Protein 7R65 (pdb70)

Secondary structure (DSSP, 8-state):
-HHHHHHHHHHHHHHHSPPEEEE-SSPPPGGGS-BTSSEEEEEEEEEEEEEEE-------SS-HHHHHHHHHHHHHHHHHHHHHTT-B---BBTTB--EE-STTHHHHHHHHHHHHHHIIIIIIHHHHHHHH-------EEEEEEEEEEEEEEE-SSSTTEEEEESHHHHHHHHHHTS-S-SEEEEHHHHTT--GGGT-BTTB--EEEEE---EEEEEE------/-HHHHHHHHHHHHHHHSPPEEEEESSPPPGGGS-TTSSEEEEEEEEEEEEEEESS-----SS-HHHHHHHHHHHHHHHHHHHHHTT-B---BBTTB--EE-STTHHHHHHHHHHHHHHIIIIIIHHHHHHHH-------EEEEEEEEEEEEEEE-SSSTTEEEEESHHHHHHHHHHT--S-SEEEEHHHHTT--GGGT-BTTB--EEEEE---EEEEEE------/-HHHHHHHHHHHHHHHSPPEEEE-SSPPPGGGS-BTSSEEEEEEEEEEEEEEE-------SS-HHHHHHHHHHHHHHHHHHHHHTTPBP--BBTTB--EE-STTHHHHHHHHHHHHHHIIIIIIHHHHHHHH-------EEEEEEEEEEEEEEE-SSSTTEEEEESHHHHHHHHHHTS-S-SEEEEHHHHTT--GGGT-BTTB--EEEEE---EEEEEE------/-HHHHHHHHHHHHHHHSPPEEEEESSPPPGGGS-TTSSEEEEEEEEEEEEEEESS-----SS-HHHHHHHHHHHHHHHHHHHHHTT-B---BBTTB--EE-STTHHHHHHHHHHHHHHIIIIIIHHHHHHHH-------EEEEEEEEEEEEEEE-SSSTTEEEEESHHHHHHHHHHT--S-SEEEEHHHHTT--GGGT-BTTB--EEEEE---EEEEEE------

Radius of gyration: 31.52 Å; Cα contacts (8 Å, |Δi|>4): 1985; chains: 4; bounding box: 98×53×91 Å

B-factor: mean 21.77, std 10.09, range [7.99, 82.84]

Organism: Burkholderia cepacia (NCBI:txid292)

Foldseek 3Di:
DVVVVVCVVLVVCQVPPDAAEAEDFDDDFLVVADESDNYKYKHQKKKDKKKFWPPLCCCVPDDVVVSVVLQVQLVVQLVVLCVVLPWDWADDDDGMTTMAGDDCRLQSRLLSLLQSLCCQPPPVVVVCCPPVVDPDHTFMAMFMEMGMWMWHFYADVHRGHIDIDDDGVVRRVVRRVDDDFRYKYFVVSVVSHDVVSADDPNHGFDWDAPVVHGIMTTDSHHDHD/DVVVVVCVVLVVCQVPPDAAEAEDQDDDFLVVADESHRYKYKHQKKKDKKKFWDPLVVVVPDDVVVSVLLQVQLVCQLVVLCVVLVWDWADDDRGMTTMAGDLQRLQSRLQSLQASLCCQPPPVQVVCCVPVVDPDHTFMAMEMEMGMWMWHFYQDVHRGHIDIDDDGVVVRVVRRVDGDARYKYFVVSVVSHDVVSADDPRHGFDWDAPVVGGIMTTDSHHDHD/DVVVVVCVVLVVCLVPPDAAEAEDFDDDFLVVADESDNYKYKHAKKKDKKKFWPPLCCCVPDDPVLSVVLQVQLVVQLVVLCVVLPWDWADDDDGMTTMAGDLCRLQSRLLSLLQSLCCQPPPVVVCCCVVVVDPDHTFMAMFMEMGMWMWHFYADPHRGHIDIDDDGVVRRVVRRVDDDFRYKYFVVSVVSHDVVSADDPNHGFDWDAPVVHGIMTTDSHHDHD/DVVVVVCVVLVVCQVPDDAAEEEDQDDDFLVVFDESHRYKYKHAKKKDKKKFWDPLVVVVPDDVVVSVLLQVQLVVQLVVLCVVLPWDWQDDDRGMTTMAGDLQRLQSRLQSLQASLCCQPVPVQVVCCVPVVDPDHTFMAMFMEMGMWMWHFYQDVHRGHIDIDDDGVVRRVVRRVDGDARYKYFPVSVVSHDPVSADDPRHGFDWDADVVGGIMTTDNHHDHD

Structure (mmCIF, N/CA/C/O backbone):
data_7R65
#
_entry.id   7R65
#
_cell.length_a   83.145
_cell.length_b   66.758
_cell.length_c   92.350
_cell.angle_alpha   90.000
_cell.angle_beta   111.262
_cell.angle_gamma   90.000
#
_symmetry.space_group_name_H-M   'P 1 21 1'
#
loop_
_entity.id
_entity.type
_entity.pdbx_description
1 polymer 'Adenylate/guanylate cyclase'
2 water water
#
loop_
_atom_site.group_PDB
_atom_site.id
_atom_site.type_symbol
_atom_site.label_atom_id
_atom_site.label_alt_id
_atom_site.label_comp_id
_atom_site.label_asym_id
_atom_site.label_entity_id
_atom_site.label_seq_id
_atom_site.pdbx_PDB_ins_code
_atom_site.Cartn_x
_atom_site.Cartn_y
_atom_site.Cartn_z
_atom_site.occupancy
_atom_site.B_iso_or_equiv
_atom_site.auth_seq_id
_atom_site.auth_comp_id
_atom_site.auth_asym_id
_atom_site.auth_atom_id
_atom_site.pdbx_PDB_model_num
ATOM 1 N N . SER A 1 1 ? 37.24788 30.12677 -3.87499 1.000 31.64468 1 SER A N 1
ATOM 2 C CA . SER A 1 1 ? 37.72199 31.06907 -4.88136 1.000 26.21794 1 SER A CA 1
ATOM 3 C C . SER A 1 1 ? 37.44515 32.49672 -4.43519 1.000 26.40722 1 SER A C 1
ATOM 4 O O . SER A 1 1 ? 36.83837 32.71688 -3.38852 1.000 26.57386 1 SER A O 1
ATOM 7 N N . ALA A 1 2 ? 37.88343 33.46483 -5.24510 1.000 24.15846 2 ALA A N 1
ATOM 8 C CA . ALA A 1 2 ? 37.62093 34.86747 -4.93889 1.000 25.52726 2 ALA A CA 1
ATOM 9 C C . ALA A 1 2 ? 36.12797 35.16133 -4.87308 1.000 22.98005 2 ALA A C 1
ATOM 10 O O . ALA A 1 2 ? 35.70107 36.02820 -4.09981 1.000 24.15708 2 ALA A O 1
ATOM 12 N N . LEU A 1 3 ? 35.32361 34.46313 -5.67743 1.000 22.15523 3 LEU A N 1
ATOM 13 C CA . LEU A 1 3 ? 33.87768 34.63586 -5.59704 1.000 19.62104 3 LEU A CA 1
ATOM 14 C C . LEU A 1 3 ? 33.35541 34.26399 -4.21509 1.000 19.95185 3 LEU A C 1
ATOM 15 O O . LEU A 1 3 ? 32.47707 34.94610 -3.67296 1.000 19.90405 3 LEU A O 1
ATOM 20 N N . ALA A 1 4 ? 33.87855 33.18117 -3.63069 1.000 19.99476 4 ALA A N 1
ATOM 21 C CA . ALA A 1 4 ? 33.46231 32.79757 -2.28466 1.000 19.84201 4 ALA A CA 1
ATOM 22 C C . ALA A 1 4 ? 33.78247 33.89312 -1.27830 1.000 21.67485 4 ALA A C 1
ATOM 23 O O . ALA A 1 4 ? 32.97196 34.19157 -0.39401 1.000 20.22362 4 ALA A O 1
ATOM 25 N N . ASP A 1 5 ? 34.96323 34.50579 -1.39831 1.000 20.99135 5 ASP A N 1
ATOM 26 C CA . ASP A 1 5 ? 35.32807 35.59022 -0.49452 1.000 22.03017 5 ASP A CA 1
ATOM 27 C C . ASP A 1 5 ? 34.42828 36.79981 -0.70138 1.000 21.12637 5 ASP A C 1
ATOM 28 O O . ASP A 1 5 ? 33.99185 37.42684 0.27185 1.000 22.48032 5 ASP A O 1
ATOM 33 N N . ASP A 1 6 ? 34.14085 37.14170 -1.96130 1.000 21.04877 6 ASP A N 1
ATOM 34 C CA . ASP A 1 6 ? 33.29340 38.29925 -2.23190 1.000 20.69793 6 ASP A CA 1
ATOM 35 C C . ASP A 1 6 ? 31.87748 38.07672 -1.71875 1.000 18.55764 6 ASP A C 1
ATOM 36 O O . ASP A 1 6 ? 31.28231 38.97498 -1.11272 1.000 20.38183 6 ASP A O 1
ATOM 41 N N . LEU A 1 7 ? 31.32486 36.88148 -1.94387 1.000 17.75588 7 LEU A N 1
ATOM 42 C CA . LEU A 1 7 ? 29.98510 36.58647 -1.44500 1.000 17.88617 7 LEU A CA 1
ATOM 43 C C . LEU A 1 7 ? 29.94211 36.58187 0.07925 1.000 19.33278 7 LEU A C 1
ATOM 44 O O . LEU A 1 7 ? 28.99413 37.10088 0.67746 1.000 17.26186 7 LEU A O 1
ATOM 49 N N . LYS A 1 8 ? 30.95902 36.00826 0.72819 1.000 17.72434 8 LYS A N 1
ATOM 50 C CA . LYS A 1 8 ? 30.97986 35.99768 2.18982 1.000 17.70960 8 LYS A CA 1
ATOM 51 C C . LYS A 1 8 ? 30.94001 37.41705 2.74366 1.000 18.16888 8 LYS A C 1
ATOM 52 O O . LYS A 1 8 ? 30.19403 37.70780 3.68740 1.000 20.66755 8 LYS A O 1
ATOM 58 N N . LYS A 1 9 ? 31.72204 38.32016 2.15098 1.000 18.86107 9 LYS A N 1
ATOM 59 C CA . LYS A 1 9 ? 31.74036 39.70303 2.61217 1.000 18.87157 9 LYS A CA 1
ATOM 60 C C . LYS A 1 9 ? 30.38996 40.37298 2.38955 1.000 18.99687 9 LYS A C 1
ATOM 61 O O . LYS A 1 9 ? 29.84408 41.01188 3.29664 1.000 21.52755 9 LYS A O 1
ATOM 67 N N . TRP A 1 10 ? 29.82836 40.22695 1.18502 1.000 18.44533 10 TRP A N 1
ATOM 68 C CA . TRP A 1 10 ? 28.57151 40.90005 0.87449 1.000 18.39937 10 TRP A CA 1
ATOM 69 C C . TRP A 1 10 ? 27.39943 40.28373 1.63373 1.000 20.28260 10 TRP A C 1
ATOM 70 O O . TRP A 1 10 ? 26.49688 41.00387 2.07986 1.000 16.57845 10 TRP A O 1
ATOM 81 N N . VAL A 1 11 ? 27.38936 38.95672 1.78897 1.000 16.47462 11 VAL A N 1
ATOM 82 C CA . VAL A 1 11 ? 26.34682 38.32158 2.59313 1.000 15.01557 11 VAL A CA 1
ATOM 83 C C . VAL A 1 11 ? 26.40174 38.82095 4.03370 1.000 17.39299 11 VAL A C 1
ATOM 84 O O . VAL A 1 11 ? 25.36879 39.13787 4.63465 1.000 17.20574 11 VAL A O 1
ATOM 88 N N . GLY A 1 12 ? 27.60644 38.91847 4.60276 1.000 17.08611 12 GLY A N 1
ATOM 89 C CA . GLY A 1 12 ? 27.73267 39.45823 5.94882 1.000 17.74450 12 GLY A CA 1
ATOM 90 C C . GLY A 1 12 ? 27.23666 40.88839 6.05369 1.000 19.33023 12 GLY A C 1
ATOM 91 O O . GLY A 1 12 ? 26.50563 41.23437 6.98503 1.000 21.86559 12 GLY A O 1
ATOM 92 N N . GLU A 1 13 ? 27.60596 41.73311 5.08645 1.000 19.06368 13 GLU A N 1
ATOM 93 C CA . GLU A 1 13 ? 27.12435 43.11256 5.08110 1.000 19.54061 13 GLU A CA 1
ATOM 94 C C . GLU A 1 13 ? 25.60510 43.17309 4.98072 1.000 20.91049 13 GLU A C 1
ATOM 95 O O . GLU A 1 13 ? 24.96671 44.03356 5.60086 1.000 21.25355 13 GLU A O 1
ATOM 101 N N . THR A 1 14 ? 25.01022 42.26984 4.20039 1.000 17.48255 14 THR A N 1
ATOM 102 C CA . THR A 1 14 ? 23.55981 42.25644 4.03813 1.000 16.55536 14 THR A CA 1
ATOM 103 C C . THR A 1 14 ? 22.85995 41.86122 5.33288 1.000 17.51404 14 THR A C 1
ATOM 104 O O . THR A 1 14 ? 21.82231 42.43569 5.68501 1.000 18.08312 14 THR A O 1
ATOM 108 N N . PHE A 1 15 ? 23.41544 40.89266 6.06365 1.000 16.73958 15 PHE A N 1
ATOM 109 C CA . PHE A 1 15 ? 22.80485 40.50331 7.33036 1.000 15.39559 15 PHE A CA 1
ATOM 110 C C . PHE A 1 15 ? 23.04426 41.53229 8.42967 1.000 18.79039 15 PHE A C 1
ATOM 111 O O . PHE A 1 15 ? 22.17499 41.72936 9.28624 1.000 20.01435 15 PHE A O 1
ATOM 119 N N . THR A 1 16 ? 24.19269 42.20450 8.42040 1.000 18.83626 16 THR A N 1
ATOM 120 C CA . THR A 1 16 ? 24.51575 43.12457 9.50321 1.000 19.12070 16 THR A CA 1
ATOM 121 C C . THR A 1 16 ? 24.08231 44.55873 9.23432 1.000 21.71948 16 THR A C 1
ATOM 122 O O . THR A 1 16 ? 23.88109 45.31565 10.19161 1.000 25.85101 16 THR A O 1
ATOM 126 N N . GLY A 1 17 ? 23.92077 44.94527 7.97157 1.000 21.04281 17 GLY A N 1
ATOM 127 C CA . GLY A 1 17 ? 23.70774 46.34577 7.65150 1.000 21.17716 17 GLY A CA 1
ATOM 128 C C . GLY A 1 17 ? 22.30837 46.82206 8.00282 1.000 21.14059 17 GLY A C 1
ATOM 129 O O . GLY A 1 17 ? 21.32298 46.09395 7.87294 1.000 23.40403 17 GLY A O 1
ATOM 130 N N . LYS A 1 18 ? 22.23124 48.07171 8.45588 1.000 27.68957 18 LYS A N 1
ATOM 131 C CA . LYS A 1 18 ? 20.94824 48.70637 8.71330 1.000 24.30039 18 LYS A CA 1
ATOM 132 C C . LYS A 1 18 ? 20.16818 48.85617 7.41050 1.000 26.09247 18 LYS A C 1
ATOM 133 O O . LYS A 1 18 ? 20.74261 49.04743 6.33610 1.000 27.19218 18 LYS A O 1
ATOM 139 N N . TRP A 1 19 ? 18.84452 48.76315 7.51305 1.000 22.55504 19 TRP A N 1
ATOM 140 C CA . TRP A 1 19 ? 17.96514 48.93292 6.36387 1.000 21.23700 19 TRP A CA 1
ATOM 141 C C . TRP A 1 19 ? 17.52952 50.38534 6.23114 1.000 22.05622 19 TRP A C 1
ATOM 142 O O . TRP A 1 19 ? 17.29224 51.07313 7.22930 1.000 27.80501 19 TRP A O 1
ATOM 153 N N . GLU A 1 20 ? 17.43537 50.84765 4.99000 1.000 20.96005 20 GLU A N 1
ATOM 154 C CA . GLU A 1 20 ? 16.84413 52.13558 4.66229 1.000 19.70567 20 GLU A CA 1
ATOM 155 C C . GLU A 1 20 ? 15.56592 51.87604 3.88259 1.000 21.05272 20 GLU A C 1
ATOM 156 O O . GLU A 1 20 ? 15.58881 51.16070 2.87634 1.000 18.39203 20 GLU A O 1
ATOM 162 N N . VAL A 1 21 ? 14.45327 52.43332 4.35273 1.000 19.28603 21 VAL A N 1
ATOM 163 C CA . VAL A 1 21 ? 13.13661 52.15421 3.78890 1.000 19.48695 21 VAL A CA 1
ATOM 164 C C . VAL A 1 21 ? 12.38640 53.46198 3.58994 1.000 19.24095 21 VAL A C 1
ATOM 165 O O . VAL A 1 21 ? 12.34569 54.30397 4.49544 1.000 22.67524 21 VAL A O 1
ATOM 169 N N . GLN A 1 22 ? 11.78714 53.62846 2.41192 1.000 16.75919 22 GLN A N 1
ATOM 170 C CA . GLN A 1 22 ? 10.84307 54.70591 2.15096 1.000 17.17291 22 GLN A CA 1
ATOM 171 C C . GLN A 1 22 ? 9.48720 54.12045 1.78893 1.000 16.97329 22 GLN A C 1
ATOM 172 O O . GLN A 1 22 ? 9.40516 53.09078 1.11273 1.000 17.28394 22 GLN A O 1
ATOM 178 N N . GLU A 1 23 ? 8.42611 54.78707 2.23280 1.000 19.76687 23 GLU A N 1
ATOM 179 C CA . GLU A 1 23 ? 7.06731 54.38496 1.91082 1.000 16.06408 23 GLU A CA 1
ATOM 180 C C . GLU A 1 23 ? 6.64108 55.01265 0.59616 1.000 17.76727 23 GLU A C 1
ATOM 181 O O . GLU A 1 23 ? 6.93711 56.17981 0.32307 1.000 20.15672 23 GLU A O 1
ATOM 187 N N . THR A 1 24 ? 5.91582 54.23774 -0.20231 1.000 16.80292 24 THR A N 1
ATOM 188 C CA . THR A 1 24 ? 5.45569 54.70629 -1.49437 1.000 16.93263 24 THR A CA 1
ATOM 189 C C . THR A 1 24 ? 4.17532 53.96759 -1.85640 1.000 16.65440 24 THR A C 1
ATOM 190 O O . THR A 1 24 ? 3.85225 52.92277 -1.28264 1.000 17.99545 24 THR A O 1
ATOM 194 N N . THR A 1 25 ? 3.44503 54.52868 -2.81669 1.000 17.14805 25 THR A N 1
ATOM 195 C CA . THR A 1 25 ? 2.19321 53.94182 -3.27432 1.000 18.90411 25 THR A CA 1
ATOM 196 C C . THR A 1 25 ? 2.34766 53.15892 -4.56977 1.000 21.51788 25 THR A C 1
ATOM 197 O O . THR A 1 25 ? 1.73271 52.10041 -4.72166 1.000 21.99829 25 THR A O 1
ATOM 201 N N . SER A 1 26 ? 3.17148 53.63607 -5.49686 1.000 18.99222 26 SER A N 1
ATOM 202 C CA . SER A 1 26 ? 3.32072 53.02582 -6.80869 1.000 18.78626 26 SER A CA 1
ATOM 203 C C . SER A 1 26 ? 4.50451 52.06458 -6.83054 1.000 17.80799 26 SER A C 1
ATOM 204 O O . SER A 1 26 ? 5.43073 52.15680 -6.02173 1.000 18.24598 26 SER A O 1
ATOM 207 N N . VAL A 1 27 ? 4.46166 51.13480 -7.78022 1.000 16.92056 27 VAL A N 1
ATOM 208 C CA . VAL A 1 27 ? 5.62817 50.28011 -8.01951 1.000 17.12219 27 VAL A CA 1
ATOM 209 C C . VAL A 1 27 ? 6.82220 51.16386 -8.36073 1.000 18.85805 27 VAL A C 1
ATOM 210 O O . VAL A 1 27 ? 6.71784 52.02431 -9.25818 1.000 17.26270 27 VAL A O 1
ATOM 214 N N . PRO A 1 28 ? 7.96305 51.01263 -7.68959 1.000 16.87181 28 PRO A N 1
ATOM 215 C CA . PRO A 1 28 ? 9.10763 51.87784 -7.98578 1.000 17.96922 28 PRO A CA 1
ATOM 216 C C . PRO A 1 28 ? 9.73006 51.54380 -9.32770 1.000 18.38287 28 PRO A C 1
ATOM 217 O O . PRO A 1 28 ? 9.66786 50.41064 -9.80687 1.000 20.32022 28 PRO A O 1
ATOM 221 N N . ASN A 1 29 ? 10.34103 52.55358 -9.93266 1.000 23.14821 29 ASN A N 1
ATOM 222 C CA . ASN A 1 29 ? 11.29856 52.27207 -10.98516 1.000 26.49549 29 ASN A CA 1
ATOM 223 C C . ASN A 1 29 ? 12.56257 51.70187 -10.34691 1.000 25.27111 29 ASN A C 1
ATOM 224 O O . ASN A 1 29 ? 12.97248 52.15981 -9.27581 1.000 24.11478 29 ASN A O 1
ATOM 229 N N . PRO A 1 30 ? 13.17768 50.68123 -10.95150 1.000 20.85746 30 PRO A N 1
ATOM 230 C CA . PRO A 1 30 ? 14.36803 50.07784 -10.32546 1.000 23.43946 30 PRO A CA 1
ATOM 231 C C . PRO A 1 30 ? 15.45101 51.08020 -9.95997 1.000 22.74397 30 PRO A C 1
ATOM 232 O O . PRO A 1 30 ? 16.11091 50.91584 -8.92659 1.000 23.38912 30 PRO A O 1
ATOM 236 N N . GLU A 1 31 ? 15.63449 52.13314 -10.76053 1.000 24.47295 31 GLU A N 1
ATOM 237 C CA . GLU A 1 31 ? 16.64427 53.13542 -10.43923 1.000 25.43298 31 GLU A CA 1
ATOM 238 C C . GLU A 1 31 ? 16.31334 53.93828 -9.18576 1.000 26.46558 31 GLU A C 1
ATOM 239 O O . GLU A 1 31 ? 17.16257 54.71171 -8.72812 1.000 28.82154 31 GLU A O 1
ATOM 245 N N . ASP A 1 32 ? 15.10844 53.78596 -8.62721 1.000 22.72551 32 ASP A N 1
ATOM 246 C CA . ASP A 1 32 ? 14.78160 54.41076 -7.34966 1.000 22.11202 32 ASP A CA 1
ATOM 247 C C . ASP A 1 32 ? 15.43173 53.70297 -6.16786 1.000 22.31379 32 ASP A C 1
ATOM 248 O O . ASP A 1 32 ? 15.35881 54.21924 -5.04853 1.000 22.86683 32 ASP A O 1
ATOM 253 N N . LEU A 1 33 ? 16.04302 52.53700 -6.37786 1.000 19.32667 33 LEU A N 1
ATOM 254 C CA . LEU A 1 33 ? 16.59207 51.73470 -5.29650 1.000 19.35996 33 LEU A CA 1
ATOM 255 C C . LEU A 1 33 ? 18.05630 51.42396 -5.56704 1.000 18.97055 33 LEU A C 1
ATOM 256 O O . LEU A 1 33 ? 18.47555 51.29005 -6.71917 1.000 20.18765 33 LEU A O 1
ATOM 261 N N . ARG A 1 34 ? 18.82973 51.30334 -4.49207 1.000 18.63177 34 ARG A N 1
ATOM 262 C CA . ARG A 1 34 ? 20.22364 50.89503 -4.60655 1.000 20.52561 34 ARG A CA 1
ATOM 263 C C . ARG A 1 34 ? 20.30345 49.39390 -4.86199 1.000 20.46243 34 ARG A C 1
ATOM 264 O O . ARG A 1 34 ? 19.67506 48.59895 -4.15530 1.000 19.57032 34 ARG A O 1
ATOM 272 N N . LEU A 1 35 ? 21.08361 49.01113 -5.87044 1.000 18.60655 35 LEU A N 1
ATOM 273 C CA . LEU A 1 35 ? 21.22819 47.61141 -6.24525 1.000 19.02480 35 LEU A CA 1
ATOM 274 C C . LEU A 1 35 ? 22.01654 46.84528 -5.18694 1.000 17.88689 35 LEU A C 1
ATOM 275 O O . LEU A 1 35 ? 23.05691 47.31399 -4.71146 1.000 20.12281 35 LEU A O 1
ATOM 280 N N . ASN A 1 36 ? 21.52006 45.66034 -4.82705 1.000 15.87452 36 ASN A N 1
ATOM 281 C CA . ASN A 1 36 ? 22.20727 44.75641 -3.90119 1.000 16.86848 36 ASN A CA 1
ATOM 282 C C . ASN A 1 36 ? 22.58332 45.46483 -2.60269 1.000 17.41704 36 ASN A C 1
ATOM 283 O O . ASN A 1 36 ? 23.71043 45.37403 -2.10920 1.000 19.19631 36 ASN A O 1
ATOM 288 N N A SER A 1 37 ? 21.61602 46.18970 -2.05104 0.500 16.19223 37 SER A N 1
ATOM 289 N N B SER A 1 37 ? 21.60496 46.17093 -2.04072 0.500 16.18593 37 SER A N 1
ATOM 290 C CA A SER A 1 37 ? 21.81285 46.93671 -0.82071 0.500 17.59246 37 SER A CA 1
ATOM 291 C CA B SER A 1 37 ? 21.79150 46.97646 -0.84401 0.500 17.58248 37 SER A CA 1
ATOM 292 C C A SER A 1 37 ? 20.59249 46.74727 0.06459 0.500 15.61581 37 SER A C 1
ATOM 293 C C B SER A 1 37 ? 20.57265 46.80493 0.05073 0.500 15.70016 37 SER A C 1
ATOM 294 O O A SER A 1 37 ? 19.53073 46.31501 -0.39034 0.500 17.50774 37 SER A O 1
ATOM 295 O O B SER A 1 37 ? 19.49003 46.43450 -0.40993 0.500 17.38514 37 SER A O 1
ATOM 300 N N . ASN A 1 38 ? 20.75302 47.08459 1.34451 1.000 16.82806 38 ASN A N 1
ATOM 301 C CA . ASN A 1 38 ? 19.64844 47.01300 2.30233 1.000 16.73977 38 ASN A CA 1
ATOM 302 C C . ASN A 1 38 ? 18.81077 48.28751 2.18435 1.000 18.52820 38 ASN A C 1
ATOM 303 O O . ASN A 1 38 ? 18.76729 49.14501 3.07081 1.000 19.89997 38 ASN A O 1
ATOM 308 N N . HIS A 1 39 ? 18.14157 48.39657 1.03854 1.000 15.99539 39 HIS A N 1
ATOM 309 C CA . HIS A 1 39 ? 17.33706 49.55335 0.67769 1.000 15.87554 39 HIS A CA 1
ATOM 310 C C . HIS A 1 39 ? 16.03515 49.02471 0.10200 1.000 15.42984 39 HIS A C 1
ATOM 311 O O . HIS A 1 39 ? 16.05537 48.22276 -0.83689 1.000 15.34624 39 HIS A O 1
ATOM 318 N N . ALA A 1 40 ? 14.90753 49.46482 0.65537 1.000 16.87670 40 ALA A N 1
ATOM 319 C CA . ALA A 1 40 ? 13.61952 48.94284 0.22975 1.000 14.24866 40 ALA A CA 1
ATOM 320 C C . ALA A 1 40 ? 12.59386 50.05876 0.12722 1.000 13.36676 40 ALA A C 1
ATOM 321 O O . ALA A 1 40 ? 12.70423 51.10138 0.78356 1.000 15.32942 40 ALA A O 1
ATOM 323 N N . LYS A 1 41 ? 11.58277 49.82044 -0.70776 1.000 14.76564 41 LYS A N 1
ATOM 324 C CA . LYS A 1 41 ? 10.35515 50.60226 -0.69391 1.000 14.94634 41 LYS A CA 1
ATOM 325 C C . LYS A 1 41 ? 9.25970 49.79638 -0.00982 1.000 14.79572 41 LYS A C 1
ATOM 326 O O . LYS A 1 41 ? 9.18207 48.57528 -0.16552 1.000 15.27320 41 LYS A O 1
ATOM 332 N N . ASP A 1 42 ? 8.41588 50.48842 0.75046 1.000 17.02497 42 ASP A N 1
ATOM 333 C CA . ASP A 1 42 ? 7.35563 49.87615 1.54488 1.000 16.40614 42 ASP A CA 1
ATOM 334 C C . ASP A 1 42 ? 6.02523 50.34183 0.96689 1.000 14.12952 42 ASP A C 1
ATOM 335 O O . ASP A 1 42 ? 5.69669 51.52878 1.04349 1.000 16.16007 42 ASP A O 1
ATOM 340 N N . LEU A 1 43 ? 5.27608 49.42179 0.36254 1.000 15.73553 43 LEU A N 1
ATOM 341 C CA . LEU A 1 43 ? 3.94075 49.70152 -0.15686 1.000 15.19707 43 LEU A CA 1
ATOM 342 C C . LEU A 1 43 ? 2.93172 49.15662 0.84770 1.000 15.59238 43 LEU A C 1
ATOM 343 O O . LEU A 1 43 ? 2.81838 47.93847 1.01946 1.000 14.47822 43 LEU A O 1
ATOM 348 N N . LYS A 1 44 ? 2.19193 50.05746 1.50292 1.000 14.94850 44 LYS A N 1
ATOM 349 C CA . LYS A 1 44 ? 1.27277 49.62601 2.55359 1.000 14.28222 44 LYS A CA 1
ATOM 350 C C . LYS A 1 44 ? 0.15382 48.74682 2.01031 1.000 14.58475 44 LYS A C 1
ATOM 351 O O . LYS A 1 44 ? -0.32775 47.85748 2.71801 1.000 17.92069 44 LYS A O 1
ATOM 357 N N . ALA A 1 45 ? -0.26291 48.96329 0.76569 1.000 15.46254 45 ALA A N 1
ATOM 358 C CA . ALA A 1 45 ? -1.24736 48.09005 0.14053 1.000 15.64782 45 ALA A CA 1
ATOM 359 C C . ALA A 1 45 ? -0.93477 47.97760 -1.34186 1.000 14.88419 45 ALA A C 1
ATOM 360 O O . ALA A 1 45 ? -0.85826 48.98632 -2.04938 1.000 19.71260 45 ALA A O 1
ATOM 362 N N . ALA A 1 46 ? -0.77888 46.74482 -1.80589 1.000 12.49795 46 ALA A N 1
ATOM 363 C CA . ALA A 1 46 ? -0.52049 46.46742 -3.20823 1.000 13.97547 46 ALA A CA 1
ATOM 364 C C . ALA A 1 46 ? -1.17720 45.14027 -3.54319 1.000 14.68133 46 ALA A C 1
ATOM 365 O O . ALA A 1 46 ? -1.21803 44.22817 -2.71489 1.000 15.36199 46 ALA A O 1
ATOM 367 N N . THR A 1 47 ? -1.67647 45.02740 -4.76546 1.000 12.32400 47 THR A N 1
ATOM 368 C CA . THR A 1 47 ? -2.43066 43.85394 -5.18849 1.000 10.73035 47 THR A CA 1
ATOM 369 C C . THR A 1 47 ? -1.58955 43.07151 -6.18638 1.000 11.87091 47 THR A C 1
ATOM 370 O O . THR A 1 47 ? -1.15834 43.62048 -7.20667 1.000 14.10242 47 THR A O 1
ATOM 374 N N . VAL A 1 48 ? -1.32586 41.80546 -5.87436 1.000 10.09850 48 VAL A N 1
ATOM 375 C CA . VAL A 1 48 ? -0.48460 40.94978 -6.70452 1.000 10.43472 48 VAL A CA 1
ATOM 376 C C . VAL A 1 48 ? -1.37854 40.00666 -7.48654 1.000 11.24358 48 VAL A C 1
ATOM 377 O O . VAL A 1 48 ? -2.27096 39.36465 -6.91732 1.000 11.14099 48 VAL A O 1
ATOM 381 N N . LEU A 1 49 ? -1.14677 39.93538 -8.79333 1.000 10.07197 49 LEU A N 1
ATOM 382 C CA . LEU A 1 49 ? -1.82883 39.00335 -9.67536 1.000 11.42948 49 LEU A CA 1
ATOM 383 C C . LEU A 1 49 ? -0.78428 38.10950 -10.32715 1.000 11.46758 49 LEU A C 1
ATOM 384 O O . LEU A 1 49 ? 0.22851 38.60167 -10.82914 1.000 11.40231 49 LEU A O 1
ATOM 389 N N . TYR A 1 50 ? -1.01701 36.80343 -10.31165 1.000 10.05208 50 TYR A N 1
ATOM 390 C CA . TYR A 1 50 ? -0.23330 35.88422 -11.12297 1.000 9.74393 50 TYR A CA 1
ATOM 391 C C . TYR A 1 50 ? -1.16592 35.19803 -12.09850 1.000 12.17036 50 TYR A C 1
ATOM 392 O O . TYR A 1 50 ? -2.27493 34.80728 -11.73415 1.000 10.52694 50 TYR A O 1
ATOM 401 N N . ALA A 1 51 ? -0.70920 35.04592 -13.33516 1.000 12.40708 51 ALA A N 1
ATOM 402 C CA . ALA A 1 51 ? -1.44612 34.32448 -14.36236 1.000 12.07985 51 ALA A CA 1
ATOM 403 C C . ALA A 1 51 ? -0.55914 33.18473 -14.83103 1.000 13.25612 51 ALA A C 1
ATOM 404 O O . ALA A 1 51 ? 0.57895 33.41680 -15.25727 1.000 13.09481 51 ALA A O 1
ATOM 406 N N . ASP A 1 52 ? -1.07929 31.96152 -14.75620 1.000 11.51060 52 ASP A N 1
ATOM 407 C CA . ASP A 1 52 ? -0.28787 30.75314 -14.91478 1.000 13.93709 52 ASP A CA 1
ATOM 408 C C . ASP A 1 52 ? -0.97248 29.84365 -15.91853 1.000 14.00780 52 ASP A C 1
ATOM 409 O O . ASP A 1 52 ? -2.18012 29.60951 -15.82737 1.000 13.89785 52 ASP A O 1
ATOM 414 N N . LEU A 1 53 ? -0.19790 29.32658 -16.86397 1.000 15.21759 53 LEU A N 1
ATOM 415 C CA . LEU A 1 53 ? -0.68561 28.31359 -17.78324 1.000 18.96752 53 LEU A CA 1
ATOM 416 C C . LEU A 1 53 ? -0.59053 26.95886 -17.09678 1.000 18.52752 53 LEU A C 1
ATOM 417 O O . LEU A 1 53 ? 0.46719 26.59721 -16.57174 1.000 24.32555 53 LEU A O 1
ATOM 422 N N . ASP A 1 54 ? -1.69429 26.21924 -17.08427 1.000 17.52129 54 ASP A N 1
ATOM 423 C CA . ASP A 1 54 ? -1.76101 24.91665 -16.44002 1.000 24.10344 54 ASP A CA 1
ATOM 424 C C . ASP A 1 54 ? -1.56273 23.80357 -17.46649 1.000 27.95231 54 ASP A C 1
ATOM 425 O O . ASP A 1 54 ? -1.64681 24.01754 -18.67836 1.000 25.87457 54 ASP A O 1
ATOM 430 N N . GLY A 1 55 ? -1.27550 22.60628 -16.95944 1.000 28.66112 55 GLY A N 1
ATOM 431 C CA . GLY A 1 55 ? -1.12231 21.44519 -17.81548 1.000 27.96122 55 GLY A CA 1
ATOM 432 C C . GLY A 1 55 ? 0.08550 21.47857 -18.72123 1.000 24.12120 55 GLY A C 1
ATOM 433 O O . GLY A 1 55 ? 0.07984 20.83016 -19.77129 1.000 25.80882 55 GLY A O 1
ATOM 434 N N . SER A 1 56 ? 1.13425 22.21271 -18.33926 1.000 22.93422 56 SER A N 1
ATOM 435 C CA . SER A 1 56 ? 2.27570 22.39643 -19.22937 1.000 2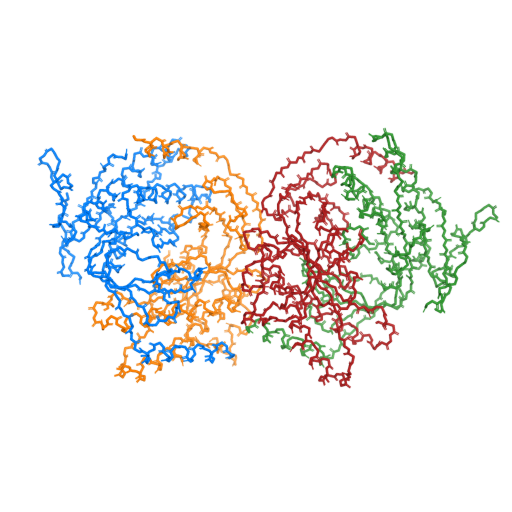1.73185 56 SER A CA 1
ATOM 436 C C . SER A 1 56 ? 3.05032 21.09991 -19.45132 1.000 23.88086 56 SER A C 1
ATOM 437 O O . SER A 1 56 ? 3.53405 20.85344 -20.55926 1.000 21.11589 56 SER A O 1
ATOM 440 N N . THR A 1 57 ? 3.19785 20.26460 -18.41911 1.000 23.32471 57 THR A N 1
ATOM 441 C CA . THR A 1 57 ? 3.92520 19.00852 -18.59750 1.000 20.19633 57 THR A CA 1
ATOM 442 C C . THR A 1 57 ? 3.22584 18.11314 -19.60816 1.000 20.52154 57 THR A C 1
ATOM 443 O O . THR A 1 57 ? 3.85980 17.57217 -20.52308 1.000 21.15506 57 THR A O 1
ATOM 447 N N . ASP A 1 58 ? 1.91827 17.92071 -19.43002 1.000 19.76185 58 ASP A N 1
ATOM 448 C CA . ASP A 1 58 ? 1.10330 17.18956 -20.39110 1.000 24.23992 58 ASP A CA 1
ATOM 449 C C . ASP A 1 58 ? 1.36611 17.69998 -21.79971 1.000 19.55138 58 ASP A C 1
ATOM 450 O O . ASP A 1 58 ? 1.73420 16.93760 -22.70322 1.000 21.65071 58 ASP A O 1
ATOM 471 N N . VAL A 1 60 ? 3.69060 19.93191 -23.16179 1.000 19.37469 60 VAL A N 1
ATOM 472 C CA . VAL A 1 60 ? 5.06910 19.86178 -23.64617 1.000 16.90780 60 VAL A CA 1
ATOM 473 C C . VAL A 1 60 ? 5.47872 18.41959 -23.95887 1.000 20.26897 60 VAL A C 1
ATOM 474 O O . VAL A 1 60 ? 6.13121 18.16063 -24.97614 1.000 20.82412 60 VAL A O 1
ATOM 478 N N . ASN A 1 61 ? 5.06309 17.45130 -23.12791 1.000 17.12504 61 ASN A N 1
ATOM 479 C CA . ASN A 1 61 ? 5.49735 16.06500 -23.32647 1.000 19.39208 61 ASN A CA 1
ATOM 480 C C . ASN A 1 61 ? 4.85492 15.42292 -24.54829 1.000 17.49913 61 ASN A C 1
ATOM 481 O O . ASN A 1 61 ? 5.48957 14.61129 -25.23073 1.000 21.27624 61 ASN A O 1
ATOM 486 N N . THR A 1 62 ? 3.59319 15.73396 -24.82835 1.000 15.90498 62 THR A N 1
ATOM 487 C CA . THR A 1 62 ? 2.87937 14.97485 -25.84314 1.000 15.62881 62 THR A CA 1
ATOM 488 C C . THR A 1 62 ? 2.67380 15.73404 -27.14010 1.000 12.08455 62 THR A C 1
ATOM 489 O O . THR A 1 62 ? 2.45852 15.09780 -28.17486 1.000 13.30173 62 THR A O 1
ATOM 493 N N . LYS A 1 63 ? 2.73499 17.06225 -27.11925 1.000 13.16471 63 LYS A N 1
ATOM 494 C CA . LYS A 1 63 ? 2.39130 17.84949 -28.29516 1.000 12.68709 63 LYS A CA 1
ATOM 495 C C . LYS A 1 63 ? 3.62617 18.19983 -29.11404 1.000 12.35726 63 LYS A C 1
ATOM 496 O O . LYS A 1 63 ? 4.74181 18.29687 -28.59408 1.000 13.85622 63 LYS A O 1
ATOM 502 N N . LYS A 1 64 ? 3.41049 18.38061 -30.41446 1.000 11.96146 64 LYS A N 1
ATOM 503 C CA . LYS A 1 64 ? 4.44534 18.94606 -31.26850 1.000 13.35808 64 LYS A CA 1
ATOM 504 C C . LYS A 1 64 ? 4.88631 20.28878 -30.70644 1.000 13.02246 64 LYS A C 1
ATOM 505 O O . LYS A 1 64 ? 4.06713 21.07411 -30.21781 1.000 11.63948 64 LYS A O 1
ATOM 511 N N . TRP A 1 65 ? 6.19378 20.54405 -30.76038 1.000 11.45310 65 TRP A N 1
ATOM 512 C CA . TRP A 1 65 ? 6.71516 21.77723 -30.17436 1.000 11.49765 65 TRP A CA 1
ATOM 513 C C . TRP A 1 65 ? 6.04601 23.01346 -30.76238 1.000 12.41664 65 TRP A C 1
ATOM 514 O O . TRP A 1 65 ? 5.86013 24.00810 -30.05523 1.000 12.61866 65 TRP A O 1
ATOM 525 N N . GLN A 1 66 ? 5.66286 22.96549 -32.03960 1.000 11.29797 66 GLN A N 1
ATOM 526 C CA . GLN A 1 66 ? 5.03612 24.12620 -32.66359 1.000 11.51275 66 GLN A CA 1
ATOM 527 C C . GLN A 1 66 ? 3.71715 24.45855 -31.98791 1.000 15.84314 66 GLN A C 1
ATOM 528 O O . GLN A 1 66 ? 3.38588 25.63201 -31.78693 1.000 15.97198 66 GLN A O 1
ATOM 534 N N . PHE A 1 67 ? 2.95664 23.43071 -31.62362 1.000 12.71060 67 PHE A N 1
ATOM 535 C CA . PHE A 1 67 ? 1.69053 23.63848 -30.93235 1.000 13.16814 67 PHE A CA 1
ATOM 536 C C . PHE A 1 67 ? 1.93142 24.20164 -29.53881 1.000 11.69149 67 PHE A C 1
ATOM 537 O O . PHE A 1 67 ? 1.33814 25.21964 -29.15584 1.000 11.11727 67 PHE A O 1
ATOM 545 N N . SER A 1 68 ? 2.81716 23.56491 -28.76815 1.000 11.07296 68 SER A N 1
ATOM 546 C CA . SER A 1 68 ? 3.11775 24.07327 -27.43364 1.000 10.20860 68 SER A CA 1
ATOM 547 C C . SER A 1 68 ? 3.60329 25.51764 -27.48725 1.000 10.91448 68 SER A C 1
ATOM 548 O O . SER A 1 68 ? 3.20412 26.34398 -26.65917 1.000 11.34073 68 SER A O 1
ATOM 551 N N . ALA A 1 69 ? 4.47101 25.84158 -28.45146 1.000 10.56838 69 ALA A N 1
ATOM 552 C CA . ALA A 1 69 ? 4.98875 27.20145 -28.54950 1.000 9.40673 69 ALA A CA 1
ATOM 553 C C . ALA A 1 69 ? 3.86880 28.19815 -28.82023 1.000 9.50177 69 ALA A C 1
ATOM 554 O O . ALA A 1 69 ? 3.85773 29.30285 -28.25901 1.000 11.36602 69 ALA A O 1
ATOM 556 N N . GLN A 1 70 ? 2.91302 27.82577 -29.67249 1.000 10.59823 70 GLN A N 1
ATOM 557 C CA . GLN A 1 70 ? 1.80124 28.72606 -29.96609 1.000 12.00522 70 GLN A CA 1
ATOM 558 C C . GLN A 1 70 ? 0.89047 28.91816 -28.75580 1.000 11.55822 70 GLN A C 1
ATOM 559 O O . GLN A 1 70 ? 0.37186 30.01929 -28.54276 1.000 12.30219 70 GLN A O 1
ATOM 565 N N . ILE A 1 71 ? 0.68404 27.86927 -27.95298 1.000 11.19355 71 ILE A N 1
ATOM 566 C CA . ILE A 1 71 ? -0.11984 28.01173 -26.74010 1.000 11.59959 71 ILE A CA 1
ATOM 567 C C . ILE A 1 71 ? 0.56457 28.94571 -25.75046 1.000 10.59639 71 ILE A C 1
ATOM 568 O O . ILE A 1 71 ? -0.06117 29.86238 -25.20157 1.000 10.91107 71 ILE A O 1
ATOM 573 N N . TYR A 1 72 ? 1.85566 28.71535 -25.48467 1.000 10.09456 72 TYR A N 1
ATOM 574 C CA . TYR A 1 72 ? 2.59361 29.60500 -24.59264 1.000 9.73981 72 TYR A CA 1
ATOM 575 C C . TYR A 1 72 ? 2.53343 31.03930 -25.09252 1.000 10.35104 72 TYR A C 1
ATOM 576 O O . TYR A 1 72 ? 2.21011 31.96053 -24.33819 1.000 12.05002 72 TYR A O 1
ATOM 585 N N . LYS A 1 73 ? 2.83001 31.24446 -26.37344 1.000 10.83287 73 LYS A N 1
ATOM 586 C CA . LYS A 1 73 ? 2.90335 32.59982 -26.90524 1.000 11.10236 73 LYS A CA 1
ATOM 587 C C . LYS A 1 73 ? 1.55954 33.30698 -26.83400 1.000 10.90818 73 LYS A C 1
ATOM 588 O O . LYS A 1 73 ? 1.49502 34.48702 -26.46247 1.000 12.62750 73 LYS A O 1
ATOM 594 N N . THR A 1 74 ? 0.47991 32.62488 -27.22002 1.000 11.44356 74 THR A N 1
ATOM 595 C CA . THR A 1 74 ? -0.81361 33.30024 -27.23297 1.000 10.37207 74 THR A CA 1
ATOM 596 C C . THR A 1 74 ? -1.32017 33.56154 -25.82308 1.000 12.15616 74 THR A C 1
ATOM 597 O O . THR A 1 74 ? -1.85764 34.64057 -25.54877 1.000 12.90492 74 THR A O 1
ATOM 601 N N . PHE A 1 75 ? -1.14787 32.60566 -24.90807 1.000 10.65034 75 PHE A N 1
ATOM 602 C CA . PHE A 1 75 ? -1.58654 32.85014 -23.54064 1.000 9.54319 75 PHE A CA 1
ATOM 603 C C . PHE A 1 75 ? -0.80648 33.99840 -22.92681 1.000 11.34346 75 PHE A C 1
ATOM 604 O O . PHE A 1 75 ? -1.38036 34.90211 -22.30667 1.000 11.60035 75 PHE A O 1
ATOM 612 N N . LEU A 1 76 ? 0.51450 33.97437 -23.08359 1.000 12.37982 76 LEU A N 1
ATOM 613 C CA . LEU A 1 76 ? 1.34491 34.97051 -22.42229 1.000 10.67345 76 LEU A CA 1
ATOM 614 C C . LEU A 1 76 ? 1.13761 36.35957 -23.01317 1.000 13.62995 76 LEU A C 1
ATOM 615 O O . LEU A 1 76 ? 1.16284 37.35741 -22.28283 1.000 15.14656 76 LEU A O 1
ATOM 620 N N . LYS A 1 77 ? 0.91641 36.45104 -24.32738 1.000 13.21163 77 LYS A N 1
ATOM 621 C CA . LYS A 1 77 ? 0.66478 37.76236 -24.92207 1.000 12.50186 77 LYS A CA 1
ATOM 622 C C . LYS A 1 77 ? -0.70893 38.29899 -24.53848 1.000 13.87974 77 LYS A C 1
ATOM 623 O O . LYS A 1 77 ? -0.84261 39.47989 -24.19532 1.000 12.96068 77 LYS A O 1
ATOM 629 N N . CYS A 1 78 ? -1.74334 37.45573 -24.59606 1.000 11.88164 78 CYS A N 1
ATOM 630 C CA . CYS A 1 78 ? -3.06390 37.89339 -24.15042 1.000 11.95747 78 CYS A CA 1
ATOM 631 C C . CYS A 1 78 ? -3.02950 38.33534 -22.69439 1.000 14.84301 78 CYS A C 1
ATOM 632 O O . CYS A 1 78 ? -3.52501 39.41658 -22.34447 1.000 14.63605 78 CYS A O 1
ATOM 635 N N . ALA A 1 79 ? -2.44408 37.51263 -21.82467 1.000 10.76503 79 ALA A N 1
ATOM 636 C CA . ALA A 1 79 ? -2.42752 37.84830 -20.40739 1.000 12.10790 79 ALA A CA 1
ATOM 637 C C . ALA A 1 79 ? -1.67080 39.14776 -20.15797 1.000 13.03595 79 ALA A C 1
ATOM 638 O O . ALA A 1 79 ? -2.14329 40.01864 -19.42476 1.000 12.52119 79 ALA A O 1
ATOM 640 N N A SER A 1 80 ? -0.49573 39.29833 -20.77089 0.500 13.83587 80 SER A N 1
ATOM 641 N N B SER A 1 80 ? -0.49230 39.29049 -20.76539 0.500 13.83521 80 SER A N 1
ATOM 642 C CA A SER A 1 80 ? 0.31363 40.48262 -20.49398 0.500 11.62097 80 SER A CA 1
ATOM 643 C CA B SER A 1 80 ? 0.32073 40.47693 -20.51406 0.500 11.63319 80 SER A CA 1
ATOM 644 C C A SER A 1 80 ? -0.29659 41.73802 -21.10852 0.500 13.93422 80 SER A C 1
ATOM 645 C C B SER A 1 80 ? -0.32392 41.72695 -21.09600 0.500 13.94473 80 SER A C 1
ATOM 646 O O A SER A 1 80 ? -0.22619 42.81895 -20.51258 0.500 14.96025 80 SER A O 1
ATOM 647 O O B SER A 1 80 ? -0.30105 42.79156 -20.46739 0.500 14.93417 80 SER A O 1
ATOM 652 N N . ASP A 1 81 ? -0.90036 41.61774 -22.29551 1.000 13.70778 81 ASP A N 1
ATOM 653 C CA . ASP A 1 81 ? -1.56457 42.76922 -22.90532 1.000 12.48412 81 ASP A CA 1
ATOM 654 C C . ASP A 1 81 ? -2.75463 43.22190 -22.06488 1.000 15.22364 81 ASP A C 1
ATOM 655 O O . ASP A 1 81 ? -2.99432 44.42484 -21.90717 1.000 15.33267 81 ASP A O 1
ATOM 660 N N . ILE A 1 82 ? -3.50429 42.27019 -21.50359 1.000 12.45474 82 ILE A N 1
ATOM 661 C CA . ILE A 1 82 ? -4.66142 42.62373 -20.68829 1.000 11.59410 82 ILE A CA 1
ATOM 662 C C . ILE A 1 82 ? -4.22094 43.21724 -19.35584 1.000 14.46242 82 ILE A C 1
ATOM 663 O O . ILE A 1 82 ? -4.80403 44.19948 -18.87663 1.000 13.41480 82 ILE A O 1
ATOM 668 N N . ILE A 1 83 ? -3.18236 42.64432 -18.74126 1.000 11.68341 83 ILE A N 1
ATOM 669 C CA . ILE A 1 83 ? -2.62858 43.23048 -17.51986 1.000 11.59671 83 ILE A CA 1
ATOM 670 C C . ILE A 1 83 ? -2.22939 44.67807 -17.76220 1.000 13.51070 83 ILE A C 1
ATOM 671 O O . ILE A 1 83 ? -2.55910 45.57238 -16.97231 1.000 13.65913 83 ILE A O 1
ATOM 676 N N . ARG A 1 84 ? -1.49784 44.92674 -18.85131 1.000 12.91558 84 ARG A N 1
ATOM 677 C CA . ARG A 1 84 ? -1.08507 46.29620 -19.15271 1.000 13.85211 84 ARG A CA 1
ATOM 678 C C . ARG A 1 84 ? -2.28973 47.18890 -19.41018 1.000 15.44005 84 ARG A C 1
ATOM 679 O O . ARG A 1 84 ? -2.31618 48.34445 -18.97114 1.000 15.97871 84 ARG A O 1
ATOM 687 N N . ASP A 1 85 ? -3.30495 46.66433 -20.09955 1.000 14.89543 85 ASP A N 1
ATOM 688 C CA . ASP A 1 85 ? -4.48208 47.47341 -20.41046 1.000 14.55388 85 ASP A CA 1
ATOM 689 C C . ASP A 1 85 ? -5.21328 47.90268 -19.14792 1.000 14.60115 85 ASP A C 1
ATOM 690 O O . ASP A 1 85 ? -5.79368 48.99800 -19.10595 1.000 17.75090 85 ASP A O 1
ATOM 695 N N . GLU A 1 86 ? -5.18417 47.06806 -18.11024 1.000 15.29035 86 GLU A N 1
ATOM 696 C CA . GLU A 1 86 ? -5.80697 47.36440 -16.82843 1.000 13.92783 86 GLU A CA 1
ATOM 697 C C . GLU A 1 86 ? -4.87831 48.10879 -15.88546 1.000 18.56843 86 GLU A C 1
ATOM 698 O O . GLU A 1 86 ? -5.22014 48.29214 -14.71194 1.000 21.41553 86 GLU A O 1
ATOM 704 N N . GLY A 1 87 ? -3.71665 48.53636 -16.36593 1.000 16.87166 87 GLY A N 1
ATOM 705 C CA . GLY A 1 87 ? -2.82557 49.34727 -15.56500 1.000 20.76475 87 GLY A CA 1
ATOM 706 C C . GLY A 1 87 ? -1.91067 48.58009 -14.64327 1.000 18.96626 87 GLY A C 1
ATOM 707 O O . GLY A 1 87 ? -1.23995 49.19451 -13.80809 1.000 20.96890 87 GLY A O 1
ATOM 708 N N . GLY A 1 88 ? -1.86169 47.25874 -14.75585 1.000 15.72205 88 GLY A N 1
ATOM 709 C CA . GLY A 1 88 ? -0.94305 46.49706 -13.93748 1.000 17.31549 88 GLY A CA 1
ATOM 710 C C . GLY A 1 88 ? 0.49120 46.64650 -14.40757 1.000 15.06063 88 GLY A C 1
ATOM 711 O O . GLY A 1 88 ? 0.77331 46.84717 -15.59374 1.000 17.65050 88 GLY A O 1
ATOM 712 N N . ASN A 1 89 ? 1.41225 46.53909 -13.45759 1.000 15.14903 89 ASN A N 1
ATOM 713 C CA . ASN A 1 89 ? 2.84293 46.59899 -13.73246 1.000 14.59933 89 ASN A CA 1
ATOM 714 C C . ASN A 1 89 ? 3.38040 45.17350 -13.72283 1.000 14.57501 89 ASN A C 1
ATOM 715 O O . ASN A 1 89 ? 3.36468 44.51160 -12.68156 1.000 14.52646 89 ASN A O 1
ATOM 720 N N . ILE A 1 90 ? 3.85356 44.69684 -14.87039 1.000 13.16791 90 ILE A N 1
ATOM 721 C CA . ILE A 1 90 ? 4.36883 43.33299 -14.94895 1.000 13.64435 90 ILE A CA 1
ATOM 722 C C . ILE A 1 90 ? 5.75339 43.28692 -14.31817 1.000 15.87453 90 ILE A C 1
ATOM 723 O O . ILE A 1 90 ? 6.68574 43.94699 -14.78899 1.000 18.12540 90 ILE A O 1
ATOM 728 N N . THR A 1 91 ? 5.88862 42.50343 -13.25011 1.000 14.64737 91 THR A N 1
ATOM 729 C CA . THR A 1 91 ? 7.08936 42.49827 -12.43123 1.000 15.98454 91 THR A CA 1
ATOM 730 C C . THR A 1 91 ? 7.93764 41.23980 -12.57142 1.000 16.46418 91 THR A C 1
ATOM 731 O O . THR A 1 91 ? 9.09886 41.25268 -12.15114 1.000 21.53205 91 THR A O 1
ATOM 735 N N . ALA A 1 92 ? 7.41048 40.16301 -13.15092 1.000 14.50223 92 ALA A N 1
ATOM 736 C CA . ALA A 1 92 ? 8.20380 38.95246 -13.29479 1.000 15.19755 92 ALA A CA 1
ATOM 737 C C . ALA A 1 92 ? 7.61028 38.09785 -14.39936 1.000 16.80807 92 ALA A C 1
ATOM 738 O O . ALA A 1 92 ? 6.40186 38.13124 -14.64672 1.000 15.36880 92 ALA A O 1
ATOM 740 N N . TYR A 1 93 ? 8.47740 37.32405 -15.05274 1.000 13.36020 93 TYR A N 1
ATOM 741 C CA . TYR A 1 93 ? 8.05100 36.31461 -16.00946 1.000 14.52892 93 TYR A CA 1
ATOM 742 C C . TYR A 1 93 ? 8.93464 35.08436 -15.86779 1.000 13.69607 93 TYR A C 1
ATOM 743 O O . TYR A 1 93 ? 10.16212 35.20169 -15.81753 1.000 17.03386 93 TYR A O 1
ATOM 752 N N . ASP A 1 94 ? 8.31497 33.90558 -15.83099 1.000 14.44359 94 ASP A N 1
ATOM 753 C CA . ASP A 1 94 ? 9.08178 32.65812 -15.79179 1.000 17.58126 94 ASP A CA 1
ATOM 754 C C . ASP A 1 94 ? 8.20893 31.53345 -16.32607 1.000 17.93354 94 ASP A C 1
ATOM 755 O O . ASP A 1 94 ? 7.24215 31.14107 -15.66792 1.000 18.24111 94 ASP A O 1
ATOM 760 N N . GLY A 1 95 ? 8.55994 31.01428 -17.49875 1.000 19.24080 95 GLY A N 1
ATOM 761 C CA . GLY A 1 95 ? 7.92697 29.81852 -18.02085 1.000 18.33537 95 GLY A CA 1
ATOM 762 C C . GLY A 1 95 ? 6.43120 29.93959 -18.22470 1.000 18.13554 95 GLY A C 1
ATOM 763 O O . GLY A 1 95 ? 5.97993 30.58868 -19.17221 1.000 20.97349 95 GLY A O 1
ATOM 764 N N . ASP A 1 96 ? 5.66022 29.30929 -17.33537 1.000 20.52362 96 ASP A N 1
ATOM 765 C CA . ASP A 1 96 ? 4.20838 29.31021 -17.42595 1.000 19.47703 96 ASP A CA 1
ATOM 766 C C . ASP A 1 96 ? 3.56820 30.56722 -16.85420 1.000 18.41960 96 ASP A C 1
ATOM 767 O O . ASP A 1 96 ? 2.35492 30.73813 -17.01699 1.000 18.28331 96 ASP A O 1
ATOM 772 N N . ARG A 1 97 ? 4.33078 31.44354 -16.19835 1.000 15.45705 97 ARG A N 1
ATOM 773 C CA . ARG A 1 97 ? 3.76007 32.34744 -15.20221 1.000 14.28973 97 ARG A CA 1
ATOM 774 C C . ARG A 1 97 ? 4.17453 33.80085 -15.40168 1.000 15.37982 97 ARG A C 1
ATOM 775 O O . ARG A 1 97 ? 5.35301 34.09437 -15.63006 1.000 14.72609 97 ARG A O 1
ATOM 783 N N A VAL A 1 98 ? 3.19961 34.70786 -15.28500 0.500 13.89584 98 VAL A N 1
ATOM 784 N N B VAL A 1 98 ? 3.20444 34.70732 -15.30090 0.500 13.89959 98 VAL A N 1
ATOM 785 C CA A VAL A 1 98 ? 3.41998 36.15131 -15.30964 0.500 14.67206 98 VAL A CA 1
ATOM 786 C CA B VAL A 1 98 ? 3.45613 36.14267 -15.30164 0.500 14.72371 98 VAL A CA 1
ATOM 787 C C A VAL A 1 98 ? 2.97044 36.73386 -13.97682 0.500 11.75756 98 VAL A C 1
ATOM 788 C C B VAL A 1 98 ? 2.98816 36.71960 -13.97240 0.500 11.73252 98 VAL A C 1
ATOM 789 O O A VAL A 1 98 ? 1.90775 36.36982 -13.46036 0.500 14.82783 98 VAL A O 1
ATOM 790 O O B VAL A 1 98 ? 1.95031 36.31248 -13.43745 0.500 14.88214 98 VAL A O 1
ATOM 805 N N . ALA A 1 100 ? 2.15734 40.37242 -11.83467 1.000 11.09377 100 ALA A N 1
ATOM 806 C CA . ALA A 1 100 ? 1.92155 41.80352 -11.94973 1.000 12.09970 100 ALA A CA 1
ATOM 807 C C . ALA A 1 100 ? 1.50780 42.37184 -10.60237 1.000 11.93977 100 ALA A C 1
ATOM 808 O O . ALA A 1 100 ? 0.96319 41.66388 -9.75076 1.000 12.10939 100 ALA A O 1
ATOM 810 N N . VAL A 1 101 ? 1.77556 43.66231 -10.41632 1.000 13.60810 101 VAL A N 1
ATOM 811 C CA . VAL A 1 101 ? 1.38303 44.38507 -9.21442 1.000 13.36089 101 VAL A CA 1
ATOM 812 C C . VAL A 1 101 ? 0.49742 45.54704 -9.64144 1.000 12.62890 101 VAL A C 1
ATOM 813 O O . VAL A 1 101 ? 0.84856 46.29514 -10.56477 1.000 13.33146 101 VAL A O 1
ATOM 817 N N . PHE A 1 102 ? -0.65837 45.67663 -8.99327 1.000 12.60242 102 PHE A N 1
ATOM 818 C CA . PHE A 1 102 ? -1.59047 46.77297 -9.21037 1.000 12.20897 102 PHE A CA 1
ATOM 819 C C . PHE A 1 102 ? -1.58254 47.67213 -7.98128 1.000 13.34670 102 PHE A C 1
ATOM 820 O O . PHE A 1 102 ? -1.54941 47.18423 -6.84851 1.000 13.28278 102 PHE A O 1
ATOM 828 N N . THR A 1 103 ? -1.61779 48.98353 -8.19955 1.000 13.86041 103 THR A N 1
ATOM 829 C CA . THR A 1 103 ? -1.67583 49.94868 -7.11109 1.000 14.89050 103 THR A CA 1
ATOM 830 C C . THR A 1 103 ? -2.73252 50.99784 -7.42882 1.000 15.89437 103 THR A C 1
ATOM 831 O O . THR A 1 103 ? -3.27266 51.05845 -8.53734 1.000 17.39598 103 THR A O 1
ATOM 835 N N . GLY A 1 104 ? -3.03217 51.82759 -6.43845 1.000 18.43281 104 GLY A N 1
ATOM 836 C CA . GLY A 1 104 ? -3.98347 52.90735 -6.62539 1.000 20.37686 104 GLY A CA 1
ATOM 837 C C . GLY A 1 104 ? -5.35516 52.56362 -6.07712 1.000 22.62394 104 GLY A C 1
ATOM 838 O O . GLY A 1 104 ? -5.60723 51.47228 -5.55806 1.000 19.79764 104 GLY A O 1
ATOM 839 N N . ASN A 1 105 ? -6.27226 53.52345 -6.22562 1.000 20.53051 105 ASN A N 1
ATOM 840 C CA . ASN A 1 105 ? -7.54718 53.43309 -5.52204 1.000 22.17032 105 ASN A CA 1
ATOM 841 C C . ASN A 1 105 ? -8.53216 52.43919 -6.12747 1.000 20.56384 105 ASN A C 1
ATOM 842 O O . ASN A 1 105 ? -9.58082 52.19912 -5.52182 1.000 24.17767 105 ASN A O 1
ATOM 847 N N . SER A 1 106 ? -8.23993 51.85584 -7.29035 1.000 18.39080 106 SER A N 1
ATOM 848 C CA . SER A 1 106 ? -9.09382 50.81289 -7.85066 1.000 23.44795 106 SER A CA 1
ATOM 849 C C . SER A 1 106 ? -8.30889 49.53694 -8.13507 1.000 15.48118 106 SER A C 1
ATOM 850 O O . SER A 1 106 ? -8.67659 48.76477 -9.01974 1.000 18.89992 106 SER A O 1
ATOM 853 N N . LYS A 1 107 ? -7.23674 49.29865 -7.37082 1.000 16.11203 107 LYS A N 1
ATOM 854 C CA . LYS A 1 107 ? -6.32504 48.19299 -7.67608 1.000 14.66223 107 LYS A CA 1
ATOM 855 C C . LYS A 1 107 ? -7.00999 46.83029 -7.60680 1.000 15.58783 107 LYS A C 1
ATOM 856 O O . LYS A 1 107 ? -6.70881 45.93626 -8.40996 1.000 14.04676 107 LYS A O 1
ATOM 862 N N . ASN A 1 108 ? -7.92147 46.63957 -6.65313 1.000 13.59219 108 ASN A N 1
ATOM 863 C CA . ASN A 1 108 ? -8.54356 45.32646 -6.51649 1.000 12.58299 108 ASN A CA 1
ATOM 864 C C . ASN A 1 108 ? -9.57914 45.07539 -7.60073 1.000 14.32536 108 ASN A C 1
ATOM 865 O O . ASN A 1 108 ? -9.61863 43.98691 -8.18800 1.000 13.59583 108 ASN A O 1
ATOM 870 N N . THR A 1 109 ? -10.41635 46.07134 -7.88419 1.000 15.64915 109 THR A N 1
ATOM 871 C CA . THR A 1 109 ? -11.37741 45.93722 -8.97203 1.000 14.87551 109 THR A CA 1
ATOM 872 C C . THR A 1 109 ? -10.66699 45.79021 -10.31631 1.000 14.71075 109 THR A C 1
ATOM 873 O O . THR A 1 109 ? -11.07204 44.97504 -11.15482 1.000 15.35436 109 THR A O 1
ATOM 877 N N . SER A 1 110 ? -9.58091 46.54091 -10.52456 1.000 15.76167 110 SER A N 1
ATOM 878 C CA . SER A 1 110 ? -8.81952 46.42188 -11.76600 1.000 14.87079 110 SER A CA 1
ATOM 879 C C . SER A 1 110 ? -8.19919 45.03912 -11.90512 1.000 14.92339 110 SER A C 1
ATOM 880 O O . SER A 1 110 ? -8.26517 44.42352 -12.97441 1.000 13.55858 110 SER A O 1
ATOM 883 N N . ALA A 1 111 ? -7.56108 44.54810 -10.84273 1.000 12.74253 111 ALA A N 1
ATOM 884 C CA . ALA A 1 111 ? -6.93203 43.23474 -10.92238 1.000 11.71027 111 ALA A CA 1
ATOM 885 C C . ALA A 1 111 ? -7.96333 42.14567 -11.17484 1.000 11.35997 111 ALA A C 1
ATOM 886 O O . ALA A 1 111 ? -7.73586 41.24506 -11.99105 1.000 11.63937 111 ALA A O 1
ATOM 888 N N . ALA A 1 112 ? -9.10564 42.20573 -10.48299 1.000 12.63167 112 ALA A N 1
ATOM 889 C CA . ALA A 1 112 ? -10.12695 41.17824 -10.66701 1.000 11.45960 112 ALA A CA 1
ATOM 890 C C . ALA A 1 112 ? -10.71589 41.23029 -12.06827 1.000 12.17288 112 ALA A C 1
ATOM 891 O O . ALA A 1 112 ? -10.89469 40.18740 -12.70960 1.000 12.73808 112 ALA A O 1
ATOM 893 N N . ARG A 1 113 ? -11.02427 42.43334 -12.55933 1.000 13.48102 113 ARG A N 1
ATOM 894 C CA . ARG A 1 113 ? -11.51344 42.55375 -13.92790 1.000 13.23207 113 ARG A CA 1
ATOM 895 C C . ARG A 1 113 ? -10.47620 42.04186 -14.91803 1.000 12.99587 113 ARG A C 1
ATOM 896 O O . ARG A 1 113 ? -10.82090 41.34668 -15.87983 1.000 14.15906 113 ARG A O 1
ATOM 904 N N . CYS A 1 114 ? -9.19510 42.33765 -14.66727 1.000 12.73231 114 CYS A N 1
ATOM 905 C CA . CYS A 1 114 ? -8.10864 41.77057 -15.46329 1.000 14.78530 114 CYS A CA 1
ATOM 906 C C . CYS A 1 114 ? -8.18114 40.24636 -15.50915 1.000 11.21610 114 CYS A C 1
ATOM 907 O O . CYS A 1 114 ? -8.09769 39.63812 -16.58188 1.000 12.63267 114 CYS A O 1
ATOM 910 N N . ALA A 1 115 ? -8.32622 39.60817 -14.34596 1.000 11.34943 115 ALA A N 1
ATOM 911 C CA . ALA A 1 115 ? -8.38689 38.14873 -14.31126 1.000 10.01686 115 ALA A CA 1
ATOM 912 C C . ALA A 1 115 ? -9.57231 37.61896 -15.10655 1.000 10.63784 115 ALA A C 1
ATOM 913 O O . ALA A 1 115 ? -9.44353 36.64331 -15.85666 1.000 12.03092 115 ALA A O 1
ATOM 915 N N . LEU A 1 116 ? -10.74103 38.23794 -14.94540 1.000 11.74086 116 LEU A N 1
ATOM 916 C CA . LEU A 1 116 ? -11.91079 37.77053 -15.67718 1.000 11.96162 116 LEU A CA 1
ATOM 917 C C . LEU A 1 116 ? -11.76672 38.01035 -17.17449 1.000 11.39283 116 LEU A C 1
ATOM 918 O O . LEU A 1 116 ? -12.26518 37.21133 -17.97907 1.000 13.33743 116 LEU A O 1
ATOM 923 N N . LYS A 1 117 ? -11.08416 39.09511 -17.56447 1.000 12.04738 117 LYS A N 1
ATOM 924 C CA . LYS A 1 117 ? -10.78621 39.32538 -18.97652 1.000 11.94946 117 LYS A CA 1
ATOM 925 C C . LYS A 1 117 ? -9.80479 38.29207 -19.51798 1.000 10.59806 117 LYS A C 1
ATOM 926 O O . LYS A 1 117 ? -9.91783 37.86620 -20.67617 1.000 12.52214 117 LYS A O 1
ATOM 932 N N . ILE A 1 118 ? -8.83208 37.87382 -18.70566 1.000 11.65321 118 ILE A N 1
ATOM 933 C CA . ILE A 1 118 ? -7.92128 36.82301 -19.14543 1.000 11.55166 118 ILE A CA 1
ATOM 934 C C . ILE A 1 118 ? -8.68461 35.53153 -19.40252 1.000 11.36231 118 ILE A C 1
ATOM 935 O O . ILE A 1 118 ? -8.43155 34.82962 -20.38758 1.000 12.51752 118 ILE A O 1
ATOM 940 N N . ASN A 1 119 ? -9.64578 35.20552 -18.53407 1.000 11.25760 119 ASN A N 1
ATOM 941 C CA . ASN A 1 119 ? -10.47672 34.03480 -18.79126 1.000 10.35267 119 ASN A CA 1
ATOM 942 C C . ASN A 1 119 ? -11.23528 34.16974 -20.10789 1.000 13.03552 119 ASN A C 1
ATOM 943 O O . ASN A 1 119 ? -11.34483 33.20074 -20.86297 1.000 12.21648 119 ASN A O 1
ATOM 948 N N . SER A 1 120 ? -11.75921 35.36424 -20.40670 1.000 12.63519 120 SER A N 1
ATOM 949 C CA . SER A 1 120 ? -12.41692 35.56664 -21.69563 1.000 12.95027 120 SER A CA 1
ATOM 950 C C . SER A 1 120 ? -11.43584 35.40081 -22.84834 1.000 13.70295 120 SER A C 1
ATOM 951 O O . SER A 1 120 ? -11.76781 34.78905 -23.87128 1.000 14.25013 120 SER A O 1
ATOM 954 N N . ALA A 1 121 ? -10.22250 35.93991 -22.71006 1.000 12.54065 121 ALA A N 1
ATOM 955 C CA . ALA A 1 121 ? -9.24483 35.78660 -23.78214 1.000 12.20790 121 ALA A CA 1
ATOM 956 C C . ALA A 1 121 ? -8.96095 34.31500 -24.04368 1.000 12.81646 121 ALA A C 1
ATOM 957 O O . ALA A 1 121 ? -8.86936 33.88512 -25.19947 1.000 14.20093 121 ALA A O 1
ATOM 959 N N . VAL A 1 122 ? -8.83972 33.52220 -22.97896 1.000 12.77341 122 VAL A N 1
ATOM 960 C CA . VAL A 1 122 ? -8.59468 32.09341 -23.14639 1.000 12.54754 122 VAL A CA 1
ATOM 961 C C . VAL A 1 122 ? -9.78506 31.41923 -23.81306 1.000 12.95789 122 VAL A C 1
ATOM 962 O O . VAL A 1 122 ? -9.63527 30.70199 -24.80907 1.000 14.05463 122 VAL A O 1
ATOM 966 N N . LEU A 1 123 ? -10.98917 31.64989 -23.28864 1.000 14.10349 123 LEU A N 1
ATOM 967 C CA . LEU A 1 123 ? -12.14095 30.88309 -23.74801 1.000 15.34023 123 LEU A CA 1
ATOM 968 C C . LEU A 1 123 ? -12.73210 31.42209 -25.04194 1.000 14.33988 123 LEU A C 1
ATOM 969 O O . LEU A 1 123 ? -13.30075 30.64888 -25.82158 1.000 17.82054 123 LEU A O 1
ATOM 974 N N . ASP A 1 124 ? -12.62059 32.72801 -25.28612 1.000 15.31817 124 ASP A N 1
ATOM 975 C CA . ASP A 1 124 ? -13.28311 33.36450 -26.41616 1.000 15.37792 124 ASP A CA 1
ATOM 976 C C . ASP A 1 124 ? -12.34787 33.74614 -27.55309 1.000 15.43769 124 ASP A C 1
ATOM 977 O O . ASP A 1 124 ? -12.83117 34.05566 -28.64984 1.000 20.13789 124 ASP A O 1
ATOM 982 N N . ILE A 1 125 ? -11.03824 33.76603 -27.32077 1.000 16.39521 125 ILE A N 1
ATOM 983 C CA . ILE A 1 125 ? -10.09810 34.13523 -28.37275 1.000 16.72027 125 ILE A CA 1
ATOM 984 C C . ILE A 1 125 ? -9.17276 32.96765 -28.68632 1.000 16.28447 125 ILE A C 1
ATOM 985 O O . ILE A 1 125 ? -9.10469 32.50824 -29.83215 1.000 19.04043 125 ILE A O 1
ATOM 990 N N . ILE A 1 126 ? -8.46364 32.46664 -27.67454 1.000 14.89527 126 ILE A N 1
ATOM 991 C CA . ILE A 1 126 ? -7.45089 31.44741 -27.93373 1.000 14.13686 126 ILE A CA 1
ATOM 992 C C . ILE A 1 126 ? -8.09696 30.10578 -28.23691 1.000 14.79317 126 ILE A C 1
ATOM 993 O O . ILE A 1 126 ? -7.78655 29.46696 -29.24992 1.000 16.71078 126 ILE A O 1
ATOM 998 N N . GLN A 1 127 ? -8.98056 29.64519 -27.35139 1.000 15.56649 127 GLN A N 1
ATOM 999 C CA . GLN A 1 127 ? -9.60885 28.33521 -27.51981 1.000 16.80600 127 GLN A CA 1
ATOM 1000 C C . GLN A 1 127 ? -10.27998 28.14879 -28.87683 1.000 16.26261 127 GLN A C 1
ATOM 1001 O O . GLN A 1 127 ? -10.05729 27.10237 -29.50788 1.000 18.57122 127 GLN A O 1
ATOM 1007 N N . PRO A 1 128 ? -11.08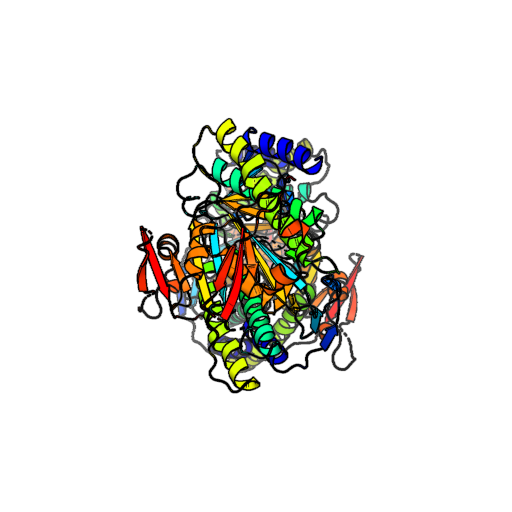924 29.08511 -29.38527 1.000 17.71094 128 PRO A N 1
ATOM 1008 C CA . PRO A 1 128 ? -11.66761 28.88095 -30.72413 1.000 18.97519 128 PRO A CA 1
ATOM 1009 C C . PRO A 1 128 ? -10.62552 28.82288 -31.82000 1.000 20.16362 128 PRO A C 1
ATOM 1010 O O . PRO A 1 128 ? -10.80291 28.08077 -32.79687 1.000 26.43799 128 PRO A O 1
ATOM 1014 N N . ALA A 1 129 ? -9.53791 29.58408 -31.69166 1.000 20.36563 129 ALA A N 1
ATOM 1015 C CA . ALA A 1 129 ? -8.44977 29.47347 -32.65301 1.000 20.01630 129 ALA A CA 1
ATOM 1016 C C . ALA A 1 129 ? -7.76328 28.11498 -32.56158 1.000 21.77170 129 ALA A C 1
ATOM 1017 O O . ALA A 1 129 ? -7.31091 27.58463 -33.58287 1.000 28.76732 129 ALA A O 1
ATOM 1019 N N . ILE A 1 130 ? -7.69673 27.53136 -31.35918 1.000 21.76791 130 ILE A N 1
ATOM 1020 C CA . ILE A 1 130 ? -7.09952 26.20469 -31.19248 1.000 18.75655 130 ILE A CA 1
ATOM 1021 C C . ILE A 1 130 ? -7.92041 25.15576 -31.92624 1.000 22.74451 130 ILE A C 1
ATOM 1022 O O . ILE A 1 130 ? -7.38723 24.36137 -32.71180 1.000 23.24970 130 ILE A O 1
ATOM 1027 N N . ALA A 1 131 ? -9.23137 25.13712 -31.68350 1.000 26.76780 131 ALA A N 1
ATOM 1028 C CA . ALA A 1 131 ? -10.07158 24.11950 -32.30177 1.000 29.84752 131 ALA A CA 1
ATOM 1029 C C . ALA A 1 131 ? -10.13614 24.28183 -33.81474 1.000 41.52617 131 ALA A C 1
ATOM 1030 O O . ALA A 1 131 ? -10.31540 23.29471 -34.53557 1.000 50.05628 131 ALA A O 1
ATOM 1032 N N . LYS A 1 132 ? -9.96383 25.50362 -34.31862 1.000 29.26233 132 LYS A N 1
ATOM 1033 C CA . LYS A 1 132 ? -10.17141 25.74532 -35.74377 1.000 39.16015 132 LYS A CA 1
ATOM 1034 C C . LYS A 1 132 ? -8.92313 25.46164 -36.57411 1.000 39.91097 132 LYS A C 1
ATOM 1035 O O . LYS A 1 132 ? -9.02124 24.87935 -37.65882 1.000 33.84206 132 LYS A O 1
ATOM 1041 N N . LYS A 1 133 ? -7.74767 25.87057 -36.09999 1.000 29.57449 133 LYS A N 1
ATOM 1042 C CA . LYS A 1 133 ? -6.53336 25.72579 -36.89710 1.000 30.56682 133 LYS A CA 1
ATOM 1043 C C . LYS A 1 133 ? -5.84006 24.37580 -36.71466 1.000 41.91983 133 LYS A C 1
ATOM 1044 O O . LYS A 1 133 ? -5.21439 23.88209 -37.65913 1.000 38.01561 133 LYS A O 1
ATOM 1050 N N . TRP A 1 134 ? -5.93724 23.75249 -35.53964 1.000 30.16587 134 TRP A N 1
ATOM 1051 C CA . TRP A 1 134 ? -5.30198 22.45620 -35.30543 1.000 29.90917 134 TRP A CA 1
ATOM 1052 C C . TRP A 1 134 ? -6.27867 21.28218 -35.24484 1.000 32.26750 134 TRP A C 1
ATOM 1053 O O . TRP A 1 134 ? -5.82921 20.13430 -35.14638 1.000 29.36785 134 TRP A O 1
ATOM 1064 N N . GLN A 1 135 ? -7.59121 21.52655 -35.31114 1.000 34.99829 135 GLN A N 1
ATOM 1065 C CA . GLN A 1 135 ? -8.61217 20.46243 -35.31454 1.000 37.82774 135 GLN A CA 1
ATOM 1066 C C . GLN A 1 135 ? -8.47442 19.52244 -34.11639 1.000 40.39603 135 GLN A C 1
ATOM 1067 O O . GLN A 1 135 ? -8.47290 18.29834 -34.25665 1.000 32.42201 135 GLN A O 1
ATOM 1073 N N . THR A 1 136 ? -8.38129 20.09794 -32.92221 1.000 28.50658 136 THR A N 1
ATOM 1074 C CA . THR A 1 136 ? -8.06160 19.32646 -31.73013 1.000 30.42882 136 THR A CA 1
ATOM 1075 C C . THR A 1 136 ? -9.10720 19.54564 -30.64464 1.000 26.72444 136 THR A C 1
ATOM 1076 O O . THR A 1 136 ? -9.83704 20.53854 -30.64517 1.000 31.67707 136 THR A O 1
ATOM 1080 N N . ASP A 1 137 ? -9.16575 18.59477 -29.71088 1.000 31.14788 137 ASP A N 1
ATOM 1081 C CA . ASP A 1 137 ? -10.00063 18.71213 -28.52188 1.000 39.37160 137 ASP A CA 1
ATOM 1082 C C . ASP A 1 137 ? -9.22822 19.22287 -27.31347 1.000 30.52713 137 ASP A C 1
ATOM 1083 O O . ASP A 1 137 ? -9.78258 19.26680 -26.20896 1.000 27.83171 137 ASP A O 1
ATOM 1088 N N . PHE A 1 138 ? -7.96117 19.58982 -27.49616 1.000 21.90354 138 PHE A N 1
ATOM 1089 C CA . PHE A 1 138 ? -7.16689 20.16728 -26.41989 1.000 19.80431 138 PHE A CA 1
ATOM 1090 C C . PHE A 1 138 ? -7.87840 21.37727 -25.82868 1.000 17.33479 138 PHE A C 1
ATOM 1091 O O . PHE A 1 138 ? -8.39274 22.23383 -26.55295 1.000 18.75211 138 PHE A O 1
ATOM 1099 N N . VAL A 1 139 ? -7.89108 21.44808 -24.50066 1.000 19.03594 139 VAL A N 1
ATOM 1100 C CA . VAL A 1 139 ? -8.50005 22.55144 -23.76451 1.000 18.14306 139 VAL A CA 1
ATOM 1101 C C . VAL A 1 139 ? -7.39879 23.28339 -23.00885 1.000 18.14402 139 VAL A C 1
ATOM 1102 O O . VAL A 1 139 ? -6.66959 22.67547 -22.21641 1.000 19.09067 139 VAL A O 1
ATOM 1106 N N . LEU A 1 140 ? -7.27387 24.58368 -23.25709 1.000 14.87993 140 LEU A N 1
ATOM 1107 C CA . LEU A 1 140 ? -6.27825 25.39660 -22.57394 1.000 15.83146 140 LEU A CA 1
ATOM 1108 C C . LEU A 1 140 ? -6.76025 25.67240 -21.15628 1.000 17.77586 140 LEU A C 1
ATOM 1109 O O . LEU A 1 140 ? -7.81290 26.29436 -20.96530 1.000 17.39534 140 LEU A O 1
ATOM 1114 N N . ARG A 1 141 ? -5.98602 25.22956 -20.17044 1.000 14.48283 141 ARG A N 1
ATOM 1115 C CA . ARG A 1 141 ? -6.28847 25.47020 -18.76669 1.000 13.93703 141 ARG A CA 1
ATOM 1116 C C . ARG A 1 141 ? -5.30122 26.47243 -18.18487 1.000 14.17726 141 ARG A C 1
ATOM 1117 O O . ARG A 1 141 ? -4.11571 26.45850 -18.51755 1.000 15.24727 141 ARG A O 1
ATOM 1125 N N . HIS A 1 142 ? -5.79458 27.33367 -17.30489 1.000 11.18652 142 HIS A N 1
ATOM 1126 C CA . HIS A 1 142 ? -4.96715 28.37153 -16.71027 1.000 10.68104 142 HIS A CA 1
ATOM 1127 C C . HIS A 1 142 ? -5.60865 28.78374 -15.39500 1.000 10.27271 142 HIS A C 1
ATOM 1128 O O . HIS A 1 142 ? -6.79170 28.52511 -15.15568 1.000 11.86161 142 HIS A O 1
ATOM 1135 N N . VAL A 1 143 ? -4.82513 29.44762 -14.55174 1.000 8.82892 143 VAL A N 1
ATOM 1136 C CA . VAL A 1 143 ? -5.33278 30.01707 -13.30773 1.000 7.99283 143 VAL A CA 1
ATOM 1137 C C . VAL A 1 143 ? -4.75197 31.41003 -13.12398 1.000 10.07257 143 VAL A C 1
ATOM 1138 O O . VAL A 1 143 ? -3.56192 31.63394 -13.37494 1.000 10.88249 143 VAL A O 1
ATOM 1142 N N . VAL A 1 144 ? -5.59557 32.34390 -12.68322 1.000 9.80403 144 VAL A N 1
ATOM 1143 C CA . VAL A 1 144 ? -5.17097 33.66237 -12.21603 1.000 8.99900 144 VAL A CA 1
ATOM 1144 C C . VAL A 1 144 ? -5.48132 33.75760 -10.72666 1.000 10.52116 144 VAL A C 1
ATOM 1145 O O . VAL A 1 144 ? -6.62982 33.55819 -10.31413 1.000 10.69799 144 VAL A O 1
ATOM 1149 N N . GLY A 1 145 ? -4.46604 34.05767 -9.92704 1.000 9.55305 145 GLY A N 1
ATOM 1150 C CA . GLY A 1 145 ? -4.62262 34.18485 -8.48299 1.000 9.02875 145 GLY A CA 1
ATOM 1151 C C . GLY A 1 145 ? -4.27533 35.60511 -8.06069 1.000 11.29281 145 GLY A C 1
ATOM 1152 O O . GLY A 1 145 ? -3.37021 36.21688 -8.63339 1.000 10.96470 145 GLY A O 1
ATOM 1153 N N . ILE A 1 146 ? -5.01629 36.11973 -7.07684 1.000 9.48570 146 ILE A N 1
ATOM 1154 C CA . ILE A 1 146 ? -4.87933 37.50891 -6.63672 1.000 8.04272 146 ILE A CA 1
ATOM 1155 C C . ILE A 1 146 ? -4.95731 37.59168 -5.12043 1.000 10.78077 146 ILE A C 1
ATOM 1156 O O . ILE A 1 146 ? -5.83405 36.98682 -4.49464 1.000 10.87547 146 ILE A O 1
ATOM 1161 N N . ASP A 1 147 ? -4.05591 38.37429 -4.53542 1.000 9.29787 147 ASP A N 1
ATOM 1162 C CA . ASP A 1 147 ? -4.11728 38.74002 -3.12681 1.000 10.26180 147 ASP A CA 1
ATOM 1163 C C . ASP A 1 147 ? -3.68910 40.19611 -3.00683 1.000 11.38647 147 ASP A C 1
ATOM 1164 O O . ASP A 1 147 ? -3.15272 40.78425 -3.94901 1.000 11.06271 147 ASP A O 1
ATOM 1169 N N . THR A 1 148 ? -3.95441 40.79907 -1.84743 1.000 10.51335 148 THR A N 1
ATOM 1170 C CA . THR A 1 148 ? -3.57655 42.18654 -1.60189 1.000 11.14133 148 THR A CA 1
ATOM 1171 C C . THR A 1 148 ? -3.04874 42.30861 -0.18038 1.000 11.30863 148 THR A C 1
ATOM 1172 O O . THR A 1 148 ? -3.61904 41.73162 0.74953 1.000 14.77998 148 THR A O 1
ATOM 1176 N N . SER A 1 149 ? -1.93786 43.01792 -0.02062 1.000 11.23319 149 SER A N 1
ATOM 1177 C CA . SER A 1 149 ? -1.29297 43.12004 1.28392 1.000 11.60815 149 SER A CA 1
ATOM 1178 C C . SER A 1 149 ? -0.23163 44.20432 1.20806 1.000 12.67644 149 SER A C 1
ATOM 1179 O O . SER A 1 149 ? 0.02894 44.77621 0.14559 1.000 13.67194 149 SER A O 1
ATOM 1182 N N . GLN A 1 150 ? 0.38140 44.48068 2.35713 1.000 12.45171 150 GLN A N 1
ATOM 1183 C CA . GLN A 1 150 ? 1.62777 45.22879 2.37560 1.000 12.64784 150 GLN A CA 1
ATOM 1184 C C . GLN A 1 150 ? 2.71325 44.43621 1.65664 1.000 13.07946 150 GLN A C 1
ATOM 1185 O O . GLN A 1 150 ? 2.78897 43.20778 1.76929 1.000 14.47834 150 GLN A O 1
ATOM 1191 N N . LEU A 1 151 ? 3.54752 45.14325 0.90068 1.000 13.30330 151 LEU A N 1
ATOM 1192 C CA . LEU A 1 151 ? 4.71063 44.54960 0.25526 1.000 15.26751 151 LEU A CA 1
ATOM 1193 C C . LEU A 1 151 ? 5.89798 45.48044 0.42603 1.000 15.01558 151 LEU A C 1
ATOM 1194 O O . LEU A 1 151 ? 5.74637 46.70372 0.40817 1.000 15.91689 151 LEU A O 1
ATOM 1199 N N . ARG A 1 152 ? 7.07413 44.89775 0.59691 1.000 13.49226 152 ARG A N 1
ATOM 1200 C CA . ARG A 1 152 ? 8.32190 45.63131 0.48023 1.000 14.02551 152 ARG A CA 1
ATOM 1201 C C . ARG A 1 152 ? 9.08473 45.10193 -0.72112 1.000 12.77588 152 ARG A C 1
ATOM 1202 O O . ARG A 1 152 ? 8.94484 43.93249 -1.09286 1.000 13.88388 152 ARG A O 1
ATOM 1210 N N . THR A 1 153 ? 9.87491 45.97111 -1.34437 1.000 14.22131 153 THR A N 1
ATOM 1211 C CA . THR A 1 153 ? 10.60909 45.56468 -2.53051 1.000 13.10565 153 THR A CA 1
ATOM 1212 C C . THR A 1 153 ? 12.02424 46.12094 -2.50591 1.000 14.13816 153 THR A C 1
ATOM 1213 O O . THR A 1 153 ? 12.26274 47.23305 -2.02128 1.000 14.69519 153 THR A O 1
ATOM 1217 N N . ALA A 1 154 ? 12.96009 45.31514 -2.99857 1.000 14.46923 154 ALA A N 1
ATOM 1218 C CA . ALA A 1 154 ? 14.36176 45.68442 -3.11083 1.000 13.81964 154 ALA A CA 1
ATOM 1219 C C . ALA A 1 154 ? 14.85398 45.33616 -4.51046 1.000 13.34577 154 ALA A C 1
ATOM 1220 O O . ALA A 1 154 ? 14.27814 44.48775 -5.19869 1.000 13.58526 154 ALA A O 1
ATOM 1222 N N . ARG A 1 155 ? 15.92861 46.00686 -4.92686 1.000 14.40158 155 ARG A N 1
ATOM 1223 C CA . ARG A 1 155 ? 16.47641 45.86686 -6.27211 1.000 14.62361 155 ARG A CA 1
ATOM 1224 C C . ARG A 1 155 ? 17.62492 44.86743 -6.28105 1.000 14.75025 155 ARG A C 1
ATOM 1225 O O . ARG A 1 155 ? 18.59707 45.02087 -5.53407 1.000 16.46239 155 ARG A O 1
ATOM 1233 N N . ILE A 1 156 ? 17.51715 43.85713 -7.14550 1.000 15.41941 156 ILE A N 1
ATOM 1234 C CA . ILE A 1 156 ? 18.49406 42.78106 -7.23297 1.000 15.49384 156 ILE A CA 1
ATOM 1235 C C . ILE A 1 156 ? 18.92079 42.61399 -8.68952 1.000 17.63277 156 ILE A C 1
ATOM 1236 O O . ILE A 1 156 ? 18.37687 43.24276 -9.59723 1.000 17.97348 156 ILE A O 1
ATOM 1241 N N . GLY A 1 157 ? 19.92576 41.76959 -8.90174 1.000 17.85415 157 GLY A N 1
ATOM 1242 C CA . GLY A 1 157 ? 20.51227 41.62611 -10.22288 1.000 17.37300 157 GLY A CA 1
ATOM 1243 C C . GLY A 1 157 ? 20.57035 40.19165 -10.70059 1.000 15.69207 157 GLY A C 1
ATOM 1244 O O . GLY A 1 157 ? 21.60268 39.52392 -10.57325 1.000 18.37099 157 GLY A O 1
ATOM 1245 N N . ILE A 1 158 ? 19.46428 39.70946 -11.25621 1.000 16.58171 158 ILE A N 1
ATOM 1246 C CA . ILE A 1 158 ? 19.34891 38.31111 -11.64778 1.000 14.58392 158 ILE A CA 1
ATOM 1247 C C . ILE A 1 158 ? 19.41242 38.20959 -13.16505 1.000 20.36107 158 ILE A C 1
ATOM 1248 O O . ILE A 1 158 ? 20.40641 37.73374 -13.72104 1.000 20.16606 158 ILE A O 1
ATOM 1253 N N . ARG A 1 159 ? 18.34478 38.65006 -13.83706 1.000 23.86319 159 ARG A N 1
ATOM 1254 C CA . ARG A 1 159 ? 18.36785 38.79244 -15.28965 1.000 27.36834 159 ARG A CA 1
ATOM 1255 C C . ARG A 1 159 ? 19.20713 39.98934 -15.70860 1.000 31.90515 159 ARG A C 1
ATOM 1256 O O . ARG A 1 159 ? 19.84785 39.96855 -16.76639 1.000 30.95971 159 ARG A O 1
ATOM 1264 N N . GLY A 1 160 ? 19.18767 41.04033 -14.90344 1.000 24.72688 160 GLY A N 1
ATOM 1265 C CA . GLY A 1 160 ? 20.00441 42.21027 -15.12041 1.000 27.31357 160 GLY A CA 1
ATOM 1266 C C . GLY A 1 160 ? 19.95529 43.06521 -13.87739 1.000 25.54644 160 GLY A C 1
ATOM 1267 O O . GLY A 1 160 ? 19.37610 42.67682 -12.86216 1.000 29.52184 160 GLY A O 1
ATOM 1268 N N . ASP A 1 161 ? 20.53391 44.25553 -13.97653 1.000 24.75488 161 ASP A N 1
ATOM 1269 C CA . ASP A 1 161 ? 20.66709 45.09809 -12.79413 1.000 22.69167 161 ASP A CA 1
ATOM 1270 C C . ASP A 1 161 ? 19.35889 45.73832 -12.33963 1.000 21.27054 161 ASP A C 1
ATOM 1271 O O . ASP A 1 161 ? 19.39440 46.53729 -11.39803 1.000 23.96966 161 ASP A O 1
ATOM 1276 N N . ASN A 1 162 ? 18.21785 45.42129 -12.95502 1.000 21.05918 162 ASN A N 1
ATOM 1277 C CA . ASN A 1 162 ? 16.98012 46.15290 -12.69913 1.000 22.13443 162 ASN A CA 1
ATOM 1278 C C . ASN A 1 162 ? 15.85069 45.26635 -12.18321 1.000 24.25390 162 ASN A C 1
ATOM 1279 O O . ASN A 1 162 ? 14.67745 45.63643 -12.29721 1.000 24.47177 162 ASN A O 1
ATOM 1284 N N . ASP A 1 163 ? 16.16747 44.11336 -11.60571 1.000 17.56311 163 ASP A N 1
ATOM 1285 C CA . ASP A 1 163 ? 15.12436 43.23772 -11.09415 1.000 14.98722 163 ASP A CA 1
ATOM 1286 C C . ASP A 1 163 ? 14.63828 43.71623 -9.73249 1.000 13.35913 163 ASP A C 1
ATOM 1287 O O . ASP A 1 163 ? 15.37007 44.35879 -8.97594 1.000 17.68395 163 ASP A O 1
ATOM 1292 N N . LEU A 1 164 ? 13.38842 43.38822 -9.42378 1.000 13.86625 164 LEU A N 1
ATOM 1293 C CA . LEU A 1 164 ? 12.81548 43.67493 -8.11745 1.000 15.03918 164 LEU A CA 1
ATOM 1294 C C . LEU A 1 164 ? 12.35906 42.37631 -7.47465 1.000 15.00757 164 LEU A C 1
ATOM 1295 O O . LEU A 1 164 ? 11.75201 41.52839 -8.13290 1.000 15.84186 164 LEU A O 1
ATOM 1300 N N . VAL A 1 165 ? 12.64018 42.23512 -6.18215 1.000 12.79199 165 VAL A N 1
ATOM 1301 C CA . VAL A 1 165 ? 12.12272 41.14078 -5.37199 1.000 13.27233 165 VAL A CA 1
ATOM 1302 C C . VAL A 1 165 ? 11.04524 41.71151 -4.45886 1.000 12.77756 165 VAL A C 1
ATOM 1303 O O . VAL A 1 165 ? 11.15884 42.84772 -3.98176 1.000 13.59120 165 VAL A O 1
ATOM 1307 N N . TRP A 1 166 ? 9.98816 40.93989 -4.24297 1.000 13.51109 166 TRP A N 1
ATOM 1308 C CA . TRP A 1 166 ? 8.81810 41.38732 -3.50225 1.000 13.78768 166 TRP A CA 1
ATOM 1309 C C . TRP A 1 166 ? 8.65638 40.53803 -2.25185 1.000 13.61884 166 TRP A C 1
ATOM 1310 O O . TRP A 1 166 ? 8.59965 39.30735 -2.33562 1.000 14.79747 166 TRP A O 1
ATOM 1321 N N . ILE A 1 167 ? 8.57537 41.19754 -1.10104 1.000 11.76093 167 ILE A N 1
ATOM 1322 C CA . ILE A 1 167 ? 8.49832 40.53874 0.19744 1.000 13.26018 167 ILE A CA 1
ATOM 1323 C C . ILE A 1 167 ? 7.16509 40.92335 0.83340 1.000 12.96056 167 ILE A C 1
ATOM 1324 O O . ILE A 1 167 ? 6.95020 42.09022 1.19469 1.000 14.03965 167 ILE A O 1
ATOM 1329 N N . GLY A 1 168 ? 6.28092 39.95068 0.99787 1.000 12.92526 168 GLY A N 1
ATOM 1330 C CA . GLY A 1 168 ? 5.00374 40.21923 1.63069 1.000 12.77658 168 GLY A CA 1
ATOM 1331 C C . GLY A 1 168 ? 3.98815 39.16433 1.26872 1.000 12.75828 168 GLY A C 1
ATOM 1332 O O . GLY A 1 168 ? 4.16489 38.38781 0.32322 1.000 12.79208 168 GLY A O 1
ATOM 1333 N N . ARG A 1 169 ? 2.88694 39.17143 2.02771 1.000 12.83928 169 ARG A N 1
ATOM 1334 C CA . ARG A 1 169 ? 1.92518 38.07468 1.94893 1.000 11.59265 169 ARG A CA 1
ATOM 1335 C C . ARG A 1 169 ? 1.38686 37.89756 0.53899 1.000 12.82844 169 ARG A C 1
ATOM 1336 O O . ARG A 1 169 ? 1.31195 36.77332 0.03229 1.000 12.82080 169 ARG A O 1
ATOM 1344 N N . ALA A 1 170 ? 0.99008 38.99531 -0.10682 1.000 12.18444 170 ALA A N 1
ATOM 1345 C CA . ALA A 1 170 ? 0.30441 38.86304 -1.38759 1.000 14.16946 170 ALA A CA 1
ATOM 1346 C C . ALA A 1 170 ? 1.19730 38.25384 -2.45845 1.000 12.98383 170 ALA A C 1
ATOM 1347 O O . ALA A 1 170 ? 0.69830 37.56507 -3.35071 1.000 13.95132 170 ALA A O 1
ATOM 1349 N N . ALA A 1 171 ? 2.50856 38.49782 -2.39878 1.000 12.72654 171 ALA A N 1
ATOM 1350 C CA . ALA A 1 171 ? 3.40318 37.91223 -3.39136 1.000 11.21868 171 ALA A CA 1
ATOM 1351 C C . ALA A 1 171 ? 3.43288 36.39761 -3.26718 1.000 16.08923 171 ALA A C 1
ATOM 1352 O O . ALA A 1 171 ? 3.54590 35.68530 -4.27172 1.000 17.87074 171 ALA A O 1
ATOM 1354 N N . ASN A 1 172 ? 3.32575 35.88628 -2.04431 1.000 12.72139 172 ASN A N 1
ATOM 1355 C CA . ASN A 1 172 ? 3.32880 34.44306 -1.85470 1.000 15.97512 172 ASN A CA 1
ATOM 1356 C C . ASN A 1 172 ? 1.94040 33.84218 -2.04909 1.000 13.55998 172 ASN A C 1
ATOM 1357 O O . ASN A 1 172 ? 1.80334 32.80826 -2.71240 1.000 16.60138 172 ASN A O 1
ATOM 1362 N N . TYR A 1 173 ? 0.90067 34.46850 -1.48784 1.000 12.61379 173 TYR A N 1
ATOM 1363 C CA . TYR A 1 173 ? -0.42832 33.85798 -1.53612 1.000 12.93671 173 TYR A CA 1
ATOM 1364 C C . TYR A 1 173 ? -0.99457 33.85428 -2.94534 1.000 13.31342 173 TYR A C 1
ATOM 1365 O O . TYR A 1 173 ? -1.64360 32.88462 -3.35117 1.000 12.55373 173 TYR A O 1
ATOM 1374 N N . ALA A 1 174 ? -0.80238 34.93819 -3.69849 1.000 12.29558 174 ALA A N 1
ATOM 1375 C CA . ALA A 1 174 ? -1.30440 34.94212 -5.06675 1.000 10.74265 174 ALA A CA 1
ATOM 1376 C C . ALA A 1 174 ? -0.66325 33.82130 -5.87872 1.000 15.17915 174 ALA A C 1
ATOM 1377 O O . ALA A 1 174 ? -1.33114 33.17793 -6.69143 1.000 13.06960 174 ALA A O 1
ATOM 1379 N N . ALA A 1 175 ? 0.62312 33.54445 -5.63618 1.000 14.58541 175 ALA A N 1
ATOM 1380 C CA . ALA A 1 175 ? 1.28888 32.45964 -6.34797 1.000 14.92141 175 ALA A CA 1
ATOM 1381 C C . ALA A 1 175 ? 0.74443 31.10394 -5.91629 1.000 14.01912 175 ALA A C 1
ATOM 1382 O O . ALA A 1 175 ? 0.53024 30.22321 -6.75602 1.000 15.24467 175 ALA A O 1
ATOM 1384 N N . LYS A 1 176 ? 0.52031 30.91360 -4.61222 1.000 13.29027 176 LYS A N 1
ATOM 1385 C CA . LYS A 1 176 ? -0.03602 29.65063 -4.13464 1.000 12.66771 176 LYS A CA 1
ATOM 1386 C C . LYS A 1 176 ? -1.42282 29.39879 -4.71178 1.000 13.05946 176 LYS A C 1
ATOM 1387 O O . LYS A 1 176 ? -1.77202 28.25530 -5.03219 1.000 14.69762 176 LYS A O 1
ATOM 1393 N N . LEU A 1 177 ? -2.23682 30.45090 -4.83472 1.000 12.68234 177 LEU A N 1
ATOM 1394 C CA . LEU A 1 177 ? -3.57076 30.27855 -5.40293 1.000 11.41434 177 LEU A CA 1
ATOM 1395 C C . LEU A 1 177 ? -3.50991 29.77695 -6.83899 1.000 13.41515 177 LEU A C 1
ATOM 1396 O O . LEU A 1 177 ? -4.34221 28.96152 -7.24526 1.000 13.15999 177 LEU A O 1
ATOM 1401 N N . THR A 1 178 ? -2.53691 30.24757 -7.63048 1.000 14.90796 178 THR A N 1
ATOM 1402 C CA . THR A 1 178 ? -2.44603 29.76516 -9.00645 1.000 19.34297 178 THR A CA 1
ATOM 1403 C C . THR A 1 178 ? -1.95707 28.32938 -9.10037 1.000 18.10526 178 THR A C 1
ATOM 1404 O O . THR A 1 178 ? -2.06762 27.72440 -10.17432 1.000 21.70496 178 THR A O 1
ATOM 1408 N N . ASN A 1 179 ? -1.40030 27.77572 -8.02175 1.000 18.15755 179 ASN A N 1
ATOM 1409 C CA . ASN A 1 179 ? -1.00725 26.37435 -8.00971 1.000 19.16091 179 ASN A CA 1
ATOM 1410 C C . ASN A 1 179 ? -2.18882 25.43650 -7.81203 1.000 18.67465 179 ASN A C 1
ATOM 1411 O O . ASN A 1 179 ? -2.02485 24.21912 -7.94246 1.000 23.10753 179 ASN A O 1
ATOM 1416 N N . LEU A 1 180 ? -3.36390 25.96539 -7.49424 1.000 15.75144 180 LEU A N 1
ATOM 1417 C CA . LEU A 1 180 ? -4.54079 25.14443 -7.26953 1.000 16.43886 180 LEU A CA 1
ATOM 1418 C C . LEU A 1 180 ? -5.29580 24.94799 -8.57585 1.000 16.69386 180 LEU A C 1
ATOM 1419 O O . LEU A 1 180 ? -5.33378 25.83604 -9.43297 1.000 18.62732 180 LEU A O 1
ATOM 1424 N N . ALA A 1 181 ? -5.89465 23.77309 -8.72769 1.000 19.10210 181 ALA A N 1
ATOM 1425 C CA . ALA A 1 181 ? -6.57857 23.43031 -9.96331 1.000 19.48669 181 ALA A CA 1
ATOM 1426 C C . ALA A 1 181 ? -8.07966 23.66964 -9.85610 1.000 18.16947 181 ALA A C 1
ATOM 1427 O O . ALA A 1 181 ? -8.65106 23.76582 -8.76651 1.000 18.99265 181 ALA A O 1
ATOM 1429 N N . GLY A 1 182 ? -8.71685 23.77484 -11.02094 1.000 17.96172 182 GLY A N 1
ATOM 1430 C CA . GLY A 1 182 ? -10.15449 23.67460 -11.12073 1.000 19.24368 182 GLY A CA 1
ATOM 1431 C C . GLY A 1 182 ? -10.90140 24.97631 -11.31234 1.000 16.70131 182 GLY A C 1
ATOM 1432 O O . GLY A 1 182 ? -12.08065 24.93603 -11.67895 1.000 21.62678 182 GLY A O 1
ATOM 1433 N N . LYS A 1 183 ? -10.27114 26.12832 -11.05603 1.000 15.61493 183 LYS A N 1
ATOM 1434 C CA . LYS A 1 183 ? -10.95895 27.41038 -11.19595 1.000 15.84712 183 LYS A CA 1
ATOM 1435 C C . LYS A 1 183 ? -10.04395 28.38366 -11.92909 1.000 12.34625 183 LYS A C 1
ATOM 1436 O O . LYS A 1 183 ? -8.86185 28.51181 -11.56287 1.000 14.22228 183 LYS A O 1
ATOM 1442 N N . PRO A 1 184 ? -10.54260 29.09058 -12.94607 1.000 11.55924 184 PRO A N 1
ATOM 1443 C CA . PRO A 1 184 ? -9.66295 30.00423 -13.68805 1.000 12.33538 184 PRO A CA 1
ATOM 1444 C C . PRO A 1 184 ? -9.29706 31.26708 -12.92608 1.000 10.88942 184 PRO A C 1
ATOM 1445 O O . PRO A 1 184 ? -8.28225 31.88590 -13.26271 1.000 11.66276 184 PRO A O 1
ATOM 1449 N N . THR A 1 185 ? -10.07131 31.66970 -11.91493 1.000 10.42627 185 THR A N 1
ATOM 1450 C CA . THR A 1 185 ? -9.73603 32.83708 -11.10463 1.000 8.89390 185 THR A CA 1
ATOM 1451 C C . THR A 1 185 ? -9.98712 32.52699 -9.63796 1.000 11.53451 185 THR A C 1
ATOM 1452 O O . TH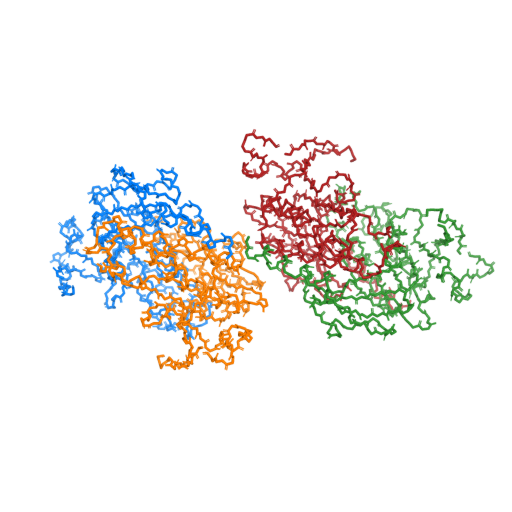R A 1 185 ? -11.04789 32.00521 -9.28689 1.000 11.94830 185 THR A O 1
ATOM 1456 N N . ARG A 1 186 ? -9.01609 32.85921 -8.78919 1.000 9.89456 186 ARG A N 1
ATOM 1457 C CA . ARG A 1 186 ? -9.13008 32.70549 -7.34332 1.000 8.92202 186 ARG A CA 1
ATOM 1458 C C . ARG A 1 186 ? -8.57028 33.95729 -6.69809 1.000 11.31553 186 ARG A C 1
ATOM 1459 O O . ARG A 1 186 ? -7.46740 34.38392 -7.04652 1.000 11.39704 186 ARG A O 1
ATOM 1467 N N . ILE A 1 187 ? -9.30341 34.52452 -5.74027 1.000 10.47035 187 ILE A N 1
ATOM 1468 C CA . ILE A 1 187 ? -8.87602 35.73012 -5.04321 1.000 10.38467 187 ILE A CA 1
ATOM 1469 C C . ILE A 1 187 ? -9.09218 35.54736 -3.54886 1.000 11.24201 187 ILE A C 1
ATOM 1470 O O . ILE A 1 187 ? -9.97715 34.80512 -3.11782 1.000 11.70096 187 ILE A O 1
ATOM 1475 N N . THR A 1 188 ? -8.28940 36.24479 -2.75344 1.000 10.69999 188 THR A N 1
ATOM 1476 C CA . THR A 1 188 ? -8.53166 36.21319 -1.32021 1.000 10.53154 188 THR A CA 1
ATOM 1477 C C . THR A 1 188 ? -9.70767 37.11968 -0.95767 1.000 11.56983 188 THR A C 1
ATOM 1478 O O . THR A 1 188 ? -10.12426 37.99173 -1.72398 1.000 10.69294 188 THR A O 1
ATOM 1482 N N . ALA A 1 189 ? -10.22123 36.92519 0.26210 1.000 10.37914 189 ALA A N 1
ATOM 1483 C CA . ALA A 1 189 ? -11.30792 37.77111 0.74229 1.000 12.25159 189 ALA A CA 1
ATOM 1484 C C . ALA A 1 189 ? -10.90413 39.23709 0.78414 1.000 11.64648 189 ALA A C 1
ATOM 1485 O O . ALA A 1 189 ? -11.73833 40.11543 0.54491 1.000 14.18605 189 ALA A O 1
ATOM 1487 N N . ASP A 1 190 ? -9.63159 39.52413 1.06544 1.000 11.51440 190 ASP A N 1
ATOM 1488 C CA . ASP A 1 190 ? -9.19988 40.91730 1.10172 1.000 14.27830 190 ASP A CA 1
ATOM 1489 C C . ASP A 1 190 ? -9.36080 41.59518 -0.25256 1.000 12.92443 190 ASP A C 1
ATOM 1490 O O . ASP A 1 190 ? -9.61789 42.80330 -0.31137 1.000 15.28157 190 ASP A O 1
ATOM 1495 N N . VAL A 1 191 ? -9.22861 40.83927 -1.34355 1.000 12.24492 191 VAL A N 1
ATOM 1496 C CA . VAL A 1 191 ? -9.52143 41.38057 -2.66763 1.000 10.82540 191 VAL A CA 1
ATOM 1497 C C . VAL A 1 191 ? -11.02462 41.48714 -2.87442 1.000 11.08884 191 VAL A C 1
ATOM 1498 O O . VAL A 1 191 ? -11.54042 42.54765 -3.24133 1.000 12.96359 191 VAL A O 1
ATOM 1502 N N . TYR A 1 192 ? -11.74938 40.38851 -2.62628 1.000 11.08393 192 TYR A N 1
ATOM 1503 C CA . TYR A 1 192 ? -13.19464 40.36915 -2.84713 1.000 11.55055 192 TYR A CA 1
ATOM 1504 C C . TYR A 1 192 ? -13.89995 41.49893 -2.10388 1.000 13.33056 192 TYR A C 1
ATOM 1505 O O . TYR A 1 192 ? -14.79474 42.15352 -2.65460 1.000 13.89557 192 TYR A O 1
ATOM 1514 N N . ASN A 1 193 ? -13.50665 41.74061 -0.85132 1.000 13.45101 193 ASN A N 1
ATOM 1515 C CA . ASN A 1 193 ? -14.18116 42.72567 -0.01501 1.000 13.34382 193 ASN A CA 1
ATOM 1516 C C . ASN A 1 193 ? -13.94606 44.16114 -0.46283 1.000 14.59267 193 ASN A C 1
ATOM 1517 O O . ASN A 1 193 ? -14.58384 45.07029 0.08008 1.000 15.76398 193 ASN A O 1
ATOM 1522 N N . LYS A 1 194 ? -13.04596 44.39159 -1.41234 1.000 12.94954 194 LYS A N 1
ATOM 1523 C CA . LYS A 1 194 ? -12.82001 45.71514 -1.96852 1.000 14.33668 194 LYS A CA 1
ATOM 1524 C C . LYS A 1 194 ? -13.42052 45.87242 -3.35638 1.000 14.60319 194 LYS A C 1
ATOM 1525 O O . LYS A 1 194 ? -13.38922 46.97702 -3.90500 1.000 18.84779 194 LYS A O 1
ATOM 1531 N N . LEU A 1 195 ? -13.98652 44.80757 -3.92472 1.000 14.46871 195 LEU A N 1
ATOM 1532 C CA . LEU A 1 195 ? -14.50543 44.87814 -5.28369 1.000 14.96535 195 LEU A CA 1
ATOM 1533 C C . LEU A 1 195 ? -15.74052 45.76068 -5.35992 1.000 17.67346 195 LEU A C 1
ATOM 1534 O O . LEU A 1 195 ? -16.62507 45.70096 -4.50205 1.000 18.22332 195 LEU A O 1
ATOM 1539 N N . ALA A 1 196 ? -15.80532 46.55822 -6.42077 1.000 18.46470 196 ALA A N 1
ATOM 1540 C CA . ALA A 1 196 ? -17.03612 47.25249 -6.75825 1.000 20.58674 196 ALA A CA 1
ATOM 1541 C C . ALA A 1 196 ? -18.13248 46.23748 -7.06754 1.000 19.75600 196 ALA A C 1
ATOM 1542 O O . ALA A 1 196 ? -17.86358 45.10024 -7.46160 1.000 19.48119 196 ALA A O 1
ATOM 1544 N N . ASP A 1 197 ? -19.38884 46.65902 -6.88387 1.000 19.75132 197 ASP A N 1
ATOM 1545 C CA . ASP A 1 197 ? -20.50950 45.74166 -7.07970 1.000 19.80511 197 ASP A CA 1
ATOM 1546 C C . ASP A 1 197 ? -20.54656 45.17151 -8.49316 1.000 18.08315 197 ASP A C 1
ATOM 1547 O O . ASP A 1 197 ? -20.94136 44.01655 -8.68026 1.000 20.63055 197 ASP A O 1
ATOM 1552 N N . LYS A 1 198 ? -20.14450 45.95464 -9.49709 1.000 19.44066 198 LYS A N 1
ATOM 1553 C CA . LYS A 1 198 ? -20.17263 45.46226 -10.86980 1.000 20.15072 198 LYS A CA 1
ATOM 1554 C C . LYS A 1 198 ? -19.17353 44.34342 -11.10783 1.000 19.16617 198 LYS A C 1
ATOM 1555 O O . LYS A 1 198 ? -19.27185 43.64887 -12.12485 1.000 20.11317 198 LYS A O 1
ATOM 1561 N N . LEU A 1 199 ? -18.22209 44.15145 -10.20400 1.000 18.87986 199 LEU A N 1
ATOM 1562 C CA . LEU A 1 199 ? -17.30730 43.02857 -10.30525 1.000 16.37095 199 LEU A CA 1
ATOM 1563 C C . LEU A 1 199 ? -17.75403 41.83022 -9.48263 1.000 15.42659 199 LEU A C 1
ATOM 1564 O O . LEU A 1 199 ? -17.07401 40.80169 -9.50028 1.000 16.46947 199 LEU A O 1
ATOM 1569 N N . LYS A 1 200 ? -18.88463 41.92869 -8.77955 1.000 15.92981 200 LYS A N 1
ATOM 1570 C CA . LYS A 1 200 ? -19.37038 40.84307 -7.94140 1.000 17.81792 200 LYS A CA 1
ATOM 1571 C C . LYS A 1 200 ? -20.68678 40.24503 -8.39979 1.000 15.92252 200 LYS A C 1
ATOM 1572 O O . LYS A 1 200 ? -20.90050 39.04853 -8.20184 1.000 17.50274 200 LYS A O 1
ATOM 1578 N N . TYR A 1 201 ? -21.57821 41.03996 -8.98148 1.000 19.63934 201 TYR A N 1
ATOM 1579 C CA . TYR A 1 201 ? -22.90428 40.57351 -9.34876 1.000 20.14623 201 TYR A CA 1
ATOM 1580 C C . TYR A 1 201 ? -23.19725 40.97791 -10.78382 1.000 18.60053 201 TYR A C 1
ATOM 1581 O O . TYR A 1 201 ? -22.82009 42.06873 -11.22100 1.000 21.54741 201 TYR A O 1
ATOM 1590 N N . ALA A 1 202 ? -23.86829 40.09043 -11.51324 1.000 21.94825 202 ALA A N 1
ATOM 1591 C CA . ALA A 1 202 ? -24.32028 40.38493 -12.86528 1.000 18.48966 202 ALA A CA 1
ATOM 1592 C C . ALA A 1 202 ? -25.68515 39.74789 -13.07225 1.000 21.94314 202 ALA A C 1
ATOM 1593 O O . ALA A 1 202 ? -25.85351 38.54942 -12.82542 1.000 23.67186 202 ALA A O 1
ATOM 1595 N N . ASN A 1 203 ? -26.65175 40.54856 -13.52656 1.000 25.18929 203 ASN A N 1
ATOM 1596 C CA . ASN A 1 203 ? -28.00691 40.06504 -13.80372 1.000 29.57459 203 ASN A CA 1
ATOM 1597 C C . ASN A 1 203 ? -28.61996 39.37160 -12.58921 1.000 28.91989 203 ASN A C 1
ATOM 1598 O O . ASN A 1 203 ? -29.37324 38.40419 -12.72357 1.000 31.33128 203 ASN A O 1
ATOM 1603 N N . GLY A 1 204 ? -28.28942 39.85897 -11.39266 1.000 27.08260 204 GLY A N 1
ATOM 1604 C CA . GLY A 1 204 ? -28.76703 39.26533 -10.16050 1.000 30.61107 204 GLY A CA 1
ATOM 1605 C C . GLY A 1 204 ? -28.06419 37.99542 -9.73526 1.000 29.35248 204 GLY A C 1
ATOM 1606 O O . GLY A 1 204 ? -28.51031 37.35074 -8.77995 1.000 31.39851 204 GLY A O 1
ATOM 1607 N N . VAL A 1 205 ? -26.97591 37.61767 -10.39863 1.000 23.08366 205 VAL A N 1
ATOM 1608 C CA . VAL A 1 205 ? -26.29363 36.35500 -10.14882 1.000 22.01480 205 VAL A CA 1
ATOM 1609 C C . VAL A 1 205 ? -24.91523 36.64165 -9.56785 1.000 21.21079 205 VAL A C 1
ATOM 1610 O O . VAL A 1 205 ? -24.23418 37.58276 -9.99205 1.000 21.52422 205 VAL A O 1
ATOM 1614 N N . ASP A 1 206 ? -24.51189 35.83298 -8.58918 1.000 21.67887 206 ASP A N 1
ATOM 1615 C CA . ASP A 1 206 ? -23.17047 35.94250 -8.03159 1.000 24.85420 206 ASP A CA 1
ATOM 1616 C C . ASP A 1 206 ? -22.14724 35.54832 -9.08401 1.000 22.17441 206 ASP A C 1
ATOM 1617 O O . ASP A 1 206 ? -22.30610 34.53600 -9.77296 1.000 25.77039 206 ASP A O 1
ATOM 1630 N N . TRP A 1 208 ? -19.00158 35.11678 -8.08402 1.000 16.67868 208 TRP A N 1
ATOM 1631 C CA . TRP A 1 208 ? -17.97777 34.46683 -7.27479 1.000 15.91694 208 TRP A CA 1
ATOM 1632 C C . TRP A 1 208 ? -18.60762 33.45443 -6.33302 1.000 15.35203 208 TRP A C 1
ATOM 1633 O O . TRP A 1 208 ? -19.75217 33.61222 -5.90064 1.000 19.93875 208 TRP A O 1
ATOM 1644 N N . ALA A 1 209 ? -17.84097 32.41305 -6.01022 1.000 13.95889 209 ALA A N 1
ATOM 1645 C CA . ALA A 1 209 ? -18.23368 31.44004 -5.00443 1.000 17.25180 209 ALA A CA 1
ATOM 1646 C C . ALA A 1 209 ? -17.22406 31.42783 -3.86177 1.000 15.64577 209 ALA A C 1
ATOM 1647 O O . ALA A 1 209 ? -16.01157 31.42039 -4.10906 1.000 15.19143 209 ALA A O 1
ATOM 1649 N N . PRO A 1 210 ? -17.68567 31.41853 -2.60995 1.000 13.97408 210 PRO A N 1
ATOM 1650 C CA . PRO A 1 210 ? -16.75850 31.38524 -1.47281 1.000 14.81459 210 PRO A CA 1
ATOM 1651 C C . PRO A 1 210 ? -16.15981 30.00328 -1.27178 1.000 14.95969 210 PRO A C 1
ATOM 1652 O O . PRO A 1 210 ? -16.81614 28.97762 -1.47306 1.000 18.14428 210 PRO A O 1
ATOM 1656 N N . GLU A 1 211 ? -14.89175 29.98813 -0.86875 1.000 14.18839 211 GLU A N 1
ATOM 1657 C CA . GLU A 1 211 ? -14.19421 28.74734 -0.55235 1.000 15.22056 211 GLU A CA 1
ATOM 1658 C C . GLU A 1 211 ? -13.19101 29.05887 0.54468 1.000 15.29276 211 GLU A C 1
ATOM 1659 O O . GLU A 1 211 ? -12.29943 29.89285 0.35508 1.000 14.48415 211 GLU A O 1
ATOM 1665 N N . HIS A 1 212 ? -13.32563 28.40710 1.69511 1.000 14.04017 212 HIS A N 1
ATOM 1666 C CA . HIS A 1 212 ? -12.44450 28.74683 2.79816 1.000 13.19214 212 HIS A CA 1
ATOM 1667 C C . HIS A 1 212 ? -11.08035 28.10467 2.59831 1.000 15.89205 212 HIS A C 1
ATOM 1668 O O . HIS A 1 212 ? -10.97974 26.89936 2.34017 1.000 18.19952 212 HIS A O 1
ATOM 1675 N N . TRP A 1 213 ? -10.02981 28.90913 2.73722 1.000 14.07126 213 TRP A N 1
ATOM 1676 C CA . TRP A 1 213 ? -8.65923 28.43281 2.57213 1.000 13.49015 213 TRP A CA 1
ATOM 1677 C C . TRP A 1 213 ? -8.19129 27.97221 3.94093 1.000 15.96953 213 TRP A C 1
ATOM 1678 O O . TRP A 1 213 ? -7.60168 28.73313 4.70924 1.000 16.23345 213 TRP A O 1
ATOM 1689 N N . ASP A 1 214 ? -8.45870 26.69685 4.24384 1.000 16.16066 214 ASP A N 1
ATOM 1690 C CA . ASP A 1 214 ? -8.21826 26.18716 5.59019 1.000 16.79619 214 ASP A CA 1
ATOM 1691 C C . ASP A 1 214 ? -6.75957 26.35875 6.00754 1.000 15.99032 214 ASP A C 1
ATOM 1692 O O . ASP A 1 214 ? -6.47826 26.74178 7.14818 1.000 22.32429 214 ASP A O 1
ATOM 1697 N N . ASP A 1 215 ? -5.82030 26.12590 5.08411 1.000 16.64644 215 ASP A N 1
ATOM 1698 C CA . ASP A 1 215 ? -4.39911 26.22392 5.41934 1.000 21.03362 215 ASP A CA 1
ATOM 1699 C C . ASP A 1 215 ? -4.00032 27.62825 5.85657 1.000 26.20772 215 ASP A C 1
ATOM 1700 O O . ASP A 1 215 ? -3.11796 27.78426 6.71033 1.000 23.41772 215 ASP A O 1
ATOM 1713 N N . GLY A 1 217 ? -6.22304 30.09630 6.90514 1.000 16.35568 217 GLY A N 1
ATOM 1714 C CA . GLY A 1 217 ? -7.15302 30.69266 7.84296 1.000 16.61326 217 GLY A CA 1
ATOM 1715 C C . GLY A 1 217 ? -7.87239 31.91921 7.32608 1.000 19.80147 217 GLY A C 1
ATOM 1716 O O . GLY A 1 217 ? -8.22518 32.80226 8.11514 1.000 21.80428 217 GLY A O 1
ATOM 1717 N N . ILE A 1 218 ? -8.09101 32.00550 6.01326 1.000 15.50548 218 ILE A N 1
ATOM 1718 C CA . ILE A 1 218 ? -8.83368 33.10391 5.40766 1.000 16.02907 218 ILE A CA 1
ATOM 1719 C C . ILE A 1 218 ? -9.78584 32.54804 4.35766 1.000 14.93622 218 ILE A C 1
ATOM 1720 O O . ILE A 1 218 ? -9.58727 31.45793 3.81666 1.000 14.59337 218 ILE A O 1
ATOM 1725 N N . TRP A 1 219 ? -10.82470 33.32349 4.06099 1.000 13.44924 219 TRP A N 1
ATOM 1726 C CA . TRP A 1 219 ? -11.71484 32.99788 2.95847 1.000 13.25618 219 TRP A CA 1
ATOM 1727 C C . TRP A 1 219 ? -11.09077 33.39727 1.62605 1.000 12.01421 219 TRP A C 1
ATOM 1728 O O . TRP A 1 219 ? -10.29882 34.34305 1.54282 1.000 12.71797 219 TRP A O 1
ATOM 1739 N N . THR A 1 220 ? -11.42252 32.62919 0.58750 1.000 11.62346 220 THR A N 1
ATOM 1740 C CA . THR A 1 220 ? -11.13509 32.99640 -0.79021 1.000 10.87447 220 THR A CA 1
ATOM 1741 C C . THR A 1 220 ? -12.43102 32.91369 -1.58047 1.000 13.84800 220 THR A C 1
ATOM 1742 O O . THR A 1 220 ? -13.46004 32.43790 -1.08991 1.000 12.29626 220 THR A O 1
ATOM 1746 N N . TYR A 1 221 ? -12.36969 33.39786 -2.81578 1.000 12.13780 221 TYR A N 1
ATOM 1747 C CA . TYR A 1 221 ? -13.50530 33.41853 -3.72044 1.000 13.28678 221 TYR A CA 1
ATOM 1748 C C . TYR A 1 221 ? -13.01056 32.99695 -5.08911 1.000 12.22451 221 TYR A C 1
ATOM 1749 O O . TYR A 1 221 ? -11.93326 33.41846 -5.52114 1.000 14.32710 221 TYR A O 1
ATOM 1758 N N . THR A 1 222 ? -13.77507 32.13874 -5.75180 1.000 11.29758 222 THR A N 1
ATOM 1759 C CA . THR A 1 222 ? -13.40399 31.62645 -7.05831 1.000 10.97924 222 THR A CA 1
ATOM 1760 C C . THR A 1 222 ? -14.44259 32.06513 -8.07936 1.000 13.94752 222 THR A C 1
ATOM 1761 O O . THR A 1 222 ? -15.59669 32.34455 -7.74130 1.000 13.01434 222 THR A O 1
ATOM 1765 N N . SER A 1 223 ? -14.02579 32.11928 -9.34285 1.000 13.59692 223 SER A N 1
ATOM 1766 C CA . SER A 1 223 ? -14.94085 32.50905 -10.40418 1.000 13.42754 223 SER A CA 1
ATOM 1767 C C . SER A 1 223 ? -14.56865 31.81293 -11.70138 1.000 13.97251 223 SER A C 1
ATOM 1768 O O . SER A 1 223 ? -13.38543 31.67015 -12.02752 1.000 14.11010 223 SER A O 1
ATOM 1771 N N . THR A 1 224 ? -15.59473 31.39382 -12.43804 1.000 14.14521 224 THR A N 1
ATOM 1772 C CA . THR A 1 224 ? -15.45570 30.97040 -13.82107 1.000 13.96611 224 THR A CA 1
ATOM 1773 C C . THR A 1 224 ? -15.95403 32.03807 -14.78590 1.000 14.22120 224 THR A C 1
ATOM 1774 O O . THR A 1 224 ? -16.05807 31.77944 -15.99003 1.000 15.22175 224 THR A O 1
ATOM 1778 N N . TRP A 1 225 ? -16.25235 33.23253 -14.28183 1.000 12.54098 225 TRP A N 1
ATOM 1779 C CA . TRP A 1 225 ? -16.78540 34.29424 -15.12390 1.000 14.24732 225 TRP A CA 1
ATOM 1780 C C . TRP A 1 225 ? -15.77051 34.69832 -16.18533 1.000 13.69694 225 TRP A C 1
ATOM 1781 O O . TRP A 1 225 ? -14.55580 34.64452 -15.97528 1.000 14.11252 225 TRP A O 1
ATOM 1792 N N . LYS A 1 226 ? -16.28389 35.10709 -17.34301 1.000 14.56730 226 LYS A N 1
ATOM 1793 C CA . LYS A 1 226 ? -15.46283 35.67524 -18.40247 1.000 15.63982 226 LYS A CA 1
ATOM 1794 C C . LYS A 1 226 ? -15.98777 37.06161 -18.74410 1.000 14.35779 226 LYS A C 1
ATOM 1795 O O . LYS A 1 226 ? -17.17973 37.22834 -19.02835 1.000 19.33715 226 LYS A O 1
ATOM 1801 N N . TRP A 1 227 ? -15.09788 38.04815 -18.68602 1.000 14.41991 227 TRP A N 1
ATOM 1802 C CA . TRP A 1 227 ? -15.41862 39.45551 -18.88921 1.000 16.02231 227 TRP A CA 1
ATOM 1803 C C . TRP A 1 227 ? -14.89617 39.84886 -20.26346 1.000 17.93609 227 TRP A C 1
ATOM 1804 O O . TRP A 1 227 ? -13.70046 39.71518 -20.53644 1.000 15.63974 227 TRP A O 1
ATOM 1815 N N . THR A 1 228 ? -15.78403 40.34561 -21.11860 1.000 20.81220 228 THR A N 1
ATOM 1816 C CA . THR A 1 228 ? -15.41617 40.59433 -22.50636 1.000 21.54611 228 THR A CA 1
ATOM 1817 C C . THR A 1 228 ? -14.24128 41.56004 -22.59831 1.000 24.18293 228 THR A C 1
ATOM 1818 O O . THR A 1 228 ? -14.21600 42.59802 -21.93091 1.000 25.18873 228 THR A O 1
ATOM 1822 N N . VAL A 1 229 ? -13.24993 41.18945 -23.40429 1.000 22.28757 229 VAL A N 1
ATOM 1823 C CA . VAL A 1 229 ? -12.06716 42.01076 -23.61515 1.000 29.31832 229 VAL A CA 1
ATOM 1824 C C . VAL A 1 229 ? -12.41265 43.18026 -24.53327 1.000 39.39683 229 VAL A C 1
ATOM 1825 O O . VAL A 1 229 ? -13.19738 43.03176 -25.47296 1.000 37.94177 229 VAL A O 1
ATOM 1830 N N . SER B 1 1 ? -13.15506 46.48961 -28.78417 1.000 40.01530 1 SER B N 1
ATOM 1831 C CA . SER B 1 1 ? -12.03199 47.33744 -28.40407 1.000 28.80420 1 SER B CA 1
ATOM 1832 C C . SER B 1 1 ? -10.85820 47.10546 -29.34278 1.000 33.50689 1 SER B C 1
ATOM 1833 O O . SER B 1 1 ? -10.78832 46.07707 -30.01476 1.000 36.53334 1 SER B O 1
ATOM 1836 N N . ALA B 1 2 ? -9.93622 48.07046 -29.39501 1.000 31.77508 2 ALA B N 1
ATOM 1837 C CA . ALA B 1 2 ? -8.68995 47.84591 -30.11942 1.000 29.42756 2 ALA B CA 1
ATOM 1838 C C . ALA B 1 2 ? -7.97339 46.61489 -29.58488 1.000 32.65125 2 ALA B C 1
ATOM 1839 O O . ALA B 1 2 ? -7.36881 45.85436 -30.34777 1.000 30.42700 2 ALA B O 1
ATOM 1841 N N . LEU B 1 3 ? -8.05709 46.38741 -28.27574 1.000 28.18413 3 LEU B N 1
ATOM 1842 C CA . LEU B 1 3 ? -7.33840 45.27053 -27.67501 1.000 25.74410 3 LEU B CA 1
ATOM 1843 C C . LEU B 1 3 ? -7.88170 43.92875 -28.15558 1.000 27.48492 3 LEU B C 1
ATOM 1844 O O . LEU B 1 3 ? -7.11875 43.06699 -28.60412 1.000 22.74469 3 LEU B O 1
ATOM 1849 N N . ALA B 1 4 ? -9.19833 43.72891 -28.06208 1.000 24.89352 4 ALA B N 1
ATOM 1850 C CA . ALA B 1 4 ? -9.77340 42.44389 -28.44685 1.000 26.33977 4 ALA B CA 1
ATOM 1851 C C . ALA B 1 4 ? -9.59719 42.18246 -29.93716 1.000 26.37076 4 ALA B C 1
ATOM 1852 O O . ALA B 1 4 ? -9.33003 41.04391 -30.34563 1.000 26.54199 4 ALA B O 1
ATOM 1854 N N . ASP B 1 5 ? -9.73885 43.22733 -30.75842 1.000 29.67851 5 ASP B N 1
ATOM 1855 C CA . ASP B 1 5 ? -9.53102 43.09056 -32.19679 1.000 35.24799 5 ASP B CA 1
ATOM 1856 C C . ASP B 1 5 ? -8.08831 42.71685 -32.50608 1.000 23.78021 5 ASP B C 1
ATOM 1857 O O . ASP B 1 5 ? -7.82582 41.83005 -33.32780 1.000 24.69534 5 ASP B O 1
ATOM 1862 N N . ASP B 1 6 ? -7.13559 43.40881 -31.87506 1.000 22.58710 6 ASP B N 1
ATOM 1863 C CA . ASP B 1 6 ? -5.72909 43.12956 -32.13387 1.000 23.92967 6 ASP B CA 1
ATOM 1864 C C . ASP B 1 6 ? -5.36398 41.72905 -31.67496 1.000 21.46775 6 ASP B C 1
ATOM 1865 O O . ASP B 1 6 ? -4.62995 41.01485 -32.36693 1.000 23.36518 6 ASP B O 1
ATOM 1870 N N . LEU B 1 7 ? -5.87728 41.314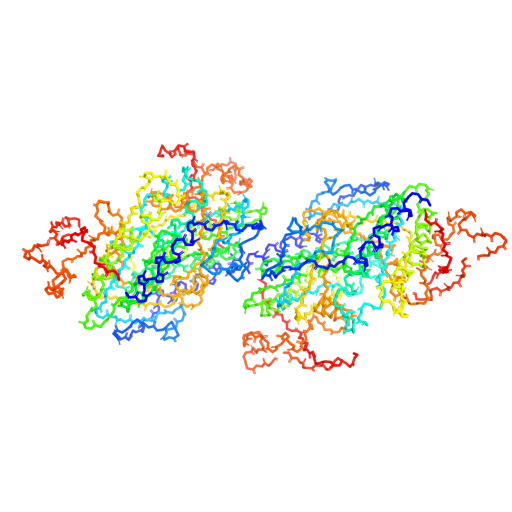20 -30.51464 1.000 20.11865 7 LEU B N 1
ATOM 1871 C CA . LEU B 1 7 ? -5.57846 39.97548 -30.01692 1.000 19.05441 7 LEU B CA 1
ATOM 1872 C C . LEU B 1 7 ? -6.16096 38.90428 -30.92924 1.000 19.28309 7 LEU B C 1
ATOM 1873 O O . LEU B 1 7 ? -5.47992 37.93396 -31.26483 1.000 18.50422 7 LEU B O 1
ATOM 1878 N N . LYS B 1 8 ? -7.41568 39.06803 -31.35748 1.000 20.06210 8 LYS B N 1
ATOM 1879 C CA . LYS B 1 8 ? -8.02013 38.07268 -32.24029 1.000 22.95142 8 LYS B CA 1
ATOM 1880 C C . LYS B 1 8 ? -7.23183 37.92598 -33.53551 1.000 20.38189 8 LYS B C 1
ATOM 1881 O O . LYS B 1 8 ? -6.99204 36.80550 -34.00219 1.000 20.35894 8 LYS B O 1
ATOM 1887 N N . LYS B 1 9 ? -6.80098 39.04499 -34.11856 1.000 21.00002 9 LYS B N 1
ATOM 1888 C CA . LYS B 1 9 ? -6.04537 38.98421 -35.36529 1.000 21.23575 9 LYS B CA 1
ATOM 1889 C C . LYS B 1 9 ? -4.68081 38.34478 -35.14602 1.000 23.06357 9 LYS B C 1
ATOM 1890 O O . LYS B 1 9 ? -4.26996 37.46000 -35.90551 1.000 22.07757 9 LYS B O 1
ATOM 1896 N N . TRP B 1 10 ? -3.97062 38.76338 -34.09639 1.000 21.82968 10 TRP B N 1
ATOM 1897 C CA . TRP B 1 10 ? -2.62646 38.23922 -33.88187 1.000 18.45277 10 TRP B CA 1
ATOM 1898 C C . TRP B 1 10 ? -2.65693 36.78215 -33.43564 1.000 18.62904 10 TRP B C 1
ATOM 1899 O O . TRP B 1 10 ? -1.80228 35.98839 -33.84571 1.000 18.03542 10 TRP B O 1
ATOM 1910 N N . VAL B 1 11 ? -3.62735 36.41028 -32.59589 1.000 19.14652 11 VAL B N 1
ATOM 1911 C CA . VAL B 1 11 ? -3.75955 35.01002 -32.19195 1.000 18.26713 11 VAL B CA 1
ATOM 1912 C C . VAL B 1 11 ? -4.03003 34.12601 -33.40296 1.000 19.09594 11 VAL B C 1
ATOM 1913 O O . VAL B 1 11 ? -3.43870 33.04751 -33.55239 1.000 16.83811 11 VAL B O 1
ATOM 1917 N N . GLY B 1 12 ? -4.91927 34.57194 -34.29112 1.000 19.63820 12 GLY B N 1
ATOM 1918 C CA . GLY B 1 12 ? -5.19932 33.79739 -35.48894 1.000 19.81500 12 GLY B CA 1
ATOM 1919 C C . GLY B 1 12 ? -3.97060 33.61728 -36.35538 1.000 22.11614 12 GLY B C 1
ATOM 1920 O O . GLY B 1 12 ? -3.67938 32.51442 -36.81982 1.000 20.79164 12 GLY B O 1
ATOM 1921 N N . GLU B 1 13 ? -3.23124 34.70600 -36.58333 1.000 20.31488 13 GLU B N 1
ATOM 1922 C CA . GLU B 1 13 ? -2.00928 34.61765 -37.37555 1.000 18.64409 13 GLU B CA 1
ATOM 1923 C C . GLU B 1 13 ? -0.97820 33.71270 -36.71615 1.000 20.25079 13 GLU B C 1
ATOM 1924 O O . GLU B 1 13 ? -0.21605 33.02961 -37.41058 1.000 19.73127 13 GLU B O 1
ATOM 1930 N N . THR B 1 14 ? -0.93978 33.69144 -35.38496 1.000 18.81421 14 THR B N 1
ATOM 1931 C CA . THR B 1 14 ? 0.02722 32.85489 -34.68365 1.000 15.93294 14 THR B CA 1
ATOM 1932 C C . THR B 1 14 ? -0.29450 31.37474 -34.84968 1.000 18.77694 14 THR B C 1
ATOM 1933 O O . THR B 1 14 ? 0.61429 30.54359 -34.97504 1.000 19.27946 14 THR B O 1
ATOM 1937 N N . PHE B 1 15 ? -1.57706 31.02243 -34.87899 1.000 16.84017 15 PHE B N 1
ATOM 1938 C CA . PHE B 1 15 ? -1.91736 29.62309 -35.09968 1.000 16.75369 15 PHE B CA 1
ATOM 1939 C C . PHE B 1 15 ? -1.80250 29.21872 -36.56734 1.000 20.90964 15 PHE B C 1
ATOM 1940 O O . PHE B 1 15 ? -1.48532 28.06080 -36.85622 1.000 28.04818 15 PHE B O 1
ATOM 1948 N N . THR B 1 16 ? -2.02227 30.14567 -37.50390 1.000 19.29351 16 THR B N 1
ATOM 1949 C CA . THR B 1 16 ? -2.02306 29.78782 -38.91960 1.000 22.62668 16 THR B CA 1
ATOM 1950 C C . THR B 1 16 ? -0.65790 29.91117 -39.58595 1.000 25.25599 16 THR B C 1
ATOM 1951 O O . THR B 1 16 ? -0.39735 29.20671 -40.56801 1.000 27.68673 16 THR B O 1
ATOM 1955 N N . GLY B 1 17 ? 0.21760 30.78224 -39.08804 1.000 26.19274 17 GLY B N 1
ATOM 1956 C CA . GLY B 1 17 ? 1.49265 31.01796 -39.75542 1.000 24.60696 17 GLY B CA 1
ATOM 1957 C C . GLY B 1 17 ? 2.48018 29.87693 -39.54888 1.000 23.07032 17 GLY B C 1
ATOM 1958 O O . GLY B 1 17 ? 2.60431 29.31727 -38.45971 1.000 25.56101 17 GLY B O 1
ATOM 1959 N N . LYS B 1 18 ? 3.18089 29.52593 -40.62529 1.000 26.08076 18 LYS B N 1
ATOM 1960 C CA . LYS B 1 18 ? 4.22422 28.51767 -40.53041 1.000 22.87186 18 LYS B CA 1
ATOM 1961 C C . LYS B 1 18 ? 5.43426 29.07201 -39.78507 1.000 23.75399 18 LYS B C 1
ATOM 1962 O O . LYS B 1 18 ? 5.72467 30.27173 -39.82181 1.000 23.27088 18 LYS B O 1
ATOM 1968 N N . TRP B 1 19 ? 6.14139 28.17951 -39.10173 1.000 19.38076 19 TRP B N 1
ATOM 1969 C CA . TRP B 1 19 ? 7.29200 28.57708 -38.30436 1.000 19.41541 19 TRP B CA 1
ATOM 1970 C C . TRP B 1 19 ? 8.54227 28.70173 -39.16298 1.000 19.46229 19 TRP B C 1
ATOM 1971 O O . TRP B 1 19 ? 8.80578 27.87043 -40.03752 1.000 21.50154 19 TRP B O 1
ATOM 1982 N N . GLU B 1 20 ? 9.30496 29.75936 -38.91261 1.000 16.69325 20 GLU B N 1
ATOM 1983 C CA . GLU B 1 20 ? 10.66355 29.89527 -39.41202 1.000 17.26729 20 GLU B CA 1
ATOM 1984 C C . GLU B 1 20 ? 11.60775 29.54737 -38.27168 1.000 15.88852 20 GLU B C 1
ATOM 1985 O O . GLU B 1 20 ? 11.48886 30.11168 -37.17841 1.000 15.58961 20 GLU B O 1
ATOM 1991 N N . VAL B 1 21 ? 12.52593 28.61095 -38.51561 1.000 17.56410 21 VAL B N 1
ATOM 1992 C CA . VAL B 1 21 ? 13.37004 28.04805 -37.46515 1.000 16.41078 21 VAL B CA 1
ATOM 1993 C C . VAL B 1 21 ? 14.80815 27.99136 -37.95400 1.000 16.51891 21 VAL B C 1
ATOM 1994 O O . VAL B 1 21 ? 15.07062 27.52422 -39.06699 1.000 19.48210 21 VAL B O 1
ATOM 1998 N N . GLN B 1 22 ? 15.74212 28.44813 -37.12298 1.000 15.21475 22 GLN B N 1
ATOM 1999 C CA . GLN B 1 22 ? 17.16238 28.24199 -37.36632 1.000 15.66751 22 GLN B CA 1
ATOM 2000 C C . GLN B 1 22 ? 17.79322 27.55309 -36.16658 1.000 16.12753 22 GLN B C 1
ATOM 2001 O O . GLN B 1 22 ? 17.41887 27.81248 -35.01822 1.000 15.34188 22 GLN B O 1
ATOM 2007 N N . GLU B 1 23 ? 18.75312 26.68025 -36.43753 1.000 17.13570 23 GLU B N 1
ATOM 2008 C CA . GLU B 1 23 ? 19.49295 26.01279 -35.38072 1.000 17.70928 23 GLU B CA 1
ATOM 2009 C C . GLU B 1 23 ? 20.56738 26.94014 -34.83266 1.000 22.82458 23 GLU B C 1
ATOM 2010 O O . GLU B 1 23 ? 21.18517 27.70881 -35.57610 1.000 28.47851 23 GLU B O 1
ATOM 2016 N N . THR B 1 24 ? 20.78520 26.86997 -33.52127 1.000 20.49427 24 THR B N 1
ATOM 2017 C CA . THR B 1 24 ? 21.86659 27.60584 -32.88912 1.000 27.06204 24 THR B CA 1
ATOM 2018 C C . THR B 1 24 ? 22.45788 26.74755 -31.78460 1.000 19.57648 24 THR B C 1
ATOM 2019 O O . THR B 1 24 ? 21.81838 25.82034 -31.28476 1.000 18.53743 24 THR B O 1
ATOM 2023 N N . THR B 1 25 ? 23.70490 27.05523 -31.42984 1.000 19.90682 25 THR B N 1
ATOM 2024 C CA . THR B 1 25 ? 24.44717 26.28989 -30.44182 1.000 24.29512 25 THR B CA 1
ATOM 2025 C C . THR B 1 25 ? 24.61661 27.01695 -29.11933 1.000 28.20149 25 THR B C 1
ATOM 2026 O O . THR B 1 25 ? 25.12018 26.41684 -28.16340 1.000 34.82503 25 THR B O 1
ATOM 2030 N N . SER B 1 26 ? 24.22623 28.28423 -29.03976 1.000 18.83061 26 SER B N 1
ATOM 2031 C CA . SER B 1 26 ? 24.28184 29.03442 -27.79593 1.000 16.74961 26 SER B CA 1
ATOM 2032 C C . SER B 1 26 ? 22.92855 29.67976 -27.53554 1.000 15.40866 26 SER B C 1
ATOM 2033 O O . SER B 1 26 ? 22.07816 29.76939 -28.42397 1.000 16.25818 26 SER B O 1
ATOM 2036 N N . VAL B 1 27 ? 22.73175 30.12124 -26.29834 1.000 16.33351 27 VAL B N 1
ATOM 2037 C CA . VAL B 1 27 ? 21.54256 30.89421 -25.94918 1.000 15.82568 27 VAL B CA 1
ATOM 2038 C C . VAL B 1 27 ? 21.49561 32.14106 -26.82727 1.000 15.54263 27 VAL B C 1
ATOM 2039 O O . VAL B 1 27 ? 22.46158 32.91467 -26.85111 1.000 16.20950 27 VAL B O 1
ATOM 2043 N N . PRO B 1 28 ? 20.42248 32.36983 -27.57715 1.000 15.45547 28 PRO B N 1
ATOM 2044 C CA . PRO B 1 28 ? 20.38626 33.53900 -28.46017 1.000 17.40015 28 PRO B CA 1
ATOM 2045 C C . PRO B 1 28 ? 20.24229 34.83726 -27.68677 1.000 17.20922 28 PRO B C 1
ATOM 2046 O O . PRO B 1 28 ? 19.70647 34.87059 -26.57407 1.000 18.09674 28 PRO B O 1
ATOM 2050 N N . ASN B 1 29 ? 20.74701 35.91533 -28.28713 1.000 18.78538 29 ASN B N 1
ATOM 2051 C CA . ASN B 1 29 ? 20.29972 37.23408 -27.87926 1.000 19.45346 29 ASN B CA 1
ATOM 2052 C C . ASN B 1 29 ? 18.81998 37.34871 -28.22816 1.000 19.93201 29 ASN B C 1
ATOM 2053 O O . ASN B 1 29 ? 18.40203 36.88201 -29.29022 1.000 21.36638 29 ASN B O 1
ATOM 2058 N N . PRO B 1 30 ? 17.99974 37.92915 -27.35553 1.000 20.42843 30 PRO B N 1
ATOM 2059 C CA . PRO B 1 30 ? 16.60062 38.17146 -27.74169 1.000 23.43448 30 PRO B CA 1
ATOM 2060 C C . PRO B 1 30 ? 16.46490 38.86172 -29.08923 1.000 25.34149 30 PRO B C 1
ATOM 2061 O O . PRO B 1 30 ? 15.50572 38.58742 -29.82066 1.000 21.90364 30 PRO B O 1
ATOM 2065 N N . GLU B 1 31 ? 17.42858 39.71097 -29.46005 1.000 24.04859 31 GLU B N 1
ATOM 2066 C CA . GLU B 1 31 ? 17.42492 40.39752 -30.74622 1.000 22.95374 31 GLU B CA 1
ATOM 2067 C C . GLU B 1 31 ? 17.67492 39.46649 -31.92644 1.000 20.90583 31 GLU B C 1
ATOM 2068 O O . GLU B 1 31 ? 17.48715 39.89039 -33.07248 1.000 23.12461 31 GLU B O 1
ATOM 2074 N N . ASP B 1 32 ? 18.12151 38.23154 -31.68770 1.000 20.63216 32 ASP B N 1
ATOM 2075 C CA . ASP B 1 32 ? 18.25764 37.26844 -32.77407 1.000 22.26498 32 ASP B CA 1
ATOM 2076 C C . ASP B 1 32 ? 16.90861 36.83044 -33.32847 1.000 22.02329 32 ASP B C 1
ATOM 2077 O O . ASP B 1 32 ? 16.86847 36.18359 -34.38232 1.000 21.22084 32 ASP B O 1
ATOM 2082 N N . LEU B 1 33 ? 15.81297 37.17190 -32.65570 1.000 20.21573 33 LEU B N 1
ATOM 2083 C CA . LEU B 1 33 ? 14.49822 36.64360 -32.97681 1.000 17.69238 33 LEU B CA 1
ATOM 2084 C C . LEU B 1 33 ? 13.50410 37.77096 -33.20223 1.000 18.89560 33 LEU B C 1
ATOM 2085 O O . LEU B 1 33 ? 13.60631 38.84549 -32.60361 1.000 18.53659 33 LEU B O 1
ATOM 2090 N N . ARG B 1 34 ? 12.52746 37.50736 -34.06592 1.000 17.74362 34 ARG B N 1
ATOM 2091 C CA . ARG B 1 34 ? 11.45700 38.46348 -34.30974 1.000 17.05033 34 ARG B CA 1
ATOM 2092 C C . ARG B 1 34 ? 10.43872 38.40586 -33.17809 1.000 16.37004 34 ARG B C 1
ATOM 2093 O O . ARG B 1 34 ? 9.98473 37.32474 -32.79009 1.000 18.40684 34 ARG B O 1
ATOM 2101 N N . LEU B 1 35 ? 10.07210 39.57642 -32.66110 1.000 17.76017 35 LEU B N 1
ATOM 2102 C CA . LEU B 1 35 ? 9.18053 39.65265 -31.50850 1.000 16.89519 35 LEU B CA 1
ATOM 2103 C C . LEU B 1 35 ? 7.76262 39.25199 -31.89826 1.000 19.73832 35 LEU B C 1
ATOM 2104 O O . LEU B 1 35 ? 7.24725 39.68367 -32.93315 1.000 20.67039 35 LEU B O 1
ATOM 2109 N N . ASN B 1 36 ? 7.13293 38.42395 -31.06268 1.000 18.26278 36 ASN B N 1
ATOM 2110 C CA . ASN B 1 36 ? 5.72918 38.04256 -31.23485 1.000 16.99316 36 ASN B CA 1
ATOM 2111 C C . ASN B 1 36 ? 5.46314 37.52054 -32.64291 1.000 17.70785 36 ASN B C 1
ATOM 2112 O O . ASN B 1 36 ? 4.50811 37.91260 -33.31573 1.000 22.53475 36 ASN B O 1
ATOM 2117 N N A SER B 1 37 ? 6.32977 36.61343 -33.08479 0.500 16.23473 37 SER B N 1
ATOM 2118 N N B SER B 1 37 ? 6.33516 36.62356 -33.09034 0.500 16.23299 37 SER B N 1
ATOM 2119 C CA A SER B 1 37 ? 6.27507 36.06041 -34.42847 0.500 19.09042 37 SER B CA 1
ATOM 2120 C CA B SER B 1 37 ? 6.24318 36.04737 -34.42087 0.500 19.06521 37 SER B CA 1
ATOM 2121 C C A SER B 1 37 ? 6.58423 34.57336 -34.35119 0.500 16.89890 37 SER B C 1
ATOM 2122 C C B SER B 1 37 ? 6.52759 34.55850 -34.32540 0.500 16.90249 37 SER B C 1
ATOM 2123 O O A SER B 1 37 ? 7.17148 34.09365 -33.37769 0.500 17.48601 37 SER B O 1
ATOM 2124 O O B SER B 1 37 ? 7.04800 34.06794 -33.31969 0.500 17.50063 37 SER B O 1
ATOM 2129 N N . ASN B 1 38 ? 6.18083 33.83711 -35.39029 1.000 17.51059 38 ASN B N 1
ATOM 2130 C CA . ASN B 1 38 ? 6.44483 32.39888 -35.45285 1.000 13.80786 38 ASN B CA 1
ATOM 2131 C C . ASN B 1 38 ? 7.86568 32.17684 -35.97314 1.000 16.24573 38 ASN B C 1
ATOM 2132 O O . ASN B 1 38 ? 8.11080 31.66237 -37.06563 1.000 15.99212 38 ASN B O 1
ATOM 2137 N N . HIS B 1 39 ? 8.81217 32.60368 -35.14566 1.000 15.72991 39 HIS B N 1
ATOM 2138 C CA . HIS B 1 39 ? 10.23520 32.54849 -35.44126 1.000 15.08174 39 HIS B CA 1
ATOM 2139 C C . HIS B 1 39 ? 10.90380 31.94660 -34.21711 1.000 14.18933 39 HIS B C 1
ATOM 2140 O O . HIS B 1 39 ? 10.73598 32.46170 -33.10800 1.000 14.00337 39 HIS B O 1
ATOM 2147 N N . ALA B 1 40 ? 11.62855 30.84676 -34.40166 1.000 14.03351 40 ALA B N 1
ATOM 2148 C CA . ALA B 1 40 ? 12.24445 30.15745 -33.27925 1.000 13.61404 40 ALA B CA 1
ATOM 2149 C C . ALA B 1 40 ? 13.69990 29.84317 -33.57270 1.000 14.01596 40 ALA B C 1
ATOM 2150 O O . ALA B 1 40 ? 14.10620 29.70624 -34.73254 1.000 14.43864 40 ALA B O 1
ATOM 2152 N N . LYS B 1 41 ? 14.47853 29.71436 -32.50687 1.000 13.88741 41 LYS B N 1
ATOM 2153 C CA . LYS B 1 41 ? 15.79186 29.10047 -32.58480 1.000 14.09142 41 LYS B CA 1
ATOM 2154 C C . LYS B 1 41 ? 15.70696 27.70652 -31.98612 1.000 13.38318 41 LYS B C 1
ATOM 2155 O O . LYS B 1 41 ? 14.98802 27.48446 -31.00580 1.000 13.77685 41 LYS B O 1
ATOM 2161 N N . ASP B 1 42 ? 16.42621 26.77153 -32.59091 1.000 13.45285 42 ASP B N 1
ATOM 2162 C CA . ASP B 1 42 ? 16.40943 25.36502 -32.20790 1.000 12.84846 42 ASP B CA 1
ATOM 2163 C C . ASP B 1 42 ? 17.77330 25.05196 -31.60646 1.000 13.80063 42 ASP B C 1
ATOM 2164 O O . ASP B 1 42 ? 18.78235 25.04494 -32.31968 1.000 13.77218 42 ASP B O 1
ATOM 2169 N N . LEU B 1 43 ? 17.80630 24.80070 -30.29692 1.000 15.54015 43 LEU B N 1
ATOM 2170 C CA . LEU B 1 43 ? 19.01731 24.36342 -29.60833 1.000 16.10868 43 LEU B CA 1
ATOM 2171 C C . LEU B 1 43 ? 18.94299 22.84899 -29.47445 1.000 16.32969 43 LEU B C 1
ATOM 2172 O O . LEU B 1 43 ? 18.17427 22.33231 -28.66425 1.000 16.28066 43 LEU B O 1
ATOM 2177 N N . LYS B 1 44 ? 19.74270 22.13678 -30.26751 1.000 18.07466 44 LYS B N 1
ATOM 2178 C CA . LYS B 1 44 ? 19.64767 20.68279 -30.27841 1.000 17.03371 44 LYS B CA 1
ATOM 2179 C C . LYS B 1 44 ? 19.93817 20.08086 -28.91334 1.000 16.70754 44 LYS B C 1
ATOM 2180 O O . LYS B 1 44 ? 19.35532 19.05346 -28.55769 1.000 17.73544 44 LYS B O 1
ATOM 2186 N N . ALA B 1 45 ? 20.83341 20.69307 -28.14158 1.000 14.26963 45 ALA B N 1
ATOM 2187 C CA . ALA B 1 45 ? 21.19325 20.17420 -26.83018 1.000 18.56181 45 ALA B CA 1
ATOM 2188 C C . ALA B 1 45 ? 21.40490 21.34879 -25.89402 1.000 17.20432 45 ALA B C 1
ATOM 2189 O O . ALA B 1 45 ? 22.22078 22.23074 -26.17409 1.000 19.88151 45 ALA B O 1
ATOM 2191 N N . ALA B 1 46 ? 20.67089 21.35807 -24.78600 1.000 14.17422 46 ALA B N 1
ATOM 2192 C CA . ALA B 1 46 ? 20.80215 22.41273 -23.79758 1.000 11.96799 46 ALA B CA 1
ATOM 2193 C C . ALA B 1 46 ? 20.55246 21.81280 -22.42792 1.000 12.88406 46 ALA B C 1
ATOM 2194 O O . ALA B 1 46 ? 19.85753 20.80559 -22.29720 1.000 17.08977 46 ALA B O 1
ATOM 2196 N N . THR B 1 47 ? 21.11667 22.44025 -21.40703 1.000 11.86031 47 THR B N 1
ATOM 2197 C CA . THR B 1 47 ? 20.92577 21.99898 -20.03696 1.000 11.17444 47 THR B CA 1
ATOM 2198 C C . THR B 1 47 ? 20.27353 23.12715 -19.25570 1.000 12.71094 47 THR B C 1
ATOM 2199 O O . THR B 1 47 ? 20.76009 24.26253 -19.27143 1.000 13.28369 47 THR B O 1
ATOM 2203 N N . VAL B 1 48 ? 19.14831 22.82296 -18.61811 1.000 11.48827 48 VAL B N 1
ATOM 2204 C CA . VAL B 1 48 ? 18.38087 23.80587 -17.86904 1.000 11.64485 48 VAL B CA 1
ATOM 2205 C C . VAL B 1 48 ? 18.57934 23.55226 -16.38769 1.000 11.71098 48 VAL B C 1
ATOM 2206 O O . VAL B 1 48 ? 18.45350 22.41468 -15.91547 1.000 11.75133 48 VAL B O 1
ATOM 2210 N N . LEU B 1 49 ? 18.88539 24.61493 -15.66231 1.000 11.72992 49 LEU B N 1
ATOM 2211 C CA . LEU B 1 49 ? 19.03296 24.59091 -14.21909 1.000 11.81679 49 LEU B CA 1
ATOM 2212 C C . LEU B 1 49 ? 18.02215 25.56284 -13.62394 1.000 12.02808 49 LEU B C 1
ATOM 2213 O O . LEU B 1 49 ? 17.92267 26.71260 -14.07200 1.000 12.03143 49 LEU B O 1
ATOM 2218 N N . TYR B 1 50 ? 17.28221 25.10974 -12.61826 1.000 12.21093 50 TYR B N 1
ATOM 2219 C CA . TYR B 1 50 ? 16.43549 25.98374 -11.82218 1.000 12.43168 50 TYR B CA 1
ATOM 2220 C C . TYR B 1 50 ? 16.90274 25.92806 -10.37837 1.000 12.49015 50 TYR B C 1
ATOM 2221 O O . TYR B 1 50 ? 17.24348 24.85855 -9.87100 1.000 12.45183 50 TYR B O 1
ATOM 2230 N N . ALA B 1 51 ? 16.89941 27.07522 -9.71062 1.000 12.59477 51 ALA B N 1
ATOM 2231 C CA . ALA B 1 51 ? 17.26816 27.15066 -8.30578 1.000 13.72051 51 ALA B CA 1
ATOM 2232 C C . ALA B 1 51 ? 16.18481 27.93312 -7.58495 1.000 15.52068 51 ALA B C 1
ATOM 2233 O O . ALA B 1 51 ? 15.83633 29.03775 -8.01048 1.000 16.35604 51 ALA B O 1
ATOM 2235 N N . ASP B 1 52 ? 15.63909 27.36340 -6.51224 1.000 13.13914 52 ASP B N 1
ATOM 2236 C CA . ASP B 1 52 ? 14.60048 28.08263 -5.78631 1.000 16.22103 52 ASP B CA 1
ATOM 2237 C C . ASP B 1 52 ? 14.66768 27.80012 -4.29489 1.000 16.77811 52 ASP B C 1
ATOM 2238 O O . ASP B 1 52 ? 15.25569 26.81233 -3.84422 1.000 17.17582 52 ASP B O 1
ATOM 2243 N N . LEU B 1 53 ? 14.06734 28.70968 -3.53309 1.000 17.39696 53 LEU B N 1
ATOM 2244 C CA . LEU B 1 53 ? 13.88393 28.50440 -2.10897 1.000 17.13719 53 LEU B CA 1
ATOM 2245 C C . LEU B 1 53 ? 12.71854 27.55476 -1.87512 1.000 22.19254 53 LEU B C 1
ATOM 2246 O O . LEU B 1 53 ? 11.80007 27.44862 -2.69364 1.000 28.75238 53 LEU B O 1
ATOM 2251 N N . ASP B 1 54 ? 12.76495 26.85850 -0.74395 1.000 19.97170 54 ASP B N 1
ATOM 2252 C CA . ASP B 1 54 ? 11.69482 25.96754 -0.31702 1.000 26.16194 54 ASP B CA 1
ATOM 2253 C C . ASP B 1 54 ? 11.14023 26.49483 0.99803 1.000 29.03470 54 ASP B C 1
ATOM 2254 O O . ASP B 1 54 ? 11.87287 26.59366 1.98775 1.000 27.91827 54 ASP B O 1
ATOM 2259 N N . GLY B 1 55 ? 9.85597 26.83797 1.00601 1.000 24.63099 55 GLY B N 1
ATOM 2260 C CA . GLY B 1 55 ? 9.20728 27.30207 2.21702 1.000 34.57539 55 GLY B CA 1
ATOM 2261 C C . GLY B 1 55 ? 9.22595 28.79699 2.43529 1.000 26.28302 55 GLY B C 1
ATOM 2262 O O . GLY B 1 55 ? 9.15238 29.24133 3.58686 1.000 24.57409 55 GLY B O 1
ATOM 2263 N N . SER B 1 56 ? 9.30832 29.59288 1.36746 1.000 23.41411 56 SER B N 1
ATOM 2264 C CA . SER B 1 56 ? 9.36405 31.04118 1.53178 1.000 22.95464 56 SER B CA 1
ATOM 2265 C C . SER B 1 56 ? 8.04988 31.61164 2.05400 1.000 20.10395 56 SER B C 1
ATOM 2266 O O . SER B 1 56 ? 8.05748 32.62721 2.75670 1.000 20.66064 56 SER B O 1
ATOM 2269 N N . THR B 1 57 ? 6.91733 30.98077 1.73568 1.000 22.78543 57 THR B N 1
ATOM 2270 C CA . THR B 1 57 ? 5.63516 31.51709 2.18452 1.000 23.63352 57 THR B CA 1
ATOM 2271 C C . THR B 1 57 ? 5.54007 31.53083 3.70593 1.000 23.32622 57 THR B C 1
ATOM 2272 O O . THR B 1 57 ? 5.16886 32.54611 4.30810 1.000 21.07840 57 THR B O 1
ATOM 2276 N N . ASP B 1 58 ? 5.86606 30.40908 4.35153 1.000 22.39305 58 ASP B N 1
ATOM 2277 C CA . ASP B 1 58 ? 5.78650 30.37625 5.80830 1.000 20.70159 58 ASP B CA 1
ATOM 2278 C C . ASP B 1 58 ? 6.79884 31.32316 6.43852 1.000 19.34359 58 ASP B C 1
ATOM 2279 O O . ASP B 1 58 ? 6.51024 31.95908 7.45934 1.000 21.56186 58 ASP B O 1
ATOM 2292 N N . VAL B 1 60 ? 7.98490 34.19382 5.13920 1.000 18.59149 60 VAL B N 1
ATOM 2293 C CA . VAL B 1 60 ? 7.47976 35.55661 4.98897 1.000 20.01357 60 VAL B CA 1
ATOM 2294 C C . VAL B 1 60 ? 6.35528 35.82319 5.98069 1.000 19.78956 60 VAL B C 1
ATOM 2295 O O . VAL B 1 60 ? 6.26056 36.91357 6.55634 1.000 21.76005 60 VAL B O 1
ATOM 2299 N N . ASN B 1 61 ? 5.51779 34.81512 6.23651 1.000 21.45753 61 ASN B N 1
ATOM 2300 C CA . ASN B 1 61 ? 4.37984 34.98885 7.13057 1.000 24.45980 61 ASN B CA 1
ATOM 2301 C C . ASN B 1 61 ? 4.76778 35.03809 8.60142 1.000 30.32932 61 ASN B C 1
ATOM 2302 O O . ASN B 1 61 ? 3.98289 35.53811 9.41473 1.000 30.13036 61 ASN B O 1
ATOM 2307 N N . THR B 1 62 ? 5.94538 34.53220 8.96969 1.000 19.87364 62 THR B N 1
ATOM 2308 C CA . THR B 1 62 ? 6.29048 34.38241 10.37622 1.000 20.83779 62 THR B CA 1
ATOM 2309 C C . THR B 1 62 ? 7.51854 35.15691 10.82148 1.000 19.30745 62 THR B C 1
ATOM 2310 O O . THR B 1 62 ? 7.63186 35.45284 12.01494 1.000 25.71077 62 THR B O 1
ATOM 2314 N N . LYS B 1 63 ? 8.43825 35.47817 9.92526 1.000 19.04039 63 LYS B N 1
ATOM 2315 C CA . LYS B 1 63 ? 9.68715 36.12284 10.29636 1.000 19.40225 63 LYS B CA 1
ATOM 2316 C C . LYS B 1 63 ? 9.60294 37.62385 10.04750 1.000 18.06798 63 LYS B C 1
ATOM 2317 O O . LYS B 1 63 ? 8.74738 38.10831 9.30040 1.000 21.74859 63 LYS B O 1
ATOM 2323 N N . LYS B 1 64 ? 10.50313 38.36247 10.69744 1.000 19.58394 64 LYS B N 1
ATOM 2324 C CA . LYS B 1 64 ? 10.62628 39.78535 10.40968 1.000 19.16460 64 LYS B CA 1
ATOM 2325 C C . LYS B 1 64 ? 10.88585 39.98248 8.92105 1.000 19.39347 64 LYS B C 1
ATOM 2326 O O . LYS B 1 64 ? 11.58822 39.18952 8.29000 1.000 18.03437 64 LYS B O 1
ATOM 2332 N N . TRP B 1 65 ? 10.29712 41.03688 8.34928 1.000 18.35281 65 TRP B N 1
ATOM 2333 C CA . TRP B 1 65 ? 10.47774 41.26200 6.91769 1.000 17.61000 65 TRP B CA 1
ATOM 2334 C C . TRP B 1 65 ? 11.94730 41.42537 6.55552 1.000 14.33382 65 TRP B C 1
ATOM 2335 O O . TRP B 1 65 ? 12.36261 40.99958 5.47047 1.000 14.16130 65 TRP B O 1
ATOM 2346 N N . GLN B 1 66 ? 12.74652 42.03306 7.44104 1.000 15.76149 66 GLN B N 1
ATOM 2347 C CA . GLN B 1 66 ? 14.17271 42.17888 7.16296 1.000 15.90821 66 GLN B CA 1
ATOM 2348 C C . GLN B 1 66 ? 14.82919 40.81894 6.98834 1.000 18.61680 66 GLN B C 1
ATOM 2349 O O . GLN B 1 66 ? 15.68258 40.63927 6.11242 1.000 17.07601 66 GLN B O 1
ATOM 2355 N N . PHE B 1 67 ? 14.43256 39.84729 7.81163 1.000 16.84723 67 PHE B N 1
ATOM 2356 C CA . PHE B 1 67 ? 14.97984 38.49939 7.70685 1.000 14.99860 67 PHE B CA 1
ATOM 2357 C C . PHE B 1 67 ? 14.60902 37.86367 6.37163 1.000 16.28635 67 PHE B C 1
ATOM 2358 O O . PHE B 1 67 ? 15.47712 37.35930 5.65030 1.000 15.00326 67 PHE B O 1
ATOM 2366 N N . SER B 1 68 ? 13.31809 37.88124 6.02345 1.000 14.08449 68 SER B N 1
ATOM 2367 C CA . SER B 1 68 ? 12.89176 37.31375 4.74617 1.000 13.04309 68 SER B CA 1
ATOM 2368 C C . SER B 1 68 ? 13.59695 37.98806 3.58026 1.000 13.83446 68 SER B C 1
ATOM 2369 O O . SER B 1 68 ? 14.05784 37.31442 2.65207 1.000 12.30736 68 SER B O 1
ATOM 2372 N N . ALA B 1 69 ? 13.68866 39.31953 3.60908 1.000 14.43133 69 ALA B N 1
ATOM 2373 C CA . ALA B 1 69 ? 14.35836 40.03389 2.52710 1.000 13.52263 69 ALA B CA 1
ATOM 2374 C C . ALA B 1 69 ? 15.82531 39.63231 2.42868 1.000 13.11935 69 ALA B C 1
ATOM 2375 O O . ALA B 1 69 ? 16.36123 39.48368 1.32165 1.000 13.15110 69 ALA B O 1
ATOM 2377 N N . GLN B 1 70 ? 16.48812 39.43639 3.57555 1.000 12.96231 70 GLN B N 1
ATOM 2378 C CA . GLN B 1 70 ? 17.88462 39.01450 3.55737 1.000 14.48079 70 GLN B CA 1
ATOM 2379 C C . GLN B 1 70 ? 18.03136 37.60375 3.00475 1.000 14.92062 70 GLN B C 1
ATOM 2380 O O . GLN B 1 70 ? 18.97372 37.32403 2.25751 1.000 15.57687 70 GLN B O 1
ATOM 2386 N N . ILE B 1 71 ? 17.11133 36.70515 3.35373 1.000 13.53519 71 ILE B N 1
ATOM 2387 C CA . ILE B 1 71 ? 17.16088 35.34518 2.82123 1.000 14.08437 71 ILE B CA 1
ATOM 2388 C C . ILE B 1 71 ? 16.99611 35.35829 1.30614 1.000 13.84784 71 ILE B C 1
ATOM 2389 O O . ILE B 1 71 ? 17.78177 34.74749 0.56910 1.000 14.02079 71 ILE B O 1
ATOM 2394 N N . TYR B 1 72 ? 15.96262 36.04556 0.81731 1.000 12.91584 72 TYR B N 1
ATOM 2395 C CA . TYR B 1 72 ? 15.74927 36.13028 -0.62516 1.000 12.03934 72 TYR B CA 1
ATOM 2396 C C . TYR B 1 72 ? 16.95757 36.73841 -1.31535 1.000 13.51095 72 TYR B C 1
ATOM 2397 O O . TYR B 1 72 ? 17.46451 36.19399 -2.30501 1.000 13.39352 72 TYR B O 1
ATOM 2406 N N . LYS B 1 73 ? 17.42469 37.88557 -0.81653 1.000 13.01484 73 LYS B N 1
ATOM 2407 C CA . LYS B 1 73 ? 18.51043 38.58953 -1.49203 1.000 12.44595 73 LYS B CA 1
ATOM 2408 C C . LYS B 1 73 ? 19.79508 37.77005 -1.50182 1.000 14.87353 73 LYS B C 1
ATOM 2409 O O . LYS B 1 73 ? 20.47370 37.68321 -2.53197 1.000 13.84453 73 LYS B O 1
ATOM 2415 N N . THR B 1 74 ? 20.15715 37.16503 -0.37115 1.000 13.08963 74 THR B N 1
ATOM 2416 C CA . THR B 1 74 ? 21.43200 36.45480 -0.34047 1.000 12.79903 74 THR B CA 1
ATOM 2417 C C . THR B 1 74 ? 21.36383 35.16041 -1.13804 1.000 14.01143 74 THR B C 1
ATOM 2418 O O . THR B 1 74 ? 22.31710 34.81636 -1.84246 1.000 14.42723 74 THR B O 1
ATOM 2422 N N . PHE B 1 75 ? 20.24506 34.43407 -1.06530 1.000 11.27360 75 PHE B N 1
ATOM 2423 C CA . PHE B 1 75 ? 20.13054 33.23316 -1.88174 1.000 11.60833 75 PHE B CA 1
ATOM 2424 C C . PHE B 1 75 ? 20.18986 33.57532 -3.36358 1.000 13.34483 75 PHE B C 1
ATOM 2425 O O . PHE B 1 75 ? 20.92275 32.94153 -4.12872 1.000 1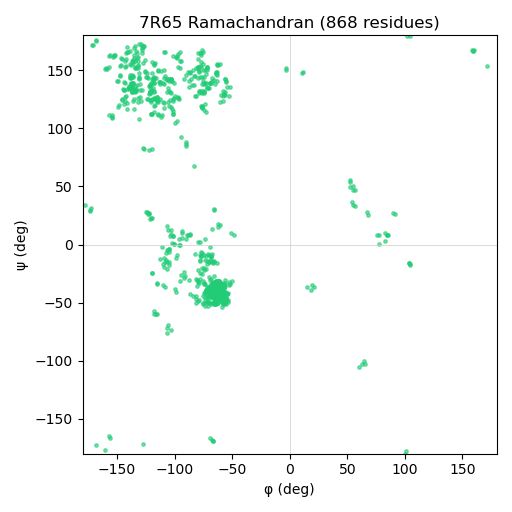2.84081 75 PHE B O 1
ATOM 2433 N N . LEU B 1 76 ? 19.42687 34.58525 -3.78395 1.000 11.79096 76 LEU B N 1
ATOM 2434 C CA . LEU B 1 76 ? 19.33074 34.89372 -5.20743 1.000 10.87160 76 LEU B CA 1
ATOM 2435 C C . LEU B 1 76 ? 20.63657 35.45248 -5.75254 1.000 13.55079 76 LEU B C 1
ATOM 2436 O O . LEU B 1 76 ? 21.01533 35.14318 -6.88688 1.000 13.74707 76 LEU B O 1
ATOM 2441 N N . LYS B 1 77 ? 21.33550 36.28280 -4.97521 1.000 14.21401 77 LYS B N 1
ATOM 2442 C CA . LYS B 1 77 ? 22.62855 36.78349 -5.43585 1.000 13.95372 77 LYS B CA 1
ATOM 2443 C C . LYS B 1 77 ? 23.66907 35.67006 -5.48462 1.000 13.87642 77 LYS B C 1
ATOM 2444 O O . LYS B 1 77 ? 24.40115 35.54077 -6.47120 1.000 13.68385 77 LYS B O 1
ATOM 2450 N N . CYS B 1 78 ? 23.73989 34.83805 -4.44451 1.000 14.05335 78 CYS B N 1
ATOM 2451 C CA . CYS B 1 78 ? 24.66767 33.70999 -4.48143 1.000 13.40450 78 CYS B CA 1
ATOM 2452 C C . CYS B 1 78 ? 24.38060 32.80142 -5.67058 1.000 12.87907 78 CYS B C 1
ATOM 2453 O O . CYS B 1 78 ? 25.28663 32.46326 -6.44159 1.000 14.24357 78 CYS B O 1
ATOM 2456 N N . ALA B 1 79 ? 23.11847 32.40750 -5.84698 1.000 12.17054 79 ALA B N 1
ATOM 2457 C CA . ALA B 1 79 ? 22.78363 31.48327 -6.92573 1.000 10.96970 79 ALA B CA 1
ATOM 2458 C C . ALA B 1 79 ? 23.08960 32.09188 -8.28571 1.000 12.67960 79 ALA B C 1
ATOM 2459 O O . ALA B 1 79 ? 23.69601 31.44225 -9.14319 1.000 13.07146 79 ALA B O 1
ATOM 2461 N N . SER B 1 80 ? 22.67963 33.34492 -8.50192 1.000 12.16151 80 SER B N 1
ATOM 2462 C CA . SER B 1 80 ? 22.87990 33.95493 -9.81238 1.000 11.18756 80 SER B CA 1
ATOM 2463 C C . SER B 1 80 ? 24.35476 34.21741 -10.08748 1.000 13.16577 80 SER B C 1
ATOM 2464 O O . SER B 1 80 ? 24.82089 34.00940 -11.21334 1.000 12.86324 80 SER B O 1
ATOM 2467 N N . ASP B 1 81 ? 25.10742 34.66845 -9.07856 1.000 12.64550 81 ASP B N 1
ATOM 2468 C CA . ASP B 1 81 ? 26.54161 34.86556 -9.27334 1.000 11.98374 81 ASP B CA 1
ATOM 2469 C C . ASP B 1 81 ? 27.24068 33.55001 -9.60139 1.000 13.26265 81 ASP B C 1
ATOM 2470 O O . ASP B 1 81 ? 28.14277 33.51274 -10.44482 1.000 13.75889 81 ASP B O 1
ATOM 2475 N N . ILE B 1 82 ? 26.85497 32.46087 -8.93218 1.000 12.55409 82 ILE B N 1
ATOM 2476 C CA . ILE B 1 82 ? 27.49645 31.17534 -9.19155 1.000 10.99440 82 ILE B CA 1
ATOM 2477 C C . ILE B 1 82 ? 27.12768 30.65734 -10.57637 1.000 11.48253 82 ILE B C 1
ATOM 2478 O O . ILE B 1 82 ? 27.98394 30.14817 -11.31023 1.000 13.51820 82 ILE B O 1
ATOM 2483 N N . ILE B 1 83 ? 25.85566 30.79926 -10.96561 1.000 12.50728 83 ILE B N 1
ATOM 2484 C CA . ILE B 1 83 ? 25.43513 30.42658 -12.31587 1.000 11.96396 83 ILE B CA 1
ATOM 2485 C C . ILE B 1 83 ? 26.26991 31.16063 -13.35849 1.000 13.76330 83 ILE B C 1
ATOM 2486 O O . ILE B 1 83 ? 26.80805 30.55161 -14.29067 1.000 13.39069 83 ILE B O 1
ATOM 2491 N N . ARG B 1 84 ? 26.38044 32.48702 -13.22741 1.000 12.82538 84 ARG B N 1
ATOM 2492 C CA . ARG B 1 84 ? 27.15291 33.24328 -14.20886 1.000 13.18678 84 ARG B CA 1
ATOM 2493 C C . ARG B 1 84 ? 28.61938 32.83514 -14.17393 1.000 13.92143 84 ARG B C 1
ATOM 2494 O O . ARG B 1 84 ? 29.27552 32.75998 -15.21994 1.000 14.70204 84 ARG B O 1
ATOM 2502 N N . ASP B 1 85 ? 29.14054 32.53801 -12.98142 1.000 13.69836 85 ASP B N 1
ATOM 2503 C CA . ASP B 1 85 ? 30.53986 32.14104 -12.85210 1.000 13.24589 85 ASP B CA 1
ATOM 2504 C C . ASP B 1 85 ? 30.81908 30.83472 -13.58705 1.000 14.27091 85 ASP B C 1
ATOM 2505 O O . ASP B 1 85 ? 31.91201 30.64776 -14.13255 1.000 16.02497 85 ASP B O 1
ATOM 2510 N N . GLU B 1 86 ? 29.84573 29.93024 -13.61900 1.000 13.15457 86 GLU B N 1
ATOM 2511 C CA . GLU B 1 86 ? 29.96256 28.65950 -14.31660 1.000 13.39937 86 GLU B CA 1
ATOM 2512 C C . GLU B 1 86 ? 29.57528 28.75530 -15.78560 1.000 15.16796 86 GLU B C 1
ATOM 2513 O O . GLU B 1 86 ? 29.46473 27.72320 -16.45187 1.000 18.38600 86 GLU B O 1
ATOM 2519 N N . GLY B 1 87 ? 29.35971 29.96233 -16.30060 1.000 13.90680 87 GLY B N 1
ATOM 2520 C CA . GLY B 1 87 ? 29.08288 30.13854 -17.71161 1.000 14.66481 87 GLY B CA 1
ATOM 2521 C C . GLY B 1 87 ? 27.63847 29.95118 -18.11277 1.000 14.89006 87 GLY B C 1
ATOM 2522 O O . GLY B 1 87 ? 27.34267 29.91612 -19.31257 1.000 19.16050 87 GLY B O 1
ATOM 2523 N N . GLY B 1 88 ? 26.72916 29.81972 -17.15342 1.000 13.24169 88 GLY B N 1
ATOM 2524 C CA . GLY B 1 88 ? 25.32648 29.72740 -17.48549 1.000 14.78641 88 GLY B CA 1
ATOM 2525 C C . GLY B 1 88 ? 24.73311 31.07510 -17.84576 1.000 14.22335 88 GLY B C 1
ATOM 2526 O O . GLY B 1 88 ? 25.22705 32.12925 -17.45114 1.000 16.90338 88 GLY B O 1
ATOM 2527 N N . ASN B 1 89 ? 23.63616 31.02892 -18.58899 1.000 12.61015 89 ASN B N 1
ATOM 2528 C CA . ASN B 1 89 ? 22.90357 32.22139 -18.99924 1.000 13.63092 89 ASN B CA 1
ATOM 2529 C C . ASN B 1 89 ? 21.58711 32.25846 -18.24281 1.000 14.51368 89 ASN B C 1
ATOM 2530 O O . ASN B 1 89 ? 20.75429 31.36066 -18.40192 1.000 15.01382 89 ASN B O 1
ATOM 2535 N N . ILE B 1 90 ? 21.39332 33.29353 -17.42883 1.000 13.76142 90 ILE B N 1
ATOM 2536 C CA . ILE B 1 90 ? 20.15446 33.40645 -16.67067 1.000 13.57980 90 ILE B CA 1
ATOM 2537 C C . ILE B 1 90 ? 19.03415 33.81637 -17.61120 1.000 15.74355 90 ILE B C 1
ATOM 2538 O O . ILE B 1 90 ? 19.09739 34.86444 -18.26421 1.000 19.14220 90 ILE B O 1
ATOM 2543 N N . THR B 1 91 ? 18.00406 32.98532 -17.68748 1.000 14.90275 91 THR B N 1
ATOM 2544 C CA . THR B 1 91 ? 16.94184 33.15517 -18.66283 1.000 14.26124 91 THR B CA 1
ATOM 2545 C C . THR B 1 91 ? 15.59658 33.52773 -18.05418 1.000 17.03377 91 THR B C 1
ATOM 2546 O O . THR B 1 91 ? 14.69481 33.92802 -18.79792 1.000 22.48709 91 THR B O 1
ATOM 2550 N N . ALA B 1 92 ? 15.43604 33.42674 -16.73646 1.000 14.02393 92 ALA B N 1
ATOM 2551 C CA . ALA B 1 92 ? 14.18532 33.81379 -16.09850 1.000 15.86564 92 ALA B CA 1
ATOM 2552 C C . ALA B 1 92 ? 14.44081 34.06320 -14.62373 1.000 15.74132 92 ALA B C 1
ATOM 2553 O O . ALA B 1 92 ? 15.34793 33.47352 -14.02983 1.000 13.98982 92 ALA B O 1
ATOM 2555 N N . TYR B 1 93 ? 13.62915 34.94923 -14.04470 1.000 17.62209 93 TYR B N 1
ATOM 2556 C CA . TYR B 1 93 ? 13.62772 35.21074 -12.61125 1.000 17.72345 93 TYR B CA 1
ATOM 2557 C C . TYR B 1 93 ? 12.20491 35.48812 -12.15021 1.000 18.33292 93 TYR B C 1
ATOM 2558 O O . TYR B 1 93 ? 11.49605 36.28664 -12.76796 1.000 20.50784 93 TYR B O 1
ATOM 2567 N N . ASP B 1 94 ? 11.79546 34.85203 -11.05543 1.000 17.15087 94 ASP B N 1
ATOM 2568 C CA . ASP B 1 94 ? 10.47404 35.10661 -10.48494 1.000 18.62981 94 ASP B CA 1
ATOM 2569 C C . ASP B 1 94 ? 10.52123 34.78365 -8.99983 1.000 20.45498 94 ASP B C 1
ATOM 2570 O O . ASP B 1 94 ? 10.61770 33.61442 -8.62227 1.000 19.80763 94 ASP B O 1
ATOM 2575 N N . GLY B 1 95 ? 10.44557 35.81645 -8.16532 1.000 21.67122 95 GLY B N 1
ATOM 2576 C CA . GLY B 1 95 ? 10.31130 35.63374 -6.73457 1.000 22.33184 95 GLY B CA 1
ATOM 2577 C C . GLY B 1 95 ? 11.50041 34.97350 -6.07400 1.000 16.22218 95 GLY B C 1
ATOM 2578 O O . GLY B 1 95 ? 12.53019 35.61082 -5.84829 1.000 20.63785 95 GLY B O 1
ATOM 2579 N N . ASP B 1 96 ? 11.36407 33.68713 -5.75456 1.000 19.40955 96 ASP B N 1
ATOM 2580 C CA . ASP B 1 96 ? 12.42938 32.93377 -5.11143 1.000 21.04287 96 ASP B CA 1
ATOM 2581 C C . ASP B 1 96 ? 13.10955 31.95869 -6.06439 1.000 19.97302 96 ASP B C 1
ATOM 2582 O O . ASP B 1 96 ? 13.82703 31.06330 -5.60921 1.000 19.38934 96 ASP B O 1
ATOM 2587 N N . ARG B 1 97 ? 12.91209 32.11888 -7.37538 1.000 15.44614 97 ARG B N 1
ATOM 2588 C CA . ARG B 1 97 ? 13.34337 31.11852 -8.34602 1.000 15.00956 97 ARG B CA 1
ATOM 2589 C C . ARG B 1 97 ? 14.11749 31.75659 -9.48942 1.000 17.13675 97 ARG B C 1
ATOM 2590 O O . ARG B 1 97 ? 13.73643 32.81594 -9.99858 1.000 16.75659 97 ARG B O 1
ATOM 2598 N N A VAL B 1 98 ? 15.19896 31.08509 -9.89431 0.500 14.52862 98 VAL B N 1
ATOM 2599 N N B VAL B 1 98 ? 15.20456 31.10289 -9.89505 0.500 14.53034 98 VAL B N 1
ATOM 2600 C CA A VAL B 1 98 ? 16.06316 31.50941 -10.98907 0.500 13.87656 98 VAL B CA 1
ATOM 2601 C CA B VAL B 1 98 ? 16.02426 31.55355 -11.01198 0.500 13.82710 98 VAL B CA 1
ATOM 2602 C C A VAL B 1 98 ? 16.16476 30.36711 -11.98830 0.500 14.41250 98 VAL B C 1
ATOM 2603 C C B VAL B 1 98 ? 16.20972 30.39708 -11.98402 0.500 14.46772 98 VAL B C 1
ATOM 2604 O O A VAL B 1 98 ? 16.30163 29.20255 -11.59795 0.500 13.76638 98 VAL B O 1
ATOM 2605 O O B VAL B 1 98 ? 16.42155 29.25105 -11.57116 0.500 13.47851 98 VAL B O 1
ATOM 2620 N N . ALA B 1 100 ? 18.32522 29.08100 -15.51421 1.000 11.00588 100 ALA B N 1
ATOM 2621 C CA . ALA B 1 100 ? 19.48502 29.28871 -16.36862 1.000 11.55298 100 ALA B CA 1
ATOM 2622 C C . ALA B 1 100 ? 19.59650 28.18124 -17.40636 1.000 11.84373 100 ALA B C 1
ATOM 2623 O O . ALA B 1 100 ? 19.12964 27.05689 -17.20581 1.000 12.05478 100 ALA B O 1
ATOM 2625 N N . VAL B 1 101 ? 20.23127 28.51302 -18.52553 1.000 11.18614 101 VAL B N 1
ATOM 2626 C CA . VAL B 1 101 ? 20.49393 27.56107 -19.59802 1.000 11.86073 101 VAL B CA 1
ATOM 2627 C C . VAL B 1 101 ? 21.99593 27.49497 -19.81974 1.000 14.16285 101 VAL B C 1
ATOM 2628 O O . VAL B 1 101 ? 22.65783 28.53470 -19.92414 1.000 13.17421 101 VAL B O 1
ATOM 2632 N N . PHE B 1 102 ? 22.52571 26.27668 -19.87358 1.000 12.23006 102 PHE B N 1
ATOM 2633 C CA . PHE B 1 102 ? 23.93296 26.00314 -20.12638 1.000 11.44625 102 PHE B CA 1
ATOM 2634 C C . PHE B 1 102 ? 24.06204 25.30773 -21.47369 1.000 13.94755 102 PHE B C 1
ATOM 2635 O O . PHE B 1 102 ? 23.26590 24.42300 -21.80568 1.000 13.38011 102 PHE B O 1
ATOM 2643 N N . THR B 1 103 ? 25.06636 25.70631 -22.24967 1.000 14.79440 103 THR B N 1
ATOM 2644 C CA . THR B 1 103 ? 25.34907 25.10340 -23.54587 1.000 13.73233 103 THR B CA 1
ATOM 2645 C C . THR B 1 103 ? 26.83721 24.79470 -23.64369 1.000 15.36267 103 THR B C 1
ATOM 2646 O O . THR B 1 103 ? 27.64965 25.27085 -22.84708 1.000 19.19018 103 THR B O 1
ATOM 2650 N N . GLY B 1 104 ? 27.19027 23.97504 -24.62519 1.000 19.73848 104 GLY B N 1
ATOM 2651 C CA . GLY B 1 104 ? 28.58023 23.64901 -24.88409 1.000 18.46766 104 GLY B CA 1
ATOM 2652 C C . GLY B 1 104 ? 28.95807 22.26319 -24.39816 1.000 22.04063 104 GLY B C 1
ATOM 2653 O O . GLY B 1 104 ? 28.16286 21.52123 -23.81472 1.000 18.72889 104 GLY B O 1
ATOM 2654 N N . ASN B 1 105 ? 30.23285 21.93571 -24.62775 1.000 21.40213 105 ASN B N 1
ATOM 2655 C CA . ASN B 1 105 ? 30.72357 20.57466 -24.44997 1.000 23.27174 105 ASN B CA 1
ATOM 2656 C C . ASN B 1 105 ? 30.79110 20.13855 -22.99353 1.000 20.37218 105 ASN B C 1
ATOM 2657 O O . ASN B 1 105 ? 30.91442 18.93821 -22.72875 1.000 24.14130 105 ASN B O 1
ATOM 2662 N N . SER B 1 106 ? 30.71770 21.06784 -22.04376 1.000 18.80690 106 SER B N 1
ATOM 2663 C CA . SER B 1 106 ? 30.75680 20.71746 -20.62902 1.000 18.35660 106 SER B CA 1
ATOM 2664 C C . SER B 1 106 ? 29.51303 21.20253 -19.89194 1.000 15.21174 106 SER B C 1
ATOM 2665 O O . SER B 1 106 ? 29.55538 21.43576 -18.68418 1.000 16.72543 106 SER B O 1
ATOM 2668 N N . LYS B 1 107 ? 28.39514 21.33767 -20.60692 1.000 14.73366 107 LYS B N 1
ATOM 2669 C CA . LYS B 1 107 ? 27.21218 21.97557 -20.03275 1.000 14.45206 107 LYS B CA 1
ATOM 2670 C C . LYS B 1 107 ? 26.64502 21.19851 -18.84497 1.000 12.81218 107 LYS B C 1
ATOM 2671 O O . LYS B 1 107 ? 26.18100 21.80489 -17.87235 1.000 12.73054 107 LYS B O 1
ATOM 2677 N N . ASN B 1 108 ? 26.65045 19.86433 -18.90242 1.000 12.57688 108 ASN B N 1
ATOM 2678 C CA . ASN B 1 108 ? 26.07380 19.08965 -17.80487 1.000 13.23260 108 ASN B CA 1
ATOM 2679 C C . ASN B 1 108 ? 26.97437 19.10323 -16.58221 1.000 13.17328 108 ASN B C 1
ATOM 2680 O O . ASN B 1 108 ? 26.49413 19.25706 -15.45116 1.000 13.15642 108 ASN B O 1
ATOM 2685 N N . THR B 1 109 ? 28.28093 18.96078 -16.79043 1.000 13.99345 109 THR B N 1
ATOM 2686 C CA . THR B 1 109 ? 29.21643 19.01579 -15.67444 1.000 13.13112 109 THR B CA 1
ATOM 2687 C C . THR B 1 109 ? 29.21622 20.39854 -15.03524 1.000 14.34481 109 THR B C 1
ATOM 2688 O O . THR B 1 109 ? 29.22932 20.51780 -13.80398 1.000 14.22906 109 THR B O 1
ATOM 2692 N N . SER B 1 110 ? 29.16449 21.45306 -15.85597 1.000 14.51692 110 SER B N 1
ATOM 2693 C CA . SER B 1 110 ? 29.13046 22.81334 -15.32235 1.000 12.85205 110 SER B CA 1
ATOM 2694 C C . SER B 1 110 ? 27.85358 23.07404 -14.53380 1.000 13.09808 110 SER B C 1
ATOM 2695 O O . SER B 1 110 ? 27.89799 23.67035 -13.45163 1.000 13.03924 110 SER B O 1
ATOM 2698 N N . ALA B 1 111 ? 26.70418 22.64642 -15.06175 1.000 11.86274 111 ALA B N 1
ATOM 2699 C CA . ALA B 1 111 ? 25.44812 22.84290 -14.34549 1.000 11.10032 111 ALA B CA 1
ATOM 2700 C C . ALA B 1 111 ? 25.44041 22.08510 -13.02494 1.000 10.43490 111 ALA B C 1
ATOM 2701 O O . ALA B 1 111 ? 25.01204 22.62280 -11.99850 1.000 11.53915 111 ALA B O 1
ATOM 2703 N N . ALA B 1 112 ? 25.92263 20.83861 -13.02741 1.000 12.17021 112 ALA B N 1
ATOM 2704 C CA . ALA B 1 112 ? 25.92919 20.06374 -11.79001 1.000 12.54403 112 ALA B CA 1
ATOM 2705 C C . ALA B 1 112 ? 26.88934 20.66002 -10.77336 1.000 12.51516 112 ALA B C 1
ATOM 2706 O O . ALA B 1 112 ? 26.57085 20.73710 -9.58232 1.000 12.60922 112 ALA B O 1
ATOM 2708 N N . ARG B 1 113 ? 28.07435 21.08116 -11.22180 1.000 12.21512 113 ARG B N 1
ATOM 2709 C CA . ARG B 1 113 ? 29.00442 21.72514 -10.30550 1.000 13.45693 113 ARG B CA 1
ATOM 2710 C C . ARG B 1 113 ? 28.41209 23.02467 -9.77655 1.000 11.99967 113 ARG B C 1
ATOM 2711 O O . ARG B 1 113 ? 28.55165 23.34829 -8.59172 1.000 12.36948 113 ARG B O 1
ATOM 2719 N N . CYS B 1 114 ? 27.70824 23.75774 -10.63716 1.000 12.34180 114 CYS B N 1
ATOM 2720 C CA . CYS B 1 114 ? 26.98029 24.94580 -10.20255 1.000 12.44300 114 CYS B CA 1
ATOM 2721 C C . CYS B 1 114 ? 26.01641 24.61477 -9.06638 1.000 10.44888 114 CYS B C 1
ATOM 2722 O O . CYS B 1 114 ? 25.97175 25.31444 -8.04964 1.000 11.89998 114 CYS B O 1
ATOM 2725 N N . ALA B 1 115 ? 25.25131 23.52835 -9.21474 1.000 12.55919 115 ALA B N 1
ATOM 2726 C CA . ALA B 1 115 ? 24.29223 23.14753 -8.18152 1.000 13.50970 115 ALA B CA 1
ATOM 2727 C C . ALA B 1 115 ? 24.98582 22.82322 -6.86234 1.000 12.01035 115 ALA B C 1
ATOM 2728 O O . ALA B 1 115 ? 24.52437 23.24127 -5.79025 1.000 12.19249 115 ALA B O 1
ATOM 2730 N N . LEU B 1 116 ? 26.09498 22.07840 -6.91686 1.000 13.01372 116 LEU B N 1
ATOM 2731 C CA . LEU B 1 116 ? 26.80116 21.72960 -5.68623 1.000 12.00120 116 LEU B CA 1
ATOM 2732 C C . LEU B 1 116 ? 27.45269 22.94936 -5.04437 1.000 11.18160 116 LEU B C 1
ATOM 2733 O O . LEU B 1 116 ? 27.51858 23.03519 -3.81403 1.000 13.50160 116 LEU B O 1
ATOM 2738 N N . LYS B 1 117 ? 27.91904 23.90299 -5.85761 1.000 11.85238 117 LYS B N 1
ATOM 2739 C CA . LYS B 1 117 ? 28.41137 25.17059 -5.32525 1.000 11.58958 117 LYS B CA 1
ATOM 2740 C C . LYS B 1 117 ? 27.29287 25.96543 -4.66180 1.000 12.03016 117 LYS B C 1
ATOM 2741 O O . LYS B 1 117 ? 27.51354 26.60964 -3.63122 1.000 12.54050 117 LYS B O 1
ATOM 2747 N N . ILE B 1 118 ? 26.09113 25.96392 -5.25302 1.000 11.51269 118 ILE B N 1
ATOM 2748 C CA . ILE B 1 118 ? 24.97160 26.66226 -4.62276 1.000 11.32449 118 ILE B CA 1
ATOM 2749 C C . ILE B 1 118 ? 24.67308 26.05707 -3.25652 1.000 12.21965 118 ILE B C 1
ATOM 2750 O O . ILE B 1 118 ? 24.42314 26.77838 -2.28179 1.000 12.86741 118 ILE B O 1
ATOM 2755 N N . ASN B 1 119 ? 24.72588 24.72785 -3.15529 1.000 12.13654 119 ASN B N 1
ATOM 2756 C CA . ASN B 1 119 ? 24.55612 24.09589 -1.84948 1.000 13.33502 119 ASN B CA 1
ATOM 2757 C C . ASN B 1 119 ? 25.62453 24.55595 -0.86590 1.000 13.76168 119 ASN B C 1
ATOM 2758 O O . ASN B 1 119 ? 25.32697 24.80114 0.30871 1.000 13.85702 119 ASN B O 1
ATOM 2763 N N . SER B 1 120 ? 26.87404 24.68788 -1.32345 1.000 13.01209 120 SER B N 1
ATOM 2764 C CA . SER B 1 120 ? 27.91823 25.21444 -0.44931 1.000 14.72688 120 SER B CA 1
ATOM 2765 C C . SER B 1 120 ? 27.63032 26.65408 -0.04997 1.000 13.98714 120 SER B C 1
ATOM 2766 O O . SER B 1 120 ? 27.79834 27.02213 1.11605 1.000 14.54268 120 SER B O 1
ATOM 2769 N N . ALA B 1 121 ? 27.20216 27.49002 -1.00107 1.000 13.09240 121 ALA B N 1
ATOM 2770 C CA . ALA B 1 121 ? 26.86656 28.86638 -0.65318 1.000 14.72771 121 ALA B CA 1
ATOM 2771 C C . ALA B 1 121 ? 25.80939 28.90686 0.43904 1.000 13.43904 121 ALA B C 1
ATOM 2772 O O . ALA B 1 121 ? 25.90187 29.70387 1.37810 1.000 14.59268 121 ALA B O 1
ATOM 2774 N N . VAL B 1 122 ? 24.80952 28.03244 0.34661 1.000 12.72243 122 VAL B N 1
ATOM 2775 C CA . VAL B 1 122 ? 23.75466 28.01022 1.35178 1.000 14.33811 122 VAL B CA 1
ATOM 2776 C C . VAL B 1 122 ? 24.30106 27.52987 2.68762 1.000 15.36166 122 VAL B C 1
ATOM 2777 O O . VAL B 1 122 ? 24.10910 28.17764 3.72160 1.000 15.51587 122 VAL B O 1
ATOM 2781 N N . LEU B 1 123 ? 24.99637 26.39040 2.68750 1.000 14.35533 123 LEU B N 1
ATOM 2782 C CA . LEU B 1 123 ? 25.38063 25.77018 3.95137 1.000 13.84484 123 LEU B CA 1
ATOM 2783 C C . LEU B 1 123 ? 26.59456 26.43622 4.58973 1.000 16.10515 123 LEU B C 1
ATOM 2784 O O . LEU B 1 123 ? 26.69093 26.49497 5.82532 1.000 16.78525 123 LEU B O 1
ATOM 2789 N N . ASP B 1 124 ? 27.52647 26.93838 3.77798 1.000 16.74721 124 ASP B N 1
ATOM 2790 C CA . ASP B 1 124 ? 28.79986 27.44121 4.27223 1.000 15.64306 124 ASP B CA 1
ATOM 2791 C C . ASP B 1 124 ? 28.90028 28.95577 4.28483 1.000 14.40693 124 ASP B C 1
ATOM 2792 O O . ASP B 1 124 ? 29.80665 29.48861 4.93115 1.000 18.14817 124 ASP B O 1
ATOM 2797 N N . ILE B 1 125 ? 28.01131 29.66259 3.58984 1.000 14.52594 125 ILE B N 1
ATOM 2798 C CA . ILE B 1 125 ? 28.07276 31.11911 3.55890 1.000 16.91308 125 ILE B CA 1
ATOM 2799 C C . ILE B 1 125 ? 26.82683 31.71500 4.19893 1.000 15.33251 125 ILE B C 1
ATOM 2800 O O . ILE B 1 125 ? 26.91987 32.44446 5.19318 1.000 17.00472 125 ILE B O 1
ATOM 2805 N N . ILE B 1 126 ? 25.65248 31.40151 3.65020 1.000 14.61899 126 ILE B N 1
ATOM 2806 C CA . ILE B 1 126 ? 24.43106 32.04671 4.12346 1.000 16.72692 126 ILE B CA 1
ATOM 2807 C C . ILE B 1 126 ? 24.04077 31.53569 5.50339 1.000 14.30853 126 ILE B C 1
ATOM 2808 O O . ILE B 1 126 ? 23.74310 32.32679 6.40517 1.000 15.15795 126 ILE B O 1
ATOM 2813 N N . GLN B 1 127 ? 24.01148 30.21300 5.68770 1.000 14.06994 127 GLN B N 1
ATOM 2814 C CA . GLN B 1 127 ? 23.56433 29.68005 6.97311 1.000 14.76410 127 GLN B CA 1
ATOM 2815 C C . GLN B 1 127 ? 24.40660 30.15735 8.14751 1.000 15.60086 127 GLN B C 1
ATOM 2816 O O . GLN B 1 127 ? 23.81635 30.53343 9.17588 1.000 14.78798 127 GLN B O 1
ATOM 2822 N N . PRO B 1 128 ? 25.74140 30.17342 8.08780 1.000 15.54341 128 PRO B N 1
ATOM 2823 C CA . PRO B 1 128 ? 26.49461 30.76922 9.20407 1.000 15.58059 128 PRO B CA 1
ATOM 2824 C C . PRO B 1 128 ? 26.18990 32.24248 9.41246 1.000 18.63473 128 PRO B C 1
ATOM 2825 O O . PRO B 1 128 ? 26.22290 32.71577 10.55516 1.000 18.50997 128 PRO B O 1
ATOM 2829 N N . ALA B 1 129 ? 25.87271 32.98337 8.34627 1.000 16.01290 129 ALA B N 1
ATOM 2830 C CA . ALA B 1 129 ? 25.51543 34.39012 8.50667 1.000 17.36202 129 ALA B CA 1
ATOM 2831 C C . ALA B 1 129 ? 24.16715 34.54377 9.20123 1.000 15.94758 129 ALA B C 1
ATOM 2832 O O . ALA B 1 129 ? 23.98543 35.45475 10.02113 1.000 18.35347 129 ALA B O 1
ATOM 2834 N N . ILE B 1 130 ? 23.21273 33.66282 8.88727 1.000 15.01225 130 ILE B N 1
ATOM 2835 C CA . ILE B 1 130 ? 21.96109 33.60350 9.64025 1.000 16.07769 130 ILE B CA 1
ATOM 2836 C C . ILE B 1 130 ? 22.24786 33.36768 11.11701 1.000 16.36293 130 ILE B C 1
ATOM 2837 O O . ILE B 1 130 ? 21.73749 34.07750 11.99481 1.000 17.40309 130 ILE B O 1
ATOM 2842 N N . ALA B 1 131 ? 23.05996 32.35176 11.41127 1.000 15.57634 131 ALA B N 1
ATOM 2843 C CA . ALA B 1 131 ? 23.36298 32.01956 12.79736 1.000 18.10073 131 ALA B CA 1
ATOM 2844 C C . ALA B 1 131 ? 24.02259 33.18759 13.51163 1.000 17.12797 131 ALA B C 1
ATOM 2845 O O . ALA B 1 131 ? 23.69844 33.47701 14.66755 1.000 17.54628 131 ALA B O 1
ATOM 2847 N N . LYS B 1 132 ? 24.94638 33.87512 12.84055 1.000 19.18747 132 LYS B N 1
ATOM 2848 C CA . LYS B 1 132 ? 25.70087 34.93257 13.50375 1.000 18.25602 132 LYS B CA 1
ATOM 2849 C C . LYS B 1 132 ? 24.82490 36.14566 13.78909 1.000 19.06107 132 LYS B C 1
ATOM 2850 O O . LYS B 1 132 ? 24.85512 36.69948 14.89491 1.000 22.15731 132 LYS B O 1
ATOM 2856 N N . LYS B 1 133 ? 24.03394 36.57160 12.80769 1.000 21.28981 133 LYS B N 1
ATOM 2857 C CA . LYS B 1 133 ? 23.23553 37.78036 12.97294 1.000 17.70466 133 LYS B CA 1
ATOM 2858 C C . LYS B 1 133 ? 21.97906 37.51510 13.79105 1.000 18.97716 133 LYS B C 1
ATOM 2859 O O . LYS B 1 133 ? 21.68216 38.24812 14.74282 1.000 22.03751 133 LYS B O 1
ATOM 2865 N N . TRP B 1 134 ? 21.23539 36.47010 13.44004 1.000 18.45256 134 TRP B N 1
ATOM 2866 C CA . TRP B 1 134 ? 19.91147 36.24217 13.99859 1.000 16.13142 134 TRP B CA 1
ATOM 2867 C C . TRP B 1 134 ? 19.88388 35.22073 15.13184 1.000 16.85913 134 TRP B C 1
ATOM 2868 O O . TRP B 1 134 ? 18.85824 35.10654 15.80985 1.000 19.44584 134 TRP B O 1
ATOM 2879 N N . GLN B 1 135 ? 20.96872 34.48155 15.35058 1.000 15.48813 135 GLN B N 1
ATOM 2880 C CA . GLN B 1 135 ? 21.10189 33.58305 16.49864 1.000 15.49705 135 GLN B CA 1
ATOM 2881 C C . GLN B 1 135 ? 19.90959 32.63062 16.60345 1.000 17.66397 135 GLN B C 1
ATOM 2882 O O . GLN B 1 135 ? 19.21437 32.54735 17.62253 1.000 16.49043 135 GLN B O 1
ATOM 2888 N N . THR B 1 136 ? 19.68495 31.91329 15.50198 1.000 17.49722 136 THR B N 1
ATOM 2889 C CA . THR B 1 136 ? 18.51306 31.07154 15.31166 1.000 18.78702 136 THR B CA 1
ATOM 2890 C C . THR B 1 136 ? 18.92060 29.82386 14.54541 1.000 19.52952 136 THR B C 1
ATOM 2891 O O . THR B 1 136 ? 19.88306 29.83901 13.77230 1.000 19.14999 136 THR B O 1
ATOM 2895 N N . ASP B 1 137 ? 18.17689 28.74385 14.76710 1.000 21.35122 137 ASP B N 1
ATOM 2896 C CA . ASP B 1 137 ? 18.39901 27.49453 14.05207 1.000 21.06523 137 ASP B CA 1
ATOM 2897 C C . ASP B 1 137 ? 17.53142 27.35937 12.80899 1.000 23.65198 137 ASP B C 1
ATOM 2898 O O . ASP B 1 137 ? 17.45172 26.26410 12.24207 1.000 25.57980 137 ASP B O 1
ATOM 2903 N N . PHE B 1 138 ? 16.87898 28.43952 12.38199 1.000 19.20992 138 PHE B N 1
ATOM 2904 C CA . PHE B 1 138 ? 16.11784 28.41406 11.14058 1.000 20.06152 138 PHE B CA 1
ATOM 2905 C C . PHE B 1 138 ? 17.01885 27.98442 9.99223 1.000 21.73495 138 PHE B C 1
ATOM 2906 O O . PHE B 1 138 ? 18.09564 28.55103 9.78834 1.000 23.63235 138 PHE B O 1
ATOM 2914 N N . VAL B 1 139 ? 16.56793 26.98529 9.23730 1.000 20.21728 139 VAL B N 1
ATOM 2915 C CA . VAL B 1 139 ? 17.34829 26.38674 8.16012 1.000 18.48778 139 VAL B CA 1
ATOM 2916 C C . VAL B 1 139 ? 16.85978 26.93993 6.83065 1.000 21.12720 139 VAL B C 1
ATOM 2917 O O . VAL B 1 139 ? 15.67231 26.83224 6.50101 1.000 20.56990 139 VAL B O 1
ATOM 2921 N N . LEU B 1 140 ? 17.77253 27.52127 6.06022 1.000 19.65020 140 LEU B N 1
ATOM 2922 C CA . LEU B 1 140 ? 17.45625 27.88969 4.68720 1.000 17.67327 140 LEU B CA 1
ATOM 2923 C C . LEU B 1 140 ? 17.39072 26.61415 3.85584 1.000 18.09489 140 LEU B C 1
ATOM 2924 O O . LEU B 1 140 ? 18.40047 25.92096 3.68815 1.000 19.89520 140 LEU B O 1
ATOM 2929 N N . ARG B 1 141 ? 16.20033 26.29821 3.35748 1.000 15.79874 141 ARG B N 1
ATOM 2930 C CA . ARG B 1 141 ? 15.97079 25.15984 2.48038 1.000 16.64819 141 ARG B CA 1
ATOM 2931 C C . ARG B 1 141 ? 15.89846 25.64642 1.03937 1.000 16.69035 141 ARG B C 1
ATOM 2932 O O . ARG B 1 141 ? 15.28357 26.67720 0.75346 1.000 17.06981 141 ARG B O 1
ATOM 2940 N N . HIS B 1 142 ? 16.51423 24.89243 0.13009 1.000 14.30886 142 HIS B N 1
ATOM 2941 C CA . HIS B 1 142 ? 16.50605 25.24008 -1.28343 1.000 13.53852 142 HIS B CA 1
ATOM 2942 C C . HIS B 1 142 ? 16.63516 23.96251 -2.10027 1.000 13.16138 142 HIS B C 1
ATOM 2943 O O . HIS B 1 142 ? 17.03852 22.91461 -1.58930 1.000 13.84870 142 HIS B O 1
ATOM 2950 N N . VAL B 1 143 ? 16.30336 24.06028 -3.38794 1.000 13.45397 143 VAL B N 1
ATOM 2951 C CA . VAL B 1 143 ? 16.46731 22.95162 -4.32615 1.000 12.10983 143 VAL B CA 1
ATOM 2952 C C . VAL B 1 143 ? 17.01968 23.50131 -5.63212 1.000 12.40408 143 VAL B C 1
ATOM 2953 O O . VAL B 1 143 ? 16.60936 24.57484 -6.09122 1.000 13.67738 143 VAL B O 1
ATOM 2957 N N . VAL B 1 144 ? 17.96494 22.77297 -6.22352 1.000 10.86325 144 VAL B N 1
ATOM 2958 C CA . VAL B 1 144 ? 18.40655 23.01964 -7.59007 1.000 10.90602 144 VAL B CA 1
ATOM 2959 C C . VAL B 1 144 ? 18.07996 21.78199 -8.41240 1.000 13.01655 144 VAL B C 1
ATOM 2960 O O . VAL B 1 144 ? 18.48916 20.67260 -8.05124 1.000 13.16339 144 VAL B O 1
ATOM 2964 N N . GLY B 1 145 ? 17.34508 21.96899 -9.50174 1.000 10.18587 145 GLY B N 1
ATOM 2965 C CA . GLY B 1 145 ? 16.97802 20.87305 -10.39052 1.000 10.46540 145 GLY B CA 1
ATOM 2966 C C . GLY B 1 145 ? 17.55368 21.10032 -11.77854 1.000 11.18957 145 GLY B C 1
ATOM 2967 O O . GLY B 1 145 ? 17.64546 22.24205 -12.23535 1.000 11.48674 145 GLY B O 1
ATOM 2968 N N . ILE B 1 146 ? 17.96383 20.00814 -12.42852 1.000 10.79049 146 ILE B N 1
ATOM 2969 C CA . ILE B 1 146 ? 18.67535 20.08427 -13.70336 1.000 9.93387 146 ILE B CA 1
ATOM 2970 C C . ILE B 1 146 ? 18.16418 18.99025 -14.62897 1.000 11.57379 146 ILE B C 1
ATOM 2971 O O . ILE B 1 146 ? 18.05667 17.82740 -14.22452 1.000 12.03316 146 ILE B O 1
ATOM 2976 N N . ASP B 1 147 ? 17.89023 19.35646 -15.87979 1.000 9.85998 147 ASP B N 1
ATOM 2977 C CA . ASP B 1 147 ? 17.57290 18.40815 -16.93993 1.000 10.81748 147 ASP B CA 1
ATOM 2978 C C . ASP B 1 147 ? 18.26056 18.89273 -18.21090 1.000 11.28011 147 ASP B C 1
ATOM 2979 O O . ASP B 1 147 ? 18.72591 20.03182 -18.29111 1.000 10.98105 147 ASP B O 1
ATOM 2984 N N . THR B 1 148 ? 18.33920 18.01967 -19.21050 1.000 11.35365 148 THR B N 1
ATOM 2985 C CA . THR B 1 148 ? 18.96571 18.36514 -20.47623 1.000 12.09742 148 THR B CA 1
ATOM 2986 C C . THR B 1 148 ? 18.11672 17.80425 -21.60864 1.000 11.35846 148 THR B C 1
ATOM 2987 O O . THR B 1 148 ? 17.61772 16.67824 -21.51885 1.000 13.01123 148 THR B O 1
ATOM 2991 N N . SER B 1 149 ? 17.93078 18.60649 -22.65721 1.000 12.14455 149 SER B N 1
ATOM 2992 C CA . SER B 1 149 ? 17.12313 18.20526 -23.80629 1.000 12.72107 149 SER B CA 1
ATOM 2993 C C . SER B 1 149 ? 17.29104 19.23505 -24.91825 1.000 12.91568 149 SER B C 1
ATOM 2994 O O . SER B 1 149 ? 17.88712 20.29652 -24.73210 1.000 15.21543 149 SER B O 1
ATOM 2997 N N . GLN B 1 150 ? 16.74852 18.90053 -26.08507 1.000 12.74441 150 GLN B N 1
ATOM 2998 C CA . GLN B 1 150 ? 16.52870 19.90204 -27.11076 1.000 14.12873 150 GLN B CA 1
ATOM 2999 C C . GLN B 1 150 ? 15.53829 20.94529 -26.60127 1.000 14.69023 150 GLN B C 1
ATOM 3000 O O . GLN B 1 150 ? 14.61257 20.63660 -25.84463 1.000 13.10170 150 GLN B O 1
ATOM 3006 N N . LEU B 1 151 ? 15.73670 22.19077 -27.02157 1.000 13.42629 151 LEU B N 1
ATOM 3007 C CA . LEU B 1 151 ? 14.81759 23.27065 -26.69946 1.000 12.23686 151 LEU B CA 1
ATOM 3008 C C . LEU B 1 151 ? 14.63067 24.14572 -27.92457 1.000 13.13459 151 LEU B C 1
ATOM 3009 O O . LEU B 1 151 ? 15.56027 24.34201 -28.71048 1.000 13.90630 151 LEU B O 1
ATOM 3014 N N . ARG B 1 152 ? 13.42440 24.67425 -28.07815 1.000 12.07463 152 ARG B N 1
ATOM 3015 C CA . ARG B 1 152 ? 13.18147 25.76475 -29.00563 1.000 11.23563 152 ARG B CA 1
ATOM 3016 C C . ARG B 1 152 ? 12.85699 27.01175 -28.19700 1.000 11.96879 152 ARG B C 1
ATOM 3017 O O . ARG B 1 152 ? 12.30441 26.92940 -27.09689 1.000 13.61323 152 ARG B O 1
ATOM 3025 N N . THR B 1 153 ? 13.21247 28.17036 -28.73285 1.000 11.54708 153 THR B N 1
ATOM 3026 C CA . THR B 1 153 ? 12.93398 29.41415 -28.03614 1.000 11.77114 153 THR B CA 1
ATOM 3027 C C . THR B 1 153 ? 12.41039 30.45616 -29.01271 1.000 11.97474 153 THR B C 1
ATOM 3028 O O . THR B 1 153 ? 12.77701 30.47312 -30.19218 1.000 12.77357 153 THR B O 1
ATOM 3032 N N . ALA B 1 154 ? 11.51277 31.29783 -28.50964 1.000 12.91432 154 ALA B N 1
ATOM 3033 C CA . ALA B 1 154 ? 10.87860 32.36184 -29.26764 1.000 12.82028 154 ALA B CA 1
ATOM 3034 C C . ALA B 1 154 ? 10.82572 33.60003 -28.38805 1.000 14.37313 154 ALA B C 1
ATOM 3035 O O . ALA B 1 154 ? 10.83439 33.50876 -27.15871 1.000 13.70894 154 ALA B O 1
ATOM 3037 N N . ARG B 1 155 ? 10.77510 34.76136 -29.02205 1.000 13.03286 155 ARG B N 1
ATOM 3038 C CA . ARG B 1 155 ? 10.87351 36.03250 -28.32283 1.000 14.18153 155 ARG B CA 1
ATOM 3039 C C . ARG B 1 155 ? 9.48559 36.59712 -28.06584 1.000 15.29661 155 ARG B C 1
ATOM 3040 O O . ARG B 1 155 ? 8.68599 36.74755 -28.99604 1.000 17.08903 155 ARG B O 1
ATOM 3048 N N . ILE B 1 156 ? 9.21404 36.93573 -26.80429 1.000 16.85561 156 ILE B N 1
ATOM 3049 C CA . ILE B 1 156 ? 7.90674 37.41078 -26.38191 1.000 19.00438 156 ILE B CA 1
ATOM 3050 C C . ILE B 1 156 ? 8.07944 38.71343 -25.60758 1.000 17.41004 156 ILE B C 1
ATOM 3051 O O . ILE B 1 156 ? 9.18893 39.10577 -25.24584 1.000 21.86898 156 ILE B O 1
ATOM 3056 N N . GLY B 1 157 ? 6.96101 39.39814 -25.38764 1.000 18.69246 157 GLY B N 1
ATOM 3057 C CA . GLY B 1 157 ? 6.98086 40.70657 -24.75951 1.000 20.35091 157 GLY B CA 1
ATOM 3058 C C . GLY B 1 157 ? 6.19501 40.75894 -23.46734 1.000 20.21131 157 GLY B C 1
ATOM 3059 O O . GLY B 1 157 ? 5.04144 41.19687 -23.45382 1.000 23.06065 157 GLY B O 1
ATOM 3060 N N . ILE B 1 158 ? 6.81126 40.32076 -22.37045 1.000 17.79927 158 ILE B N 1
ATOM 3061 C CA . ILE B 1 158 ? 6.11653 40.19951 -21.09212 1.000 18.46291 158 ILE B CA 1
ATOM 3062 C C . ILE B 1 158 ? 6.57096 41.30890 -20.15444 1.000 20.02149 158 ILE B C 1
ATOM 3063 O O . ILE B 1 158 ? 5.84179 42.28061 -19.92457 1.000 22.29308 158 ILE B O 1
ATOM 3068 N N . ARG B 1 159 ? 7.77283 41.16223 -19.59352 1.000 26.40184 159 ARG B N 1
ATOM 3069 C CA . ARG B 1 159 ? 8.37569 42.25405 -18.83461 1.000 28.11425 159 ARG B CA 1
ATOM 3070 C C . ARG B 1 159 ? 8.80506 43.38379 -19.75878 1.000 37.17842 159 ARG B C 1
ATOM 3071 O O . ARG B 1 159 ? 8.65502 44.56631 -19.42393 1.000 37.35839 159 ARG B O 1
ATOM 3079 N N . GLY B 1 160 ? 9.35546 43.03233 -20.91399 1.000 33.76685 160 GLY B N 1
ATOM 3080 C CA . GLY B 1 160 ? 9.73617 43.98549 -21.92572 1.000 34.25400 160 GLY B CA 1
ATOM 3081 C C . GLY B 1 160 ? 9.79011 43.28682 -23.26350 1.000 26.36358 160 GLY B C 1
ATOM 3082 O O . GLY B 1 160 ? 9.28356 42.17596 -23.42363 1.000 32.82347 160 GLY B O 1
ATOM 3083 N N . ASP B 1 161 ? 10.42496 43.94357 -24.22254 1.000 27.49089 161 ASP B N 1
ATOM 3084 C CA . ASP B 1 161 ? 10.48715 43.42130 -25.58000 1.000 26.60650 161 ASP B CA 1
ATOM 3085 C C . ASP B 1 161 ? 11.50763 42.30517 -25.75785 1.000 25.48501 161 ASP B C 1
ATOM 3086 O O . ASP B 1 161 ? 11.65553 41.81351 -26.88142 1.000 23.43370 161 ASP B O 1
ATOM 3091 N N . ASN B 1 162 ? 12.20494 41.88563 -24.69850 1.000 22.19254 162 ASN B N 1
ATOM 3092 C CA . ASN B 1 162 ? 13.35602 40.99585 -24.83544 1.000 29.35745 162 ASN B CA 1
ATOM 3093 C C . ASN B 1 162 ? 13.21558 39.69021 -24.05160 1.000 26.89375 162 ASN B C 1
ATOM 3094 O O . ASN B 1 162 ? 14.21795 39.08178 -23.66952 1.000 28.09618 162 ASN B O 1
ATOM 3099 N N . ASP B 1 163 ? 11.99226 39.23739 -23.80262 1.000 18.94110 163 ASP B N 1
ATOM 3100 C CA . ASP B 1 163 ? 11.80734 37.97615 -23.10045 1.000 19.29876 163 ASP B CA 1
ATOM 3101 C C . ASP B 1 163 ? 11.88839 36.80421 -24.07263 1.000 16.80343 163 ASP B C 1
ATOM 3102 O O . ASP B 1 163 ? 11.55547 36.92499 -25.25321 1.000 19.44325 163 ASP B O 1
ATOM 3107 N N . LEU B 1 164 ? 12.35065 35.66509 -23.56380 1.000 14.65589 164 LEU B N 1
ATOM 3108 C CA . LEU B 1 164 ? 12.37684 34.42166 -24.31882 1.000 14.17597 164 LEU B CA 1
ATOM 3109 C C . LEU B 1 164 ? 11.54045 33.38438 -23.59262 1.000 16.31453 164 LEU B C 1
ATOM 3110 O O . LEU B 1 164 ? 11.59558 33.27623 -22.36170 1.000 16.38298 164 LEU B O 1
ATOM 3115 N N . VAL B 1 165 ? 10.76326 32.62871 -24.35611 1.000 13.10447 165 VAL B N 1
ATOM 3116 C CA . VAL B 1 165 ? 10.05581 31.46556 -23.84933 1.000 13.12118 165 VAL B CA 1
ATOM 3117 C C . VAL B 1 165 ? 10.78651 30.22944 -24.35254 1.000 12.25280 165 VAL B C 1
ATOM 3118 O O . VAL B 1 165 ? 11.27019 30.20362 -25.49079 1.000 12.42229 165 VAL B O 1
ATOM 3122 N N . TRP B 1 166 ? 10.89933 29.22385 -23.49500 1.000 13.28378 166 TRP B N 1
ATOM 3123 C CA . TRP B 1 166 ? 11.66601 28.01813 -23.77428 1.000 12.91632 166 TRP B CA 1
ATOM 3124 C C . TRP B 1 166 ? 10.72423 26.82557 -23.83343 1.000 12.45158 166 TRP B C 1
ATOM 3125 O O . TRP B 1 166 ? 9.94032 26.60013 -22.90478 1.000 13.91653 166 TRP B O 1
ATOM 3136 N N . ILE B 1 167 ? 10.79568 26.07250 -24.92453 1.000 11.58513 167 ILE B N 1
ATOM 3137 C CA . ILE B 1 167 ? 9.86590 24.98396 -25.20514 1.000 13.13633 167 ILE B CA 1
ATOM 3138 C C . ILE B 1 167 ? 10.66959 23.69868 -25.31679 1.000 12.42074 167 ILE B C 1
ATOM 3139 O O . ILE B 1 167 ? 11.43894 23.52359 -26.26892 1.000 13.24651 167 ILE B O 1
ATOM 3144 N N . GLY B 1 168 ? 10.47858 22.79402 -24.37370 1.000 11.28072 168 GLY B N 1
ATOM 3145 C CA . GLY B 1 168 ? 11.13218 21.50159 -24.43527 1.000 11.96828 168 GLY B CA 1
ATOM 3146 C C . GLY B 1 168 ? 11.19707 20.87114 -23.06581 1.000 11.99825 168 GLY B C 1
ATOM 3147 O O . GLY B 1 168 ? 10.95806 21.51767 -22.04386 1.000 11.71088 168 GLY B O 1
ATOM 3148 N N . ARG B 1 169 ? 11.54349 19.58203 -23.06088 1.000 12.27789 169 ARG B N 1
ATOM 3149 C CA . ARG B 1 169 ? 11.43693 18.79044 -21.83952 1.000 12.05735 169 ARG B CA 1
ATOM 3150 C C . ARG B 1 169 ? 12.22883 19.41054 -20.69877 1.000 13.92436 169 ARG B C 1
ATOM 3151 O O . ARG B 1 169 ? 11.73359 19.51248 -19.57249 1.000 13.81797 169 ARG B O 1
ATOM 3159 N N . ALA B 1 170 ? 13.46911 19.82748 -20.96453 1.000 11.85978 170 ALA B N 1
ATOM 3160 C CA . ALA B 1 170 ? 14.32417 20.25124 -19.85597 1.000 11.60325 170 ALA B CA 1
ATOM 3161 C C . ALA B 1 170 ? 13.79721 21.50855 -19.17929 1.000 12.78315 170 ALA B C 1
ATOM 3162 O O . ALA B 1 170 ? 13.98151 21.68299 -17.96870 1.000 13.37403 170 ALA B O 1
ATOM 3164 N N . ALA B 1 171 ? 13.14437 22.39728 -19.93138 1.000 11.61761 171 ALA B N 1
ATOM 3165 C CA . ALA B 1 171 ? 12.58890 23.59460 -19.31432 1.000 13.92307 171 ALA B CA 1
ATOM 3166 C C . ALA B 1 171 ? 11.47406 23.23640 -18.34347 1.000 15.23377 171 ALA B C 1
ATOM 3167 O O . ALA B 1 171 ? 11.32712 23.86909 -17.29388 1.000 19.77694 171 ALA B O 1
ATOM 3169 N N . ASN B 1 172 ? 10.70565 22.19984 -18.66163 1.000 12.60523 172 ASN B N 1
ATOM 3170 C CA . ASN B 1 172 ? 9.60127 21.78436 -17.81318 1.000 15.32223 172 ASN B CA 1
ATOM 3171 C C . ASN B 1 172 ? 10.08977 20.92591 -16.64870 1.000 15.53526 172 ASN B C 1
ATOM 3172 O O . ASN B 1 172 ? 9.72810 21.17333 -15.49381 1.000 15.22201 172 ASN B O 1
ATOM 3177 N N . TYR B 1 173 ? 10.94053 19.93399 -16.93127 1.000 13.51171 173 TYR B N 1
ATOM 3178 C CA . TYR B 1 173 ? 11.32895 18.96664 -15.90359 1.000 13.69116 173 TYR B CA 1
ATOM 3179 C C . TYR B 1 173 ? 12.24129 19.58455 -14.85458 1.000 14.30746 173 TYR B C 1
ATOM 3180 O O . TYR B 1 173 ? 12.13091 19.26522 -13.66680 1.000 14.97134 173 TYR B O 1
ATOM 3189 N N . ALA B 1 174 ? 13.16911 20.44681 -15.26401 1.000 12.92460 174 ALA B N 1
ATOM 3190 C CA . ALA B 1 174 ? 14.03248 21.08157 -14.27374 1.000 12.06864 174 ALA B CA 1
ATOM 3191 C C . ALA B 1 174 ? 13.21539 21.89132 -13.27580 1.000 14.91665 174 ALA B C 1
ATOM 3192 O O . ALA B 1 174 ? 13.48887 21.85980 -12.07132 1.000 14.75736 174 ALA B O 1
ATOM 3194 N N . ALA B 1 175 ? 12.18213 22.59013 -13.75564 1.000 16.73401 175 ALA B N 1
ATOM 3195 C CA . ALA B 1 175 ? 11.30227 23.31573 -12.84735 1.000 14.68390 175 ALA B CA 1
ATOM 3196 C C . ALA B 1 175 ? 10.54115 22.35995 -11.93537 1.000 14.87220 175 ALA B C 1
ATOM 3197 O O . ALA B 1 175 ? 10.38376 22.63176 -10.74151 1.000 17.67091 175 ALA B O 1
ATOM 3199 N N . LYS B 1 176 ? 10.06537 21.23580 -12.47729 1.000 13.60480 176 LYS B N 1
ATOM 3200 C CA . LYS B 1 176 ? 9.28909 20.29917 -11.66840 1.000 15.31094 176 LYS B CA 1
ATOM 3201 C C . LYS B 1 176 ? 10.14909 19.64992 -10.59302 1.000 14.60838 176 LYS B C 1
ATOM 3202 O O . LYS B 1 176 ? 9.67387 19.40500 -9.47852 1.000 17.84028 176 LYS B O 1
ATOM 3208 N N . LEU B 1 177 ? 11.41690 19.36413 -10.90619 1.000 14.49707 177 LEU B N 1
ATOM 3209 C CA . LEU B 1 177 ? 12.32565 18.82283 -9.90155 1.000 16.49323 177 LEU B CA 1
ATOM 3210 C C . LEU B 1 177 ? 12.46447 19.75959 -8.70867 1.000 16.37278 177 LEU B C 1
ATOM 3211 O O . LEU B 1 177 ? 12.57730 19.30178 -7.56732 1.000 18.02823 177 LEU B O 1
ATOM 3216 N N . THR B 1 178 ? 12.48119 21.07333 -8.95293 1.000 21.25946 178 THR B N 1
ATOM 3217 C CA . THR B 1 178 ? 12.65385 22.03544 -7.87094 1.000 24.77328 178 THR B CA 1
ATOM 3218 C C . THR B 1 178 ? 11.39336 22.23738 -7.04569 1.000 30.55818 178 THR B C 1
ATOM 3219 O O . THR B 1 178 ? 11.45942 22.89498 -6.00133 1.000 29.61771 178 THR B O 1
ATOM 3223 N N . ASN B 1 179 ? 10.25169 21.70898 -7.49157 1.000 26.08789 179 ASN B N 1
ATOM 3224 C CA . ASN B 1 179 ? 9.04912 21.68800 -6.67131 1.000 30.58727 179 ASN B CA 1
ATOM 3225 C C . ASN B 1 179 ? 9.08123 20.58361 -5.62743 1.000 30.06287 179 ASN B C 1
ATOM 3226 O O . ASN B 1 179 ? 8.25034 20.58990 -4.71337 1.000 34.46883 179 ASN B O 1
ATOM 3231 N N . LEU B 1 180 ? 10.00696 19.63837 -5.74549 1.000 24.26744 180 LEU B N 1
ATOM 3232 C CA . LEU B 1 180 ? 10.12863 18.54969 -4.79210 1.000 24.43032 180 LEU B CA 1
ATOM 3233 C C . LEU B 1 180 ? 11.00451 18.98363 -3.62382 1.000 28.29546 180 LEU B C 1
ATOM 3234 O O . LEU B 1 180 ? 11.91668 19.80073 -3.77440 1.000 28.51613 180 LEU B O 1
ATOM 3239 N N . ALA B 1 181 ? 10.71514 18.43410 -2.45202 1.000 30.37713 181 ALA B N 1
ATOM 3240 C CA . ALA B 1 181 ? 11.43892 18.77451 -1.23697 1.000 30.73658 181 ALA B CA 1
ATOM 3241 C C . ALA B 1 181 ? 12.33584 17.61839 -0.81649 1.000 25.02552 181 ALA B C 1
ATOM 3242 O O . ALA B 1 181 ? 12.21793 16.49284 -1.30311 1.000 25.10489 181 ALA B O 1
ATOM 3244 N N . GLY B 1 182 ? 13.25901 17.91421 0.09464 1.000 24.62798 182 GLY B N 1
ATOM 3245 C CA . GLY B 1 182 ? 14.02900 16.89600 0.76664 1.000 28.09200 182 GLY B CA 1
ATOM 3246 C C . GLY B 1 182 ? 15.46031 16.74034 0.29551 1.000 27.81112 182 GLY B C 1
ATOM 3247 O O . GLY B 1 182 ? 16.25784 16.12015 1.00766 1.000 27.60148 182 GLY B O 1
ATOM 3248 N N . LYS B 1 183 ? 15.80782 17.26870 -0.88274 1.000 20.61789 183 LYS B N 1
ATOM 3249 C CA . LYS B 1 183 ? 17.16197 17.14807 -1.41615 1.000 21.45031 183 LYS B CA 1
ATOM 3250 C C . LYS B 1 183 ? 17.59182 18.47466 -2.02646 1.000 16.25622 183 LYS B C 1
ATOM 3251 O O . LYS B 1 183 ? 16.79366 19.12527 -2.71513 1.000 17.78726 183 LYS B O 1
ATOM 3257 N N . PRO B 1 184 ? 18.84235 18.89719 -1.80715 1.000 15.46090 184 PRO B N 1
ATOM 3258 C CA . PRO B 1 184 ? 19.27174 20.19907 -2.33570 1.000 15.10268 184 PRO B CA 1
ATOM 3259 C C . PRO B 1 184 ? 19.58684 20.19892 -3.81875 1.000 12.47472 184 PRO B C 1
ATOM 3260 O O . PRO B 1 184 ? 19.49970 21.26565 -4.43775 1.000 12.60317 184 PRO B O 1
ATOM 3264 N N . THR B 1 185 ? 19.93835 19.05303 -4.40424 1.000 14.10666 185 THR B N 1
ATOM 3265 C CA . THR B 1 185 ? 20.22789 18.97133 -5.83274 1.000 11.70880 185 THR B CA 1
ATOM 3266 C C . THR B 1 185 ? 19.58965 17.71687 -6.40954 1.000 13.98302 185 THR B C 1
ATOM 3267 O O . THR B 1 185 ? 19.74843 16.62300 -5.85704 1.000 14.31687 185 THR B O 1
ATOM 3271 N N . ARG B 1 186 ? 18.88096 17.87683 -7.52814 1.000 12.62858 186 ARG B N 1
ATOM 3272 C CA . ARG B 1 186 ? 18.25045 16.77129 -8.23850 1.000 12.71451 186 ARG B CA 1
ATOM 3273 C C . ARG B 1 186 ? 18.54419 16.94060 -9.71903 1.000 13.66821 186 ARG B C 1
ATOM 3274 O O . ARG B 1 186 ? 18.33554 18.02681 -10.26619 1.000 12.99363 186 ARG B O 1
ATOM 3282 N N . ILE B 1 187 ? 19.00589 15.87435 -10.37083 1.000 12.14378 187 ILE B N 1
ATOM 3283 C CA . ILE B 1 187 ? 19.28433 15.90674 -11.80458 1.000 11.95951 187 ILE B CA 1
ATOM 3284 C C . ILE B 1 187 ? 18.64558 14.68670 -12.45222 1.000 12.90678 187 ILE B C 1
ATOM 3285 O O . ILE B 1 187 ? 18.48865 13.63701 -11.82226 1.000 13.56444 187 ILE B O 1
ATOM 3290 N N . THR B 1 188 ? 18.28521 14.81623 -13.72708 1.000 12.49039 188 THR B N 1
ATOM 3291 C CA . THR B 1 188 ? 17.76530 13.65082 -14.42706 1.000 14.10916 188 THR B CA 1
ATOM 3292 C C . THR B 1 188 ? 18.90093 12.71755 -14.83843 1.000 13.57956 188 THR B C 1
ATOM 3293 O O . THR B 1 188 ? 20.07529 13.08921 -14.85234 1.000 13.47532 188 THR B O 1
ATOM 3297 N N . ALA B 1 189 ? 18.52894 11.48589 -15.19090 1.000 14.33287 189 ALA B N 1
ATOM 3298 C CA . ALA B 1 189 ? 19.52729 10.51505 -15.62793 1.000 15.01045 189 ALA B CA 1
ATOM 3299 C C . ALA B 1 189 ? 20.31496 11.03395 -16.82663 1.000 15.25372 189 ALA B C 1
ATOM 3300 O O . ALA B 1 189 ? 21.52845 10.81700 -16.91773 1.000 16.06356 189 ALA B O 1
ATOM 3302 N N . ASP B 1 190 ? 19.64866 11.74613 -17.74235 1.000 16.51279 190 ASP B N 1
ATOM 3303 C CA . ASP B 1 190 ? 20.34461 12.25247 -18.92284 1.000 15.64359 190 ASP B CA 1
ATOM 3304 C C . ASP B 1 190 ? 21.46054 13.22110 -18.54959 1.000 15.18476 190 ASP B C 1
ATOM 3305 O O . ASP B 1 190 ? 22.49237 13.26815 -19.22678 1.000 18.17334 190 ASP B O 1
ATOM 3310 N N . VAL B 1 191 ? 21.28316 13.99304 -17.47689 1.000 12.81047 191 VAL B N 1
ATOM 3311 C CA . VAL B 1 191 ? 22.36843 14.83433 -16.98455 1.000 12.43156 191 VAL B CA 1
ATOM 3312 C C . VAL B 1 191 ? 23.45538 13.98113 -16.34620 1.000 15.49607 191 VAL B C 1
ATOM 3313 O O . VAL B 1 191 ? 24.64601 14.13106 -16.64779 1.000 15.18510 191 VAL B O 1
ATOM 3317 N N . TYR B 1 192 ? 23.05821 13.07408 -15.44887 1.000 14.35106 192 TYR B N 1
ATOM 3318 C CA . TYR B 1 192 ? 24.02696 12.23007 -14.76014 1.000 14.47160 192 TYR B CA 1
ATOM 3319 C C . TYR B 1 192 ? 24.91021 11.48271 -15.74648 1.000 17.79530 192 TYR B C 1
ATOM 3320 O O . TYR B 1 192 ? 26.12984 11.41146 -15.56671 1.000 17.57911 192 TYR B O 1
ATOM 3329 N N . ASN B 1 193 ? 24.31359 10.94559 -16.81221 1.000 16.89109 193 ASN B N 1
ATOM 3330 C CA . ASN B 1 193 ? 25.05678 10.12333 -17.75928 1.000 18.96549 193 ASN B CA 1
ATOM 3331 C C . ASN B 1 193 ? 26.07992 10.91462 -18.56216 1.000 23.51708 193 ASN B C 1
ATOM 3332 O O . ASN B 1 193 ? 26.89666 10.29997 -19.25547 1.000 24.39898 193 ASN B O 1
ATOM 3337 N N . LYS B 1 194 ? 26.05834 12.24660 -18.48739 1.000 19.85673 194 LYS B N 1
ATOM 3338 C CA . LYS B 1 194 ? 27.02237 13.09364 -19.17719 1.000 18.69475 194 LYS B CA 1
ATOM 3339 C C . LYS B 1 194 ? 28.06208 13.71207 -18.25070 1.000 24.88856 194 LYS B C 1
ATOM 3340 O O . LYS B 1 194 ? 28.98481 14.37415 -18.73620 1.000 23.99751 194 LYS B O 1
ATOM 3346 N N . LEU B 1 195 ? 27.94385 13.52037 -16.93972 1.000 18.04056 195 LEU B N 1
ATOM 3347 C CA . LEU B 1 195 ? 28.86210 14.15856 -16.00642 1.000 17.84382 195 LEU B CA 1
ATOM 3348 C C . LEU B 1 195 ? 30.26272 13.57584 -16.13188 1.000 20.97210 195 LEU B C 1
ATOM 3349 O O . LEU B 1 195 ? 30.44028 12.36153 -16.26201 1.000 21.64346 195 LEU B O 1
ATOM 3354 N N . ALA B 1 196 ? 31.25923 14.45655 -16.07702 1.000 19.76990 196 ALA B N 1
ATOM 3355 C CA . ALA B 1 196 ? 32.63864 14.02198 -15.91162 1.000 19.28400 196 ALA B CA 1
ATOM 3356 C C . ALA B 1 196 ? 32.78902 13.25982 -14.59912 1.000 22.05172 196 ALA B C 1
ATOM 3357 O O . ALA B 1 196 ? 32.01397 13.44299 -13.65590 1.000 22.63422 196 ALA B O 1
ATOM 3359 N N . ASP B 1 197 ? 33.80302 12.39220 -14.54066 1.000 23.19034 197 ASP B N 1
ATOM 3360 C CA . ASP B 1 197 ? 33.97939 11.54964 -13.35981 1.000 23.53879 197 ASP B CA 1
ATOM 3361 C C . ASP B 1 197 ? 34.18407 12.37266 -12.09410 1.000 24.12894 197 ASP B C 1
ATOM 3362 O O . ASP B 1 197 ? 33.73097 11.97155 -11.01555 1.000 25.57500 197 ASP B O 1
ATOM 3367 N N . LYS B 1 198 ? 34.84618 13.52729 -12.20434 1.000 24.65664 198 LYS B N 1
ATOM 3368 C CA . LYS B 1 198 ? 35.08349 14.36885 -11.03645 1.000 26.20835 198 LYS B CA 1
ATOM 3369 C C . LYS B 1 198 ? 33.79835 14.95595 -10.46221 1.000 23.61573 198 LYS B C 1
ATOM 3370 O O . LYS B 1 198 ? 33.80979 15.43990 -9.32480 1.000 24.69236 198 LYS B O 1
ATOM 3376 N N . LEU B 1 199 ? 32.70004 14.93914 -11.21573 1.000 21.05203 199 LEU B N 1
ATOM 3377 C CA . LEU B 1 199 ? 31.41021 15.37275 -10.69776 1.000 20.31131 199 LEU B CA 1
ATOM 3378 C C . LEU B 1 199 ? 30.51471 14.21187 -10.29095 1.000 18.84667 199 LEU B C 1
ATOM 3379 O O . LEU B 1 199 ? 29.38690 14.44700 -9.84691 1.000 19.96374 199 LEU B O 1
ATOM 3384 N N . LYS B 1 200 ? 30.98226 12.97330 -10.43982 1.000 19.88039 200 LYS B N 1
ATOM 3385 C CA . LYS B 1 200 ? 30.23100 11.78498 -10.05260 1.000 22.48330 200 LYS B CA 1
ATOM 3386 C C . LYS B 1 200 ? 30.78683 11.10418 -8.81678 1.000 27.09902 200 LYS B C 1
ATOM 3387 O O . LYS B 1 200 ? 30.01604 10.58195 -8.00840 1.00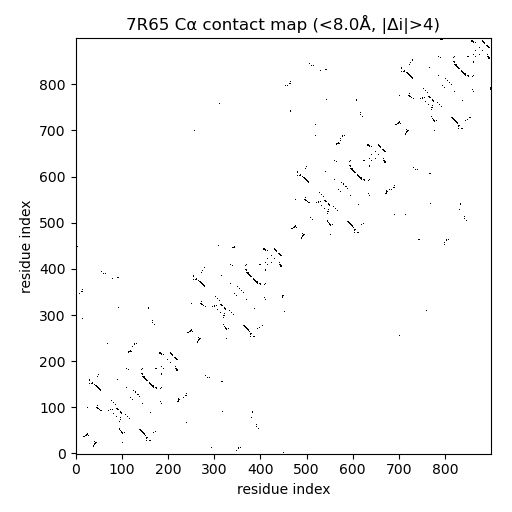0 25.55986 200 LYS B O 1
ATOM 3393 N N . TYR B 1 201 ? 32.10873 11.08194 -8.65824 1.000 24.98466 201 TYR B N 1
ATOM 3394 C CA . TYR B 1 201 ? 32.75170 10.33713 -7.58784 1.000 24.92053 201 TYR B CA 1
ATOM 3395 C C . TYR B 1 201 ? 33.76289 11.22229 -6.87702 1.000 26.01716 201 TYR B C 1
ATOM 3396 O O . TYR B 1 201 ? 34.39206 12.09094 -7.48790 1.000 32.75765 201 TYR B O 1
ATOM 3405 N N . ALA B 1 202 ? 33.91384 10.98563 -5.57496 1.000 30.81978 202 ALA B N 1
ATOM 3406 C CA . ALA B 1 202 ? 34.90342 11.66925 -4.75218 1.000 37.04078 202 ALA B CA 1
ATOM 3407 C C . ALA B 1 202 ? 35.58553 10.62656 -3.88371 1.000 47.38359 202 ALA B C 1
ATOM 3408 O O . ALA B 1 202 ? 34.93400 9.99897 -3.04421 1.000 42.72359 202 ALA B O 1
ATOM 3410 N N . ASN B 1 203 ? 36.88993 10.44187 -4.08691 1.000 54.92765 203 ASN B N 1
ATOM 3411 C CA . ASN B 1 203 ? 37.65547 9.42031 -3.36983 1.000 61.47507 203 ASN B CA 1
ATOM 3412 C C . ASN B 1 203 ? 37.05520 8.03131 -3.58043 1.000 56.56941 203 ASN B C 1
ATOM 3413 O O . ASN B 1 203 ? 37.07872 7.17591 -2.69345 1.000 63.16251 203 ASN B O 1
ATOM 3418 N N . GLY B 1 204 ? 36.49279 7.81262 -4.76654 1.000 51.94173 204 GLY B N 1
ATOM 3419 C CA . GLY B 1 204 ? 35.94371 6.52560 -5.13081 1.000 56.89249 204 GLY B CA 1
ATOM 3420 C C . GLY B 1 204 ? 34.53804 6.24217 -4.64509 1.000 58.79736 204 GLY B C 1
ATOM 3421 O O . GLY B 1 204 ? 34.03537 5.13664 -4.88489 1.000 63.41110 204 GLY B O 1
ATOM 3422 N N . VAL B 1 205 ? 33.88208 7.18763 -3.97404 1.000 45.79778 205 VAL B N 1
ATOM 3423 C CA . VAL B 1 205 ? 32.51874 6.99943 -3.48919 1.000 45.56485 205 VAL B CA 1
ATOM 3424 C C . VAL B 1 205 ? 31.57108 7.85465 -4.31881 1.000 32.29368 205 VAL B C 1
ATOM 3425 O O . VAL B 1 205 ? 31.92925 8.95478 -4.75933 1.000 32.05063 205 VAL B O 1
ATOM 3429 N N . ASP B 1 206 ? 30.36663 7.33606 -4.54427 1.000 32.76332 206 ASP B N 1
ATOM 3430 C CA . ASP B 1 206 ? 29.38354 8.04965 -5.34644 1.000 28.84530 206 ASP B CA 1
ATOM 3431 C C . ASP B 1 206 ? 28.89370 9.28276 -4.60418 1.000 28.87231 206 ASP B C 1
ATOM 3432 O O . ASP B 1 206 ? 28.65633 9.24851 -3.39390 1.000 32.34546 206 ASP B O 1
ATOM 3445 N N . TRP B 1 208 ? 26.19344 10.76104 -5.78355 1.000 20.80511 208 TRP B N 1
ATOM 3446 C CA . TRP B 1 208 ? 24.80236 10.78264 -6.21207 1.000 18.86689 208 TRP B CA 1
ATOM 3447 C C . TRP B 1 208 ? 24.10547 9.48684 -5.82490 1.000 18.26430 208 TRP B C 1
ATOM 3448 O O . TRP B 1 208 ? 24.71850 8.41668 -5.79809 1.000 26.33389 208 TRP B O 1
ATOM 3459 N N . ALA B 1 209 ? 22.81209 9.59843 -5.53351 1.000 19.12846 209 ALA B N 1
ATOM 3460 C CA . ALA B 1 209 ? 21.96291 8.46281 -5.22956 1.000 24.36475 209 ALA B CA 1
ATOM 3461 C C . ALA B 1 209 ? 20.85905 8.37467 -6.27315 1.000 19.99414 209 ALA B C 1
ATOM 3462 O O . ALA B 1 209 ? 20.20829 9.38961 -6.56462 1.000 17.71170 209 ALA B O 1
ATOM 3464 N N . PRO B 1 210 ? 20.61759 7.20542 -6.86040 1.000 21.12247 210 PRO B N 1
ATOM 3465 C CA . PRO B 1 210 ? 19.54260 7.09245 -7.84883 1.000 20.38460 210 PRO B CA 1
ATOM 3466 C C . PRO B 1 210 ? 18.18217 7.06618 -7.17407 1.000 20.50720 210 PRO B C 1
ATOM 3467 O O . PRO B 1 210 ? 17.98256 6.41851 -6.14230 1.000 24.48003 210 PRO B O 1
ATOM 3471 N N . GLU B 1 211 ? 17.23965 7.78089 -7.77571 1.000 18.12584 211 GLU B N 1
ATOM 3472 C CA . GLU B 1 211 ? 15.86940 7.85195 -7.28514 1.000 19.07850 211 GLU B CA 1
ATOM 3473 C C . GLU B 1 211 ? 14.95677 7.83970 -8.49875 1.000 22.06281 211 GLU B C 1
ATOM 3474 O O . GLU B 1 211 ? 15.02509 8.74398 -9.33725 1.000 17.74716 211 GLU B O 1
ATOM 3480 N N . HIS B 1 212 ? 14.12596 6.81193 -8.62204 1.000 24.96709 212 HIS B N 1
ATOM 3481 C CA . HIS B 1 212 ? 13.22542 6.77503 -9.76329 1.000 20.80387 212 HIS B CA 1
ATOM 3482 C C . HIS B 1 212 ? 12.08689 7.76738 -9.56683 1.000 24.10810 212 HIS B C 1
ATOM 3483 O O . HIS B 1 212 ? 11.44025 7.79615 -8.51398 1.000 27.04993 212 HIS B O 1
ATOM 3490 N N . TRP B 1 213 ? 11.85519 8.58959 -10.58594 1.000 20.69216 213 TRP B N 1
ATOM 3491 C CA . TRP B 1 213 ? 10.80677 9.60473 -10.57002 1.000 21.33182 213 TRP B CA 1
ATOM 3492 C C . TRP B 1 213 ? 9.56882 8.92941 -11.13787 1.000 24.98782 213 TRP B C 1
ATOM 3493 O O . TRP B 1 213 ? 9.28060 9.02012 -12.33172 1.000 24.92200 213 TRP B O 1
ATOM 3504 N N . ASP B 1 214 ? 8.83477 8.23103 -10.26298 1.000 26.27991 214 ASP B N 1
ATOM 3505 C CA . ASP B 1 214 ? 7.72827 7.38884 -10.71258 1.000 26.43464 214 ASP B CA 1
ATOM 3506 C C . ASP B 1 214 ? 6.70455 8.17463 -11.52495 1.000 33.80584 214 ASP B C 1
ATOM 3507 O O . ASP B 1 214 ? 6.07259 7.61681 -12.42910 1.000 43.45520 214 ASP B O 1
ATOM 3512 N N . ASP B 1 215 ? 6.54044 9.46628 -11.23569 1.000 29.84010 215 ASP B N 1
ATOM 3513 C CA . ASP B 1 215 ? 5.56994 10.27715 -11.96685 1.000 36.34966 215 ASP B CA 1
ATOM 3514 C C . ASP B 1 215 ? 5.98612 10.47600 -13.42105 1.000 41.28323 215 ASP B C 1
ATOM 3515 O O . ASP B 1 215 ? 5.17965 10.28419 -14.33814 1.000 47.17453 215 ASP B O 1
ATOM 3528 N N . GLY B 1 217 ? 8.32010 8.79741 -14.97785 1.000 26.30808 217 GLY B N 1
ATOM 3529 C CA . GLY B 1 217 ? 8.80200 7.55966 -15.56288 1.000 23.48329 217 GLY B CA 1
ATOM 3530 C C . GLY B 1 217 ? 10.24808 7.59648 -15.99979 1.000 25.56785 217 GLY B C 1
ATOM 3531 O O . GLY B 1 217 ? 10.61186 6.92546 -16.97109 1.000 31.18025 217 GLY B O 1
ATOM 3532 N N . ILE B 1 218 ? 11.08816 8.37496 -15.31424 1.000 23.24217 218 ILE B N 1
ATOM 3533 C CA . ILE B 1 218 ? 12.51235 8.43054 -15.60817 1.000 23.57343 218 ILE B CA 1
ATOM 3534 C C . ILE B 1 218 ? 13.28988 8.30630 -14.30749 1.000 18.62492 218 ILE B C 1
ATOM 3535 O O . ILE B 1 218 ? 12.77012 8.54521 -13.21431 1.000 20.78087 218 ILE B O 1
ATOM 3540 N N . TRP B 1 219 ? 14.55685 7.93607 -14.44141 1.000 20.17383 219 TRP B N 1
ATOM 3541 C CA . TRP B 1 219 ? 15.45494 7.94678 -13.30292 1.000 19.33676 219 TRP B CA 1
ATOM 3542 C C . TRP B 1 219 ? 15.99865 9.35098 -13.08125 1.000 18.17442 219 TRP B C 1
ATOM 3543 O O . TRP B 1 219 ? 16.20242 10.12199 -14.02468 1.000 16.44153 219 TRP B O 1
ATOM 3554 N N . THR B 1 220 ? 16.19523 9.69072 -11.81325 1.000 16.03503 220 THR B N 1
ATOM 3555 C CA . THR B 1 220 ? 16.89887 10.90024 -11.42432 1.000 16.00958 220 THR B CA 1
ATOM 3556 C C . THR B 1 220 ? 17.99709 10.51791 -10.44773 1.000 15.38783 220 THR B C 1
ATOM 3557 O O . THR B 1 220 ? 18.07263 9.38180 -9.97197 1.000 16.20180 220 THR B O 1
ATOM 3561 N N . TYR B 1 221 ? 18.84616 11.49251 -10.14798 1.000 14.78354 221 TYR B N 1
ATOM 3562 C CA . TYR B 1 221 ? 19.93572 11.32551 -9.20597 1.000 15.12812 221 TYR B CA 1
ATOM 3563 C C . TYR B 1 221 ? 19.94156 12.53264 -8.28760 1.000 15.73569 221 TYR B C 1
ATOM 3564 O O . TYR B 1 221 ? 19.75265 13.66337 -8.74228 1.000 14.79846 221 TYR B O 1
ATOM 3573 N N . THR B 1 222 ? 20.10945 12.28850 -6.99153 1.000 14.87015 222 THR B N 1
ATOM 3574 C CA . THR B 1 222 ? 20.11102 13.35212 -6.00148 1.000 14.73473 222 THR B CA 1
ATOM 3575 C C . THR B 1 222 ? 21.46550 13.40679 -5.31300 1.000 16.55358 222 THR B C 1
ATOM 3576 O O . THR B 1 222 ? 22.19140 12.40974 -5.25620 1.000 17.18997 222 THR B O 1
ATOM 3580 N N . SER B 1 223 ? 21.80673 14.58558 -4.79480 1.000 15.11203 223 SER B N 1
ATOM 3581 C CA . SER B 1 223 ? 23.04839 14.74107 -4.05397 1.000 16.90699 223 SER B CA 1
ATOM 3582 C C . SER B 1 223 ? 22.86001 15.69590 -2.88711 1.000 16.39948 223 SER B C 1
ATOM 3583 O O . SER B 1 223 ? 22.18146 16.72161 -3.00565 1.000 16.43616 223 SER B O 1
ATOM 3586 N N . THR B 1 224 ? 23.46558 15.34194 -1.75705 1.000 16.05944 224 THR B N 1
ATOM 3587 C CA . THR B 1 224 ? 23.60823 16.24526 -0.62699 1.000 17.36045 224 THR B CA 1
ATOM 3588 C C . THR B 1 224 ? 25.00240 16.84541 -0.55178 1.000 20.91999 224 THR B C 1
ATOM 3589 O O . THR B 1 224 ? 25.32672 17.51668 0.43051 1.000 20.30030 224 THR B O 1
ATOM 3593 N N . TRP B 1 225 ? 25.83599 16.61563 -1.55974 1.000 17.57923 225 TRP B N 1
ATOM 3594 C CA . TRP B 1 225 ? 27.20415 17.09982 -1.50745 1.000 15.58645 225 TRP B CA 1
ATOM 3595 C C . TRP B 1 225 ? 27.26470 18.59884 -1.78578 1.000 13.62921 225 TRP B C 1
ATOM 3596 O O . TRP B 1 225 ? 26.29819 19.23230 -2.22315 1.000 15.33629 225 TRP B O 1
ATOM 3607 N N . LYS B 1 226 ? 28.42988 19.16770 -1.50165 1.000 17.35087 226 LYS B N 1
ATOM 3608 C CA . LYS B 1 226 ? 28.68063 20.56718 -1.79385 1.000 17.94672 226 LYS B CA 1
ATOM 3609 C C . LYS B 1 226 ? 30.05516 20.68438 -2.43052 1.000 17.17945 226 LYS B C 1
ATOM 3610 O O . LYS B 1 226 ? 30.87492 19.76582 -2.36656 1.000 23.02480 226 LYS B O 1
ATOM 3616 N N . TRP B 1 227 ? 30.28823 21.82591 -3.06349 1.000 17.10861 227 TRP B N 1
ATOM 3617 C CA . TRP B 1 227 ? 31.49901 22.06654 -3.82805 1.000 15.37788 227 TRP B CA 1
ATOM 3618 C C . TRP B 1 227 ? 31.92960 23.49802 -3.55322 1.000 14.88280 227 TRP B C 1
ATOM 3619 O O . TRP B 1 227 ? 31.10000 24.40777 -3.56445 1.000 15.73016 227 TRP B O 1
ATOM 3630 N N . THR B 1 228 ? 33.22421 23.68945 -3.30510 1.000 18.85842 228 THR B N 1
ATOM 3631 C CA . THR B 1 228 ? 33.72904 25.00407 -2.92731 1.000 19.78609 228 THR B CA 1
ATOM 3632 C C . THR B 1 228 ? 33.39486 26.04740 -3.98654 1.000 16.22607 228 THR B C 1
ATOM 3633 O O . THR B 1 228 ? 33.64345 25.84680 -5.17888 1.000 19.40592 228 THR B O 1
ATOM 3637 N N . VAL B 1 229 ? 32.82538 27.16313 -3.54228 1.000 17.91037 229 VAL B N 1
ATOM 3638 C CA . VAL B 1 229 ? 32.47270 28.25859 -4.43383 1.000 17.69784 229 VAL B CA 1
ATOM 3639 C C . VAL B 1 229 ? 33.73611 28.93264 -4.95245 1.000 23.59774 229 VAL B C 1
ATOM 3640 O O . VAL B 1 229 ? 33.83293 29.29363 -6.12892 1.000 25.08205 229 VAL B O 1
ATOM 3645 N N . SER C 1 1 ? 37.22002 35.40312 -11.73895 1.000 28.68965 1 SER C N 1
ATOM 3646 C CA . SER C 1 1 ? 36.11596 34.50832 -12.07758 1.000 23.14172 1 SER C CA 1
ATOM 3647 C C . SER C 1 1 ? 36.60644 33.07563 -12.22493 1.000 19.83189 1 SER C C 1
ATOM 3648 O O . SER C 1 1 ? 37.81459 32.81495 -12.23896 1.000 20.33859 1 SER C O 1
ATOM 3651 N N . ALA C 1 2 ? 35.65881 32.14060 -12.32595 1.000 16.52598 2 ALA C N 1
ATOM 3652 C CA . ALA C 1 2 ? 36.02419 30.75622 -12.59421 1.000 15.07039 2 ALA C CA 1
ATOM 3653 C C . ALA C 1 2 ? 36.71576 30.62694 -13.94350 1.000 13.28771 2 ALA C C 1
ATOM 3654 O O . ALA C 1 2 ? 37.65737 29.84000 -14.08430 1.000 15.17292 2 ALA C O 1
ATOM 3656 N N . LEU C 1 3 ? 36.26900 31.39229 -14.94510 1.000 15.84009 3 LEU C N 1
ATOM 3657 C CA . LEU C 1 3 ? 36.94893 31.37199 -16.23851 1.000 14.44831 3 LEU C CA 1
ATOM 3658 C C . LEU C 1 3 ? 38.40912 31.77342 -16.09116 1.000 14.13671 3 LEU C C 1
ATOM 3659 O O . LEU C 1 3 ? 39.30056 31.12304 -16.64651 1.000 16.14801 3 LEU C O 1
ATOM 3664 N N . ALA C 1 4 ? 38.67266 32.83724 -15.32953 1.000 15.32377 4 ALA C N 1
ATOM 3665 C CA . ALA C 1 4 ? 40.05167 33.25966 -15.10447 1.000 13.61063 4 ALA C CA 1
ATOM 3666 C C . ALA C 1 4 ? 40.84340 32.19963 -14.35328 1.000 17.70718 4 ALA C C 1
ATOM 3667 O O . ALA C 1 4 ? 41.98059 31.88952 -14.72631 1.000 17.01244 4 ALA C O 1
ATOM 3669 N N . ASP C 1 5 ? 40.25934 31.63042 -13.29208 1.000 16.36503 5 ASP C N 1
ATOM 3670 C CA . ASP C 1 5 ? 40.94720 30.58994 -12.53556 1.000 15.09312 5 ASP C CA 1
ATOM 3671 C C . ASP C 1 5 ? 41.19891 29.36258 -13.39682 1.000 13.10587 5 ASP C C 1
ATOM 3672 O O . ASP C 1 5 ? 42.26123 28.73576 -13.30335 1.000 15.35675 5 ASP C O 1
ATOM 3677 N N . ASP C 1 6 ? 40.22194 28.99346 -14.22826 1.000 16.39512 6 ASP C N 1
ATOM 3678 C CA . ASP C 1 6 ? 40.38596 27.81843 -15.07686 1.000 15.37124 6 ASP C CA 1
ATOM 3679 C C . ASP C 1 6 ? 41.43227 28.06421 -16.15716 1.000 15.05777 6 ASP C C 1
ATOM 3680 O O . ASP C 1 6 ? 42.24613 27.18066 -16.44930 1.000 15.59824 6 ASP C O 1
ATOM 3685 N N . LEU C 1 7 ? 41.42573 29.25579 -16.76102 1.000 15.90419 7 LEU C N 1
ATOM 3686 C CA . LEU C 1 7 ? 42.48142 29.59396 -17.71251 1.000 13.68362 7 LEU C CA 1
ATOM 3687 C C . LEU C 1 7 ? 43.84822 29.61463 -17.03796 1.000 14.61135 7 LEU C C 1
ATOM 3688 O O . LEU C 1 7 ? 44.82542 29.10446 -17.59474 1.000 15.81043 7 LEU C O 1
ATOM 3693 N N . LYS C 1 8 ? 43.93685 30.17360 -15.82491 1.000 14.41615 8 LYS C N 1
ATOM 3694 C CA . LYS C 1 8 ? 45.21726 30.17660 -15.11889 1.000 14.20311 8 LYS C CA 1
ATOM 3695 C C . LYS C 1 8 ? 45.73036 28.75903 -14.91306 1.000 15.08484 8 LYS C C 1
ATOM 3696 O O . LYS C 1 8 ? 46.91765 28.48072 -15.11965 1.000 16.64950 8 LYS C O 1
ATOM 3702 N N . LYS C 1 9 ? 44.85200 27.84950 -14.48851 1.000 14.27116 9 LYS C N 1
ATOM 3703 C CA . LYS C 1 9 ? 45.26871 26.47047 -14.26492 1.000 16.02012 9 LYS C CA 1
ATOM 3704 C C . LYS C 1 9 ? 45.72005 25.81287 -15.56401 1.000 15.77393 9 LYS C C 1
ATOM 3705 O O . LYS C 1 9 ? 46.78887 25.18949 -15.61995 1.000 17.07706 9 LYS C O 1
ATOM 3711 N N . TRP C 1 10 ? 44.92414 25.95785 -16.62761 1.000 15.80081 10 TRP C N 1
ATOM 3712 C CA . TRP C 1 10 ? 45.25030 25.28987 -17.88291 1.000 15.29125 10 TRP C CA 1
ATOM 3713 C C . TRP C 1 10 ? 46.45604 25.93401 -18.56471 1.000 16.87157 10 TRP C C 1
ATOM 3714 O O . TRP C 1 10 ? 47.28464 25.23351 -19.15602 1.000 15.77745 10 TRP C O 1
ATOM 3725 N N . VAL C 1 11 ? 46.56822 27.26456 -18.50328 1.000 14.70836 11 VAL C N 1
ATOM 3726 C CA . VAL C 1 11 ? 47.76179 27.92890 -19.02646 1.000 14.15812 11 VAL C CA 1
ATOM 3727 C C . VAL C 1 11 ? 49.00407 27.44426 -18.29224 1.000 15.48163 11 VAL C C 1
ATOM 3728 O O . VAL C 1 11 ? 50.03993 27.16723 -18.90995 1.000 16.08268 11 VAL C O 1
ATOM 3732 N N . GLY C 1 12 ? 48.91870 27.32234 -16.96578 1.000 14.52633 12 GLY C N 1
ATOM 3733 C CA . GLY C 1 12 ? 50.05664 26.82605 -16.21006 1.000 17.61780 12 GLY C CA 1
ATOM 3734 C C . GLY C 1 12 ? 50.41945 25.40247 -16.58720 1.000 16.85596 12 GLY C C 1
ATOM 3735 O O . GLY C 1 12 ? 51.59764 25.07032 -16.73866 1.000 18.54310 12 GLY C O 1
ATOM 3736 N N . GLU C 1 13 ? 49.41008 24.54503 -16.75876 1.000 17.91317 13 GLU C N 1
ATOM 3737 C CA . GLU C 1 13 ? 49.66996 23.17270 -17.17888 1.000 18.20968 13 GLU C CA 1
ATOM 3738 C C . GLU C 1 13 ? 50.28163 23.12619 -18.57290 1.000 16.77068 13 GLU C C 1
ATOM 3739 O O . GLU C 1 13 ? 51.12610 22.27001 -18.86464 1.000 19.78325 13 GLU C O 1
ATOM 3745 N N . THR C 1 14 ? 49.87013 24.03918 -19.44721 1.000 14.56883 14 THR C N 1
ATOM 3746 C CA . THR C 1 14 ? 50.40650 24.05166 -20.80138 1.000 16.40340 14 THR C CA 1
ATOM 3747 C C . THR C 1 14 ? 51.87190 24.46242 -20.80853 1.000 16.82705 14 THR C C 1
ATOM 3748 O O . THR C 1 14 ? 52.67300 23.91397 -21.57437 1.000 17.59317 14 THR C O 1
ATOM 3752 N N . PHE C 1 15 ? 52.24851 25.41033 -19.94885 1.000 15.57834 15 PHE C N 1
ATOM 3753 C CA . PHE C 1 15 ? 53.64998 25.80310 -19.86467 1.000 15.25656 15 PHE C CA 1
ATOM 3754 C C . PHE C 1 15 ? 54.50917 24.78294 -19.12666 1.000 16.17873 15 PHE C C 1
ATOM 3755 O O . PHE C 1 15 ? 55.69034 24.62762 -19.45747 1.000 18.76993 15 PHE C O 1
ATOM 3763 N N . THR C 1 16 ? 53.94995 24.07449 -18.14971 1.000 17.27774 16 THR C N 1
ATOM 3764 C CA . THR C 1 16 ? 54.75562 23.16731 -17.33750 1.000 17.63566 16 THR C CA 1
ATOM 3765 C C . THR C 1 16 ? 54.73752 21.72817 -17.83495 1.000 22.83971 16 THR C C 1
ATOM 3766 O O . THR C 1 16 ? 55.69553 20.98670 -17.58386 1.000 24.76086 16 THR C O 1
ATOM 3770 N N . GLY C 1 17 ? 53.68141 21.31857 -18.53259 1.000 23.81692 17 GLY C N 1
ATOM 3771 C CA . GLY C 1 17 ? 53.51531 19.91609 -18.86040 1.000 21.30488 17 GLY C CA 1
ATOM 3772 C C . GLY C 1 17 ? 54.47216 19.44264 -19.93866 1.000 23.21291 17 GLY C C 1
ATOM 3773 O O . GLY C 1 17 ? 54.83925 20.17599 -20.85556 1.000 23.14310 17 GLY C O 1
ATOM 3774 N N . LYS C 1 18 ? 54.87611 18.17993 -19.81860 1.000 26.60511 18 LYS C N 1
ATOM 3775 C CA . LYS C 1 18 ? 55.73129 17.56350 -20.82186 1.000 27.78358 18 LYS C CA 1
ATOM 3776 C C . LYS C 1 18 ? 54.97105 17.39491 -22.13372 1.000 25.00688 18 LYS C C 1
ATOM 3777 O O . LYS C 1 18 ? 53.77211 17.10310 -22.14468 1.000 28.62469 18 LYS C O 1
ATOM 3783 N N . TRP C 1 19 ? 55.67462 17.58405 -23.24391 1.000 23.77033 19 TRP C N 1
ATOM 3784 C CA . TRP C 1 19 ? 55.08842 17.40800 -24.56373 1.000 20.49349 19 TRP C CA 1
ATOM 3785 C C . TRP C 1 19 ? 55.20250 15.95729 -25.01043 1.000 23.42587 19 TRP C C 1
ATOM 3786 O O . TRP C 1 19 ? 56.24753 15.32220 -24.84676 1.000 28.98270 19 TRP C O 1
ATOM 3797 N N . GLU C 1 20 ? 54.11113 15.43805 -25.56094 1.000 19.71841 20 GLU C N 1
ATOM 3798 C CA . GLU C 1 20 ? 54.09433 14.15426 -26.24749 1.000 19.13507 20 GLU C CA 1
ATOM 3799 C C . GLU C 1 20 ? 54.06059 14.43943 -27.74233 1.000 19.55181 20 GLU C C 1
ATOM 3800 O O . GLU C 1 20 ? 53.18438 15.17251 -28.21190 1.000 19.41309 20 GLU C O 1
ATOM 3806 N N . VAL C 1 21 ? 55.01864 13.88849 -28.48399 1.000 18.47213 21 VAL C N 1
ATOM 3807 C CA . VAL C 1 21 ? 55.17079 14.17287 -29.90671 1.000 18.52548 21 VAL C CA 1
ATOM 3808 C C . VAL C 1 21 ? 55.36416 12.86754 -30.66360 1.000 19.94314 21 VAL C C 1
ATOM 3809 O O . VAL C 1 21 ? 56.16473 12.01973 -30.25323 1.000 22.40448 21 VAL C O 1
ATOM 3813 N N . GLN C 1 22 ? 54.64028 12.70947 -31.76969 1.000 16.83384 22 GLN C N 1
ATOM 3814 C CA . GLN C 1 22 ? 54.88169 11.63400 -32.72090 1.000 17.08541 22 GLN C CA 1
ATOM 3815 C C . GLN C 1 22 ? 55.22152 12.22637 -34.08013 1.000 15.48443 22 GLN C C 1
ATOM 3816 O O . GLN C 1 22 ? 54.65198 13.24697 -34.48752 1.000 15.92106 22 GLN C O 1
ATOM 3822 N N . GLU C 1 23 ? 56.15204 11.58057 -34.77668 1.000 18.41418 23 GLU C N 1
ATOM 3823 C CA . GLU C 1 23 ? 56.54495 11.98633 -36.11395 1.000 18.58771 23 GLU C CA 1
ATOM 3824 C C . GLU C 1 23 ? 55.60462 11.36352 -37.12979 1.000 18.63912 23 GLU C C 1
ATOM 3825 O O . GLU C 1 23 ? 55.19476 10.20663 -36.99294 1.000 19.20009 23 GLU C O 1
ATOM 3831 N N . THR C 1 24 ? 55.28594 12.13044 -38.16586 1.000 16.73303 24 THR C N 1
ATOM 3832 C CA . THR C 1 24 ? 54.37356 11.66546 -39.19203 1.000 15.01793 24 THR C CA 1
ATOM 3833 C C . THR C 1 24 ? 54.68259 12.39401 -40.49219 1.000 17.23608 24 THR C C 1
ATOM 3834 O O . THR C 1 24 ? 55.34579 13.43636 -40.50181 1.000 18.46119 24 THR C O 1
ATOM 3838 N N . THR C 1 25 ? 54.20490 11.81901 -41.59490 1.000 16.20247 25 THR C N 1
ATOM 3839 C CA . THR C 1 25 ? 54.41806 12.36819 -42.92801 1.000 18.42842 25 THR C CA 1
ATOM 3840 C C . THR C 1 25 ? 53.22096 13.15849 -43.43351 1.000 21.69736 25 THR C C 1
ATOM 3841 O O . THR C 1 25 ? 53.39453 14.22202 -44.03811 1.000 21.15125 25 THR C O 1
ATOM 3845 N N . SER C 1 26 ? 52.00884 12.67695 -43.18895 1.000 18.68420 26 SER C N 1
ATOM 3846 C CA . SER C 1 26 ? 50.80248 13.29982 -43.70731 1.000 19.88982 26 SER C CA 1
ATOM 3847 C C . SER C 1 26 ? 50.20241 14.25813 -42.68567 1.000 17.51657 26 SER C C 1
ATOM 3848 O O . SER C 1 26 ? 50.44583 14.16048 -41.48022 1.000 17.97243 26 SER C O 1
ATOM 3851 N N . VAL C 1 27 ? 49.39875 15.18728 -43.19168 1.000 17.99078 27 VAL C N 1
ATOM 3852 C CA . VAL C 1 27 ? 48.63239 16.05956 -42.29937 1.000 17.21942 27 VAL C CA 1
ATOM 3853 C C . VAL C 1 27 ? 47.73192 15.19363 -41.43022 1.000 18.49879 27 VAL C C 1
ATOM 3854 O O . VAL C 1 27 ? 47.00238 14.33290 -41.96061 1.000 17.10225 27 VAL C O 1
ATOM 3858 N N . PRO C 1 28 ? 47.75013 15.34994 -40.11008 1.000 16.10169 28 PRO C N 1
ATOM 3859 C CA . PRO C 1 28 ? 46.91768 14.49179 -39.26571 1.000 17.55482 28 PRO C CA 1
ATOM 3860 C C . PRO C 1 28 ? 45.44805 14.84398 -39.38721 1.000 16.09388 28 PRO C C 1
ATOM 3861 O O . PRO C 1 28 ? 45.07674 15.97882 -39.69446 1.000 19.72795 28 PRO C O 1
ATOM 3865 N N . ASN C 1 29 ? 44.61036 13.84149 -39.14586 1.000 22.08846 29 ASN C N 1
ATOM 3866 C CA . ASN C 1 29 ? 43.22629 14.13414 -38.83300 1.000 24.76215 29 ASN C CA 1
ATOM 3867 C C . ASN C 1 29 ? 43.15863 14.67846 -37.40847 1.000 25.66178 29 ASN C C 1
ATOM 3868 O O . ASN C 1 29 ? 43.87721 14.19680 -36.52854 1.000 22.79035 29 ASN C O 1
ATOM 3873 N N . PRO C 1 30 ? 42.34528 15.70400 -37.15805 1.000 22.15315 30 PRO C N 1
ATOM 3874 C CA . PRO C 1 30 ? 42.29164 16.28215 -35.80370 1.000 22.27206 30 PRO C CA 1
ATOM 3875 C C . PRO C 1 30 ? 42.05190 15.25924 -34.70847 1.000 24.85694 30 PRO C C 1
ATOM 3876 O O . PRO C 1 30 ? 42.59958 15.40293 -33.60919 1.000 24.06484 30 PRO C O 1
ATOM 3880 N N . GLU C 1 31 ? 41.27041 14.21290 -34.98326 1.000 24.66523 31 GLU C N 1
ATOM 3881 C CA . GLU C 1 31 ? 41.02705 13.17471 -33.98750 1.000 26.03415 31 GLU C CA 1
ATOM 3882 C C . GLU C 1 31 ? 42.29684 12.42613 -33.59357 1.000 22.97973 31 GLU C C 1
ATOM 3883 O O . GLU C 1 31 ? 42.29579 11.72691 -32.57424 1.000 28.46760 31 GLU C O 1
ATOM 3889 N N . ASP C 1 32 ? 43.37480 12.54547 -34.37599 1.000 22.81323 32 ASP C N 1
ATOM 3890 C CA . ASP C 1 32 ? 44.64920 11.92298 -34.02886 1.000 23.28202 32 ASP C CA 1
ATOM 3891 C C . ASP C 1 32 ? 45.35703 12.62102 -32.87387 1.000 22.54106 32 ASP C C 1
ATOM 3892 O O . ASP C 1 32 ? 46.35830 12.09178 -32.37621 1.000 23.10053 32 ASP C O 1
ATOM 3897 N N . LEU C 1 33 ? 44.87712 13.78567 -32.44517 1.000 19.37936 33 LEU C N 1
ATOM 3898 C CA . LEU C 1 33 ? 45.54042 14.58223 -31.42656 1.000 19.93469 33 LEU C CA 1
ATOM 3899 C C . LEU C 1 33 ? 44.59021 14.85994 -30.27044 1.000 17.10251 33 LEU C C 1
ATOM 3900 O O . LEU C 1 33 ? 43.37913 15.00177 -30.46181 1.000 18.94674 33 LEU C O 1
ATOM 3905 N N . ARG C 1 34 ? 45.15628 14.95810 -29.06984 1.000 17.54388 34 ARG C N 1
ATOM 3906 C CA . ARG C 1 34 ? 44.38335 15.37256 -27.90542 1.000 17.97686 34 ARG C CA 1
ATOM 3907 C C . ARG C 1 34 ? 44.11182 16.87178 -27.96335 1.000 18.28944 34 ARG C C 1
ATOM 3908 O O . ARG C 1 34 ? 45.02319 17.67125 -28.19847 1.000 18.93028 34 ARG C O 1
ATOM 3916 N N . LEU C 1 35 ? 42.85387 17.24912 -27.74286 1.000 16.55475 35 LEU C N 1
ATOM 3917 C CA . LEU C 1 35 ? 42.44937 18.64739 -27.79599 1.000 17.47285 35 LEU C CA 1
ATOM 3918 C C . LEU C 1 35 ? 42.98959 19.41604 -26.59357 1.000 17.08410 35 LEU C C 1
ATOM 3919 O O . LEU C 1 35 ? 42.90462 18.94624 -25.45506 1.000 19.01563 35 LEU C O 1
ATOM 3924 N N . ASN C 1 36 ? 43.53975 20.60465 -26.85002 1.000 14.70241 36 ASN C N 1
ATOM 3925 C CA . ASN C 1 36 ? 44.00398 21.51010 -25.79300 1.000 16.41125 36 ASN C CA 1
ATOM 3926 C C . ASN C 1 36 ? 44.95636 20.80495 -24.82769 1.000 16.60624 36 ASN C C 1
ATOM 3927 O O . ASN C 1 36 ? 44.79453 20.83772 -23.60275 1.000 19.22419 36 ASN C O 1
ATOM 3932 N N A SER C 1 37 ? 45.95648 20.14136 -25.39862 0.500 16.82024 37 SER C N 1
ATOM 3933 N N B SER C 1 37 ? 45.97810 20.17116 -25.40004 0.500 16.78992 37 SER C N 1
ATOM 3934 C CA A SER C 1 37 ? 46.92546 19.38730 -24.62295 0.500 17.53411 37 SER C CA 1
ATOM 3935 C CA B SER C 1 37 ? 46.91330 19.35150 -24.64475 0.500 17.54101 37 SER C CA 1
ATOM 3936 C C A SER C 1 37 ? 48.29639 19.57726 -25.24727 0.500 14.97620 37 SER C C 1
ATOM 3937 C C B SER C 1 37 ? 48.28784 19.47457 -25.28492 0.500 15.10886 37 SER C C 1
ATOM 3938 O O A SER C 1 37 ? 48.42536 20.03847 -26.38300 0.500 16.04902 37 SER C O 1
ATOM 3939 O O B SER C 1 37 ? 48.41249 19.79363 -26.47009 0.500 15.62988 37 SER C O 1
ATOM 3944 N N . ASN C 1 38 ? 49.32932 19.20800 -24.49079 1.000 15.97594 38 ASN C N 1
ATOM 3945 C CA . ASN C 1 38 ? 50.70460 19.27835 -24.98697 1.000 14.93950 38 ASN C CA 1
ATOM 3946 C C . ASN C 1 38 ? 51.00657 18.01030 -25.78597 1.000 17.22654 38 ASN C C 1
ATOM 3947 O O . ASN C 1 38 ? 51.79683 17.14702 -25.39788 1.000 17.83882 38 ASN C O 1
ATOM 3952 N N . HIS C 1 39 ? 50.33827 17.91336 -26.93196 1.000 14.84103 39 HIS C N 1
ATOM 3953 C CA . HIS C 1 39 ? 50.41616 16.75316 -27.80476 1.000 15.83602 39 HIS C CA 1
ATOM 3954 C C . HIS C 1 39 ? 50.54003 17.28049 -29.22064 1.000 15.15532 39 HIS C C 1
ATOM 3955 O O . HIS C 1 39 ? 49.69657 18.06893 -29.66234 1.000 14.97640 39 HIS C O 1
ATOM 3962 N N . ALA C 1 40 ? 51.59345 16.87125 -29.92311 1.000 15.02737 40 ALA C N 1
ATOM 3963 C CA . ALA C 1 40 ? 51.83713 17.39253 -31.25652 1.000 13.45232 40 ALA C CA 1
ATOM 3964 C C . ALA C 1 40 ? 52.23728 16.27229 -32.19892 1.000 14.01971 40 ALA C C 1
ATOM 3965 O O . ALA C 1 40 ? 52.75301 15.23151 -31.78164 1.000 15.07564 40 ALA C O 1
ATOM 3967 N N . LYS C 1 41 ? 52.00062 16.50679 -33.48727 1.000 14.84038 41 LYS C N 1
ATOM 3968 C CA . LYS C 1 41 ? 52.62312 15.73064 -34.54925 1.000 14.71073 41 LYS C CA 1
ATOM 3969 C C . LYS C 1 41 ? 53.75475 16.54156 -35.16304 1.000 13.74433 41 LYS C C 1
ATOM 3970 O O . LYS C 1 41 ? 53.64624 17.76099 -35.32267 1.000 15.24109 41 LYS C O 1
ATOM 3976 N N . ASP C 1 42 ? 54.83303 15.85186 -35.51619 1.000 15.25470 42 ASP C N 1
ATOM 3977 C CA . ASP C 1 42 ? 56.04720 16.45634 -36.05518 1.000 16.31962 42 ASP C CA 1
ATOM 3978 C C . ASP C 1 42 ? 56.19711 15.98478 -37.49658 1.000 14.17255 42 ASP C C 1
ATOM 3979 O O . ASP C 1 42 ? 56.41650 14.79655 -37.74826 1.000 15.29522 42 ASP C O 1
ATOM 3984 N N . LEU C 1 43 ? 56.05580 16.90740 -38.44340 1.000 14.55445 43 LEU C N 1
ATOM 3985 C CA . LEU C 1 43 ? 56.27347 16.63252 -39.85966 1.000 13.67487 43 LEU C CA 1
ATOM 3986 C C . LEU C 1 43 ? 57.65002 17.17663 -40.22576 1.000 14.84443 43 LEU C C 1
ATOM 3987 O O . LEU C 1 43 ? 57.86125 18.39438 -40.22303 1.000 14.83995 43 LEU C O 1
ATOM 3992 N N . LYS C 1 44 ? 58.58482 16.27234 -40.53815 1.000 16.52819 44 LYS C N 1
ATOM 3993 C CA . LYS C 1 44 ? 59.95369 16.69332 -40.81997 1.000 14.15364 44 LYS C CA 1
ATOM 3994 C C . LYS C 1 44 ? 60.03589 17.59987 -42.04326 1.000 14.73866 44 LYS C C 1
ATOM 3995 O O . LYS C 1 44 ? 60.89080 18.48810 -42.09747 1.000 18.43382 44 LYS C O 1
ATOM 4001 N N . ALA C 1 45 ? 59.16711 17.39418 -43.02998 1.000 17.46531 45 ALA C N 1
ATOM 4002 C CA . ALA C 1 45 ? 59.13267 18.26235 -44.19832 1.000 15.63414 45 ALA C CA 1
ATOM 4003 C C . ALA C 1 45 ? 57.69474 18.38787 -44.66918 1.000 16.55381 45 ALA C C 1
ATOM 4004 O O . ALA C 1 45 ? 57.02871 17.38618 -44.94592 1.000 18.19992 45 ALA C O 1
ATOM 4006 N N . ALA C 1 46 ? 57.22440 19.62233 -44.76451 1.000 13.43510 46 ALA C N 1
ATOM 4007 C CA . ALA C 1 46 ? 55.87770 19.88242 -45.22987 1.000 14.50365 46 ALA C CA 1
ATOM 4008 C C . ALA C 1 46 ? 55.90800 21.20301 -45.97232 1.000 13.95863 46 ALA C C 1
ATOM 4009 O O . ALA C 1 46 ? 56.64407 22.11919 -45.59826 1.000 16.33070 46 ALA C O 1
ATOM 4011 N N . THR C 1 47 ? 55.10305 21.30181 -47.02052 1.000 13.12600 47 THR C N 1
ATOM 4012 C CA . THR C 1 47 ? 55.09908 22.47809 -47.88116 1.000 11.01172 47 THR C CA 1
ATOM 4013 C C . THR C 1 47 ? 53.81069 23.25146 -47.65053 1.000 12.63870 47 THR C C 1
ATOM 4014 O O . THR C 1 47 ? 52.71382 22.70240 -47.80197 1.000 14.58989 47 THR C O 1
ATOM 4018 N N . VAL C 1 48 ? 53.94315 24.51217 -47.25888 1.000 10.91664 48 VAL C N 1
ATOM 4019 C CA . VAL C 1 48 ? 52.80279 25.35816 -46.93418 1.000 11.24498 48 VAL C CA 1
ATOM 4020 C C . VAL C 1 48 ? 52.56731 26.32054 -48.08284 1.000 10.04547 48 VAL C C 1
ATOM 4021 O O . VAL C 1 48 ? 53.49953 26.97965 -48.55895 1.000 10.81265 48 VAL C O 1
ATOM 4025 N N . LEU C 1 49 ? 51.32001 26.40265 -48.52001 1.000 11.40764 49 LEU C N 1
ATOM 4026 C CA . LEU C 1 49 ? 50.89597 27.33176 -49.55443 1.000 10.77988 49 LEU C CA 1
ATOM 4027 C C . LEU C 1 49 ? 49.80696 28.22130 -48.97308 1.000 11.35751 49 LEU C C 1
ATOM 4028 O O 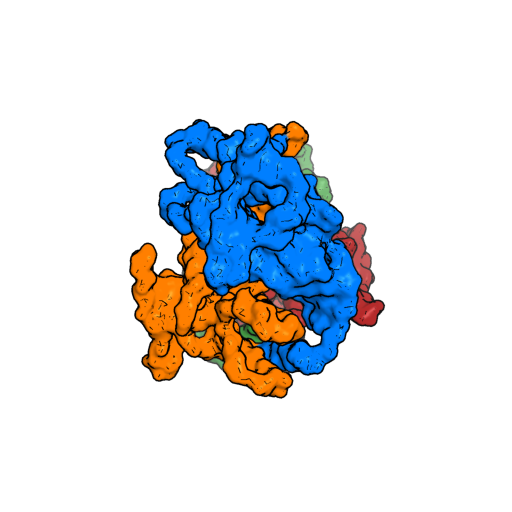. LEU C 1 49 ? 48.87375 27.72135 -48.33807 1.000 12.06113 49 LEU C O 1
ATOM 4033 N N . TYR C 1 50 ? 49.92784 29.53386 -49.16366 1.000 10.29518 50 TYR C N 1
ATOM 4034 C CA . TYR C 1 50 ? 48.81797 30.44781 -48.91428 1.000 10.23226 50 TYR C CA 1
ATOM 4035 C C . TYR C 1 50 ? 48.44092 31.12578 -50.21416 1.000 10.94711 50 TYR C C 1
ATOM 4036 O O . TYR C 1 50 ? 49.31034 31.50266 -50.99568 1.000 11.32754 50 TYR C O 1
ATOM 4045 N N . ALA C 1 51 ? 47.14066 31.27363 -50.43197 1.000 12.81367 51 ALA C N 1
ATOM 4046 C CA . ALA C 1 51 ? 46.60526 32.00061 -51.57371 1.000 11.55682 51 ALA C CA 1
ATOM 4047 C C . ALA C 1 51 ? 45.76350 33.13104 -51.01166 1.000 13.04118 51 ALA C C 1
ATOM 4048 O O . ALA C 1 51 ? 44.83063 32.88733 -50.23889 1.000 13.31512 51 ALA C O 1
ATOM 4050 N N . ASP C 1 52 ? 46.10117 34.35931 -51.38657 1.000 11.70136 52 ASP C N 1
ATOM 4051 C CA . ASP C 1 52 ? 45.54898 35.55700 -50.77588 1.000 14.94010 52 ASP C CA 1
ATOM 4052 C C . ASP C 1 52 ? 45.01152 36.46054 -51.87232 1.000 13.33653 52 ASP C C 1
ATOM 4053 O O . ASP C 1 52 ? 45.69079 36.69977 -52.87664 1.000 13.36361 52 ASP C O 1
ATOM 4058 N N . LEU C 1 53 ? 43.80078 36.97046 -51.67283 1.000 15.02649 53 LEU C N 1
ATOM 4059 C CA . LEU C 1 53 ? 43.24678 38.00062 -52.53360 1.000 19.10505 53 LEU C CA 1
ATOM 4060 C C . LEU C 1 53 ? 43.80487 39.34690 -52.09682 1.000 18.19829 53 LEU C C 1
ATOM 4061 O O . LEU C 1 53 ? 43.74344 39.69582 -50.91338 1.000 24.88833 53 LEU C O 1
ATOM 4066 N N . ASP C 1 54 ? 44.36359 40.09305 -53.04269 1.000 19.59837 54 ASP C N 1
ATOM 4067 C CA . ASP C 1 54 ? 44.93126 41.40406 -52.76912 1.000 24.95128 54 ASP C CA 1
ATOM 4068 C C . ASP C 1 54 ? 43.90397 42.49548 -53.06545 1.000 31.86282 54 ASP C C 1
ATOM 4069 O O . ASP C 1 54 ? 42.86960 42.26088 -53.69504 1.000 28.78880 54 ASP C O 1
ATOM 4074 N N . GLY C 1 55 ? 44.19387 43.69932 -52.57661 1.000 32.66321 55 GLY C N 1
ATOM 4075 C CA . GLY C 1 55 ? 43.35621 44.85060 -52.86326 1.000 27.78666 55 GLY C CA 1
ATOM 4076 C C . GLY C 1 55 ? 41.97134 44.80135 -52.25674 1.000 25.01176 55 GLY C C 1
ATOM 4077 O O . GLY C 1 55 ? 41.04383 45.41437 -52.79519 1.000 29.34117 55 GLY C O 1
ATOM 4078 N N . SER C 1 56 ? 41.80593 44.09895 -51.13383 1.000 24.75380 56 SER C N 1
ATOM 4079 C CA . SER C 1 56 ? 40.47253 43.91530 -50.57021 1.000 21.90043 56 SER C CA 1
ATOM 4080 C C . SER C 1 56 ? 39.89848 45.21983 -50.02751 1.000 28.35656 56 SER C C 1
ATOM 4081 O O . SER C 1 56 ? 38.69607 45.46778 -50.15727 1.000 26.28073 56 SER C O 1
ATOM 4084 N N . THR C 1 57 ? 40.73094 46.06364 -49.40903 1.000 24.90664 57 THR C N 1
ATOM 4085 C CA . THR C 1 57 ? 40.22698 47.32489 -48.86743 1.000 21.56932 57 THR C CA 1
ATOM 4086 C C . THR C 1 57 ? 39.69703 48.22401 -49.97359 1.000 24.23057 57 THR C C 1
ATOM 4087 O O . THR C 1 57 ? 38.60351 48.78999 -49.85790 1.000 23.12999 57 THR C O 1
ATOM 4091 N N . ASP C 1 58 ? 40.48441 48.40072 -51.03694 1.000 23.20717 58 ASP C N 1
ATOM 4092 C CA . ASP C 1 58 ? 40.01483 49.13402 -52.20646 1.000 26.50386 58 ASP C CA 1
ATOM 4093 C C . ASP C 1 58 ? 38.67101 48.58974 -52.65647 1.000 21.88788 58 ASP C C 1
ATOM 4094 O O . ASP C 1 58 ? 37.68548 49.32790 -52.77189 1.000 22.82433 58 ASP C O 1
ATOM 4115 N N . VAL C 1 60 ? 36.37886 46.38012 -51.29212 1.000 20.70538 60 VAL C N 1
ATOM 4116 C CA . VAL C 1 60 ? 35.25576 46.42491 -50.36005 1.000 18.23618 60 VAL C CA 1
ATOM 4117 C C . VAL C 1 60 ? 34.79207 47.86125 -50.12902 1.000 20.19676 60 VAL C C 1
ATOM 4118 O O . VAL C 1 60 ? 33.58807 48.12654 -50.03381 1.000 24.07102 60 VAL C O 1
ATOM 4122 N N . ASN C 1 61 ? 35.73093 48.81821 -50.09624 1.000 19.42355 61 ASN C N 1
ATOM 4123 C CA . ASN C 1 61 ? 35.36974 50.20509 -49.80503 1.000 21.55166 61 ASN C CA 1
ATOM 4124 C C . ASN C 1 61 ? 34.66885 50.89710 -50.97000 1.000 20.12708 61 ASN C C 1
ATOM 4125 O O . ASN C 1 61 ? 33.81755 51.76509 -50.74621 1.000 22.65322 61 ASN C O 1
ATOM 4130 N N . THR C 1 62 ? 35.02952 50.57617 -52.21312 1.000 17.59387 62 THR C N 1
ATOM 4131 C CA . THR C 1 62 ? 34.50168 51.32472 -53.34500 1.000 16.17309 62 THR C CA 1
ATOM 4132 C C . THR C 1 62 ? 33.49873 50.56668 -54.19647 1.000 12.06727 62 THR C C 1
ATOM 4133 O O . THR C 1 62 ? 32.75351 51.20648 -54.94152 1.000 13.65784 62 THR C O 1
ATOM 4137 N N . LYS C 1 63 ? 33.46477 49.23799 -54.12594 1.000 13.17497 63 LYS C N 1
ATOM 4138 C CA . LYS C 1 63 ? 32.62705 48.45771 -55.02742 1.000 13.17390 63 LYS C CA 1
ATOM 4139 C C . LYS C 1 63 ? 31.30759 48.08832 -54.36445 1.000 12.66144 63 LYS C C 1
ATOM 4140 O O . LYS C 1 63 ? 31.21343 47.97736 -53.13932 1.000 14.57517 63 LYS C O 1
ATOM 4146 N N . LYS C 1 64 ? 30.28288 47.90877 -55.19313 1.000 12.37724 64 LYS C N 1
ATOM 4147 C CA . LYS C 1 64 ? 29.03055 47.33806 -54.72087 1.000 13.52132 64 LYS C CA 1
ATOM 4148 C C . LYS C 1 64 ? 29.30405 45.99611 -54.06159 1.000 12.13731 64 LYS C C 1
ATOM 4149 O O . LYS C 1 64 ? 30.13895 45.21648 -54.52822 1.000 12.09039 64 LYS C O 1
ATOM 4155 N N . TRP C 1 65 ? 28.59957 45.73480 -52.95871 1.000 11.73992 65 TRP C N 1
ATOM 4156 C CA . TRP C 1 65 ? 28.83601 44.49612 -52.22558 1.000 11.12090 65 TRP C CA 1
ATOM 4157 C C . TRP C 1 65 ? 28.64405 43.27307 -53.11222 1.000 13.30645 65 TRP C C 1
ATOM 4158 O O . TRP C 1 65 ? 29.36288 42.28391 -52.95475 1.000 12.00096 65 TRP C O 1
ATOM 4169 N N . GLN C 1 66 ? 27.70862 43.33227 -54.06683 1.000 11.64671 66 GLN C N 1
ATOM 4170 C CA . GLN C 1 66 ? 27.47781 42.18333 -54.94234 1.000 12.67701 66 GLN C CA 1
ATOM 4171 C C . GLN C 1 66 ? 28.71685 41.85292 -55.75987 1.000 15.19938 66 GLN C C 1
ATOM 4172 O O . GLN C 1 66 ? 29.01919 40.67799 -56.00437 1.000 16.16200 66 GLN C O 1
ATOM 4178 N N . PHE C 1 67 ? 29.43788 42.88091 -56.19983 1.000 12.19758 67 PHE C N 1
ATOM 4179 C CA . PHE C 1 67 ? 30.65564 42.66514 -56.96832 1.000 13.70219 67 PHE C CA 1
ATOM 4180 C C . PHE C 1 67 ? 31.75548 42.09755 -56.08292 1.000 12.70994 67 PHE C C 1
ATOM 4181 O O . PHE C 1 67 ? 32.39423 41.09828 -56.43214 1.000 11.27865 67 PHE C O 1
ATOM 4189 N N . SER C 1 68 ? 31.99311 42.72120 -54.92548 1.000 10.74078 68 SER C N 1
ATOM 4190 C CA . SER C 1 68 ? 33.00879 42.20585 -54.01577 1.000 10.32415 68 SER C CA 1
ATOM 4191 C C . SER C 1 68 ? 32.72193 40.76127 -53.62647 1.000 10.09362 68 SER C C 1
ATOM 4192 O O . SER C 1 68 ? 33.63624 39.93246 -53.57669 1.000 11.80460 68 SER C O 1
ATOM 4195 N N . ALA C 1 69 ? 31.45492 40.44040 -53.34510 1.000 10.15982 69 ALA C N 1
ATOM 4196 C CA . ALA C 1 69 ? 31.11512 39.08197 -52.94179 1.000 10.01441 69 ALA C CA 1
ATOM 4197 C C . ALA C 1 69 ? 31.42239 38.08482 -54.05000 1.000 10.06935 69 ALA C C 1
ATOM 4198 O O . ALA C 1 69 ? 31.90642 36.97918 -53.78115 1.000 10.90597 69 ALA C O 1
ATOM 4200 N N . GLN C 1 70 ? 31.15076 38.45931 -55.30248 1.000 11.31908 70 GLN C N 1
ATOM 4201 C CA . GLN C 1 70 ? 31.44357 37.55518 -56.41266 1.000 11.24734 70 GLN C CA 1
ATOM 4202 C C . GLN C 1 70 ? 32.94608 37.38358 -56.60985 1.000 11.44751 70 GLN C C 1
ATOM 4203 O O . GLN C 1 70 ? 33.40700 36.28954 -56.94525 1.000 11.66752 70 GLN C O 1
ATOM 4209 N N . ILE C 1 71 ? 33.72998 38.44326 -56.39911 1.000 11.10732 71 ILE C N 1
ATOM 4210 C CA . ILE C 1 71 ? 35.18392 38.31183 -56.50280 1.000 11.10465 71 ILE C CA 1
ATOM 4211 C C . ILE C 1 71 ? 35.71508 37.36493 -55.43418 1.000 11.56975 71 ILE C C 1
ATOM 4212 O O . ILE C 1 71 ? 36.50524 36.45538 -55.72067 1.000 12.82062 71 ILE C O 1
ATOM 4217 N N . TYR C 1 72 ? 35.31196 37.57817 -54.17604 1.000 10.04348 72 TYR C N 1
ATOM 4218 C CA . TYR C 1 72 ? 35.72755 36.66905 -53.11284 1.000 9.64916 72 TYR C CA 1
ATOM 4219 C C . TYR C 1 72 ? 35.31812 35.23964 -53.43177 1.000 10.40965 72 TYR C C 1
ATOM 4220 O O . TYR C 1 72 ? 36.12878 34.31326 -53.33102 1.000 12.26614 72 TYR C O 1
ATOM 4229 N N . LYS C 1 73 ? 34.05766 35.04017 -53.81856 1.000 10.45666 73 LYS C N 1
ATOM 4230 C CA . LYS C 1 73 ? 33.56075 33.68679 -54.02991 1.000 11.09763 73 LYS C CA 1
ATOM 4231 C C . LYS C 1 73 ? 34.30297 32.98178 -55.15406 1.000 11.09665 73 LYS C C 1
ATOM 4232 O O . LYS C 1 73 ? 34.68514 31.81211 -55.01592 1.000 12.67273 73 LYS C O 1
ATOM 4238 N N . THR C 1 74 ? 34.52075 33.67098 -56.27383 1.000 11.04375 74 THR C N 1
ATOM 4239 C CA . THR C 1 74 ? 35.15177 33.00108 -57.40664 1.000 10.13892 74 THR C CA 1
ATOM 4240 C C . THR C 1 74 ? 36.62930 32.74912 -57.15069 1.000 11.48290 74 THR C C 1
ATOM 4241 O O . THR C 1 74 ? 37.14575 31.67485 -57.48865 1.000 12.60766 74 THR C O 1
ATOM 4245 N N . PHE C 1 75 ? 37.32768 33.70182 -56.53029 1.000 10.78637 75 PHE C N 1
ATOM 4246 C CA . PHE C 1 75 ? 38.73262 33.46349 -56.22107 1.000 9.69035 75 PHE C CA 1
ATOM 4247 C C . PHE C 1 75 ? 38.88895 32.30625 -55.24794 1.000 11.17914 75 PHE C C 1
ATOM 4248 O O . PHE C 1 75 ? 39.71438 31.40703 -55.45049 1.000 11.92777 75 PHE C O 1
ATOM 4256 N N . LEU C 1 76 ? 38.10638 32.31721 -54.17517 1.000 13.20117 76 LEU C N 1
ATOM 4257 C CA . LEU C 1 76 ? 38.27713 31.31133 -53.13776 1.000 11.89602 76 LEU C CA 1
ATOM 4258 C C . LEU C 1 76 ? 37.87416 29.92705 -53.62898 1.000 12.75101 76 LEU C C 1
ATOM 4259 O O . LEU C 1 76 ? 38.49794 28.92614 -53.25062 1.000 13.19136 76 LEU C O 1
ATOM 4264 N N . LYS C 1 77 ? 36.84402 29.84116 -54.47508 1.000 12.44204 77 LYS C N 1
ATOM 4265 C CA . LYS C 1 77 ? 36.45650 28.53672 -55.01250 1.000 12.77749 77 LYS C CA 1
ATOM 4266 C C . LYS C 1 77 ? 37.48213 28.01712 -56.01546 1.000 16.27860 77 LYS C C 1
ATOM 4267 O O . LYS C 1 77 ? 37.85078 26.83732 -55.98191 1.000 14.86493 77 LYS C O 1
ATOM 4273 N N . CYS C 1 78 ? 37.94034 28.87566 -56.93071 1.000 12.40711 78 CYS C N 1
ATOM 4274 C CA . CYS C 1 78 ? 38.98027 28.45959 -57.86828 1.000 12.76922 78 CYS C CA 1
ATOM 4275 C C . CYS C 1 78 ? 40.22700 28.00497 -57.12701 1.000 14.68798 78 CYS C C 1
ATOM 4276 O O . CYS C 1 78 ? 40.77531 26.92976 -57.40285 1.000 14.77740 78 CYS C O 1
ATOM 4279 N N . ALA C 1 79 ? 40.68668 28.81079 -56.16967 1.000 11.62836 79 ALA C N 1
ATOM 4280 C CA . ALA C 1 79 ? 41.90928 28.47123 -55.45489 1.000 12.66951 79 ALA C CA 1
ATOM 4281 C C . ALA C 1 79 ? 41.75051 27.16970 -54.67841 1.000 12.25211 79 ALA C C 1
ATOM 4282 O O . ALA C 1 79 ? 42.61352 26.28982 -54.74368 1.000 13.10928 79 ALA C O 1
ATOM 4284 N N A SER C 1 80 ? 40.64371 27.02521 -53.94563 0.500 13.22619 80 SER C N 1
ATOM 4285 N N B SER C 1 80 ? 40.64786 27.02810 -53.94327 0.500 13.22385 80 SER C N 1
ATOM 4286 C CA A SER C 1 80 ? 40.47279 25.83077 -53.11994 0.500 12.76601 80 SER C CA 1
ATOM 4287 C CA B SER C 1 80 ? 40.47205 25.83085 -53.12520 0.500 12.77340 80 SER C CA 1
ATOM 4288 C C A SER C 1 80 ? 40.26271 24.58184 -53.97123 0.500 13.87734 80 SER C C 1
ATOM 4289 C C B SER C 1 80 ? 40.28393 24.58729 -53.98585 0.500 13.85856 80 SER C C 1
ATOM 4290 O O A SER C 1 80 ? 40.75768 23.50149 -53.62500 0.500 14.46027 80 SER C O 1
ATOM 4291 O O B SER C 1 80 ? 40.81149 23.51636 -53.65896 0.500 14.43667 80 SER C O 1
ATOM 4296 N N . ASP C 1 81 ? 39.53639 24.70602 -55.08670 1.000 13.65196 81 ASP C N 1
ATOM 4297 C CA . ASP C 1 81 ? 39.34499 23.55630 -55.97235 1.000 12.94532 81 ASP C CA 1
ATOM 4298 C C . ASP C 1 81 ? 40.66294 23.10675 -56.59296 1.000 15.34257 81 ASP C C 1
ATOM 4299 O O . ASP C 1 81 ? 40.91442 21.90326 -56.73632 1.000 15.51943 81 ASP C O 1
ATOM 4304 N N . ILE C 1 82 ? 41.51864 24.05960 -56.96860 1.000 11.94740 82 ILE C N 1
ATOM 4305 C CA . ILE C 1 82 ? 42.80857 23.70966 -57.55697 1.000 11.72107 82 ILE C CA 1
ATOM 4306 C C . ILE C 1 82 ? 43.74208 23.11937 -56.50641 1.000 13.19756 82 ILE C C 1
ATOM 4307 O O . ILE C 1 82 ? 44.45336 22.14146 -56.77412 1.000 14.11782 82 ILE C O 1
ATOM 4312 N N . ILE C 1 83 ? 43.74806 23.68813 -55.29560 1.000 12.77871 83 ILE C N 1
ATOM 4313 C CA . ILE C 1 83 ? 44.52302 23.10296 -54.20365 1.000 12.83919 83 ILE C CA 1
ATOM 4314 C C . ILE C 1 83 ? 44.10654 21.65701 -53.98332 1.000 13.58318 83 ILE C C 1
ATOM 4315 O O . ILE C 1 83 ? 44.94823 20.75422 -53.89643 1.000 14.82299 83 ILE C O 1
ATOM 4320 N N . ARG C 1 84 ? 42.79907 21.41737 -53.87770 1.000 11.85390 84 ARG C N 1
ATOM 4321 C CA . ARG C 1 84 ? 42.33718 20.04646 -53.67543 1.000 13.82154 84 ARG C CA 1
ATOM 4322 C C . ARG C 1 84 ? 42.72203 19.15773 -54.85115 1.000 14.52301 84 ARG C C 1
ATOM 4323 O O . ARG C 1 84 ? 43.12714 18.00571 -54.65856 1.000 15.74929 84 ARG C O 1
ATOM 4331 N N . ASP C 1 85 ? 42.61485 19.67955 -56.07400 1.000 15.78125 85 ASP C N 1
ATOM 4332 C CA . ASP C 1 85 ? 42.93148 18.87943 -57.25506 1.000 15.40660 85 ASP C CA 1
ATOM 4333 C C . ASP C 1 85 ? 44.38724 18.43525 -57.24015 1.000 16.38826 85 ASP C C 1
ATOM 4334 O O . ASP C 1 85 ? 44.71300 17.32796 -57.68668 1.000 17.51719 85 ASP C O 1
ATOM 4339 N N . GLU C 1 86 ? 45.27352 19.28290 -56.72053 1.000 16.94391 86 GLU C N 1
ATOM 4340 C CA . GLU C 1 86 ? 46.69671 18.99505 -56.63314 1.000 15.08781 86 GLU C CA 1
ATOM 4341 C C . GLU C 1 86 ? 47.07211 18.23798 -55.36871 1.000 18.41996 86 GLU C C 1
ATOM 4342 O O . GLU C 1 86 ? 48.26505 18.06794 -55.09352 1.000 21.30226 86 GLU C O 1
ATOM 4348 N N . GLY C 1 87 ? 46.08971 17.78259 -54.59702 1.000 17.91752 87 GLY C N 1
ATOM 4349 C CA . GLY C 1 87 ? 46.36905 16.97925 -53.42635 1.000 22.58625 87 GLY C CA 1
ATOM 4350 C C . GLY C 1 87 ? 46.72700 17.74744 -52.17625 1.000 18.08424 87 GLY C C 1
ATOM 4351 O O . GLY C 1 87 ? 47.16622 17.13438 -51.19741 1.000 23.11804 87 GLY C O 1
ATOM 4352 N N . GLY C 1 88 ? 46.56711 19.06645 -52.17161 1.000 15.67276 88 GLY C N 1
ATOM 4353 C CA . GLY C 1 88 ? 46.81089 19.82455 -50.96272 1.000 17.25947 88 GLY C CA 1
ATOM 4354 C C . GLY C 1 88 ? 45.68811 19.66428 -49.95434 1.000 17.08686 88 GLY C C 1
ATOM 4355 O O . GLY C 1 88 ? 44.52574 19.44915 -50.30312 1.000 18.48538 88 GLY C O 1
ATOM 4356 N N . ASN C 1 89 ? 46.04740 19.77085 -48.67958 1.000 14.98566 89 ASN C N 1
ATOM 4357 C CA . ASN C 1 89 ? 45.08449 19.70321 -47.58660 1.000 15.45100 89 ASN C CA 1
ATOM 4358 C C . ASN C 1 89 ? 44.82528 21.12501 -47.10493 1.000 16.33441 89 ASN C C 1
ATOM 4359 O O . ASN C 1 89 ? 45.73787 21.78872 -46.60372 1.000 15.40604 89 ASN C O 1
ATOM 4364 N N . ILE C 1 90 ? 43.59029 21.59129 -47.25014 1.000 13.80316 90 ILE C N 1
ATOM 4365 C CA . ILE C 1 90 ? 43.25441 22.94763 -46.82963 1.000 16.17009 90 ILE C CA 1
ATOM 4366 C C . ILE C 1 90 ? 43.11689 22.98164 -45.31332 1.000 19.02229 90 ILE C C 1
ATOM 4367 O O . ILE C 1 90 ? 42.26845 22.29152 -44.73808 1.000 20.04702 90 ILE C O 1
ATOM 4372 N N . THR C 1 91 ? 43.95888 23.78903 -44.66511 1.000 16.24135 91 THR C N 1
ATOM 4373 C CA . THR C 1 91 ? 44.09648 23.79468 -43.21812 1.000 15.64352 91 THR C CA 1
ATOM 4374 C C . THR C 1 91 ? 43.55063 25.04355 -42.53888 1.000 15.37718 91 THR C C 1
ATOM 4375 O O . THR C 1 91 ? 43.32186 25.01418 -41.32491 1.000 20.36113 91 THR C O 1
ATOM 4379 N N . ALA C 1 92 ? 43.32570 26.12854 -43.27513 1.000 15.83422 92 ALA C N 1
ATOM 4380 C CA . ALA C 1 92 ? 42.78633 27.33185 -42.66006 1.000 16.19273 92 ALA C CA 1
ATOM 4381 C C . ALA C 1 92 ? 42.10263 28.17554 -43.72062 1.000 15.46892 92 ALA C C 1
ATOM 4382 O O . ALA C 1 92 ? 42.46008 28.12893 -44.90255 1.000 16.63584 92 ALA C O 1
ATOM 4384 N N . TYR C 1 93 ? 41.11856 28.95651 -43.27615 1.000 14.62881 93 TYR C N 1
ATOM 4385 C CA . TYR C 1 93 ? 40.48654 29.96096 -44.11525 1.000 15.75647 93 TYR C CA 1
ATOM 4386 C C . TYR C 1 93 ? 40.14923 31.17182 -43.26136 1.000 15.21994 93 TYR C C 1
ATOM 4387 O O . TYR C 1 93 ? 39.57735 31.02997 -42.17706 1.000 19.32698 93 TYR C O 1
ATOM 4396 N N . ASP C 1 94 ? 40.49272 32.35838 -43.75255 1.000 14.88536 94 ASP C N 1
ATOM 4397 C CA . ASP C 1 94 ? 40.12450 33.59692 -43.06951 1.000 17.66859 94 ASP C CA 1
ATOM 4398 C C . ASP C 1 94 ? 40.05453 34.70702 -44.10523 1.000 18.11017 94 ASP C C 1
ATOM 4399 O O . ASP C 1 94 ? 41.08776 35.11217 -44.64822 1.000 18.78841 94 ASP C O 1
ATOM 4404 N N . GLY C 1 95 ? 38.84388 35.19449 -44.36430 1.000 19.42476 95 GLY C N 1
ATOM 4405 C CA . GLY C 1 95 ? 38.63434 36.34596 -45.22056 1.000 21.87261 95 GLY C CA 1
ATOM 4406 C C . GLY C 1 95 ? 39.07974 36.15965 -46.65585 1.000 17.59936 95 GLY C C 1
ATOM 4407 O O . GLY C 1 95 ? 38.40381 35.51000 -47.45848 1.000 22.18877 95 GLY C O 1
ATOM 4408 N N . ASP C 1 96 ? 40.22323 36.73693 -46.98940 1.000 20.62242 96 ASP C N 1
ATOM 4409 C CA . ASP C 1 96 ? 40.73557 36.65733 -48.34425 1.000 21.36906 96 ASP C CA 1
ATOM 4410 C C . ASP C 1 96 ? 41.86898 35.65414 -48.48717 1.000 19.41424 96 ASP C C 1
ATOM 4411 O O . ASP C 1 96 ? 42.52383 35.63470 -49.53043 1.000 19.95749 96 ASP C O 1
ATOM 4416 N N . ARG C 1 97 ? 42.09514 34.80003 -47.48662 1.000 16.69012 97 ARG C N 1
ATOM 4417 C CA . ARG C 1 97 ? 43.28271 33.95305 -47.46137 1.000 15.21021 97 ARG C CA 1
ATOM 4418 C C . ARG C 1 97 ? 42.93278 32.49600 -47.18699 1.000 16.57042 97 ARG C C 1
ATOM 4419 O O . ARG C 1 97 ? 42.17516 32.19878 -46.25559 1.000 16.25584 97 ARG C O 1
ATOM 4427 N N A VAL C 1 98 ? 43.50166 31.59272 -47.99020 0.500 14.54283 98 VAL C N 1
ATOM 4428 N N B VAL C 1 98 ? 43.49625 31.59304 -47.98560 0.500 14.53632 98 VAL C N 1
ATOM 4429 C CA A VAL C 1 98 ? 43.39068 30.14942 -47.80461 0.500 14.78928 98 VAL C CA 1
ATOM 4430 C CA B VAL C 1 98 ? 43.37790 30.15828 -47.76502 0.500 14.81196 98 VAL C CA 1
ATOM 4431 C C A VAL C 1 98 ? 44.78009 29.59519 -47.52744 0.500 13.35525 98 VAL C C 1
ATOM 4432 C C B VAL C 1 98 ? 44.76839 29.58473 -47.53404 0.500 13.31977 98 VAL C C 1
ATOM 4433 O O A VAL C 1 98 ? 45.75802 30.01204 -48.15834 0.500 15.39084 98 VAL C O 1
ATOM 4434 O O B VAL C 1 98 ? 45.73809 29.99767 -48.18092 0.500 15.39930 98 VAL C O 1
ATOM 4449 N N . ALA C 1 100 ? 47.05450 25.93840 -47.21094 1.000 11.66994 100 ALA C N 1
ATOM 4450 C CA . ALA C 1 100 ? 47.06904 24.50439 -47.47214 1.000 12.26979 100 ALA C CA 1
ATOM 4451 C C . ALA C 1 100 ? 48.44281 23.93697 -47.15323 1.000 12.20943 100 ALA C C 1
ATOM 4452 O O . ALA C 1 100 ? 49.45408 24.64387 -47.18924 1.000 12.39922 100 ALA C O 1
ATOM 4454 N N . VAL C 1 101 ? 48.46991 22.64373 -46.83690 1.000 13.17577 101 VAL C N 1
ATOM 4455 C CA . VAL C 1 101 ? 49.70911 21.92343 -46.57663 1.000 13.80717 101 VAL C CA 1
ATOM 4456 C C . VAL C 1 101 ? 49.79584 20.76171 -47.55494 1.000 13.91377 101 VAL C C 1
ATOM 4457 O O . VAL C 1 101 ? 48.83174 19.99951 -47.71133 1.000 14.72023 101 VAL C O 1
ATOM 4461 N N . PHE C 1 102 ? 50.93560 20.65315 -48.23156 1.000 13.05466 102 PHE C N 1
ATOM 4462 C CA . PHE C 1 102 ? 51.22685 19.56672 -49.15265 1.000 13.18783 102 PHE C CA 1
ATOM 4463 C C . PHE C 1 102 ? 52.29607 18.67009 -48.54269 1.000 14.00990 102 PHE C C 1
ATOM 4464 O O . PHE C 1 102 ? 53.26981 19.15816 -47.95877 1.000 14.01167 102 PHE C O 1
ATOM 4472 N N . THR C 1 103 ? 52.11463 17.35721 -48.68402 1.000 13.84642 103 THR C N 1
ATOM 4473 C CA . THR C 1 103 ? 53.07600 16.37935 -48.20038 1.000 14.27474 103 THR C CA 1
ATOM 4474 C C . THR C 1 103 ? 53.28036 15.32498 -49.28124 1.000 16.26120 103 THR C C 1
ATOM 4475 O O . THR C 1 103 ? 52.54648 15.26940 -50.27251 1.000 18.68009 103 THR C O 1
ATOM 4479 N N . GLY C 1 104 ? 54.28781 14.48719 -49.08641 1.000 19.17335 104 GLY C N 1
ATOM 4480 C CA . GLY C 1 104 ? 54.58853 13.43807 -50.04423 1.000 22.15093 104 GLY C CA 1
ATOM 4481 C C . GLY C 1 104 ? 55.76274 13.79745 -50.93429 1.000 21.43792 104 GLY C C 1
ATOM 4482 O O . GLY C 1 104 ? 56.34989 14.88090 -50.85110 1.000 19.76182 104 GLY C O 1
ATOM 4483 N N . ASN C 1 105 ? 56.09510 12.85874 -51.82601 1.000 20.80099 105 ASN C N 1
ATOM 4484 C CA . ASN C 1 105 ? 57.35061 12.95518 -52.56360 1.000 21.55583 105 ASN C CA 1
ATOM 4485 C C . ASN C 1 105 ? 57.32752 13.95764 -53.71318 1.000 20.75468 105 ASN C C 1
ATOM 4486 O O . ASN C 1 105 ? 58.37995 14.20267 -54.31010 1.000 23.50512 105 ASN C O 1
ATOM 4491 N N . SER C 1 106 ? 56.17755 14.54776 -54.03782 1.000 18.60241 106 SER C N 1
ATOM 4492 C CA . SER C 1 106 ? 56.11663 15.60109 -55.04653 1.000 17.64596 106 SER C CA 1
ATOM 4493 C C . SER C 1 106 ? 55.49642 16.87456 -54.48421 1.000 15.39125 106 SER C C 1
ATOM 4494 O O . SER C 1 106 ? 54.92200 17.66828 -55.22825 1.000 18.21856 106 SER C O 1
ATOM 4497 N N . LYS C 1 107 ? 55.62889 17.08334 -53.16991 1.000 16.29452 107 LYS C N 1
ATOM 4498 C CA . LYS C 1 107 ? 54.91042 18.17205 -52.50943 1.000 14.81353 107 LYS C CA 1
ATOM 4499 C C . LYS C 1 107 ? 55.30580 19.54220 -53.05329 1.000 14.95762 107 LYS C C 1
ATOM 4500 O O . LYS C 1 107 ? 54.45192 20.42218 -53.21310 1.000 13.98895 107 LYS C O 1
ATOM 4506 N N . ASN C 1 108 ? 56.59066 19.74721 -53.34644 1.000 12.76300 108 ASN C N 1
ATOM 4507 C CA . ASN C 1 108 ? 57.02897 21.05734 -53.81862 1.000 12.26509 108 ASN C CA 1
ATOM 4508 C C . ASN C 1 108 ? 56.60100 21.30720 -55.25818 1.000 13.62964 108 ASN C C 1
ATOM 4509 O O . ASN C 1 108 ? 56.08053 22.38133 -55.58519 1.000 13.89820 108 ASN C O 1
ATOM 4514 N N . THR C 1 109 ? 56.79272 20.31867 -56.13107 1.000 14.94287 109 THR C N 1
ATOM 4515 C CA . THR C 1 109 ? 56.34605 20.47216 -57.51040 1.000 14.15747 109 THR C CA 1
ATOM 4516 C C . THR C 1 109 ? 54.82812 20.62983 -57.58521 1.000 15.66124 109 THR C C 1
ATOM 4517 O O . THR C 1 109 ? 54.31756 21.45228 -58.35774 1.000 15.40680 109 THR C O 1
ATOM 4521 N N . SER C 1 110 ? 54.09039 19.87041 -56.77043 1.000 14.40745 110 SER C N 1
ATOM 4522 C CA . SER C 1 110 ? 52.63413 19.98368 -56.75439 1.000 13.51047 110 SER C CA 1
ATOM 4523 C C . SER C 1 110 ? 52.18528 21.35156 -56.25583 1.000 13.87946 110 SER C C 1
ATOM 4524 O O . SER C 1 110 ? 51.28609 21.96678 -56.83767 1.000 13.85906 110 SER C O 1
ATOM 4527 N N . ALA C 1 111 ? 52.78807 21.83625 -55.16853 1.000 12.85389 111 ALA C N 1
ATOM 4528 C CA . ALA C 1 111 ? 52.39675 23.13888 -54.64349 1.000 11.68037 111 ALA C CA 1
ATOM 4529 C C . ALA C 1 111 ? 52.69344 24.24457 -55.64391 1.000 11.72179 111 ALA C C 1
ATOM 4530 O O . ALA C 1 111 ? 51.87254 25.14724 -55.84051 1.000 11.33449 111 ALA C O 1
ATOM 4532 N N . ALA C 1 112 ? 53.86008 24.18926 -56.29319 1.000 11.78051 112 ALA C N 1
ATOM 4533 C CA . ALA C 1 112 ? 54.20811 25.21974 -57.26643 1.000 12.45082 112 ALA C CA 1
ATOM 4534 C C . ALA C 1 112 ? 53.28677 25.17031 -58.47566 1.000 11.53112 112 ALA C C 1
ATOM 4535 O O . ALA C 1 112 ? 52.82433 26.21043 -58.95309 1.000 12.68893 112 ALA C O 1
ATOM 4537 N N . ARG C 1 113 ? 53.02504 23.96826 -59.00180 1.000 12.93044 113 ARG C N 1
ATOM 4538 C CA . ARG C 1 113 ? 52.08005 23.85572 -60.10902 1.000 13.20269 113 ARG C CA 1
ATOM 4539 C C . ARG C 1 113 ? 50.70155 24.35686 -59.69725 1.000 13.80934 113 ARG C C 1
ATOM 4540 O O . ARG C 1 113 ? 50.02220 25.03774 -60.47435 1.000 14.79087 113 ARG C O 1
ATOM 4548 N N . CYS C 1 114 ? 50.28539 24.05035 -58.46301 1.000 13.45119 114 CYS C N 1
ATOM 4549 C CA . CYS C 1 114 ? 49.04436 24.59569 -57.92301 1.000 14.17599 114 CYS C CA 1
ATOM 4550 C C . CYS C 1 114 ? 49.03840 26.11845 -57.99426 1.000 11.30461 114 CYS C C 1
ATOM 4551 O O . CYS C 1 114 ? 48.06867 26.72739 -58.45554 1.000 13.06117 114 CYS C O 1
ATOM 4554 N N . ALA C 1 115 ? 50.12587 26.75069 -57.54205 1.000 11.35483 115 ALA C N 1
ATOM 4555 C CA . ALA C 1 115 ? 50.20064 28.21091 -57.56839 1.000 11.25497 115 ALA C CA 1
ATOM 4556 C C . ALA C 1 115 ? 50.08307 28.74921 -58.98737 1.000 10.65840 115 ALA C C 1
ATOM 4557 O O . ALA C 1 115 ? 49.36546 29.72607 -59.23764 1.000 12.29828 115 ALA C O 1
ATOM 4559 N N . LEU C 1 116 ? 50.80212 28.13978 -59.93098 1.000 12.35003 116 LEU C N 1
ATOM 4560 C CA . LEU C 1 116 ? 50.74509 28.64000 -61.29860 1.000 11.59642 116 LEU C CA 1
ATOM 4561 C C . LEU C 1 116 ? 49.38353 28.38972 -61.93237 1.000 12.14138 116 LEU C C 1
ATOM 4562 O O . LEU C 1 116 ? 48.94073 29.18353 -62.77086 1.000 12.69507 116 LEU C O 1
ATOM 4567 N N . LYS C 1 117 ? 48.70378 27.31096 -61.53008 1.000 12.58652 117 LYS C N 1
ATOM 4568 C CA . LYS C 1 117 ? 47.33723 27.06741 -61.98332 1.000 11.55656 117 LYS C CA 1
ATOM 4569 C C . LYS C 1 117 ? 46.37063 28.08679 -61.39653 1.000 11.55053 117 LYS C C 1
ATOM 4570 O O . LYS C 1 117 ? 45.42584 28.51507 -62.07081 1.000 12.54378 117 LYS C O 1
ATOM 4576 N N . ILE C 1 118 ? 46.58407 28.49214 -60.14276 1.000 12.42754 118 ILE C N 1
ATOM 4577 C CA . ILE C 1 118 ? 45.73972 29.53649 -59.57205 1.000 12.29352 118 ILE C CA 1
ATOM 4578 C C . ILE C 1 118 ? 45.89339 30.83245 -60.35486 1.000 11.37367 118 ILE C C 1
ATOM 4579 O O . ILE C 1 118 ? 44.91530 31.54409 -60.60116 1.000 12.14771 118 ILE C O 1
ATOM 4584 N N . ASN C 1 119 ? 47.11910 31.15100 -60.77442 1.000 11.97010 119 ASN C N 1
ATOM 4585 C CA . ASN C 1 119 ? 47.30324 32.33572 -61.60294 1.000 11.68621 119 ASN C CA 1
ATOM 4586 C C . ASN C 1 119 ? 46.53944 32.22202 -62.91650 1.000 12.14042 119 ASN C C 1
ATOM 4587 O O . ASN C 1 119 ? 45.95488 33.20497 -63.38552 1.000 12.82567 119 ASN C O 1
ATOM 4592 N N . SER C 1 120 ? 46.52588 31.02900 -63.52054 1.000 12.63580 120 SER C N 1
ATOM 4593 C CA . SER C 1 120 ? 45.73762 30.83584 -64.73323 1.000 11.46364 120 SER C CA 1
ATOM 4594 C C . SER C 1 120 ? 44.25067 30.98970 -64.45430 1.000 13.35521 120 SER C C 1
ATOM 4595 O O . SER C 1 120 ? 43.52535 31.60671 -65.24145 1.000 13.99779 120 SER C O 1
ATOM 4598 N N . ALA C 1 121 ? 43.77229 30.43855 -63.33791 1.000 12.64172 121 ALA C N 1
ATOM 4599 C CA . ALA C 1 121 ? 42.36149 30.60814 -63.01006 1.000 12.63508 121 ALA C CA 1
ATOM 4600 C C . ALA C 1 121 ? 42.00823 32.08273 -62.90158 1.000 13.06651 121 ALA C C 1
ATOM 4601 O O . ALA C 1 121 ? 40.97905 32.52553 -63.42146 1.000 13.50957 121 ALA C O 1
ATOM 4603 N N . VAL C 1 122 ? 42.87011 32.86881 -62.25883 1.000 12.40138 122 VAL C N 1
ATOM 4604 C CA . VAL C 1 122 ? 42.60139 34.29553 -62.12856 1.000 12.62042 122 VAL C CA 1
ATOM 4605 C C . VAL C 1 122 ? 42.61762 34.97555 -63.49353 1.000 13.48906 122 VAL C C 1
ATOM 4606 O O . VAL C 1 122 ? 41.68308 35.69856 -63.85785 1.000 14.83300 122 VAL C O 1
ATOM 4610 N N . LEU C 1 123 ? 43.67671 34.75418 -64.27166 1.000 14.40214 123 LEU C N 1
ATOM 4611 C CA . LEU C 1 123 ? 43.85199 35.51688 -65.50473 1.000 13.50486 123 LEU C CA 1
ATOM 4612 C C . LEU C 1 123 ? 43.00868 34.99011 -66.65766 1.000 15.23697 123 LEU C C 1
ATOM 4613 O O . LEU C 1 123 ? 42.60071 35.77600 -67.52152 1.000 17.43907 123 LEU C O 1
ATOM 4618 N N . ASP C 1 124 ? 42.75005 33.68277 -66.70275 1.000 14.16381 124 ASP C N 1
ATOM 4619 C CA . ASP C 1 124 ? 42.08736 33.06187 -67.84174 1.000 14.28250 124 ASP C CA 1
ATOM 4620 C C . ASP C 1 124 ? 40.63314 32.70037 -67.58945 1.000 15.03071 124 ASP C C 1
ATOM 4621 O O . ASP C 1 124 ? 39.90356 32.44958 -68.55433 1.000 17.55942 124 ASP C O 1
ATOM 4626 N N . ILE C 1 125 ? 40.19903 32.63572 -66.33194 1.000 14.10980 125 ILE C N 1
ATOM 4627 C CA . ILE C 1 125 ? 38.81882 32.26828 -66.03135 1.000 14.48767 125 ILE C CA 1
ATOM 4628 C C . ILE C 1 125 ? 38.09256 33.43881 -65.38170 1.000 14.18767 125 ILE C C 1
ATOM 4629 O O . ILE C 1 125 ? 37.08235 33.92209 -65.90401 1.000 17.42368 125 ILE C O 1
ATOM 4634 N N . ILE C 1 126 ? 38.59482 33.90035 -64.23541 1.000 14.84603 126 ILE C N 1
ATOM 4635 C CA . ILE C 1 126 ? 37.87175 34.91930 -63.48045 1.000 14.02072 126 ILE C CA 1
ATOM 4636 C C . ILE C 1 126 ? 37.92960 36.26467 -64.18916 1.000 14.70698 126 ILE C C 1
ATOM 4637 O O . ILE C 1 126 ? 36.89792 36.90632 -64.41228 1.000 16.80630 126 ILE C O 1
ATOM 4642 N N . GLN C 1 127 ? 39.13759 36.72254 -64.52320 1.000 13.56649 127 GLN C N 1
ATOM 4643 C CA . GLN C 1 127 ? 39.29509 38.04629 -65.12606 1.000 15.62993 127 GLN C CA 1
ATOM 4644 C C . GLN C 1 127 ? 38.46219 38.24119 -66.38691 1.000 15.89892 127 GLN C C 1
ATOM 4645 O O . GLN C 1 127 ? 37.80717 39.29438 -66.50977 1.000 17.54089 127 GLN C O 1
ATOM 4651 N N . PRO C 1 128 ? 38.42414 37.31009 -67.34661 1.000 15.89663 128 PRO C N 1
ATOM 4652 C CA . PRO C 1 128 ? 37.54753 37.51526 -68.51081 1.000 19.11129 128 PRO C CA 1
ATOM 4653 C C . PRO C 1 128 ? 36.07507 37.56582 -68.15164 1.000 19.52192 128 PRO C C 1
ATOM 4654 O O . PRO C 1 128 ? 35.31635 38.30793 -68.78971 1.000 22.84256 128 PRO C O 1
ATOM 4658 N N . ALA C 1 129 ? 35.64413 36.80155 -67.14889 1.000 17.07017 129 ALA C N 1
ATOM 4659 C CA . ALA C 1 129 ? 34.25459 36.87009 -66.71436 1.000 20.41149 129 ALA C CA 1
ATOM 4660 C C . ALA C 1 129 ? 33.94928 38.20896 -66.05198 1.000 19.82374 129 ALA C C 1
ATOM 4661 O O . ALA C 1 129 ? 32.84312 38.73990 -66.20372 1.000 25.66914 129 ALA C O 1
ATOM 4663 N N . ILE C 1 130 ? 34.91640 38.76579 -65.31465 1.000 20.69347 130 ILE C N 1
ATOM 4664 C CA . ILE C 1 130 ? 34.75475 40.09619 -64.72228 1.000 18.81927 130 ILE C CA 1
ATOM 4665 C C . ILE C 1 130 ? 34.49990 41.13176 -65.80770 1.000 21.88442 130 ILE C C 1
ATOM 4666 O O . ILE C 1 130 ? 33.52192 41.89047 -65.75804 1.000 21.22105 130 ILE C O 1
ATOM 4671 N N . ALA C 1 131 ? 35.39248 41.18542 -66.79723 1.000 23.63650 131 ALA C N 1
ATOM 4672 C CA . ALA C 1 131 ? 35.28232 42.17970 -67.85737 1.000 24.12944 131 ALA C CA 1
ATOM 4673 C C . ALA C 1 131 ? 33.99399 42.00260 -68.64907 1.000 35.29681 131 ALA C C 1
ATOM 4674 O O . ALA C 1 131 ? 33.32951 42.98484 -68.99885 1.000 29.77273 131 ALA C O 1
ATOM 4676 N N . LYS C 1 132 ? 33.61584 40.75488 -68.92464 1.000 28.13481 132 LYS C N 1
ATOM 4677 C CA . LYS C 1 132 ? 32.44531 40.49725 -69.75742 1.000 38.56896 132 LYS C CA 1
ATOM 4678 C C . LYS C 1 132 ? 31.14686 40.78894 -69.01196 1.000 33.97384 132 LYS C C 1
ATOM 4679 O O . LYS C 1 132 ? 30.21501 41.36717 -69.58454 1.000 30.21068 132 LYS C O 1
ATOM 4685 N N . LYS C 1 133 ? 31.06543 40.40948 -67.73514 1.000 25.80806 133 LYS C N 1
ATOM 4686 C CA . LYS C 1 133 ? 29.79229 40.44940 -67.02111 1.000 20.78709 133 LYS C CA 1
ATOM 4687 C C . LYS C 1 133 ? 29.54195 41.75068 -66.26705 1.000 37.38268 133 LYS C C 1
ATOM 4688 O O . LYS C 1 133 ? 28.38035 42.12714 -66.08010 1.000 32.65005 133 LYS C O 1
ATOM 4694 N N . TRP C 1 134 ? 30.58552 42.44327 -65.81483 1.000 22.92408 134 TRP C N 1
ATOM 4695 C CA . TRP C 1 134 ? 30.41684 43.72685 -65.14293 1.000 23.88991 134 TRP C CA 1
ATOM 4696 C C . TRP C 1 134 ? 30.93709 44.90160 -65.95976 1.000 30.74621 134 TRP C C 1
ATOM 4697 O O . TRP C 1 134 ? 30.81616 46.04755 -65.51203 1.000 27.91134 134 TRP C O 1
ATOM 4708 N N . GLN C 1 135 ? 31.51152 44.64914 -67.13939 1.000 25.84441 135 GLN C N 1
ATOM 4709 C CA . GLN C 1 135 ? 31.94005 45.70655 -68.06313 1.000 28.84347 135 GLN C CA 1
ATOM 4710 C C . GLN C 1 135 ? 32.92282 46.67613 -67.40366 1.000 28.39189 135 GLN C C 1
ATOM 4711 O O . GLN C 1 135 ? 32.80282 47.89696 -67.51914 1.000 26.76853 135 GLN C O 1
ATOM 4717 N N . THR C 1 136 ? 33.91608 46.11974 -66.71648 1.000 26.88253 136 THR C N 1
ATOM 4718 C CA . THR C 1 136 ? 34.81548 46.90853 -65.88985 1.000 25.50565 136 THR C CA 1
ATOM 4719 C C . THR C 1 136 ? 36.26579 46.61736 -66.24772 1.000 25.50432 136 THR C C 1
ATOM 4720 O O . THR C 1 136 ? 36.59777 45.55550 -66.77893 1.000 27.82148 136 THR C O 1
ATOM 4724 N N . ASP C 1 137 ? 37.12841 47.58395 -65.93688 1.000 30.21187 137 ASP C N 1
ATOM 4725 C CA . ASP C 1 137 ? 38.57000 47.42664 -66.07518 1.000 38.71666 137 ASP C CA 1
ATOM 4726 C C . ASP C 1 137 ? 39.23948 46.96802 -64.78596 1.000 33.82376 137 ASP C C 1
ATOM 4727 O O . ASP C 1 137 ? 40.47319 46.91555 -64.73276 1.000 30.19417 137 ASP C O 1
ATOM 4732 N N . PHE C 1 138 ? 38.45827 46.66514 -63.74739 1.000 23.52680 138 PHE C N 1
ATOM 4733 C CA . PHE C 1 138 ? 39.00432 46.13045 -62.50561 1.000 19.53943 138 PHE C CA 1
ATOM 4734 C C . PHE C 1 138 ? 39.89887 44.93251 -62.79393 1.000 18.26782 138 PHE C C 1
ATOM 4735 O O . PHE C 1 138 ? 39.55441 44.05822 -63.59310 1.000 20.40279 138 PHE C O 1
ATOM 4743 N N . VAL C 1 139 ? 41.05353 44.90098 -62.13232 1.000 18.54198 139 VAL C N 1
ATOM 4744 C CA . VAL C 1 139 ? 42.02287 43.81903 -62.26293 1.000 17.24030 139 VAL C CA 1
ATOM 4745 C C . VAL C 1 139 ? 42.10578 43.09737 -60.92545 1.000 17.61831 139 VAL C C 1
ATOM 4746 O O . VAL C 1 139 ? 42.39561 43.71422 -59.89420 1.000 19.86917 139 VAL C O 1
ATOM 4750 N N . LEU C 1 140 ? 41.83824 41.79556 -60.94163 1.000 15.67908 140 LEU C N 1
ATOM 4751 C CA . LEU C 1 140 ? 41.94166 40.97552 -59.74428 1.000 17.23742 140 LEU C CA 1
ATOM 4752 C C . LEU C 1 140 ? 43.41242 40.70094 -59.46302 1.000 17.47570 140 LEU C C 1
ATOM 4753 O O . LEU C 1 140 ? 44.10286 40.07561 -60.27875 1.000 17.79076 140 LEU C O 1
ATOM 4758 N N . ARG C 1 141 ? 43.88205 41.15479 -58.30960 1.000 15.02580 141 ARG C N 1
ATOM 4759 C CA . ARG C 1 141 ? 45.24675 40.92472 -57.86649 1.000 14.66673 141 ARG C CA 1
ATOM 4760 C C . ARG C 1 141 ? 45.23617 39.89380 -56.74821 1.000 14.51522 141 ARG C C 1
ATOM 4761 O O . ARG C 1 141 ? 44.35277 39.90614 -55.88498 1.000 16.28102 141 ARG C O 1
ATOM 4769 N N . HIS C 1 142 ? 46.23279 39.01670 -56.75652 1.000 12.54153 142 HIS C N 1
ATOM 4770 C CA . HIS C 1 142 ? 46.32882 37.96886 -55.75184 1.000 10.97558 142 HIS C CA 1
ATOM 4771 C C . HIS C 1 142 ? 47.78619 37.55243 -55.64731 1.000 10.60153 142 HIS C C 1
ATOM 4772 O O . HIS C 1 142 ? 48.58848 37.82908 -56.54049 1.000 12.22770 142 HIS C O 1
ATOM 4779 N N . VAL C 1 143 ? 48.12168 36.87235 -54.55162 1.000 9.27036 143 VAL C N 1
ATOM 4780 C CA . VAL C 1 143 ? 49.45773 36.31154 -54.36624 1.000 9.21825 143 VAL C CA 1
ATOM 4781 C C . VAL C 1 143 ? 49.33043 34.91421 -53.78463 1.000 10.56713 143 VAL C C 1
ATOM 4782 O O . VAL C 1 143 ? 48.51409 34.67608 -52.88632 1.000 11.13874 143 VAL C O 1
ATOM 4786 N N . VAL C 1 144 ? 50.14835 33.99458 -54.29243 1.000 9.89360 144 VAL C N 1
ATOM 4787 C CA . VAL C 1 144 ? 50.33726 32.67493 -53.69645 1.000 8.93214 144 VAL C CA 1
ATOM 4788 C C . VAL C 1 144 ? 51.78172 32.58824 -53.21797 1.000 10.99539 144 VAL C C 1
ATOM 4789 O O . VAL C 1 144 ? 52.71059 32.77975 -54.01138 1.000 10.72742 144 VAL C O 1
ATOM 4793 N N . GLY C 1 145 ? 51.97248 32.31232 -51.93195 1.000 9.35460 145 GLY C N 1
ATOM 4794 C CA . GLY C 1 145 ? 53.30432 32.16866 -51.34908 1.000 9.27057 145 GLY C CA 1
ATOM 4795 C C . GLY C 1 145 ? 53.50782 30.75148 -50.85372 1.000 10.25815 145 GLY C C 1
ATOM 4796 O O . GLY C 1 145 ? 52.56670 30.12232 -50.36555 1.000 11.44303 145 GLY C O 1
ATOM 4797 N N . ILE C 1 146 ? 54.73552 30.24363 -51.00248 1.000 8.94549 146 ILE C N 1
ATOM 4798 C CA . ILE C 1 146 ? 55.05602 28.85550 -50.67560 1.000 9.25859 146 ILE C CA 1
ATOM 4799 C C . ILE C 1 146 ? 56.40910 28.76790 -49.98752 1.000 10.89336 146 ILE C C 1
ATOM 4800 O O . ILE C 1 146 ? 57.38609 29.38144 -50.42760 1.000 10.50656 146 ILE C O 1
ATOM 4805 N N . ASP C 1 147 ? 56.47216 27.96347 -48.92955 1.000 9.81004 147 ASP C N 1
ATOM 4806 C CA . ASP C 1 147 ? 57.72235 27.59991 -48.27863 1.000 10.76223 147 ASP C CA 1
ATOM 4807 C C . ASP C 1 147 ? 57.60616 26.14353 -47.85099 1.000 10.98475 147 ASP C C 1
ATOM 4808 O O . ASP C 1 147 ? 56.51546 25.56597 -47.84287 1.000 11.99902 147 ASP C O 1
ATOM 4813 N N . THR C 1 148 ? 58.74239 25.53154 -47.52553 1.000 10.64031 148 THR C N 1
ATOM 4814 C CA . THR C 1 148 ? 58.76560 24.14592 -47.07106 1.000 11.85649 148 THR C CA 1
ATOM 4815 C C . THR C 1 148 ? 59.72550 24.03634 -45.89581 1.000 12.20578 148 THR C C 1
ATOM 4816 O O . THR C 1 148 ? 60.80941 24.62860 -45.91659 1.000 14.39725 148 THR C O 1
ATOM 4820 N N . SER C 1 149 ? 59.31071 23.32330 -44.85460 1.000 13.09303 149 SER C N 1
ATOM 4821 C CA . SER C 1 149 ? 60.11892 23.21999 -43.64425 1.000 13.51421 149 SER C CA 1
ATOM 4822 C C . SER C 1 149 ? 59.53236 22.12768 -42.76471 1.000 12.57042 149 SER C C 1
ATOM 4823 O O . SER C 1 149 ? 58.49028 21.54214 -43.07304 1.000 14.19651 149 SER C O 1
ATOM 4826 N N . GLN C 1 150 ? 60.21727 21.86610 -41.65481 1.000 12.42768 150 GLN C N 1
ATOM 4827 C CA . GLN C 1 150 ? 59.62259 21.10323 -40.57070 1.000 13.27281 150 GLN C CA 1
ATOM 4828 C C . GLN C 1 150 ? 58.46904 21.89267 -39.96623 1.000 11.14803 150 GLN C C 1
ATOM 4829 O O . GLN C 1 150 ? 58.52862 23.12223 -39.84082 1.000 13.43399 150 GLN C O 1
ATOM 4835 N N . LEU C 1 151 ? 57.40492 21.18145 -39.60661 1.000 12.36731 151 LEU C N 1
ATOM 4836 C CA . LEU C 1 151 ? 56.26458 21.78347 -38.93561 1.000 16.32699 151 LEU C CA 1
ATOM 4837 C C . LEU C 1 151 ? 55.80724 20.86086 -37.82134 1.000 15.52374 151 LEU C C 1
ATOM 4838 O O . LEU C 1 151 ? 55.85683 19.63748 -37.96301 1.000 15.73424 151 LEU C O 1
ATOM 4843 N N . ARG C 1 152 ? 55.35392 21.44758 -36.72444 1.000 13.71374 152 ARG C N 1
ATOM 4844 C CA . ARG C 1 152 ? 54.62935 20.71644 -35.69753 1.000 14.18140 152 ARG C CA 1
ATOM 4845 C C . ARG C 1 152 ? 53.20549 21.24527 -35.63941 1.000 13.84679 152 ARG C C 1
ATOM 4846 O O . ARG C 1 152 ? 52.95265 22.41033 -35.94940 1.000 14.44051 152 ARG C O 1
ATOM 4854 N N . THR C 1 153 ? 52.26841 20.37423 -35.28557 1.000 12.27796 153 THR C N 1
ATOM 4855 C CA . THR C 1 153 ? 50.87204 20.77457 -35.24763 1.000 12.36961 153 THR C CA 1
ATOM 4856 C C . THR C 1 153 ? 50.19620 20.21018 -34.00847 1.000 13.61656 153 THR C C 1
ATOM 4857 O O . THR C 1 153 ? 50.51002 19.10206 -33.56532 1.000 14.28281 153 THR C O 1
ATOM 4861 N N . ALA C 1 154 ? 49.29207 21.00186 -33.43571 1.000 13.64486 154 ALA C N 1
ATOM 4862 C CA . ALA C 1 154 ? 48.53199 20.62200 -32.25550 1.000 14.10131 154 ALA C CA 1
ATOM 4863 C C . ALA C 1 154 ? 47.06920 20.97731 -32.48419 1.000 13.31944 154 ALA C C 1
ATOM 4864 O O . ALA C 1 154 ? 46.73969 21.82929 -33.31471 1.000 13.33636 154 ALA C O 1
ATOM 4866 N N . ARG C 1 155 ? 46.19047 20.31259 -31.73722 1.000 15.34488 155 ARG C N 1
ATOM 4867 C CA . ARG C 1 155 ? 44.74817 20.43970 -31.91339 1.000 14.26670 155 ARG C CA 1
ATOM 4868 C C . ARG C 1 155 ? 44.17712 21.43572 -30.91460 1.000 12.71068 155 ARG C C 1
ATOM 4869 O O . ARG C 1 155 ? 44.37790 21.29390 -29.70209 1.000 15.28007 155 ARG C O 1
ATOM 4877 N N . ILE C 1 156 ? 43.45151 22.43114 -31.42694 1.000 15.00194 156 ILE C N 1
ATOM 4878 C CA . ILE C 1 156 ? 42.89275 23.50484 -30.61667 1.000 15.25536 156 ILE C CA 1
ATOM 4879 C C . ILE C 1 156 ? 41.41585 23.67238 -30.96149 1.000 17.87382 156 ILE C C 1
ATOM 4880 O O . ILE C 1 156 ? 40.89339 23.04585 -31.88478 1.000 18.36062 156 ILE C O 1
ATOM 4885 N N . GLY C 1 157 ? 40.74027 24.51726 -30.18561 1.000 18.65796 157 GLY C N 1
ATOM 4886 C CA . GLY C 1 157 ? 39.30064 24.66520 -30.29143 1.000 18.46440 157 GLY C CA 1
ATOM 4887 C C . GLY C 1 157 ? 38.85692 26.09881 -30.48237 1.000 15.99669 157 GLY C C 1
ATOM 4888 O O . GLY C 1 157 ? 38.46983 26.77112 -29.52023 1.000 20.25220 157 GLY C O 1
ATOM 4889 N N . ILE C 1 158 ? 38.91011 26.57633 -31.72314 1.000 17.38523 158 ILE C N 1
ATOM 4890 C CA . ILE C 1 158 ? 38.63351 27.97472 -32.02640 1.000 17.09094 158 ILE C CA 1
ATOM 4891 C C . ILE C 1 158 ? 37.26383 28.09686 -32.68294 1.000 19.83159 158 ILE C C 1
ATOM 4892 O O . ILE C 1 158 ? 36.32879 28.63781 -32.08308 1.000 20.41910 158 ILE C O 1
ATOM 4897 N N . ARG C 1 159 ? 37.13302 27.59843 -33.91678 1.000 27.28575 159 ARG C N 1
ATOM 4898 C CA . ARG C 1 159 ? 35.81615 27.51785 -34.54152 1.000 25.71323 159 ARG C CA 1
ATOM 4899 C C . ARG C 1 159 ? 35.04221 26.30416 -34.05405 1.000 32.32429 159 ARG C C 1
ATOM 4900 O O . ARG C 1 159 ? 33.81534 26.36410 -33.91013 1.000 35.83294 159 ARG C O 1
ATOM 4908 N N . GLY C 1 160 ? 35.74145 25.20415 -33.81659 1.000 29.96800 160 GLY C N 1
ATOM 4909 C CA . GLY C 1 160 ? 35.16837 24.01859 -33.23344 1.000 28.27028 160 GLY C CA 1
ATOM 4910 C C . GLY C 1 160 ? 36.27986 23.23509 -32.58109 1.000 25.94954 160 GLY C C 1
ATOM 4911 O O . GLY C 1 160 ? 37.39548 23.73163 -32.41690 1.000 30.35763 160 GLY C O 1
ATOM 4912 N N . ASP C 1 161 ? 35.97734 21.98978 -32.24152 1.000 23.51962 161 ASP C N 1
ATOM 4913 C CA . ASP C 1 161 ? 36.92865 21.15983 -31.51627 1.000 24.28126 161 ASP C CA 1
ATOM 4914 C C . ASP C 1 161 ? 38.01448 20.55657 -32.39922 1.000 20.95837 161 ASP C C 1
ATOM 4915 O O . ASP C 1 161 ? 38.85818 19.81844 -31.88116 1.000 22.33006 161 ASP C O 1
ATOM 4920 N N . ASN C 1 162 ? 38.03492 20.85992 -33.69961 1.000 22.90371 162 ASN C N 1
ATOM 4921 C CA . ASN C 1 162 ? 38.89553 20.15063 -34.64260 1.000 21.47346 162 ASN C CA 1
ATOM 4922 C C . ASN C 1 162 ? 39.89399 21.05770 -35.35955 1.000 26.04728 162 ASN C C 1
ATOM 4923 O O . ASN C 1 162 ? 40.37370 20.70429 -36.44168 1.000 23.36013 162 ASN C O 1
ATOM 4928 N N . ASP C 1 163 ? 40.22732 22.21217 -34.79304 1.000 18.58146 163 ASP C N 1
ATOM 4929 C CA . ASP C 1 163 ? 41.18733 23.09083 -35.44387 1.000 16.31041 163 ASP C CA 1
ATOM 4930 C C . ASP C 1 163 ? 42.61191 22.60878 -35.20292 1.000 14.12251 163 ASP C C 1
ATOM 4931 O O . ASP C 1 163 ? 42.91200 21.95486 -34.20058 1.000 17.73150 163 ASP C O 1
ATOM 4936 N N . LEU C 1 164 ? 43.49712 22.93966 -36.14163 1.000 15.11764 164 LEU C N 1
ATOM 4937 C CA . LEU C 1 164 ? 44.91682 22.65362 -36.00317 1.000 14.81619 164 LEU C CA 1
ATOM 4938 C C . LEU C 1 164 ? 45.70580 23.94998 -36.08452 1.000 14.37169 164 LEU C C 1
ATOM 4939 O O . LEU C 1 164 ? 45.42894 24.80531 -36.93115 1.000 16.45724 164 LEU C O 1
ATOM 4944 N N . VAL C 1 165 ? 46.69628 24.08531 -35.20810 1.000 13.20479 165 VAL C N 1
ATOM 4945 C CA . VAL C 1 165 ? 47.65646 25.18044 -35.25926 1.000 12.87200 165 VAL C CA 1
ATOM 4946 C C . VAL C 1 165 ? 48.97831 24.61363 -35.76240 1.000 14.08925 165 VAL C C 1
ATOM 4947 O O . VAL C 1 165 ? 49.33880 23.47649 -35.44187 1.000 13.80816 165 VAL C O 1
ATOM 4951 N N . TRP C 1 166 ? 49.68514 25.39592 -36.57153 1.000 12.78807 166 TRP C N 1
ATOM 4952 C CA . TRP C 1 166 ? 50.90490 24.95799 -37.23281 1.000 12.80504 166 TRP C CA 1
ATOM 4953 C C . TRP C 1 166 ? 52.07180 25.81120 -36.76092 1.000 12.68860 166 TRP C C 1
ATOM 4954 O O . TRP C 1 166 ? 52.02252 27.04247 -36.84812 1.000 14.55753 166 TRP C O 1
ATOM 4965 N N . ILE C 1 167 ? 53.12166 25.15214 -36.28397 1.000 12.52033 167 ILE C N 1
ATOM 4966 C CA . ILE C 1 167 ? 54.27939 25.80649 -35.69005 1.000 13.92407 167 ILE C CA 1
ATOM 4967 C C . ILE C 1 167 ? 55.49747 25.43172 -36.52490 1.000 13.30927 167 ILE C C 1
ATOM 4968 O O . ILE C 1 167 ? 55.92345 24.26868 -36.53012 1.000 13.18194 167 ILE C O 1
ATOM 4973 N N . GLY C 1 168 ? 56.06542 26.40654 -37.22057 1.000 12.12665 168 GLY C N 1
ATOM 4974 C CA . GLY C 1 168 ? 57.26354 26.14387 -37.99646 1.000 14.14271 168 GLY C CA 1
ATOM 4975 C C . GLY C 1 168 ? 57.46877 27.19424 -39.05970 1.000 12.30499 168 GLY C C 1
ATOM 4976 O O . GLY C 1 168 ? 56.57280 27.97618 -39.37811 1.000 13.57452 168 GLY C O 1
ATOM 4977 N N . ARG C 1 169 ? 58.67734 27.17687 -39.63224 1.000 13.29715 169 ARG C N 1
ATOM 4978 C CA . ARG C 1 169 ? 59.09609 28.26667 -40.51132 1.000 11.71307 169 ARG C CA 1
ATOM 4979 C C . ARG C 1 169 ? 58.14233 28.44176 -41.68214 1.000 14.17444 169 ARG C C 1
ATOM 4980 O O . ARG C 1 169 ? 57.73140 29.56437 -41.99633 1.000 13.83599 169 ARG C O 1
ATOM 4988 N N . ALA C 1 170 ? 57.78280 27.34332 -42.34984 1.000 11.07448 170 ALA C N 1
ATOM 4989 C CA . ALA C 1 170 ? 57.01827 27.47904 -43.58610 1.000 13.36479 170 ALA C CA 1
ATOM 4990 C C . ALA C 1 170 ? 55.64975 28.09205 -43.34448 1.000 13.08556 170 ALA C C 1
ATOM 4991 O O . ALA C 1 170 ? 55.13352 28.80080 -44.21269 1.000 14.43559 170 ALA C O 1
ATOM 4993 N N . ALA C 1 171 ? 55.04782 27.83614 -42.18062 1.000 13.38890 171 ALA C N 1
ATOM 4994 C CA . ALA C 1 171 ? 53.74740 28.42520 -41.88673 1.000 11.67453 171 ALA C CA 1
ATOM 4995 C C . ALA C 1 171 ? 53.84770 29.94022 -41.80332 1.000 16.94829 171 ALA C C 1
ATOM 4996 O O . ALA C 1 171 ? 52.95328 30.65875 -42.26397 1.000 20.89436 171 ALA C O 1
ATOM 4998 N N . ASN C 1 172 ? 54.94240 30.44507 -41.24158 1.000 12.64471 172 ASN C N 1
ATOM 4999 C CA . ASN C 1 172 ? 55.11574 31.88796 -41.14747 1.000 15.93842 172 ASN C CA 1
ATOM 5000 C C . ASN C 1 172 ? 55.64075 32.48527 -42.44725 1.000 14.37018 172 ASN C C 1
ATOM 5001 O O . ASN C 1 172 ? 55.14334 33.52627 -42.88948 1.000 15.73334 172 ASN C O 1
ATOM 5006 N N . TYR C 1 173 ? 56.64138 31.85081 -43.07255 1.000 12.00308 173 TYR C N 1
ATOM 5007 C CA . TYR C 1 173 ? 57.25746 32.45546 -44.25553 1.000 12.19113 173 TYR C CA 1
ATOM 5008 C C . TYR C 1 173 ? 56.30448 32.47550 -45.44072 1.000 11.97178 173 TYR C C 1
ATOM 5009 O O . TYR C 1 173 ? 56.26577 33.45718 -46.19089 1.000 11.87873 173 TYR C O 1
ATOM 5018 N N . ALA C 1 174 ? 55.54643 31.39836 -45.65443 1.000 11.96402 174 ALA C N 1
ATOM 5019 C CA . ALA C 1 174 ? 54.61193 31.40082 -46.77265 1.000 10.98352 174 ALA C CA 1
ATOM 5020 C C . ALA C 1 174 ? 53.58415 32.51573 -46.61485 1.000 14.33165 174 ALA C C 1
ATOM 5021 O O . ALA C 1 174 ? 53.21114 33.16032 -47.59707 1.000 13.61435 174 ALA C O 1
ATOM 5023 N N . ALA C 1 175 ? 53.14526 32.77980 -45.37827 1.000 13.45375 175 ALA C N 1
ATOM 5024 C CA . ALA C 1 175 ? 52.19722 33.86154 -45.14580 1.000 14.34468 175 ALA C CA 1
ATOM 5025 C C . ALA C 1 175 ? 52.84703 35.21441 -45.39841 1.000 13.14933 175 ALA C C 1
ATOM 5026 O O . ALA C 1 175 ? 52.23369 36.09827 -46.00679 1.000 15.03523 175 ALA C O 1
ATOM 5028 N N . LYS C 1 176 ? 54.09266 35.39344 -44.95507 1.000 12.44858 176 LYS C N 1
ATOM 5029 C CA . LYS C 1 176 ? 54.77016 36.66275 -45.19354 1.000 12.62452 176 LYS C CA 1
ATOM 5030 C C . LYS C 1 176 ? 54.95810 36.91921 -46.68187 1.000 11.38621 176 LYS C C 1
ATOM 5031 O O . LYS C 1 176 ? 54.82395 38.05862 -47.14319 1.000 12.71671 176 LYS C O 1
ATOM 5037 N N . LEU C 1 177 ? 55.26810 35.87386 -47.45498 1.000 12.92297 177 LEU C N 1
ATOM 5038 C CA . LEU C 1 177 ? 55.43259 36.05927 -48.89464 1.000 10.37976 177 LEU C CA 1
ATOM 5039 C C . LEU C 1 177 ? 54.14718 36.55690 -49.54802 1.000 13.36283 177 LEU C C 1
ATOM 5040 O O . LEU C 1 177 ? 54.19222 37.38837 -50.46043 1.000 12.72510 177 LEU C O 1
ATOM 5045 N N . THR C 1 178 ? 52.98470 36.06759 -49.09809 1.000 14.11274 178 THR C N 1
ATOM 5046 C CA . THR C 1 178 ? 51.73325 36.52303 -49.69747 1.000 19.29213 178 THR C CA 1
ATOM 5047 C C . THR C 1 178 ? 51.39221 37.95657 -49.31907 1.000 20.20242 178 THR C C 1
ATOM 5048 O O . THR C 1 178 ? 50.54242 38.57395 -49.97184 1.000 20.97232 178 THR C O 1
ATOM 5052 N N . ASN C 1 179 ? 52.02495 38.50262 -48.27973 1.000 16.97274 179 ASN C N 1
ATOM 5053 C CA . ASN C 1 179 ? 51.81447 39.90030 -47.93405 1.000 19.43189 179 ASN C CA 1
ATOM 5054 C C . ASN C 1 179 ? 52.57186 40.85063 -48.84978 1.000 18.60935 179 ASN C C 1
ATOM 5055 O O . ASN C 1 179 ? 52.34800 42.06359 -48.78547 1.000 23.35828 179 ASN C O 1
ATOM 5060 N N . LEU C 1 180 ? 53.45886 40.33692 -49.69426 1.000 16.07655 180 LEU C N 1
ATOM 5061 C CA . LEU C 1 180 ? 54.23014 41.17493 -50.59511 1.000 14.49265 180 LEU C CA 1
ATOM 5062 C C . LEU C 1 180 ? 53.46669 41.37573 -51.89649 1.000 16.33621 180 LEU C C 1
ATOM 5063 O O . LEU C 1 180 ? 52.71524 40.50139 -52.33940 1.000 18.78230 180 LEU C O 1
ATOM 5068 N N . ALA C 1 181 ? 53.65678 42.54010 -52.50357 1.000 19.97106 181 ALA C N 1
ATOM 5069 C CA . ALA C 1 181 ? 52.93669 42.89215 -53.71677 1.000 20.51647 181 ALA C CA 1
ATOM 5070 C C . ALA C 1 181 ? 53.80587 42.70339 -54.95352 1.000 17.55471 181 ALA C C 1
ATOM 5071 O O . ALA C 1 181 ? 55.03512 42.60941 -54.88039 1.000 19.82009 181 ALA C O 1
ATOM 5073 N N . GLY C 1 182 ? 53.13741 42.63142 -56.11016 1.000 18.34450 182 GLY C N 1
ATOM 5074 C CA . GLY C 1 182 ? 53.78181 42.74497 -57.39593 1.000 19.25207 182 GLY C CA 1
ATOM 5075 C C . GLY C 1 182 ? 53.95963 41.44670 -58.15628 1.000 17.48794 182 GLY C C 1
ATOM 5076 O O . GLY C 1 182 ? 54.21064 41.48859 -59.36590 1.000 19.79095 182 GLY C O 1
ATOM 5077 N N . LYS C 1 183 ? 53.86169 40.29610 -57.48419 1.000 15.74349 183 LYS C N 1
ATOM 5078 C CA . LYS C 1 183 ? 54.09197 39.00895 -58.14343 1.000 16.18453 183 LYS C CA 1
ATOM 5079 C C . LYS C 1 183 ? 53.00622 38.02533 -57.72346 1.000 12.65656 183 LYS C C 1
ATOM 5080 O O . LYS C 1 183 ? 52.72802 37.89460 -56.51841 1.000 13.99554 183 LYS C O 1
ATOM 5086 N N . PRO C 1 184 ? 52.39399 37.30451 -58.66919 1.000 11.40127 184 PRO C N 1
ATOM 5087 C CA . PRO C 1 184 ? 51.31405 36.38266 -58.29294 1.000 12.07939 184 PRO C CA 1
ATOM 5088 C C . PRO C 1 184 ? 51.78969 35.11320 -57.60900 1.000 11.38482 184 PRO C C 1
ATOM 5089 O O . PRO C 1 184 ? 50.98836 34.48545 -56.90985 1.000 11.55442 184 PRO C O 1
ATOM 5093 N N . THR C 1 185 ? 53.04835 34.71133 -57.77968 1.000 11.18234 185 THR C N 1
ATOM 5094 C CA . THR C 1 185 ? 53.58521 33.54720 -57.08496 1.000 10.09336 185 THR C CA 1
ATOM 5095 C C . THR C 1 185 ? 54.97634 33.87077 -56.56811 1.000 10.60709 185 THR C C 1
ATOM 5096 O O . THR C 1 185 ? 55.79804 34.42105 -57.30548 1.000 11.67950 185 THR C O 1
ATOM 5100 N N . ARG C 1 186 ? 55.23179 33.52567 -55.30568 1.000 9.69848 186 ARG C N 1
ATOM 5101 C CA . ARG C 1 186 ? 56.53548 33.68185 -54.67415 1.000 9.08447 186 ARG C CA 1
ATOM 5102 C C . ARG C 1 186 ? 56.81429 32.42582 -53.87477 1.000 10.81060 186 ARG C C 1
ATOM 5103 O O . ARG C 1 186 ? 55.95240 31.97910 -53.11405 1.000 11.61492 186 ARG C O 1
ATOM 5111 N N . ILE C 1 187 ? 58.01162 31.86596 -54.03688 1.000 9.87570 187 ILE C N 1
ATOM 5112 C CA . ILE C 1 187 ? 58.41815 30.65636 -53.33536 1.000 10.12816 187 ILE C CA 1
ATOM 5113 C C . ILE C 1 187 ? 59.81887 30.84678 -52.77449 1.000 12.09128 187 ILE C C 1
ATOM 5114 O O . ILE C 1 187 ? 60.62855 31.60716 -53.31069 1.000 11.19566 187 ILE C O 1
ATOM 5119 N N . THR C 1 188 ? 60.10808 30.14594 -51.68340 1.000 11.01514 188 THR C N 1
ATOM 5120 C CA . THR C 1 188 ? 61.47049 30.16436 -51.17454 1.000 9.84816 188 THR C CA 1
ATOM 5121 C C . THR C 1 188 ? 62.37102 29.26861 -52.01686 1.000 9.90781 188 THR C C 1
ATOM 5122 O O . THR C 1 188 ? 61.91481 28.40163 -52.76576 1.000 11.03470 188 THR C O 1
ATOM 5126 N N . ALA C 1 189 ? 63.68146 29.48969 -51.86790 1.000 10.49754 189 ALA C N 1
ATOM 5127 C CA . ALA C 1 189 ? 64.65418 28.64545 -52.55310 1.000 11.26015 189 ALA C CA 1
ATOM 5128 C C . ALA C 1 189 ? 64.47893 27.17612 -52.19333 1.000 11.94299 189 ALA C C 1
ATOM 5129 O O . ALA C 1 189 ? 64.67769 26.30389 -53.04495 1.000 13.56522 189 ALA C O 1
ATOM 5131 N N . ASP C 1 190 ? 64.09616 26.88053 -50.94801 1.000 11.73662 190 ASP C N 1
ATOM 5132 C CA . ASP C 1 190 ? 63.90755 25.48709 -50.55799 1.000 13.25608 190 ASP C CA 1
ATOM 5133 C C . ASP C 1 190 ? 62.81380 24.80824 -51.38027 1.000 13.15378 190 ASP C C 1
ATOM 5134 O O . ASP C 1 190 ? 62.89299 23.60268 -51.64370 1.000 14.23624 190 ASP C O 1
ATOM 5139 N N . VAL C 1 191 ? 61.80028 25.56095 -51.80873 1.000 13.35231 191 VAL C N 1
ATOM 5140 C CA . VAL C 1 191 ? 60.80318 25.01182 -52.72308 1.000 12.14000 191 VAL C CA 1
ATOM 5141 C C . VAL C 1 191 ? 61.37597 24.90255 -54.12880 1.000 13.12147 191 VAL C C 1
ATOM 5142 O O . VAL C 1 191 ? 61.29360 23.84882 -54.77427 1.000 12.24978 191 VAL C O 1
ATOM 5146 N N . TYR C 1 192 ? 61.96228 26.00012 -54.62032 1.000 11.29702 192 TYR C N 1
ATOM 5147 C CA . TYR C 1 192 ? 62.49917 26.03062 -55.97877 1.000 11.80371 192 TYR C CA 1
ATOM 5148 C C . TYR C 1 192 ? 63.51323 24.91387 -56.20831 1.000 12.76616 192 TYR C C 1
ATOM 5149 O O . TYR C 1 192 ? 63.50504 24.26045 -57.26155 1.000 13.64963 192 TYR C O 1
ATOM 5158 N N . ASN C 1 193 ? 64.38122 24.67081 -55.22541 1.000 13.45896 193 ASN C N 1
ATOM 5159 C CA . ASN C 1 193 ? 65.44526 23.68892 -55.39339 1.000 13.08806 193 ASN C CA 1
ATOM 5160 C C . ASN C 1 193 ? 64.94230 22.25492 -55.41603 1.000 15.32250 193 ASN C C 1
ATOM 5161 O O . ASN C 1 193 ? 65.73504 21.34809 -55.68856 1.000 15.42386 193 ASN C O 1
ATOM 5166 N N . LYS C 1 194 ? 63.66753 22.02544 -55.12201 1.000 13.74341 194 LYS C N 1
ATOM 5167 C CA . LYS C 1 194 ? 63.07264 20.70336 -55.21069 1.000 12.61167 194 LYS C CA 1
ATOM 5168 C C . LYS C 1 194 ? 62.17805 20.55130 -56.43005 1.000 15.43918 194 LYS C C 1
ATOM 5169 O O . LYS C 1 194 ? 61.67855 19.45217 -56.68101 1.000 18.03758 194 LYS C O 1
ATOM 5175 N N . LEU C 1 195 ? 61.98012 21.61760 -57.20388 1.000 15.48144 195 LEU C N 1
ATOM 5176 C CA . LEU C 1 195 ? 61.07475 21.54596 -58.34281 1.000 14.79674 195 LEU C CA 1
ATOM 5177 C C . LEU C 1 195 ? 61.63356 20.66114 -59.44465 1.000 15.83671 195 LEU C C 1
ATOM 5178 O O . LEU C 1 195 ? 62.82209 20.71109 -59.76885 1.000 18.26796 195 LEU C O 1
ATOM 5183 N N . ALA C 1 196 ? 60.75119 19.87142 -60.04264 1.000 17.93778 196 ALA C N 1
ATOM 5184 C CA . ALA C 1 196 ? 61.08977 19.18994 -61.27868 1.000 18.82485 196 ALA C CA 1
ATOM 5185 C C . ALA C 1 196 ? 61.36894 20.21805 -62.37090 1.000 18.87713 196 ALA C C 1
ATOM 5186 O O . ALA C 1 196 ? 60.88124 21.35223 -62.32796 1.000 18.72213 196 ALA C O 1
ATOM 5188 N N . ASP C 1 197 ? 62.17216 19.81473 -63.35951 1.000 20.26351 197 ASP C N 1
ATOM 5189 C CA . ASP C 1 197 ? 62.55629 20.74470 -64.41766 1.000 17.98088 197 ASP C CA 1
ATOM 5190 C C . ASP C 1 197 ? 61.34841 21.28584 -65.17323 1.000 20.15782 197 ASP C C 1
ATOM 5191 O O . ASP C 1 197 ? 61.37177 22.43595 -65.62621 1.000 21.40425 197 ASP C O 1
ATOM 5196 N N . LYS C 1 198 ? 60.28820 20.48281 -65.32356 1.000 20.47980 198 LYS C N 1
ATOM 5197 C CA . LYS C 1 198 ? 59.09510 20.94765 -66.02430 1.000 19.03447 198 LYS C CA 1
ATOM 5198 C C . LYS C 1 198 ? 58.38171 22.07214 -65.29036 1.000 17.85714 198 LYS C C 1
ATOM 5199 O O . LYS C 1 198 ? 57.53872 22.74767 -65.89049 1.000 19.05307 198 LYS C O 1
ATOM 5205 N N . LEU C 1 199 ? 58.69236 22.28829 -64.01742 1.000 18.27664 199 LEU C N 1
ATOM 5206 C CA . LEU C 1 199 ? 58.13309 23.40564 -63.27741 1.000 16.76814 199 LEU C CA 1
ATOM 5207 C C . LEU C 1 199 ? 59.05832 24.61408 -63.24082 1.000 16.80136 199 LEU C C 1
ATOM 5208 O O . LEU C 1 199 ? 58.69267 25.63538 -62.65335 1.000 16.66997 199 LEU C O 1
ATOM 5213 N N . LYS C 1 200 ? 60.23583 24.52858 -63.86399 1.000 15.27189 200 LYS C N 1
ATOM 5214 C CA . LYS C 1 200 ? 61.20678 25.61507 -63.85894 1.000 17.38118 200 LYS C CA 1
ATOM 5215 C C . LYS C 1 200 ? 61.47145 26.22357 -65.22598 1.000 15.46386 200 LYS C C 1
ATOM 5216 O O . LYS C 1 200 ? 61.73105 27.42663 -65.30512 1.000 16.59282 200 LYS C O 1
ATOM 5222 N N . TYR C 1 201 ? 61.43614 25.42734 -66.29465 1.000 17.82104 201 TYR C N 1
ATOM 5223 C CA . TYR C 1 201 ? 61.76952 25.90009 -67.62759 1.000 16.94829 201 TYR C CA 1
ATOM 5224 C C . TYR C 1 201 ? 60.68737 25.46586 -68.60036 1.000 18.17216 201 TYR C C 1
ATOM 5225 O O . TYR C 1 201 ? 60.13995 24.36491 -68.48290 1.000 21.19126 201 TYR C O 1
ATOM 5234 N N . ALA C 1 202 ? 60.40204 26.32950 -69.57361 1.000 21.04257 202 ALA C N 1
ATOM 5235 C CA . ALA C 1 202 ? 59.46357 26.02901 -70.64523 1.000 22.72580 202 ALA C CA 1
ATOM 5236 C C . ALA C 1 202 ? 59.97750 26.65769 -71.93095 1.000 21.40584 202 ALA C C 1
ATOM 5237 O O . ALA C 1 202 ? 60.27183 27.85640 -71.96027 1.000 23.53616 202 ALA C O 1
ATOM 5239 N N . ASN C 1 203 ? 60.08812 25.84757 -72.98543 1.000 22.89070 203 ASN C N 1
ATOM 5240 C CA . ASN C 1 203 ? 60.54929 26.31430 -74.29700 1.000 22.17965 203 ASN C CA 1
ATOM 5241 C C . ASN C 1 203 ? 61.89584 27.02872 -74.19583 1.000 30.72629 203 ASN C C 1
ATOM 5242 O O . ASN C 1 203 ? 62.15607 28.01605 -74.88850 1.000 30.28050 203 ASN C O 1
ATOM 5247 N N . GLY C 1 204 ? 62.75628 26.52907 -73.30891 1.000 24.61947 204 GLY C N 1
ATOM 5248 C CA . GLY C 1 204 ? 64.05620 27.12505 -73.07866 1.000 26.02526 204 GLY C CA 1
ATOM 5249 C C . GLY C 1 204 ? 64.05551 28.40311 -72.26890 1.000 28.44241 204 GLY C C 1
ATOM 5250 O O . GLY C 1 204 ? 65.10737 29.04066 -72.14935 1.000 30.04845 204 GLY C O 1
ATOM 5251 N N . VAL C 1 205 ? 62.91928 28.79554 -71.70196 1.000 20.75997 205 VAL C N 1
ATOM 5252 C CA . VAL C 1 205 ? 62.77575 30.06249 -70.99557 1.000 23.30061 205 VAL C CA 1
ATOM 5253 C C . VAL C 1 205 ? 62.56426 29.78803 -69.51147 1.000 21.48624 205 VAL C C 1
ATOM 5254 O O . VAL C 1 205 ? 61.85143 28.84940 -69.13663 1.000 21.99410 205 VAL C O 1
ATOM 5258 N N . ASP C 1 206 ? 63.18789 30.60750 -68.66726 1.000 21.75498 206 ASP C N 1
ATOM 5259 C CA . ASP C 1 206 ? 62.98807 30.49188 -67.22844 1.000 22.78963 206 ASP C CA 1
ATOM 5260 C C . ASP C 1 206 ? 61.56363 30.88073 -66.85891 1.000 22.96989 206 ASP C C 1
ATOM 5261 O O . ASP C 1 206 ? 61.02556 31.87884 -67.34637 1.000 22.72063 206 ASP C O 1
ATOM 5274 N N . TRP C 1 208 ? 60.86307 31.31842 -63.61000 1.000 16.60189 208 TRP C N 1
ATOM 5275 C CA . TRP C 1 208 ? 61.04151 31.97271 -62.32109 1.000 16.52432 208 TRP C CA 1
ATOM 5276 C C . TRP C 1 208 ? 62.16337 32.99246 -62.39799 1.000 16.92793 208 TRP C C 1
ATOM 5277 O O . TRP C 1 208 ? 63.09243 32.86026 -63.19823 1.000 20.64738 208 TRP C O 1
ATOM 5288 N N . ALA C 1 209 ? 62.06790 34.01617 -61.55140 1.000 15.74934 209 ALA C N 1
ATOM 5289 C CA . ALA C 1 209 ? 63.11819 35.00181 -61.39750 1.000 17.65810 209 ALA C CA 1
ATOM 5290 C C . ALA C 1 209 ? 63.59655 35.02459 -59.95131 1.000 16.23057 209 ALA C C 1
ATOM 5291 O O . ALA C 1 209 ? 62.77638 35.00030 -59.02744 1.000 15.79409 209 ALA C O 1
ATOM 5293 N N . PRO C 1 210 ? 64.90738 35.05757 -59.72264 1.000 15.94531 210 PRO C N 1
ATOM 5294 C CA . PRO C 1 210 ? 65.41980 35.06477 -58.34778 1.000 15.62909 210 PRO C CA 1
ATOM 5295 C C . PRO C 1 210 ? 65.30513 36.44300 -57.71824 1.000 14.27845 210 PRO C C 1
ATOM 5296 O O . PRO C 1 210 ? 65.47051 37.47129 -58.38041 1.000 17.34825 210 PRO C O 1
ATOM 5300 N N . GLU C 1 211 ? 65.02162 36.45257 -56.41676 1.000 14.38215 211 GLU C N 1
ATOM 5301 C CA . GLU C 1 211 ? 64.94160 37.69018 -55.64961 1.000 15.55844 211 GLU C CA 1
ATOM 5302 C C . GLU C 1 211 ? 65.38003 37.37488 -54.23054 1.000 16.71570 211 GLU C C 1
ATOM 5303 O O . GLU C 1 211 ? 64.75327 36.55158 -53.55424 1.000 15.33110 211 GLU C O 1
ATOM 5309 N N . HIS C 1 212 ? 66.45232 38.01289 -53.77264 1.000 14.10985 212 HIS C N 1
ATOM 5310 C CA . HIS C 1 212 ? 66.96612 37.66739 -52.45872 1.000 14.13376 212 HIS C CA 1
ATOM 5311 C C . HIS C 1 212 ? 66.09658 38.29613 -51.38149 1.000 15.38095 212 HIS C C 1
ATOM 5312 O O . HIS C 1 212 ? 65.79850 39.49380 -51.42933 1.000 19.19344 212 HIS C O 1
ATOM 5319 N N . TRP C 1 213 ? 65.69679 37.48473 -50.40627 1.000 14.07125 213 TRP C N 1
ATOM 5320 C CA . TRP C 1 213 ? 64.86871 37.94131 -49.29161 1.000 15.93915 213 TRP C CA 1
ATOM 5321 C C . TRP C 1 213 ? 65.81090 38.40181 -48.18920 1.000 16.75740 213 TRP C C 1
ATOM 5322 O O . TRP C 1 213 ? 66.15892 37.64425 -47.28156 1.000 16.10686 213 TRP C O 1
ATOM 5333 N N . ASP C 1 214 ? 66.22300 39.67144 -48.26990 1.000 15.62244 214 ASP C N 1
ATOM 5334 C CA . ASP C 1 214 ? 67.24573 40.18583 -47.36301 1.000 14.16955 214 ASP C CA 1
ATOM 5335 C C . ASP C 1 214 ? 66.85270 40.00926 -45.89845 1.000 16.98300 214 ASP C C 1
ATOM 5336 O O . ASP C 1 214 ? 67.68972 39.63630 -45.06808 1.000 21.42392 214 ASP C O 1
ATOM 5341 N N . ASP C 1 215 ? 65.57974 40.24513 -45.56721 1.000 16.82477 215 ASP C N 1
ATOM 5342 C CA . ASP C 1 215 ? 65.13872 40.13822 -44.17713 1.000 19.92741 215 ASP C CA 1
ATOM 5343 C C . ASP C 1 215 ? 65.35103 38.73997 -43.61346 1.000 22.53857 215 ASP C C 1
ATOM 5344 O O . ASP C 1 215 ? 65.65253 38.58894 -42.42264 1.000 24.16886 215 ASP C O 1
ATOM 5357 N N . GLY C 1 217 ? 67.42365 36.28833 -45.01927 1.000 17.48913 217 GLY C N 1
ATOM 5358 C CA . GLY C 1 217 ? 68.70303 35.69558 -45.35960 1.000 18.03759 217 GLY C CA 1
ATOM 5359 C C . GLY C 1 217 ? 68.61949 34.46517 -46.23966 1.000 18.33469 217 GLY C C 1
ATOM 5360 O O . GLY C 1 217 ? 69.49957 33.60172 -46.16750 1.000 20.76247 217 GLY C O 1
ATOM 5361 N N . ILE C 1 218 ? 67.58333 34.36350 -47.07825 1.000 17.05045 218 ILE C N 1
ATOM 5362 C CA . ILE C 1 218 ? 67.43840 33.26811 -48.03012 1.000 15.19586 218 ILE C CA 1
ATOM 5363 C C . ILE C 1 218 ? 66.99537 33.83453 -49.37006 1.000 13.90368 218 ILE C C 1
ATOM 5364 O O . ILE C 1 218 ? 66.42659 34.92620 -49.45579 1.000 14.84806 218 ILE C O 1
ATOM 5369 N N . TRP C 1 219 ? 67.25205 33.06680 -50.42302 1.000 13.47986 219 TRP C N 1
ATOM 5370 C CA . TRP C 1 219 ? 66.74370 33.40504 -51.74017 1.000 12.68418 219 TRP C CA 1
ATOM 5371 C C . TRP C 1 219 ? 65.27858 33.00663 -51.86811 1.000 13.16212 219 TRP C C 1
ATOM 5372 O O . TRP C 1 219 ? 64.81615 32.04471 -51.24694 1.000 13.92633 219 TRP C O 1
ATOM 5383 N N . THR C 1 220 ? 64.54681 33.77174 -52.67577 1.000 12.30988 220 THR C N 1
ATOM 5384 C CA . THR C 1 220 ? 63.21535 33.40120 -53.12869 1.000 11.03089 220 THR C CA 1
ATOM 5385 C C . THR C 1 220 ? 63.19147 33.49636 -54.64728 1.000 13.95341 220 THR C C 1
ATOM 5386 O O . THR C 1 220 ? 64.12766 34.00079 -55.27801 1.000 13.15919 220 THR C O 1
ATOM 5390 N N . TYR C 1 221 ? 62.10577 32.99517 -55.22880 1.000 11.66845 221 TYR C N 1
ATOM 5391 C CA . TYR C 1 221 ? 61.88416 33.01029 -56.66298 1.000 11.74742 221 TYR C CA 1
ATOM 5392 C C . TYR C 1 221 ? 60.44756 33.42562 -56.90828 1.000 12.14478 221 TYR C C 1
ATOM 5393 O O . TYR C 1 221 ? 59.54296 33.00264 -56.17888 1.000 14.20890 221 TYR C O 1
ATOM 5402 N N . THR C 1 222 ? 60.24211 34.26425 -57.91806 1.000 11.06149 222 THR C N 1
ATOM 5403 C CA . THR C 1 222 ? 58.92123 34.77824 -58.23264 1.000 10.84588 222 THR C CA 1
ATOM 5404 C C . THR C 1 222 ? 58.55460 34.35873 -59.64570 1.000 12.71369 222 THR C C 1
ATOM 5405 O O . THR C 1 222 ? 59.42306 34.08019 -60.47716 1.000 12.93920 222 THR C O 1
ATOM 5409 N N . SER C 1 223 ? 57.25308 34.32899 -59.92018 1.000 12.48245 223 SER C N 1
ATOM 5410 C CA . SER C 1 223 ? 56.80171 33.93920 -61.24660 1.000 12.20682 223 SER C CA 1
ATOM 5411 C C . SER C 1 223 ? 55.49674 34.63516 -61.58977 1.000 14.06542 223 SER C C 1
ATOM 5412 O O . SER C 1 223 ? 54.61562 34.78833 -60.73892 1.000 14.20100 223 SER C O 1
ATOM 5415 N N . THR C 1 224 ? 55.38347 35.04557 -62.84995 1.000 13.95711 224 THR C N 1
ATOM 5416 C CA . THR C 1 224 ? 54.12228 35.47663 -63.42858 1.000 14.92817 224 THR C CA 1
ATOM 5417 C C . THR C 1 224 ? 53.53654 34.40918 -64.34545 1.000 14.04410 224 THR C C 1
ATOM 5418 O O . THR C 1 224 ? 52.52744 34.65739 -65.01133 1.000 16.50311 224 THR C O 1
ATOM 5422 N N . TRP C 1 225 ? 54.13792 33.22250 -64.36936 1.000 12.65716 225 TRP C N 1
ATOM 5423 C CA . TRP C 1 225 ? 53.69013 32.16374 -65.26267 1.000 14.46428 225 TRP C CA 1
ATOM 5424 C C . TRP C 1 225 ? 52.27570 31.72944 -64.90229 1.000 14.71356 225 TRP C C 1
ATOM 5425 O O . TRP C 1 225 ? 51.85974 31.76966 -63.73977 1.000 15.23402 225 TRP C O 1
ATOM 5436 N N . LYS C 1 226 ? 51.53012 31.31155 -65.91621 1.000 15.68220 226 LYS C N 1
ATOM 5437 C CA . LYS C 1 226 ? 50.20887 30.73647 -65.72073 1.000 16.17387 226 LYS C CA 1
ATOM 5438 C C . LYS C 1 226 ? 50.16874 29.35977 -66.36622 1.000 14.83197 226 LYS C C 1
ATOM 5439 O O . LYS C 1 226 ? 50.49875 29.20728 -67.55040 1.000 18.58765 226 LYS C O 1
ATOM 5445 N N . TRP C 1 227 ? 49.78984 28.36763 -65.56904 1.000 16.87283 227 TRP C N 1
ATOM 5446 C CA . TRP C 1 227 ? 49.74417 26.96903 -65.96586 1.000 16.28046 227 TRP C CA 1
ATOM 5447 C C . TRP C 1 227 ? 48.28321 26.62215 -66.21853 1.000 19.18025 227 TRP C C 1
ATOM 5448 O O . TRP C 1 227 ? 47.45932 26.70497 -65.30480 1.000 16.33570 227 TRP C O 1
ATOM 5459 N N . THR C 1 228 ? 47.96218 26.23808 -67.45130 1.000 22.48435 228 THR C N 1
ATOM 5460 C CA . THR C 1 228 ? 46.56787 26.01607 -67.81577 1.000 23.20985 228 THR C CA 1
ATOM 5461 C C . THR C 1 228 ? 45.91497 24.99185 -66.89326 1.000 23.94788 228 THR C C 1
ATOM 5462 O O . THR C 1 228 ? 46.47901 23.92988 -66.61851 1.000 26.93923 228 THR C O 1
ATOM 5466 N N . VAL C 1 229 ? 44.73594 25.33892 -66.38522 1.000 24.43025 229 VAL C N 1
ATOM 5467 C CA . VAL C 1 229 ? 43.98580 24.47109 -65.48862 1.000 28.17448 229 VAL C CA 1
ATOM 5468 C C . VAL C 1 229 ? 43.34420 23.33077 -66.27559 1.000 38.98533 229 VAL C C 1
ATOM 5469 O O . VAL C 1 229 ? 43.25969 22.19774 -65.79943 1.000 44.22337 229 VAL C O 1
ATOM 5474 N N . SER D 1 1 ? 40.83278 21.81411 -69.57992 1.000 42.22974 1 SER D N 1
ATOM 5475 C CA . SER D 1 1 ? 40.53747 20.55394 -68.90819 1.000 37.44427 1 SER D CA 1
ATOM 5476 C C . SER D 1 1 ? 39.10325 20.54425 -68.39848 1.000 47.40644 1 SER D C 1
ATOM 5477 O O . SER D 1 1 ? 38.34741 21.49250 -68.62384 1.000 33.49897 1 SER D O 1
ATOM 5480 N N . ALA D 1 2 ? 38.74234 19.46895 -67.69408 1.000 39.35857 2 ALA D N 1
ATOM 5481 C CA . ALA D 1 2 ? 37.39352 19.35515 -67.15151 1.000 40.40951 2 ALA D CA 1
ATOM 5482 C C . ALA D 1 2 ? 37.20044 20.27429 -65.95284 1.000 27.32238 2 ALA D C 1
ATOM 5483 O O . ALA D 1 2 ? 36.19268 20.98646 -65.86443 1.000 30.63932 2 ALA D O 1
ATOM 5485 N N . LEU D 1 3 ? 38.14426 20.25041 -65.00385 1.000 25.67122 3 LEU D N 1
ATOM 5486 C CA . LEU D 1 3 ? 38.08940 21.18542 -63.88068 1.000 30.28051 3 LEU D CA 1
ATOM 5487 C C . LEU D 1 3 ? 37.98945 22.62081 -64.37153 1.000 28.40849 3 LEU D C 1
ATOM 5488 O O . LEU D 1 3 ? 37.22819 23.42449 -63.81975 1.000 22.08768 3 LEU D O 1
ATOM 5493 N N . ALA D 1 4 ? 38.75013 22.95876 -65.41416 1.000 21.53149 4 ALA D N 1
ATOM 5494 C CA . ALA D 1 4 ? 38.66228 24.29403 -65.99065 1.000 29.25901 4 ALA D CA 1
ATOM 5495 C C . ALA D 1 4 ? 37.27184 24.55456 -66.55267 1.000 25.74574 4 ALA D C 1
ATOM 5496 O O . ALA D 1 4 ? 36.73857 25.66232 -66.42410 1.000 23.11541 4 ALA D O 1
ATOM 5498 N N . ASP D 1 5 ? 36.66452 23.54085 -67.17352 1.000 27.48795 5 ASP D N 1
ATOM 5499 C CA . ASP D 1 5 ? 35.32380 23.71673 -67.71965 1.000 29.71981 5 ASP D CA 1
ATOM 5500 C C . ASP D 1 5 ? 34.29125 23.89656 -66.61282 1.000 22.58117 5 ASP D C 1
ATOM 5501 O O . ASP D 1 5 ? 33.39156 24.73581 -66.73293 1.000 22.35468 5 ASP D O 1
ATOM 5506 N N . ASP D 1 6 ? 34.39642 23.11100 -65.53579 1.000 22.66384 6 ASP D N 1
ATOM 5507 C CA . ASP D 1 6 ? 33.49689 23.28891 -64.39949 1.000 24.03389 6 ASP D CA 1
ATOM 5508 C C . ASP D 1 6 ? 33.66768 24.66857 -63.77860 1.000 20.43744 6 ASP D C 1
ATOM 5509 O O . ASP D 1 6 ? 32.68032 25.34834 -63.47017 1.000 21.76054 6 ASP D O 1
ATOM 5514 N N . LEU D 1 7 ? 34.91477 25.10070 -63.59003 1.000 18.22027 7 LEU D N 1
ATOM 5515 C CA . LEU D 1 7 ? 35.14758 26.42976 -63.03649 1.000 15.36226 7 LEU D CA 1
ATOM 5516 C C . LEU D 1 7 ? 34.64937 27.52076 -63.97534 1.000 16.95392 7 LEU D C 1
ATOM 5517 O O . LEU D 1 7 ? 34.01953 28.48155 -63.52770 1.000 15.37486 7 LEU D O 1
ATOM 5522 N N . LYS D 1 8 ? 34.90410 27.39071 -65.28064 1.000 18.27893 8 LYS D N 1
ATOM 5523 C CA . LYS D 1 8 ? 34.41308 28.39659 -66.22022 1.000 17.28605 8 LYS D CA 1
ATOM 5524 C C . LYS D 1 8 ? 32.89869 28.53645 -66.14912 1.000 17.38225 8 LYS D C 1
ATOM 5525 O O . LYS D 1 8 ? 32.37411 29.65552 -66.12945 1.000 16.79738 8 LYS D O 1
ATOM 5531 N N . LYS D 1 9 ? 32.17903 27.41186 -66.10511 1.000 18.10655 9 LYS D N 1
ATOM 5532 C CA . LYS D 1 9 ? 30.72073 27.46569 -66.04484 1.000 18.12665 9 LYS D CA 1
ATOM 5533 C C . LYS D 1 9 ? 30.24803 28.10305 -64.74585 1.000 18.89264 9 LYS D C 1
ATOM 5534 O O . LYS D 1 9 ? 29.39461 28.99884 -64.75422 1.000 20.14876 9 LYS D O 1
ATOM 5540 N N . TRP D 1 10 ? 30.80159 27.66342 -63.61713 1.000 18.44606 10 TRP D N 1
ATOM 5541 C CA . TRP D 1 10 ? 30.31991 28.17067 -62.33953 1.000 15.48074 10 TRP D CA 1
ATOM 5542 C C . TRP D 1 10 ? 30.73935 29.61874 -62.11837 1.000 18.43007 10 TRP D C 1
ATOM 5543 O O . TRP D 1 10 ? 29.97587 30.40486 -61.54997 1.000 16.29082 10 TRP D O 1
ATOM 5554 N N . VAL D 1 11 ? 31.94628 29.99211 -62.55101 1.000 16.27660 11 VAL D N 1
ATOM 5555 C CA . VAL D 1 11 ? 32.35651 31.39253 -62.45312 1.000 16.64805 11 VAL D CA 1
ATOM 5556 C C . VAL D 1 11 ? 31.43288 32.27763 -63.28166 1.000 16.91652 11 VAL D C 1
ATOM 5557 O O . VAL D 1 11 ? 30.98651 33.33998 -62.82735 1.000 17.25195 11 VAL D O 1
ATOM 5561 N N . GLY D 1 12 ? 31.10933 31.84490 -64.49872 1.000 17.29517 12 GLY D N 1
ATOM 5562 C CA . GLY D 1 12 ? 30.19977 32.62393 -65.32052 1.000 17.53787 12 GLY D CA 1
ATOM 5563 C C . GLY D 1 12 ? 28.83263 32.77855 -64.68401 1.000 19.38003 12 GLY D C 1
ATOM 5564 O O . GLY D 1 12 ? 28.27042 33.87588 -64.65850 1.000 19.68185 12 GLY D O 1
ATOM 5565 N N . GLU D 1 13 ? 28.28391 31.68167 -64.15294 1.000 19.07694 13 GLU D N 1
ATOM 5566 C CA . GLU D 1 13 ? 26.98875 31.74574 -63.48192 1.000 17.51752 13 GLU D CA 1
ATOM 5567 C C . GLU D 1 13 ? 27.03906 32.67195 -62.27391 1.000 18.74121 13 GLU D C 1
ATOM 5568 O O . GLU D 1 13 ? 26.06466 33.37506 -61.97700 1.000 20.27501 13 GLU D O 1
ATOM 5574 N N . THR D 1 14 ? 28.16817 32.68748 -61.56839 1.000 17.13483 14 THR D N 1
ATOM 5575 C CA . THR D 1 14 ? 28.28937 33.51241 -60.37166 1.000 14.53147 14 THR D CA 1
ATOM 5576 C C . THR D 1 14 ? 28.32028 34.99516 -60.71813 1.000 18.68075 14 THR D C 1
ATOM 5577 O O . THR D 1 14 ? 27.74304 35.81757 -59.99848 1.000 17.92555 14 THR D O 1
ATOM 5581 N N . PHE D 1 15 ? 28.95384 35.35825 -61.83226 1.000 17.79983 15 PHE D N 1
ATOM 5582 C CA . PHE D 1 15 ? 28.94905 36.75694 -62.24055 1.000 15.82303 15 PHE D CA 1
ATOM 5583 C C . PHE D 1 15 ? 27.65225 37.18072 -62.92756 1.000 21.55215 15 PHE D C 1
ATOM 5584 O O . PHE D 1 15 ? 27.34339 38.37653 -62.93908 1.000 28.62025 15 PHE D O 1
ATOM 5592 N N . THR D 1 16 ? 26.88076 36.24309 -63.48653 1.000 20.53538 16 THR D N 1
ATOM 5593 C CA . THR D 1 16 ? 25.65030 36.60734 -64.18509 1.000 21.60990 16 THR D CA 1
ATOM 5594 C C . THR D 1 16 ? 24.40266 36.51483 -63.31742 1.000 26.82471 16 THR D C 1
ATOM 5595 O O . THR D 1 16 ? 23.45751 37.28183 -63.53138 1.000 27.74093 16 THR D O 1
ATOM 5599 N N . GLY D 1 17 ? 24.36667 35.59938 -62.35096 1.000 25.20845 17 GLY D N 1
ATOM 5600 C CA . GLY D 1 17 ? 23.14607 35.37778 -61.58864 1.000 24.83683 17 GLY D CA 1
ATOM 5601 C C . GLY D 1 17 ? 22.87515 36.50214 -60.60003 1.000 22.37749 17 GLY D C 1
ATOM 5602 O O . GLY D 1 17 ? 23.78057 37.02386 -59.95041 1.000 23.97305 17 GLY D O 1
ATOM 5603 N N . LYS D 1 18 ? 21.60462 36.88481 -60.49897 1.000 26.40810 18 LYS D N 1
ATOM 5604 C CA . LYS D 1 18 ? 21.24122 37.89966 -59.52327 1.000 25.41276 18 LYS D CA 1
ATOM 5605 C C . LYS D 1 18 ? 21.23453 37.30761 -58.11804 1.000 22.35330 18 LYS D C 1
ATOM 5606 O O . LYS D 1 18 ? 21.07691 36.09746 -57.92256 1.000 23.60736 18 LYS D O 1
ATOM 5612 N N . TRP D 1 19 ? 21.42825 38.17833 -57.13816 1.000 19.01413 19 TRP D N 1
ATOM 5613 C CA . TRP D 1 19 ? 21.52955 37.74819 -55.75323 1.000 16.85795 19 TRP D CA 1
ATOM 5614 C C . TRP D 1 19 ? 20.15126 37.60508 -55.12262 1.000 18.06304 19 TRP D C 1
ATOM 5615 O O . TRP D 1 19 ? 19.26368 38.43863 -55.32725 1.000 21.28390 19 TRP D O 1
ATOM 5626 N N . GLU D 1 20 ? 19.97504 36.52615 -54.36854 1.000 16.99930 20 GLU D N 1
ATOM 5627 C CA . GLU D 1 20 ? 18.85582 36.37589 -53.45145 1.000 15.66729 20 GLU D CA 1
ATOM 5628 C C . GLU D 1 20 ? 19.36739 36.72180 -52.06160 1.000 16.03561 20 GLU D C 1
ATOM 5629 O O . GLU D 1 20 ? 20.39655 36.18985 -51.63534 1.000 16.68586 20 GLU D O 1
ATOM 5635 N N . VAL D 1 21 ? 18.67606 37.63347 -51.37626 1.000 16.70879 21 VAL D N 1
ATOM 5636 C CA . VAL D 1 21 ? 19.15158 38.18114 -50.10679 1.000 16.48957 21 VAL D CA 1
ATOM 5637 C C . VAL D 1 21 ? 18.00448 38.21973 -49.10899 1.000 18.86455 21 VAL D C 1
ATOM 5638 O O . VAL D 1 21 ? 16.91108 38.70024 -49.42605 1.000 20.24323 21 VAL D O 1
ATOM 5642 N N . GLN D 1 22 ? 18.25723 37.73680 -47.89812 1.000 15.89045 22 GLN D N 1
ATOM 5643 C CA . GLN D 1 22 ? 17.34304 37.91602 -46.78109 1.000 16.58308 22 GLN D CA 1
ATOM 5644 C C . GLN D 1 22 ? 18.07681 38.60166 -45.64302 1.000 14.84100 22 GLN D C 1
ATOM 5645 O O . GLN D 1 22 ? 19.26727 38.35236 -45.41822 1.000 15.01369 22 GLN D O 1
ATOM 5651 N N . GLU D 1 23 ? 17.36631 39.46868 -44.93388 1.000 16.07317 23 GLU D N 1
ATOM 5652 C CA . GLU D 1 23 ? 17.91980 40.05047 -43.72264 1.000 17.61067 23 GLU D CA 1
ATOM 5653 C C . GLU D 1 23 ? 18.04037 38.99875 -42.62831 1.000 20.07545 23 GLU D C 1
ATOM 5654 O O . GLU D 1 23 ? 17.17300 38.13440 -42.46497 1.000 22.73837 23 GLU D O 1
ATOM 5660 N N . THR D 1 24 ? 19.14948 39.05603 -41.90263 1.000 16.52397 24 THR D N 1
ATOM 5661 C CA . THR D 1 24 ? 19.34286 38.29858 -40.67831 1.000 16.32868 24 THR D CA 1
ATOM 5662 C C . THR D 1 24 ? 19.69676 39.28512 -39.57243 1.000 19.10799 24 THR D C 1
ATOM 5663 O O . THR D 1 24 ? 20.36049 40.29797 -39.82197 1.000 16.40474 24 THR D O 1
ATOM 5667 N N . THR D 1 25 ? 19.22461 39.01525 -38.35893 1.000 15.98816 25 THR D N 1
ATOM 5668 C CA . THR D 1 25 ? 19.58227 39.83057 -37.20891 1.000 15.42027 25 THR D CA 1
ATOM 5669 C C . THR D 1 25 ? 20.64134 39.17757 -36.33431 1.000 18.58988 25 THR D C 1
ATOM 5670 O O . THR D 1 25 ? 21.02902 39.75549 -35.31623 1.000 21.40050 25 THR D O 1
ATOM 5674 N N . SER D 1 26 ? 21.12867 37.99989 -36.71584 1.000 15.06882 26 SER D N 1
ATOM 5675 C CA . SER D 1 26 ? 22.18578 37.32240 -35.98338 1.000 14.99714 26 SER D CA 1
ATOM 5676 C C . SER D 1 26 ? 23.12571 36.66470 -36.98015 1.000 15.34650 26 SER D C 1
ATOM 5677 O O . SER D 1 26 ? 22.84218 36.59400 -38.17610 1.000 14.86361 26 SER D O 1
ATOM 5680 N N . VAL D 1 27 ? 24.26107 36.18757 -36.47987 1.000 13.92050 27 VAL D N 1
ATOM 5681 C CA . VAL D 1 27 ? 25.18307 35.39981 -37.29374 1.000 15.36637 27 VAL D CA 1
ATOM 5682 C C . VAL D 1 27 ? 24.43488 34.15939 -37.76769 1.000 14.37992 27 VAL D C 1
ATOM 5683 O O . VAL D 1 27 ? 23.92059 33.40078 -36.93676 1.000 15.66882 27 VAL D O 1
ATOM 5687 N N . PRO D 1 28 ? 24.33372 33.90926 -39.06713 1.000 13.74640 28 PRO D N 1
ATOM 5688 C CA . PRO D 1 28 ? 23.53879 32.77002 -39.53329 1.000 15.01977 28 PRO D CA 1
ATOM 5689 C C . PRO D 1 28 ? 24.28516 31.44937 -39.42182 1.000 18.79924 28 PRO D C 1
ATOM 5690 O O . PRO D 1 28 ? 25.51288 31.39046 -39.32496 1.000 19.17563 28 PRO D O 1
ATOM 5694 N N . ASN D 1 29 ? 23.49838 30.38165 -39.41302 1.000 18.58348 29 ASN D N 1
ATOM 5695 C CA . ASN D 1 29 ? 24.01863 29.03682 -39.60005 1.000 22.30379 29 ASN D CA 1
ATOM 5696 C C . ASN D 1 29 ? 24.35908 28.86252 -41.07431 1.000 24.09751 29 ASN D C 1
ATOM 5697 O O . ASN D 1 29 ? 23.54452 29.21107 -41.93229 1.000 24.29878 29 ASN D O 1
ATOM 5702 N N . PRO D 1 30 ? 25.54803 28.36103 -41.40803 1.000 21.87548 30 PRO D N 1
ATOM 5703 C CA . PRO D 1 30 ? 25.86673 28.13124 -42.82746 1.000 27.21839 30 PRO D CA 1
ATOM 5704 C C . PRO D 1 30 ? 24.83158 27.29207 -43.55810 1.000 22.17209 30 PRO D C 1
ATOM 5705 O O . PRO D 1 30 ? 24.59873 27.51287 -44.75363 1.000 22.36890 30 PRO D O 1
ATOM 5709 N N . GLU D 1 31 ? 24.17545 26.35525 -42.86734 1.000 21.27617 31 GLU D N 1
ATOM 5710 C CA . GLU D 1 31 ? 23.18611 25.49443 -43.50377 1.000 21.14225 31 GLU D CA 1
ATOM 5711 C C . GLU D 1 31 ? 21.95378 26.24697 -43.98708 1.000 21.24780 31 GLU D C 1
ATOM 5712 O O . GLU D 1 31 ? 21.17507 25.68572 -44.76596 1.000 27.27893 31 GLU D O 1
ATOM 5718 N N . ASP D 1 32 ? 21.75232 27.48754 -43.55356 1.000 21.80043 32 ASP D N 1
ATOM 5719 C CA . ASP D 1 32 ? 20.61946 28.27230 -44.02354 1.000 23.93325 32 ASP D CA 1
ATOM 5720 C C . ASP D 1 32 ? 20.93506 29.08117 -45.27245 1.000 27.95041 32 ASP D C 1
ATOM 5721 O O . ASP D 1 32 ? 20.08869 29.85873 -45.72313 1.000 22.78085 32 ASP D O 1
ATOM 5726 N N . LEU D 1 33 ? 22.12526 28.91325 -45.83611 1.000 20.35612 33 LEU D N 1
ATOM 5727 C CA . LEU D 1 33 ? 22.50060 29.52593 -47.09808 1.000 17.12775 33 LEU D CA 1
ATOM 5728 C C . LEU D 1 33 ? 22.82962 28.43605 -48.10397 1.000 16.95093 33 LEU D C 1
ATOM 5729 O O . LEU D 1 33 ? 23.32442 27.36420 -47.74226 1.000 19.77956 33 LEU D O 1
ATOM 5734 N N . ARG D 1 34 ? 22.54418 28.71080 -49.37049 1.000 17.48618 34 ARG D N 1
ATOM 5735 C CA . ARG D 1 34 ? 22.88923 27.77281 -50.42757 1.000 17.15599 34 ARG D CA 1
ATOM 5736 C C . ARG D 1 34 ? 24.38401 27.84986 -50.71728 1.000 15.38166 34 ARG D C 1
ATOM 5737 O O . ARG D 1 34 ? 24.94019 28.93859 -50.87548 1.000 17.61116 34 ARG D O 1
ATOM 5745 N N . LEU D 1 35 ? 25.02880 26.68926 -50.78550 1.000 17.37121 35 LEU D N 1
ATOM 5746 C CA . LEU D 1 35 ? 26.46980 26.62861 -50.98801 1.000 16.77831 35 LEU D CA 1
ATOM 5747 C C . LEU D 1 35 ? 26.82239 27.03296 -52.41292 1.000 17.68692 35 LEU D C 1
ATOM 5748 O O . LEU D 1 35 ? 26.17617 26.60269 -53.37165 1.000 20.94082 35 LEU D O 1
ATOM 5753 N N . ASN D 1 36 ? 27.85703 27.86978 -52.54376 1.000 17.75992 36 ASN D N 1
ATOM 5754 C CA . ASN D 1 36 ? 28.39960 28.26552 -53.84854 1.000 18.58397 36 ASN D CA 1
ATOM 5755 C C . ASN D 1 36 ? 27.30617 28.78680 -54.77836 1.000 17.26485 36 ASN D C 1
ATOM 5756 O O . ASN D 1 36 ? 27.17350 28.36954 -55.93177 1.000 20.20414 36 ASN D O 1
ATOM 5761 N N . SER D 1 37 ? 26.50626 29.70496 -54.24622 1.000 18.25474 37 SER D N 1
ATOM 5762 C CA . SER D 1 37 ? 25.36358 30.26379 -54.94499 1.000 17.64618 37 SER D CA 1
ATOM 5763 C C . SER D 1 37 ? 25.27837 31.73554 -54.58142 1.000 17.35026 37 SER D C 1
ATOM 5764 O O . SER D 1 37 ? 25.83599 32.17597 -53.57205 1.000 16.87791 37 SER D O 1
ATOM 5767 N N . ASN D 1 38 ? 24.58865 32.50612 -55.42217 1.000 18.84335 38 ASN D N 1
ATOM 5768 C CA . ASN D 1 38 ? 24.42427 33.93409 -55.16024 1.000 14.68120 38 ASN D CA 1
ATOM 5769 C C . ASN D 1 38 ? 23.25766 34.12597 -54.19100 1.000 15.11878 38 ASN D C 1
ATOM 5770 O O . ASN D 1 38 ? 22.19515 34.66363 -54.51671 1.000 14.60496 38 ASN D O 1
ATOM 5775 N N . HIS D 1 39 ? 23.49040 33.65825 -52.96753 1.000 14.40167 39 HIS D N 1
ATOM 5776 C CA . HIS D 1 39 ? 22.52835 33.71211 -51.87982 1.000 15.15806 39 HIS D CA 1
ATOM 5777 C C . HIS D 1 39 ? 23.25411 34.31700 -50.68990 1.000 13.31217 39 HIS D C 1
ATOM 5778 O O . HIS D 1 39 ? 24.30489 33.81125 -50.28583 1.000 13.91792 39 HIS D O 1
ATOM 5785 N N . ALA D 1 40 ? 22.72221 35.40722 -50.14910 1.000 13.16326 40 ALA D N 1
ATOM 5786 C CA . ALA D 1 40 ? 23.37911 36.08395 -49.04416 1.000 12.67757 40 ALA D CA 1
ATOM 5787 C C . ALA D 1 40 ? 22.39304 36.37080 -47.92639 1.000 12.97432 40 ALA D C 1
ATOM 5788 O O . ALA D 1 40 ? 21.18612 36.50555 -48.15345 1.000 13.72657 40 ALA D O 1
ATOM 5790 N N . LYS D 1 41 ? 22.92428 36.47189 -46.71425 1.000 12.74186 41 LYS D N 1
ATOM 5791 C CA . LYS D 1 41 ? 22.21592 37.08660 -45.60354 1.000 12.87787 41 LYS D CA 1
ATOM 5792 C C . LYS D 1 41 ? 22.77262 38.48475 -45.37426 1.000 12.78214 41 LYS D C 1
ATOM 5793 O O . LYS D 1 41 ? 23.97946 38.71253 -45.50731 1.000 14.64860 41 LYS D O 1
ATOM 5799 N N . ASP D 1 42 ? 21.88700 39.41578 -45.03604 1.000 13.05883 42 ASP D N 1
ATOM 5800 C CA . ASP D 1 42 ? 22.22156 40.82374 -44.83822 1.000 12.71750 42 ASP D CA 1
ATOM 5801 C C . ASP D 1 42 ? 22.06428 41.12954 -43.35578 1.000 13.99837 42 ASP D C 1
ATOM 5802 O O . ASP D 1 42 ? 20.94141 41.17958 -42.84463 1.000 13.42510 42 ASP D O 1
ATOM 5807 N N . LEU D 1 43 ? 23.18511 41.35314 -42.67515 1.000 12.51459 43 LEU D N 1
ATOM 5808 C CA . LEU D 1 43 ? 23.20049 41.70665 -41.25765 1.000 12.81743 43 LEU D CA 1
ATOM 5809 C C . LEU D 1 43 ? 23.38212 43.22169 -41.19742 1.000 13.47946 43 LEU D C 1
ATOM 5810 O O . LEU D 1 43 ? 24.47848 43.73632 -41.42308 1.000 15.15747 43 LEU D O 1
ATOM 5815 N N . LYS D 1 44 ? 22.29738 43.94018 -40.90249 1.000 14.01959 44 LYS D N 1
ATOM 5816 C CA . LYS D 1 44 ? 22.32769 45.39707 -41.01348 1.000 13.49627 44 LYS D CA 1
ATOM 5817 C C . LYS D 1 44 ? 23.31904 46.03370 -40.04853 1.000 15.39408 44 LYS D C 1
ATOM 5818 O O . LYS D 1 44 ? 23.88300 47.09319 -40.34923 1.000 17.08294 44 LYS D O 1
ATOM 5824 N N . ALA D 1 45 ? 23.52259 45.43303 -38.88135 1.000 12.72615 45 ALA D N 1
ATOM 5825 C CA . ALA D 1 45 ? 24.42526 45.99519 -37.88768 1.000 18.58472 45 ALA D CA 1
ATOM 5826 C C . ALA D 1 45 ? 25.17618 44.85405 -37.22978 1.000 15.97927 45 ALA D C 1
ATOM 5827 O O . ALA D 1 45 ? 24.55965 43.94754 -36.66243 1.000 18.73305 45 ALA D O 1
ATOM 5829 N N . ALA D 1 46 ? 26.50288 44.89666 -37.30654 1.000 13.03748 46 ALA D N 1
ATOM 5830 C CA . ALA D 1 46 ? 27.32522 43.85635 -36.71619 1.000 11.84017 46 ALA D CA 1
ATOM 5831 C C . ALA D 1 46 ? 28.61552 44.49070 -36.23456 1.000 13.31347 46 ALA D C 1
ATOM 5832 O O . ALA D 1 46 ? 29.04356 45.52098 -36.75376 1.000 15.65877 46 ALA D O 1
ATOM 5834 N N . THR D 1 47 ? 29.22616 43.87636 -35.23089 1.000 11.91972 47 THR D N 1
ATOM 5835 C CA . THR D 1 47 ? 30.50580 44.33749 -34.72029 1.000 10.33312 47 THR D CA 1
ATOM 5836 C C . THR D 1 47 ? 31.50879 43.20696 -34.87736 1.000 11.86556 47 THR D C 1
ATOM 5837 O O . THR D 1 47 ? 31.25839 42.08119 -34.42837 1.000 13.14424 47 THR D O 1
ATOM 5841 N N . VAL D 1 48 ? 32.61031 43.49393 -35.56786 1.000 11.68667 48 VAL D N 1
ATOM 5842 C CA . VAL D 1 48 ? 33.63738 42.50409 -35.85700 1.000 11.52432 48 VAL D CA 1
ATOM 5843 C C . VAL D 1 48 ? 34.83316 42.74766 -34.95723 1.000 11.14231 48 VAL D C 1
ATOM 5844 O O . VAL D 1 48 ? 35.33501 43.87648 -34.85744 1.000 11.28104 48 VAL D O 1
ATOM 5848 N N . LEU D 1 49 ? 35.31289 41.67931 -34.33315 1.000 11.10440 49 LEU D N 1
ATOM 5849 C CA . LEU D 1 49 ? 36.51075 41.70802 -33.51298 1.000 11.03474 49 LEU D CA 1
ATOM 5850 C C . LEU D 1 49 ? 37.52010 40.74261 -34.11409 1.000 12.03887 49 LEU D C 1
ATOM 5851 O O . LEU D 1 49 ? 37.16958 39.60842 -34.45283 1.000 12.38501 49 LEU D O 1
ATOM 5856 N N . TYR D 1 50 ? 38.76280 41.19060 -34.25045 1.000 11.69115 50 TYR D N 1
ATOM 5857 C CA . TYR D 1 50 ? 39.87273 40.33188 -34.62235 1.000 12.29781 50 TYR D CA 1
ATOM 5858 C C . TYR D 1 50 ? 40.90818 40.39187 -33.51291 1.000 11.91476 50 TYR D C 1
ATOM 5859 O O . TYR D 1 50 ? 41.17559 41.45903 -32.96054 1.000 11.77414 50 TYR D O 1
ATOM 5868 N N . ALA D 1 51 ? 41.49113 39.24880 -33.18597 1.000 12.68226 51 ALA D N 1
ATOM 5869 C CA . ALA D 1 51 ? 42.53021 39.17993 -32.16648 1.000 15.18582 51 ALA D CA 1
ATOM 5870 C C . ALA D 1 51 ? 43.68783 38.38381 -32.73715 1.000 15.84260 51 ALA D C 1
ATOM 5871 O O . ALA D 1 51 ? 43.49002 37.26202 -33.21311 1.000 17.25440 51 ALA D O 1
ATOM 5873 N N . ASP D 1 52 ? 44.88764 38.95500 -32.70913 1.000 13.50215 52 ASP D N 1
ATOM 5874 C CA . ASP D 1 52 ? 46.01847 38.21581 -33.25160 1.000 15.52053 52 ASP D CA 1
ATOM 5875 C C . ASP D 1 52 ? 47.29105 38.52044 -32.48072 1.000 16.60165 52 ASP D C 1
ATOM 5876 O O . ASP D 1 52 ? 47.38347 39.51049 -31.74779 1.000 18.13187 52 ASP D O 1
ATOM 5881 N N . LEU D 1 53 ? 48.25975 37.62123 -32.63281 1.000 16.95507 53 LEU D N 1
ATOM 5882 C CA . LEU D 1 53 ? 49.59051 37.82518 -32.09311 1.000 18.22906 53 LEU D CA 1
ATOM 5883 C C . LEU D 1 53 ? 50.37420 38.75208 -33.00500 1.000 23.42184 53 LEU D C 1
ATOM 5884 O O . LEU D 1 53 ? 50.14788 38.80449 -34.21786 1.000 27.59232 53 LEU D O 1
ATOM 5889 N N . ASP D 1 54 ? 51.31028 39.48217 -32.40993 1.000 23.99627 54 ASP D N 1
ATOM 5890 C CA . ASP D 1 54 ? 52.18899 40.38273 -33.14316 1.000 25.16345 54 ASP D CA 1
ATOM 5891 C C . ASP D 1 54 ? 53.62061 39.89463 -32.98567 1.000 29.55803 54 ASP D C 1
ATOM 5892 O O . ASP D 1 54 ? 54.12763 39.79969 -31.86282 1.000 29.12340 54 ASP D O 1
ATOM 5897 N N . GLY D 1 55 ? 54.26448 39.58276 -34.10662 1.000 29.92910 55 GLY D N 1
ATOM 5898 C CA . GLY D 1 55 ? 55.64174 39.13698 -34.08467 1.000 37.77208 55 GLY D CA 1
ATOM 5899 C C . GLY D 1 55 ? 55.83283 37.64590 -33.94350 1.000 30.03139 55 GLY D C 1
ATOM 5900 O O . GLY D 1 55 ? 56.86819 37.21161 -33.42454 1.000 25.34798 55 GLY D O 1
ATOM 5901 N N . SER D 1 56 ? 54.86815 36.84027 -34.39513 1.000 25.92955 56 SER D N 1
ATOM 5902 C CA . SER D 1 56 ? 54.98225 35.39401 -34.23915 1.000 30.82996 56 SER D CA 1
ATOM 5903 C C . SER D 1 56 ? 56.07098 34.80432 -35.12797 1.000 28.90515 56 SER D C 1
ATOM 5904 O O . SER D 1 56 ? 56.65527 33.77121 -34.78288 1.000 21.95279 56 SER D O 1
ATOM 5907 N N . THR D 1 57 ? 56.36424 35.43543 -36.26678 1.000 27.38389 57 THR D N 1
ATOM 5908 C CA . THR D 1 57 ? 57.37971 34.88802 -37.15982 1.000 30.23698 57 THR D CA 1
ATOM 5909 C C . THR D 1 57 ? 58.75570 34.89788 -36.50358 1.000 31.14155 57 THR D C 1
ATOM 5910 O O . THR D 1 57 ? 59.47015 33.88827 -36.51871 1.000 26.85174 57 THR D O 1
ATOM 5914 N N . ASP D 1 58 ? 59.14314 36.02811 -35.90605 1.000 26.35772 58 ASP D N 1
ATOM 5915 C CA . ASP D 1 58 ? 60.44402 36.07751 -35.24732 1.000 26.34278 58 ASP D CA 1
ATOM 5916 C C . ASP D 1 58 ? 60.49609 35.14751 -34.04277 1.000 24.60963 58 ASP D C 1
ATOM 5917 O O . ASP D 1 58 ? 61.55088 34.57563 -33.74571 1.000 24.70118 58 ASP D O 1
ATOM 5930 N N . VAL D 1 60 ? 58.77260 32.21352 -33.69727 1.000 20.78553 60 VAL D N 1
ATOM 5931 C CA . VAL D 1 60 ? 58.90815 30.85660 -34.21847 1.000 20.51942 60 VAL D CA 1
ATOM 5932 C C . VAL D 1 60 ? 60.32176 30.61439 -34.72568 1.000 26.52297 60 VAL D C 1
ATOM 5933 O O . VAL D 1 60 ? 60.87001 29.51670 -34.56493 1.000 23.77172 60 VAL D O 1
ATOM 5937 N N . ASN D 1 61 ? 60.95292 31.64300 -35.29429 1.000 22.02581 61 ASN D N 1
ATOM 5938 C CA . ASN D 1 61 ? 62.28924 31.49680 -35.85858 1.000 37.17189 61 ASN D CA 1
ATOM 5939 C C . ASN D 1 61 ? 63.39424 31.44399 -34.81054 1.000 37.09232 61 ASN D C 1
ATOM 5940 O O . ASN D 1 61 ? 64.48800 30.96089 -35.11832 1.000 33.60028 61 ASN D O 1
ATOM 5945 N N . THR D 1 62 ? 63.15180 31.93104 -33.59067 1.000 23.16806 62 THR D N 1
ATOM 5946 C CA . THR D 1 62 ? 64.21805 32.07035 -32.60825 1.000 25.68767 62 THR D CA 1
ATOM 5947 C C . THR D 1 62 ? 64.01741 31.27516 -31.32906 1.000 22.49314 62 THR D C 1
ATOM 5948 O O . THR D 1 62 ? 65.00926 30.95952 -30.66306 1.000 31.45027 62 THR D O 1
ATOM 5952 N N . LYS D 1 63 ? 62.78804 30.94901 -30.96054 1.000 20.54220 63 LYS D N 1
ATOM 5953 C CA . LYS D 1 63 ? 62.51323 30.27539 -29.70219 1.000 19.79029 63 LYS D CA 1
ATOM 5954 C C . LYS D 1 63 ? 62.36179 28.77457 -29.92762 1.000 19.26632 63 LYS D C 1
ATOM 5955 O O . LYS D 1 63 ? 62.14980 28.30847 -31.05072 1.000 21.92462 63 LYS D O 1
ATOM 5961 N N . LYS D 1 64 ? 62.48327 28.01620 -28.83764 1.000 22.66006 64 LYS D N 1
ATOM 5962 C CA . LYS D 1 64 ? 62.16788 26.59597 -28.89317 1.000 21.31747 64 LYS D CA 1
ATOM 5963 C C . LYS D 1 64 ? 60.73779 26.41723 -29.38535 1.000 18.23193 64 LYS D C 1
ATOM 5964 O O . LYS D 1 64 ? 59.85174 27.21230 -29.06144 1.000 18.38875 64 LYS D O 1
ATOM 5970 N N . TRP D 1 65 ? 60.51552 25.37480 -30.19153 1.000 18.96889 65 TRP D N 1
ATOM 5971 C CA . TRP D 1 65 ? 59.17786 25.17390 -30.74356 1.000 20.09552 65 TRP D CA 1
ATOM 5972 C C . TRP D 1 65 ? 58.13869 24.99710 -29.64427 1.000 15.93124 65 TRP D C 1
ATOM 5973 O O . TRP D 1 65 ? 56.99095 25.42952 -29.80547 1.000 15.24629 65 TRP D O 1
ATOM 5984 N N . GLN D 1 66 ? 58.51602 24.37012 -28.52663 1.000 16.58958 66 GLN D N 1
ATOM 5985 C CA . GLN D 1 66 ? 57.58698 24.22953 -27.40950 1.000 14.82497 66 GLN D CA 1
ATOM 5986 C C . GLN D 1 66 ? 57.12002 25.59090 -26.92142 1.000 16.16264 66 GLN D C 1
ATOM 5987 O O . GLN D 1 66 ? 55.93871 25.77631 -26.60926 1.000 16.34000 66 GLN D O 1
ATOM 5993 N N . PHE D 1 67 ? 58.03674 26.55409 -26.85140 1.000 16.98594 67 PHE D N 1
ATOM 5994 C CA . PHE D 1 67 ? 57.67963 27.89883 -26.41623 1.000 16.41448 67 PHE D CA 1
ATOM 5995 C C . PHE D 1 67 ? 56.69052 28.53394 -27.38654 1.000 16.80490 67 PHE D C 1
ATOM 5996 O O . PHE D 1 67 ? 55.63257 29.02811 -26.97794 1.000 15.10625 67 PHE D O 1
ATOM 6004 N N . SER D 1 68 ? 57.00645 28.50612 -28.68403 1.000 15.20444 68 SER D N 1
ATOM 6005 C CA . SER D 1 68 ? 56.10030 29.06423 -29.68533 1.000 14.86371 68 SER D CA 1
ATOM 6006 C C . SER D 1 68 ? 54.73276 28.39758 -29.62475 1.000 12.47009 68 SER D C 1
ATOM 6007 O O . SER D 1 68 ? 53.69685 29.07505 -29.64981 1.000 12.67361 68 SER D O 1
ATOM 6010 N N . ALA D 1 69 ? 54.71056 27.06430 -29.53563 1.000 13.93909 69 ALA D N 1
ATOM 6011 C CA . ALA D 1 69 ? 53.44301 26.34285 -29.47036 1.000 12.88885 69 ALA D CA 1
ATOM 6012 C C . ALA D 1 69 ? 52.64639 26.73724 -28.23359 1.000 12.67628 69 ALA D C 1
ATOM 6013 O O . ALA D 1 69 ? 51.41693 26.87582 -28.29740 1.000 12.25658 69 ALA D O 1
ATOM 6015 N N . GLN D 1 70 ? 53.32905 26.93515 -27.10075 1.000 13.34622 70 GLN D N 1
ATOM 6016 C CA . GLN D 1 70 ? 52.62903 27.33882 -25.88544 1.000 14.44440 70 GLN D CA 1
ATOM 6017 C C . GLN D 1 70 ? 52.04907 28.73873 -26.01496 1.000 13.63532 70 GLN D C 1
ATOM 6018 O O . GLN D 1 70 ? 50.93547 28.99778 -25.54690 1.000 14.42166 70 GLN D O 1
ATOM 6024 N N . ILE D 1 71 ? 52.78648 29.65397 -26.64237 1.000 12.78784 71 ILE D N 1
ATOM 6025 C CA . ILE D 1 71 ? 52.28345 31.01015 -26.84502 1.000 13.44544 71 ILE D CA 1
ATOM 6026 C C . ILE D 1 71 ? 51.04242 30.98934 -27.72827 1.000 13.10134 71 ILE D C 1
ATOM 6027 O O . ILE D 1 71 ? 50.01236 31.59417 -27.40325 1.000 13.43615 71 ILE D O 1
ATOM 6032 N N . TYR D 1 72 ? 51.12745 30.30389 -28.87170 1.000 12.99624 72 TYR D N 1
ATOM 6033 C CA . TYR D 1 72 ? 49.97686 30.21795 -29.76612 1.000 13.04420 72 TYR D CA 1
ATOM 6034 C C . TYR D 1 72 ? 48.78576 29.60784 -29.04864 1.000 12.28147 72 TYR D C 1
ATOM 6035 O O . TYR D 1 72 ? 47.68372 30.16931 -29.05281 1.000 12.38786 72 TYR D O 1
ATOM 6044 N N . LYS D 1 73 ? 48.99430 28.45132 -28.41721 1.000 13.02136 73 LYS D N 1
ATOM 6045 C CA . LYS D 1 73 ? 47.88824 27.73119 -27.79322 1.000 12.29748 73 LYS D CA 1
ATOM 6046 C C . LYS D 1 73 ? 47.24916 28.54203 -26.67037 1.000 12.36406 73 LYS D C 1
ATOM 6047 O O . LYS D 1 73 ? 46.01935 28.62412 -26.57325 1.000 13.48674 73 LYS D O 1
ATOM 6053 N N . THR D 1 74 ? 48.05900 29.14554 -25.80238 1.000 11.88939 74 THR D N 1
ATOM 6054 C CA . THR D 1 74 ? 47.45816 29.84505 -24.67081 1.000 12.73144 74 THR D CA 1
ATOM 6055 C C . THR D 1 74 ? 46.78314 31.13712 -25.10899 1.000 13.79097 74 THR D C 1
ATOM 6056 O O . THR D 1 74 ? 45.70165 31.47210 -24.61737 1.000 13.27122 74 THR D O 1
ATOM 6060 N N . PHE D 1 75 ? 47.38287 31.87125 -26.04627 1.000 11.27485 75 PHE D N 1
ATOM 6061 C CA . PHE D 1 75 ? 46.71806 33.07562 -26.52810 1.000 11.56487 75 PHE D CA 1
ATOM 6062 C C . PHE D 1 75 ? 45.39076 32.73296 -27.18832 1.000 12.40639 75 PHE D C 1
ATOM 6063 O O . PHE D 1 75 ? 44.36012 33.35941 -26.90940 1.000 11.81683 75 PHE D O 1
ATOM 6071 N N . LEU D 1 76 ? 45.39670 31.73123 -28.06853 1.000 12.37152 76 LEU D N 1
ATOM 6072 C CA . LEU D 1 76 ? 44.19974 31.42581 -28.84147 1.000 12.37087 76 LEU D CA 1
ATOM 6073 C C . LEU D 1 76 ? 43.09301 30.86208 -27.96359 1.000 12.01944 76 LEU D C 1
ATOM 6074 O O . LEU D 1 76 ? 41.91528 31.17296 -28.17728 1.000 14.22926 76 LEU D O 1
ATOM 6079 N N . LYS D 1 77 ? 43.44516 30.03701 -26.97116 1.000 12.22615 77 LYS D N 1
ATOM 6080 C CA . LYS D 1 77 ? 42.42617 29.52495 -26.05796 1.000 13.09789 77 LYS D CA 1
ATOM 6081 C C . LYS D 1 77 ? 41.87712 30.62744 -25.15915 1.000 12.36161 77 LYS D C 1
ATOM 6082 O O . LYS D 1 77 ? 40.66020 30.73631 -24.98352 1.000 12.79714 77 LYS D O 1
ATOM 6088 N N . CYS D 1 78 ? 42.74511 31.47227 -24.59972 1.000 12.35347 78 CYS D N 1
ATOM 6089 C CA . CYS D 1 78 ? 42.25108 32.57809 -23.78372 1.000 12.04328 78 CYS D CA 1
ATOM 6090 C C . CYS D 1 78 ? 41.34620 33.48967 -24.59868 1.000 12.95207 78 CYS D C 1
ATOM 6091 O O . CYS D 1 78 ? 40.24471 33.84977 -24.16033 1.000 14.34126 78 CYS D O 1
ATOM 6094 N N . ALA D 1 79 ? 41.78768 33.86155 -25.80085 1.000 12.07161 79 ALA D N 1
ATOM 6095 C CA . ALA D 1 79 ? 41.01504 34.80088 -26.60471 1.000 12.57218 79 ALA D CA 1
ATOM 6096 C C . ALA D 1 79 ? 39.67415 34.20160 -27.00782 1.000 12.71980 79 ALA D C 1
ATOM 6097 O O . ALA D 1 79 ? 38.63086 34.85279 -26.88778 1.000 13.04509 79 ALA D O 1
ATOM 6099 N N . SER D 1 80 ? 39.68010 32.95039 -27.47659 1.000 11.31272 80 SER D N 1
ATOM 6100 C CA . SER D 1 80 ? 38.43452 32.34480 -27.93411 1.000 11.47930 80 SER D CA 1
ATOM 6101 C C . SER D 1 80 ? 37.48106 32.07955 -26.77533 1.000 12.61335 80 SER D C 1
ATOM 6102 O O . SER D 1 80 ? 36.26966 32.26998 -26.91710 1.000 12.79617 80 SER D O 1
ATOM 6105 N N . ASP D 1 81 ? 38.00108 31.64712 -25.62100 1.000 12.26589 81 ASP D N 1
ATOM 6106 C CA . ASP D 1 81 ? 37.13571 31.42864 -24.46428 1.000 12.77324 81 ASP D CA 1
ATOM 6107 C C . ASP D 1 81 ? 36.49846 32.73300 -24.00336 1.000 13.28859 81 ASP D C 1
ATOM 6108 O O . ASP D 1 81 ? 35.31580 32.76385 -23.64255 1.000 13.44830 81 ASP D O 1
ATOM 6113 N N . ILE D 1 82 ? 37.26450 33.82448 -24.01230 1.000 11.64346 82 ILE D N 1
ATOM 6114 C CA . ILE D 1 82 ? 36.71947 35.10803 -23.58974 1.000 10.89569 82 ILE D CA 1
ATOM 6115 C C . ILE D 1 82 ? 35.70203 35.61907 -24.60193 1.000 12.07495 82 ILE D C 1
ATOM 6116 O O . ILE D 1 82 ? 34.64742 36.14655 -24.22555 1.000 13.66303 82 ILE D O 1
ATOM 6121 N N . ILE D 1 83 ? 35.98454 35.44818 -25.89851 1.000 11.95396 83 ILE D N 1
ATOM 6122 C CA . ILE D 1 83 ? 35.01578 35.81939 -26.92947 1.000 11.93007 83 ILE D CA 1
ATOM 6123 C C . ILE D 1 83 ? 33.69363 35.09799 -26.70404 1.000 13.73323 83 ILE D C 1
ATOM 6124 O O . ILE D 1 83 ? 32.62243 35.71634 -26.69205 1.000 13.51461 83 ILE D O 1
ATOM 6129 N N . ARG D 1 84 ? 33.74864 33.77571 -26.52541 1.000 12.75923 84 ARG D N 1
ATOM 6130 C CA . ARG D 1 84 ? 32.51554 33.01909 -26.33635 1.000 13.52936 84 ARG D CA 1
ATOM 6131 C C . ARG D 1 84 ? 31.81270 33.44212 -25.05451 1.000 14.11581 84 ARG D C 1
ATOM 6132 O O . ARG D 1 84 ? 30.57949 33.53913 -25.01783 1.000 15.57957 84 ARG D O 1
ATOM 6140 N N . ASP D 1 85 ? 32.58121 33.72339 -23.99966 1.000 15.34363 85 ASP D N 1
ATOM 6141 C CA . ASP D 1 85 ? 31.98505 34.15309 -22.73763 1.000 13.92766 85 ASP D CA 1
ATOM 6142 C C . ASP D 1 85 ? 31.22885 35.47177 -22.88966 1.000 16.21539 85 ASP D C 1
ATOM 6143 O O . ASP D 1 85 ? 30.22239 35.69467 -22.20564 1.000 19.74607 85 ASP D O 1
ATOM 6148 N N . GLU D 1 86 ? 31.68052 36.34371 -23.78726 1.000 13.89699 86 GLU D N 1
ATOM 6149 C CA . GLU D 1 86 ? 31.02465 37.61707 -24.04568 1.000 14.56965 86 GLU D CA 1
ATOM 6150 C C . GLU D 1 86 ? 29.96100 37.52733 -25.13100 1.000 16.10924 86 GLU D C 1
ATOM 6151 O O . GLU D 1 86 ? 29.44527 38.56441 -25.56027 1.000 19.31810 86 GLU D O 1
ATOM 6157 N N . GLY D 1 87 ? 29.62823 36.32354 -25.58662 1.000 14.82561 87 GLY D N 1
ATOM 6158 C CA . GLY D 1 87 ? 28.54925 36.14809 -26.53484 1.000 15.34926 87 GLY D CA 1
ATOM 6159 C C . GLY D 1 87 ? 28.92809 36.33269 -27.98511 1.000 16.93091 87 GLY D C 1
ATOM 6160 O O . GLY D 1 87 ? 28.03575 36.36431 -28.84129 1.000 20.61552 87 GLY D O 1
ATOM 6161 N N . GLY D 1 88 ? 30.21367 36.46342 -28.29241 1.000 13.57574 88 GLY D N 1
ATOM 6162 C CA . GLY D 1 88 ? 30.62730 36.56856 -29.67413 1.000 14.39259 88 GLY D CA 1
ATOM 6163 C C . GLY D 1 88 ? 30.60738 35.22017 -30.36408 1.000 13.58614 88 GLY D C 1
ATOM 6164 O O . GLY D 1 88 ? 30.77241 34.17279 -29.74131 1.000 17.26178 88 GLY D O 1
ATOM 6165 N N . ASN D 1 89 ? 30.41395 35.25578 -31.67720 1.000 13.22387 89 ASN D N 1
ATOM 6166 C CA . ASN D 1 89 ? 30.44223 34.06129 -32.51045 1.000 14.97009 89 ASN D CA 1
ATOM 6167 C C . ASN D 1 89 ? 31.74865 34.04543 -33.29183 1.000 14.67105 89 ASN D C 1
ATOM 6168 O O . ASN D 1 89 ? 32.02375 34.96601 -34.07219 1.000 14.32919 89 ASN D O 1
ATOM 6173 N N . ILE D 1 90 ? 32.55342 33.00971 -33.08355 1.000 14.39280 90 ILE D N 1
ATOM 6174 C CA . ILE D 1 90 ? 33.83392 32.90890 -33.77388 1.000 14.06991 90 ILE D CA 1
ATOM 6175 C C . ILE D 1 90 ? 33.59793 32.47670 -35.21251 1.000 17.15353 90 ILE D C 1
ATOM 6176 O O . ILE D 1 90 ? 33.08501 31.38268 -35.47403 1.000 19.36092 90 ILE D O 1
ATOM 6181 N N . THR D 1 91 ? 33.97704 33.33968 -36.14792 1.000 14.69717 91 THR D N 1
ATOM 6182 C CA . THR D 1 91 ? 33.65535 33.17020 -37.55312 1.000 13.71684 91 THR D CA 1
ATOM 6183 C C . THR D 1 91 ? 34.85587 32.81106 -38.41779 1.000 17.08330 91 THR D C 1
ATOM 6184 O O . THR D 1 91 ? 34.66399 32.43612 -39.57925 1.000 21.92137 91 THR D O 1
ATOM 6188 N N . ALA D 1 92 ? 36.07886 32.90933 -37.89768 1.000 15.16219 92 ALA D N 1
ATOM 6189 C CA . ALA D 1 92 ? 37.25202 32.51808 -38.67063 1.000 17.04376 92 ALA D CA 1
ATOM 6190 C C . ALA D 1 92 ? 38.41906 32.25115 -37.73363 1.000 19.44528 92 ALA D C 1
ATOM 6191 O O . ALA D 1 92 ? 38.50716 32.83328 -36.64817 1.000 13.56634 92 ALA D O 1
ATOM 6193 N N . TYR D 1 93 ? 39.31598 31.36498 -38.17109 1.000 18.52006 93 TYR D N 1
ATOM 6194 C CA . TYR D 1 93 ? 40.56878 31.10982 -37.46837 1.000 19.45400 93 TYR D CA 1
ATOM 6195 C C . TYR D 1 93 ? 41.67337 30.80885 -38.47226 1.000 18.52697 93 TYR D C 1
ATOM 6196 O O . TYR D 1 93 ? 41.47843 30.00313 -39.38677 1.000 21.18798 93 TYR D O 1
ATOM 6205 N N . ASP D 1 94 ? 42.83780 31.42917 -38.28326 1.000 18.13339 94 ASP D N 1
ATOM 6206 C CA . ASP D 1 94 ? 43.98780 31.16287 -39.14736 1.000 21.98322 94 ASP D CA 1
ATOM 6207 C C . ASP D 1 94 ? 45.26263 31.47309 -38.37385 1.000 17.96992 94 ASP D C 1
ATOM 6208 O O . ASP D 1 94 ? 45.57279 32.63969 -38.12506 1.000 19.32677 94 ASP D O 1
ATOM 6213 N N . GLY D 1 95 ? 46.00227 30.43006 -38.00487 1.000 19.32404 95 GLY D N 1
ATOM 6214 C CA . GLY D 1 95 ? 47.31330 30.59853 -37.41282 1.000 21.22178 95 GLY D CA 1
ATOM 6215 C C . GLY D 1 95 ? 47.30238 31.30370 -36.07569 1.000 16.93673 95 GLY D C 1
ATOM 6216 O O . GLY D 1 95 ? 47.00251 30.69420 -35.04837 1.000 21.53795 95 GLY D O 1
ATOM 6217 N N . ASP D 1 96 ? 47.62951 32.59445 -36.08036 1.000 19.01390 96 ASP D N 1
ATOM 6218 C CA . ASP D 1 96 ? 47.68441 33.38431 -34.85980 1.000 21.57153 96 ASP D CA 1
ATOM 6219 C C . ASP D 1 96 ? 46.50999 34.34593 -34.72783 1.000 21.77160 96 ASP D C 1
ATOM 6220 O O . ASP D 1 96 ? 46.54495 35.22446 -33.86127 1.000 21.72051 96 ASP D O 1
ATOM 6225 N N . ARG D 1 97 ? 45.46933 34.19787 -35.55130 1.000 16.22442 97 ARG D N 1
ATOM 6226 C CA . ARG D 1 97 ? 44.40588 35.19204 -35.63770 1.000 15.70458 97 ARG D CA 1
ATOM 6227 C C . ARG D 1 97 ? 43.03648 34.54209 -35.51678 1.000 18.80273 97 ARG D C 1
ATOM 6228 O O . ARG D 1 97 ? 42.78085 33.48856 -36.10695 1.000 18.51744 97 ARG D O 1
ATOM 6236 N N . VAL D 1 98 ? 42.15244 35.19542 -34.76300 1.000 17.13822 98 VAL D N 1
ATOM 6237 C CA . VAL D 1 98 ? 40.77604 34.75720 -34.57419 1.000 16.54125 98 VAL D CA 1
ATOM 6238 C C . VAL D 1 98 ? 39.84181 35.91593 -34.89960 1.000 16.77656 98 VAL D C 1
ATOM 6239 O O . VAL D 1 98 ? 40.12174 37.07105 -34.55498 1.000 15.22445 98 VAL D O 1
ATOM 6251 N N . ALA D 1 100 ? 35.70562 37.21876 -34.73967 1.000 12.01499 100 ALA D N 1
ATOM 6252 C CA . ALA D 1 100 ? 34.39332 37.01080 -34.15018 1.000 11.97825 100 ALA D CA 1
ATOM 6253 C C . ALA D 1 100 ? 33.44251 38.13095 -34.53851 1.000 12.91945 100 ALA D C 1
ATOM 6254 O O . ALA D 1 100 ? 33.85604 39.25691 -34.83470 1.000 12.29268 100 ALA D O 1
ATOM 6256 N N . VAL D 1 101 ? 32.15228 37.80230 -34.53383 1.000 12.09229 101 VAL D N 1
ATOM 6257 C CA . VAL D 1 101 ? 31.08231 38.74530 -34.83821 1.000 13.00162 101 VAL D CA 1
ATOM 6258 C C . VAL D 1 101 ? 30.14189 38.82594 -33.64417 1.000 12.61322 101 VAL D C 1
ATOM 6259 O O . VAL D 1 101 ? 29.71218 37.79437 -33.10889 1.000 12.63502 101 VAL D O 1
ATOM 6263 N N . PHE D 1 102 ? 29.84602 40.04884 -33.22133 1.000 11.97920 102 PHE D N 1
ATOM 6264 C CA . PHE D 1 102 ? 28.91325 40.33279 -32.14224 1.000 11.72659 102 PHE D CA 1
ATOM 6265 C C . PHE D 1 102 ? 27.69351 41.03411 -32.72127 1.000 15.16891 102 PHE D C 1
ATOM 6266 O O . PHE D 1 102 ? 27.81909 41.88162 -33.61251 1.000 13.18636 102 PHE D O 1
ATOM 6274 N N . THR D 1 103 ? 26.51016 40.67942 -32.22526 1.000 14.05166 103 THR D N 1
ATOM 6275 C CA . THR D 1 103 ? 25.26606 41.29967 -32.66005 1.000 14.58520 103 THR D CA 1
ATOM 6276 C C . THR D 1 103 ? 24.42685 41.66307 -31.44388 1.000 13.79156 103 THR D C 1
ATOM 6277 O O . THR D 1 103 ? 24.70147 41.23660 -30.31888 1.000 16.75442 103 THR D O 1
ATOM 6281 N N . GLY D 1 104 ? 23.40867 42.48451 -31.67978 1.000 16.00149 104 GLY D N 1
ATOM 6282 C CA . GLY D 1 104 ? 22.45109 42.83464 -30.64807 1.000 18.40342 104 GLY D CA 1
ATOM 6283 C C . GLY D 1 104 ? 22.71885 44.20052 -30.04506 1.000 21.59049 104 GLY D C 1
ATOM 6284 O O . GLY D 1 104 ? 23.64102 44.92848 -30.42567 1.000 19.21582 104 GLY D O 1
ATOM 6285 N N . ASN D 1 105 ? 21.88480 44.52945 -29.05461 1.000 18.70909 105 ASN D N 1
ATOM 6286 C CA . ASN D 1 105 ? 21.83625 45.87827 -28.49731 1.000 20.66923 105 ASN D CA 1
ATOM 6287 C C . ASN D 1 105 ? 23.07204 46.24762 -27.68855 1.000 20.34747 105 ASN D C 1
ATOM 6288 O O . ASN D 1 105 ? 23.26693 47.43210 -27.39900 1.000 20.61639 105 ASN D O 1
ATOM 6293 N N . SER D 1 106 ? 23.90096 45.27715 -27.30097 1.000 16.49130 106 SER D N 1
ATOM 6294 C CA . SER D 1 106 ? 25.10186 45.56115 -26.52177 1.000 17.95867 106 SER D CA 1
ATOM 6295 C C . SER D 1 106 ? 26.37386 45.12796 -27.24151 1.000 13.73507 106 SER D C 1
ATOM 6296 O O . SER D 1 106 ? 27.40681 44.92522 -26.59826 1.000 14.18223 106 SER D O 1
ATOM 6299 N N . LYS D 1 107 ? 26.32341 45.00842 -28.56932 1.000 13.45889 107 LYS D N 1
ATOM 6300 C CA . LYS D 1 107 ? 27.41239 44.36699 -29.30411 1.000 12.92627 107 LYS D CA 1
ATOM 6301 C C . LYS D 1 107 ? 28.73117 45.12938 -29.17995 1.000 11.72355 107 LYS D C 1
ATOM 6302 O O . LYS D 1 107 ? 29.80105 44.51697 -29.08570 1.000 11.44923 107 LYS D O 1
ATOM 6308 N N . ASN D 1 108 ? 28.68761 46.46130 -29.20356 1.000 10.90163 108 ASN D N 1
ATOM 6309 C CA . ASN D 1 108 ? 29.93721 47.21275 -29.15330 1.000 10.41493 108 ASN D CA 1
ATOM 6310 C C . ASN D 1 108 ? 30.54635 47.18995 -27.76195 1.000 11.58243 108 ASN D C 1
ATOM 6311 O O . ASN D 1 108 ? 31.76521 47.03370 -27.61317 1.000 12.91284 108 ASN D O 1
ATOM 6316 N N . THR D 1 109 ? 29.71587 47.33011 -26.73148 1.000 13.16748 109 THR D N 1
ATOM 6317 C CA . THR D 1 109 ? 30.22239 47.26256 -25.36675 1.000 11.93623 109 THR D CA 1
ATOM 6318 C C . THR D 1 109 ? 30.76782 45.87415 -25.05485 1.000 12.58413 109 THR D C 1
ATOM 6319 O O . THR D 1 109 ? 31.83931 45.74516 -24.45279 1.000 12.87741 109 THR D O 1
ATOM 6323 N N . SER D 1 110 ? 30.05893 44.82539 -25.48129 1.000 13.39421 110 SER D N 1
ATOM 6324 C CA . SER D 1 110 ? 30.54262 43.46545 -25.26652 1.000 12.00298 110 SER D CA 1
ATOM 6325 C C . SER D 1 110 ? 31.86789 43.22959 -25.97805 1.000 10.51590 110 SER D C 1
ATOM 6326 O O . SER D 1 110 ? 32.78774 42.63236 -25.41216 1.000 12.74261 110 SER D O 1
ATOM 6329 N N . ALA D 1 111 ? 31.97295 43.66513 -27.23730 1.000 10.49787 111 ALA D N 1
ATOM 6330 C CA . ALA D 1 111 ? 33.21177 43.46549 -27.98197 1.000 11.05114 111 ALA D CA 1
ATOM 6331 C C . ALA D 1 111 ? 34.37400 44.21100 -27.34221 1.000 10.00470 111 ALA D C 1
ATOM 6332 O O . ALA D 1 111 ? 35.48204 43.66815 -27.23828 1.000 10.98193 111 ALA D O 1
ATOM 6334 N N . ALA D 1 112 ? 34.14246 45.45530 -26.90864 1.000 10.77396 112 ALA D N 1
ATOM 6335 C CA . ALA D 1 112 ? 35.21851 46.23074 -26.30097 1.000 10.62107 112 ALA D CA 1
ATOM 6336 C C . ALA D 1 112 ? 35.64528 45.63194 -24.96995 1.000 11.10672 112 ALA D C 1
ATOM 6337 O O . ALA D 1 112 ? 36.84241 45.54598 -24.68016 1.000 12.01218 112 ALA D O 1
ATOM 6339 N N . ARG D 1 113 ? 34.68097 45.21742 -24.14363 1.000 10.92727 113 ARG D N 1
ATOM 6340 C CA . ARG D 1 113 ? 35.02852 44.56877 -22.88622 1.000 11.12610 113 ARG D CA 1
ATOM 6341 C C . ARG D 1 113 ? 35.78395 43.27302 -23.14568 1.000 11.37433 113 ARG D C 1
ATOM 6342 O O . ARG D 1 113 ? 36.76055 42.96282 -22.45340 1.000 11.64285 113 ARG D O 1
ATOM 6350 N N . CYS D 1 114 ? 35.36749 42.52759 -24.17185 1.000 11.65834 114 CYS D N 1
ATOM 6351 C CA . CYS D 1 114 ? 36.09696 41.33467 -24.58903 1.000 13.04493 114 CYS D CA 1
ATOM 6352 C C . CYS D 1 114 ? 37.55858 41.66046 -24.88661 1.000 10.67595 114 CYS D C 1
ATOM 6353 O O . CYS D 1 114 ? 38.47091 40.97188 -24.41700 1.000 11.51524 114 CYS D O 1
ATOM 6356 N N . ALA D 1 115 ? 37.79900 42.72816 -25.65728 1.000 10.57101 115 ALA D N 1
ATOM 6357 C CA . ALA D 1 115 ? 39.16770 43.11698 -25.98619 1.000 9.91312 115 ALA D CA 1
ATOM 6358 C C . ALA D 1 115 ? 39.97691 43.45947 -24.74015 1.000 12.11391 115 ALA D C 1
ATOM 6359 O O . ALA D 1 115 ? 41.13280 43.04515 -24.61246 1.000 10.73741 115 ALA D O 1
ATOM 6361 N N . LEU D 1 116 ? 39.39317 44.22823 -23.81799 1.000 11.69714 116 LEU D N 1
ATOM 6362 C CA . LEU D 1 116 ? 40.12354 44.58667 -22.60525 1.000 10.81625 116 LEU D CA 1
ATOM 6363 C C . LEU D 1 116 ? 40.37998 43.37085 -21.72236 1.000 10.49843 116 LEU D C 1
ATOM 6364 O O . LEU D 1 116 ? 41.42159 43.29502 -21.06081 1.000 11.48836 116 LEU D O 1
ATOM 6369 N N . LYS D 1 117 ? 39.45126 42.40909 -21.72046 1.000 11.30130 117 LYS D N 1
ATOM 6370 C CA . LYS D 1 117 ? 39.67514 41.15303 -21.00930 1.000 11.30228 117 LYS D CA 1
ATOM 6371 C C . LYS D 1 117 ? 40.78562 40.33377 -21.65880 1.000 11.84221 117 LYS D C 1
ATOM 6372 O O . LYS D 1 117 ? 41.56266 39.66852 -20.96317 1.000 11.58454 117 LYS D O 1
ATOM 6378 N N . ILE D 1 118 ? 40.85889 40.33449 -22.99579 1.000 11.24338 118 ILE D N 1
ATOM 6379 C CA . ILE D 1 118 ? 41.95920 39.64132 -23.66166 1.000 10.05764 118 ILE D CA 1
ATOM 6380 C C . ILE D 1 118 ? 43.29613 40.25080 -23.25278 1.000 10.08564 118 ILE D C 1
ATOM 6381 O O . ILE D 1 118 ? 44.27485 39.53619 -23.00475 1.000 11.44996 118 ILE D O 1
ATOM 6386 N N . ASN D 1 119 ? 43.35255 41.57825 -23.14086 1.000 9.98954 119 ASN D N 1
ATOM 6387 C CA . ASN D 1 119 ? 44.58061 42.20426 -22.64865 1.000 11.08918 119 ASN D CA 1
ATOM 6388 C C . ASN D 1 119 ? 44.91720 41.74739 -21.23017 1.000 10.40395 119 ASN D C 1
ATOM 6389 O O . ASN D 1 119 ? 46.08546 41.48955 -20.91559 1.000 12.50310 119 ASN D O 1
ATOM 6394 N N . SER D 1 120 ? 43.90832 41.63981 -20.35476 1.000 10.77761 120 SER D N 1
ATOM 6395 C CA . SER D 1 120 ? 44.15933 41.11036 -19.01895 1.000 10.64126 120 SER D CA 1
ATOM 6396 C C . SER D 1 120 ? 44.64073 39.66830 -19.08510 1.000 11.41162 120 SER D C 1
ATOM 6397 O O . SER D 1 120 ? 45.57436 39.28939 -18.37378 1.000 13.38524 120 SER D O 1
ATOM 6400 N N . ALA D 1 121 ? 44.02149 38.84469 -19.93813 1.000 11.80231 121 ALA D N 1
ATOM 6401 C CA . ALA D 1 121 ? 44.49099 37.46887 -20.06377 1.000 12.95730 121 ALA D CA 1
ATOM 6402 C C . ALA D 1 121 ? 45.96446 37.42721 -20.44321 1.000 11.48668 121 ALA D C 1
ATOM 6403 O O . ALA D 1 121 ? 46.73741 36.64625 -19.87891 1.000 12.96262 121 ALA D O 1
ATOM 6405 N N . VAL D 1 122 ? 46.37173 38.27245 -21.39134 1.000 10.39342 122 VAL D N 1
ATOM 6406 C CA . VAL D 1 122 ? 47.77082 38.29913 -21.81109 1.000 11.85320 122 VAL D CA 1
ATOM 6407 C C . VAL D 1 122 ? 48.66655 38.77919 -20.67524 1.000 13.62864 122 VAL D C 1
ATOM 6408 O O . VAL D 1 122 ? 49.68423 38.15163 -20.35529 1.000 14.20316 122 VAL D O 1
ATOM 6412 N N . LEU D 1 123 ? 48.30637 39.90333 -20.05012 1.000 12.43354 123 LEU D N 1
ATOM 6413 C CA . LEU D 1 123 ? 49.20458 40.52829 -19.08627 1.000 12.16398 123 LEU D CA 1
ATOM 6414 C C . LEU D 1 123 ? 49.16563 39.85944 -17.72008 1.000 13.75087 123 LEU D C 1
ATOM 6415 O O . LEU D 1 123 ? 50.18815 39.83622 -17.02253 1.000 15.20273 123 LEU D O 1
ATOM 6420 N N . ASP D 1 124 ? 48.01223 39.32359 -17.31877 1.000 13.30275 124 ASP D N 1
ATOM 6421 C CA . ASP D 1 124 ? 47.81518 38.82994 -15.96254 1.000 13.49371 124 ASP D CA 1
ATOM 6422 C C . ASP D 1 124 ? 47.76495 37.31569 -15.87155 1.000 14.66048 124 ASP D C 1
ATOM 6423 O O . ASP D 1 124 ? 47.84262 36.78083 -14.76187 1.000 17.61016 124 ASP D O 1
ATOM 6428 N N . ILE D 1 125 ? 47.62220 36.61280 -16.99472 1.000 14.07425 125 ILE D N 1
ATOM 6429 C CA . ILE D 1 125 ? 47.58034 35.15504 -16.98400 1.000 14.66651 125 ILE D CA 1
ATOM 6430 C C . ILE D 1 125 ? 48.75037 34.58875 -17.77636 1.000 13.46284 125 ILE D C 1
ATOM 6431 O O . ILE D 1 125 ? 49.57808 33.84785 -17.23288 1.000 15.52981 125 ILE D O 1
ATOM 6436 N N . ILE D 1 126 ? 48.84245 34.93094 -19.06264 1.000 13.05471 126 ILE D N 1
ATOM 6437 C CA . ILE D 1 126 ? 49.85769 34.29446 -19.89599 1.000 14.97898 126 ILE D CA 1
ATOM 6438 C C . ILE D 1 126 ? 51.25170 34.80125 -19.55371 1.000 14.29214 126 ILE D C 1
ATOM 6439 O O . ILE D 1 126 ? 52.18505 34.00751 -19.38531 1.000 13.71552 126 ILE D O 1
ATOM 6444 N N . GLN D 1 127 ? 51.42831 36.12037 -19.47779 1.000 13.81160 127 GLN D N 1
ATOM 6445 C CA . GLN D 1 127 ? 52.76886 36.64781 -19.22988 1.000 14.36106 127 GLN D CA 1
ATOM 6446 C C . GLN D 1 127 ? 53.36216 36.16782 -17.91247 1.000 15.21926 127 GLN D C 1
ATOM 6447 O O . GLN D 1 127 ? 54.55117 35.80324 -17.90468 1.000 15.15759 127 GLN D O 1
ATOM 6453 N N . PRO D 1 128 ? 52.63348 36.13346 -16.79393 1.000 13.84865 128 PRO D N 1
ATOM 6454 C CA . PRO D 1 128 ? 53.21291 35.52299 -15.58514 1.000 15.03045 128 PRO D CA 1
ATOM 6455 C C . PRO D 1 128 ? 53.56650 34.05410 -15.76213 1.000 17.97084 128 PRO D C 1
ATOM 6456 O O . PRO D 1 128 ? 54.55031 33.58623 -15.17054 1.000 16.93358 128 PRO D O 1
ATOM 6460 N N . ALA D 1 129 ? 52.79835 33.30855 -16.56288 1.000 15.66634 129 ALA D N 1
ATOM 6461 C CA . ALA D 1 129 ? 53.13234 31.90736 -16.80113 1.000 17.31639 129 ALA D CA 1
ATOM 6462 C C . ALA D 1 129 ? 54.40895 31.77499 -17.62220 1.000 16.91085 129 ALA D C 1
ATOM 6463 O O . ALA D 1 129 ? 55.21667 30.87084 -17.37744 1.000 17.51104 129 ALA D O 1
ATOM 6465 N N . ILE D 1 130 ? 54.60243 32.66121 -18.60210 1.000 15.06361 130 ILE D N 1
ATOM 6466 C CA . ILE D 1 130 ? 55.87484 32.72165 -19.32020 1.000 18.40932 130 ILE D CA 1
ATOM 6467 C C . ILE D 1 130 ? 57.01778 32.96523 -18.34489 1.000 19.05486 130 ILE D C 1
ATOM 6468 O O . ILE D 1 130 ? 58.04198 32.27040 -18.37029 1.000 18.49460 130 ILE D O 1
ATOM 6473 N N . ALA D 1 131 ? 56.86318 33.96707 -17.47535 1.000 16.64942 131 ALA D N 1
ATOM 6474 C CA . ALA D 1 131 ? 57.92661 34.29899 -16.53433 1.000 18.09399 131 ALA D CA 1
ATOM 6475 C C . ALA D 1 131 ? 58.21374 33.14006 -15.58845 1.000 17.77007 131 ALA D C 1
ATOM 6476 O O . ALA D 1 131 ? 59.37744 32.85564 -15.28098 1.000 19.76283 131 ALA D O 1
ATOM 6478 N N . LYS D 1 132 ? 57.17019 32.45614 -15.11536 1.000 17.26311 132 LYS D N 1
ATOM 6479 C CA . LYS D 1 132 ? 57.38233 31.39086 -14.14010 1.000 18.40957 132 LYS D CA 1
ATOM 6480 C C . LYS D 1 132 ? 58.07247 30.18965 -14.77211 1.000 22.45218 132 LYS D C 1
ATOM 6481 O O . LYS D 1 132 ? 59.00218 29.62188 -14.18675 1.000 24.58183 132 LYS D O 1
ATOM 6487 N N . LYS D 1 133 ? 57.64245 29.79332 -15.96800 1.000 20.18424 133 LYS D N 1
ATOM 6488 C CA . LYS D 1 133 ? 58.19025 28.59334 -16.58774 1.000 19.75292 133 LYS D CA 1
ATOM 6489 C C . LYS D 1 133 ? 59.51839 28.87536 -17.27549 1.000 23.06039 133 LYS D C 1
ATOM 6490 O O . LYS D 1 133 ? 60.50528 28.16294 -17.05053 1.000 24.94810 133 LYS D O 1
ATOM 6496 N N . TRP D 1 134 ? 59.56278 29.90974 -18.11378 1.000 18.74961 134 TRP D N 1
ATOM 6497 C CA . TRP D 1 134 ? 60.72161 30.16045 -18.95679 1.000 18.07197 134 TRP D CA 1
ATOM 6498 C C . TRP D 1 134 ? 61.68460 31.20082 -18.39301 1.000 19.35004 134 TRP D C 1
ATOM 6499 O O . TRP D 1 134 ? 62.78725 31.35016 -18.93296 1.000 21.50207 134 TRP D O 1
ATOM 6510 N N . GLN D 1 135 ? 61.31043 31.90886 -17.32497 1.000 17.91232 135 GLN D N 1
ATOM 6511 C CA . GLN D 1 135 ? 62.22666 32.81172 -16.62230 1.000 15.59668 135 GLN D CA 1
ATOM 6512 C C . GLN D 1 135 ? 62.87820 33.79739 -17.58824 1.000 17.34510 135 GLN D C 1
ATOM 6513 O O . GLN D 1 135 ? 64.10358 33.91920 -17.66906 1.000 18.39629 135 GLN D O 1
ATOM 6519 N N . THR D 1 136 ? 62.03189 34.49512 -18.34266 1.000 17.89524 136 THR D N 1
ATOM 6520 C CA . THR D 1 136 ? 62.46131 35.33522 -19.44795 1.000 19.81686 136 THR D CA 1
ATOM 6521 C C . THR D 1 136 ? 61.60179 36.58661 -19.46728 1.000 20.51199 136 THR D C 1
ATOM 6522 O O . THR D 1 136 ? 60.46157 36.57742 -18.99515 1.000 20.10261 136 THR D O 1
ATOM 6526 N N . ASP D 1 137 ? 62.16421 37.66649 -20.00405 1.000 22.67135 137 ASP D N 1
ATOM 6527 C CA . ASP D 1 137 ? 61.43280 38.91513 -20.16188 1.000 22.15726 137 ASP D CA 1
ATOM 6528 C C . ASP D 1 137 ? 60.78728 39.05732 -21.53436 1.000 21.76533 137 ASP D C 1
ATOM 6529 O O . ASP D 1 137 ? 60.30075 40.14457 -21.86524 1.000 26.80607 137 ASP D O 1
ATOM 6534 N N . PHE D 1 138 ? 60.77702 37.99097 -22.33556 1.000 20.19771 138 PHE D N 1
ATOM 6535 C CA . PHE D 1 138 ? 60.06281 38.00410 -23.60602 1.000 22.15313 138 PHE D CA 1
ATOM 6536 C C . PHE D 1 138 ? 58.62123 38.43028 -23.37698 1.000 22.61316 138 PHE D C 1
ATOM 6537 O O . PHE D 1 138 ? 57.92359 37.86300 -22.53420 1.000 23.69663 138 PHE D O 1
ATOM 6545 N N . VAL D 1 139 ? 58.18092 39.43237 -24.13327 1.000 18.81677 139 VAL D N 1
ATOM 6546 C CA . VAL D 1 139 ? 56.85153 40.01445 -23.98383 1.000 18.42445 139 VAL D CA 1
ATOM 6547 C C . VAL D 1 139 ? 55.94805 39.45559 -25.07380 1.000 24.05547 139 VAL D C 1
ATOM 6548 O O . VAL D 1 139 ? 56.26313 39.55464 -26.26680 1.000 22.40492 139 VAL D O 1
ATOM 6552 N N . LEU D 1 140 ? 54.82361 38.87270 -24.67001 1.000 19.06773 140 LEU D N 1
ATOM 6553 C CA . LEU D 1 140 ? 53.79612 38.48135 -25.62370 1.000 17.39686 140 LEU D CA 1
ATOM 6554 C C . LEU D 1 140 ? 53.07931 39.74343 -26.08518 1.000 18.92084 140 LEU D C 1
ATOM 6555 O O . LEU D 1 140 ? 52.43100 40.42312 -25.28002 1.000 18.44110 140 LEU D O 1
ATOM 6560 N N . ARG D 1 141 ? 53.20694 40.06050 -27.37151 1.000 15.76882 141 ARG D N 1
ATOM 6561 C CA . ARG D 1 141 ? 52.52553 41.19103 -27.97859 1.000 17.57416 141 ARG D CA 1
ATOM 6562 C C . ARG D 1 141 ? 51.33077 40.68841 -28.77351 1.000 15.84689 141 ARG D C 1
ATOM 6563 O O . ARG D 1 141 ? 51.40144 39.64571 -29.43070 1.000 18.62143 141 ARG D O 1
ATOM 6571 N N . HIS D 1 142 ? 50.23127 41.43486 -28.70720 1.000 15.40037 142 HIS D N 1
ATOM 6572 C CA . HIS D 1 142 ? 49.01428 41.07265 -29.41849 1.000 12.97190 142 HIS D CA 1
ATOM 6573 C C . HIS D 1 142 ? 48.23538 42.34514 -29.71690 1.000 12.60093 142 HIS D C 1
ATOM 6574 O O . HIS D 1 142 ? 48.47698 43.39510 -29.11843 1.000 13.10802 142 HIS D O 1
ATOM 6581 N N . VAL D 1 143 ? 47.28916 42.24534 -30.64870 1.000 11.77664 143 VAL D N 1
ATOM 6582 C CA . VAL D 1 143 ? 46.38579 43.34993 -30.95778 1.000 11.86233 143 VAL D CA 1
ATOM 6583 C C . VAL D 1 143 ? 44.97402 42.80352 -31.10238 1.000 12.03351 143 VAL D C 1
ATOM 6584 O O . VAL D 1 143 ? 44.76535 41.73745 -31.69390 1.000 12.75777 143 VAL D O 1
ATOM 6588 N N . VAL D 1 144 ? 43.99933 43.53556 -30.56468 1.000 10.84554 144 VAL D N 1
ATOM 6589 C CA . VAL D 1 144 ? 42.58874 43.28816 -30.83036 1.000 10.05489 144 VAL D CA 1
ATOM 6590 C C . VAL D 1 144 ? 42.03854 44.51845 -31.53655 1.000 12.88934 144 VAL D C 1
ATOM 6591 O O . VAL D 1 144 ? 42.16460 45.63665 -31.02282 1.000 12.40390 144 VAL D O 1
ATOM 6595 N N . GLY D 1 145 ? 41.43964 44.31415 -32.70149 1.000 10.77001 145 GLY D N 1
ATOM 6596 C CA . GLY D 1 145 ? 40.84405 45.39830 -33.47513 1.000 10.78409 145 GLY D CA 1
ATOM 6597 C C . GLY D 1 145 ? 39.35364 45.18023 -33.64185 1.000 11.07849 145 GLY D C 1
ATOM 6598 O O . GLY D 1 145 ? 38.90236 44.04370 -33.80930 1.000 11.00543 145 GLY D O 1
ATOM 6599 N N . ILE D 1 146 ? 38.58756 46.27176 -33.58932 1.000 9.90872 146 ILE D N 1
ATOM 6600 C CA . ILE D 1 146 ? 37.12854 46.20171 -33.60584 1.000 9.14244 146 ILE D CA 1
ATOM 6601 C C . ILE D 1 146 ? 36.58507 47.29120 -34.51803 1.000 10.71681 146 ILE D C 1
ATOM 6602 O O . ILE D 1 146 ? 36.99614 48.45039 -34.41665 1.000 11.13676 146 ILE D O 1
ATOM 6607 N N . ASP D 1 147 ? 35.64043 46.92427 -35.38119 1.000 10.33308 147 ASP D N 1
ATOM 6608 C CA . ASP D 1 147 ? 34.88173 47.87752 -36.18161 1.000 10.49273 147 ASP D CA 1
ATOM 6609 C C . ASP D 1 147 ? 33.43035 47.40978 -36.19405 1.000 10.58440 147 ASP D C 1
ATOM 6610 O O . ASP D 1 147 ? 33.11911 46.28604 -35.78842 1.000 12.02423 147 ASP D O 1
ATOM 6615 N N . THR D 1 148 ? 32.52620 48.28332 -36.63365 1.000 11.15271 148 THR D N 1
ATOM 6616 C CA . THR D 1 148 ? 31.11836 47.92725 -36.71761 1.000 12.28443 148 THR D CA 1
ATOM 6617 C C . THR D 1 148 ? 30.55994 48.45816 -38.02935 1.000 12.06171 148 THR D C 1
ATOM 6618 O O . THR D 1 148 ? 30.90974 49.56274 -38.45320 1.000 13.67192 148 THR D O 1
ATOM 6622 N N . SER D 1 149 ? 29.73153 47.64951 -38.68890 1.000 11.66770 149 SER D N 1
ATOM 6623 C CA . SER D 1 149 ? 29.13951 48.03158 -39.96644 1.000 12.65320 149 SER D CA 1
ATOM 6624 C C . SER D 1 149 ? 28.10400 46.98797 -40.35716 1.000 12.56643 149 SER D C 1
ATOM 6625 O O . SER D 1 149 ? 27.98387 45.92924 -39.73856 1.000 13.19584 149 SER D O 1
ATOM 6628 N N . GLN D 1 150 ? 27.36496 47.30215 -41.41171 1.000 12.93679 150 GLN D N 1
ATOM 6629 C CA . GLN D 1 150 ? 26.58378 46.29352 -42.10203 1.000 12.35649 150 GLN D CA 1
ATOM 6630 C C . GLN D 1 150 ? 27.51869 45.25757 -42.71895 1.000 12.51136 150 GLN D C 1
ATOM 6631 O O . GLN D 1 150 ? 28.63241 45.57425 -43.15283 1.000 12.93288 150 GLN D O 1
ATOM 6637 N N . LEU D 1 151 ? 27.05695 44.00862 -42.76277 1.000 13.01569 151 LEU D N 1
ATOM 6638 C CA . LEU D 1 151 ? 27.79493 42.94240 -43.42257 1.000 13.06340 151 LEU D CA 1
ATOM 6639 C C . LEU D 1 151 ? 26.83092 42.07553 -44.20577 1.000 11.73994 151 LEU D C 1
ATOM 6640 O O . LEU D 1 151 ? 25.69766 41.85487 -43.77251 1.000 14.07219 151 LEU D O 1
ATOM 6645 N N . ARG D 1 152 ? 27.28013 41.58451 -45.35251 1.000 12.17538 152 ARG D N 1
ATOM 6646 C CA . ARG D 1 152 ? 26.60599 40.48836 -46.02776 1.000 11.04297 152 ARG D CA 1
ATOM 6647 C C . ARG D 1 152 ? 27.47300 39.24557 -45.91843 1.000 11.86194 152 ARG D C 1
ATOM 6648 O O . ARG D 1 152 ? 28.70016 39.33343 -45.84366 1.000 14.53934 152 ARG D O 1
ATOM 6656 N N . THR D 1 153 ? 26.83515 38.08324 -45.90700 1.000 11.60222 153 THR D N 1
ATOM 6657 C CA . THR D 1 153 ? 27.57695 36.83751 -45.82577 1.000 11.74378 153 THR D CA 1
ATOM 6658 C C . THR D 1 153 ? 27.00472 35.81555 -46.80001 1.000 12.30605 153 THR D C 1
ATOM 6659 O O . THR D 1 153 ? 25.79908 35.78723 -47.06212 1.000 13.52394 153 THR D O 1
ATOM 6663 N N . ALA D 1 154 ? 27.89426 34.99557 -47.35791 1.000 12.26938 154 ALA D N 1
ATOM 6664 C CA . ALA D 1 154 ? 27.53273 33.91647 -48.26414 1.000 12.54975 154 ALA D CA 1
ATOM 6665 C C . ALA D 1 154 ? 28.32648 32.67356 -47.88887 1.000 13.47097 154 ALA D C 1
ATOM 6666 O O . ALA D 1 154 ? 29.37894 32.75635 -47.25592 1.000 13.93372 154 ALA D O 1
ATOM 6668 N N . ARG D 1 155 ? 27.81435 31.51363 -48.29971 1.000 13.38073 155 ARG D N 1
ATOM 6669 C CA . ARG D 1 155 ? 28.35508 30.22235 -47.89360 1.000 15.48544 155 ARG D CA 1
ATOM 6670 C C . ARG D 1 155 ? 29.29581 29.66739 -48.95540 1.000 16.69143 155 ARG D C 1
ATOM 6671 O O . ARG D 1 155 ? 28.90843 29.50385 -50.11679 1.000 18.27539 155 ARG D O 1
ATOM 6679 N N . ILE D 1 156 ? 30.51802 29.33641 -48.54263 1.000 16.22261 156 ILE D N 1
ATOM 6680 C CA . ILE D 1 156 ? 31.55136 28.86024 -49.44968 1.000 18.62112 156 ILE D CA 1
ATOM 6681 C C . ILE D 1 156 ? 32.13850 27.56131 -48.90734 1.000 18.78835 156 ILE D C 1
ATOM 6682 O O . ILE D 1 156 ? 31.86926 27.15238 -47.77665 1.000 21.38997 156 ILE D O 1
ATOM 6687 N N . GLY D 1 157 ? 32.92837 26.89820 -49.74857 1.000 19.63267 157 GLY D N 1
ATOM 6688 C CA . GLY D 1 157 ? 33.45534 25.58774 -49.41264 1.000 19.62854 157 GLY D CA 1
ATOM 6689 C C . GLY D 1 157 ? 34.96685 25.52422 -49.43661 1.000 19.54983 157 GLY D C 1
ATOM 6690 O O . GLY D 1 157 ? 35.55877 25.05905 -50.41464 1.000 23.69034 157 GLY D O 1
ATOM 6691 N N . ILE D 1 158 ? 35.60472 25.97632 -48.35872 1.000 19.07210 158 ILE D N 1
ATOM 6692 C CA . ILE D 1 158 ? 37.05904 26.09898 -48.32760 1.000 21.12754 158 ILE D CA 1
ATOM 6693 C C . ILE D 1 158 ? 37.65464 24.95175 -47.52292 1.000 26.76388 158 ILE D C 1
ATOM 6694 O O . ILE D 1 158 ? 38.25567 24.02996 -48.08631 1.000 24.11510 158 ILE D O 1
ATOM 6699 N N . ARG D 1 159 ? 37.50287 25.00469 -46.19965 1.000 31.62105 159 ARG D N 1
ATOM 6700 C CA . ARG D 1 159 ? 37.87869 23.86511 -45.37112 1.000 30.51424 159 ARG D CA 1
ATOM 6701 C C . ARG D 1 159 ? 36.79673 22.79549 -45.36749 1.000 44.89144 159 ARG D C 1
ATOM 6702 O O . ARG D 1 159 ? 37.10140 21.60622 -45.22180 1.000 47.66829 159 ARG D O 1
ATOM 6710 N N . GLY D 1 160 ? 35.54033 23.20161 -45.51796 1.000 33.63132 160 GLY D N 1
ATOM 6711 C CA . GLY D 1 160 ? 34.41675 22.28963 -45.57167 1.000 39.78901 160 GLY D CA 1
ATOM 6712 C C . GLY D 1 160 ? 33.24333 22.99837 -46.20998 1.000 30.71973 160 GLY D C 1
ATOM 6713 O O . GLY D 1 160 ? 33.34511 24.14692 -46.64411 1.000 33.94981 160 GLY D O 1
ATOM 6714 N N . ASP D 1 161 ? 32.11360 22.29691 -46.25547 1.000 29.21849 161 ASP D N 1
ATOM 6715 C CA . ASP D 1 161 ? 30.91016 22.81235 -46.89783 1.000 29.25149 161 ASP D CA 1
ATOM 6716 C C . ASP D 1 161 ? 30.26855 23.97005 -46.14667 1.000 26.59119 161 ASP D C 1
ATOM 6717 O O . ASP D 1 161 ? 29.26341 24.49737 -46.63584 1.000 25.79388 161 ASP D O 1
ATOM 6722 N N . ASN D 1 162 ? 30.80614 24.38183 -44.99514 1.000 26.05334 162 ASN D N 1
ATOM 6723 C CA . ASN D 1 162 ? 30.09957 25.27234 -44.07917 1.000 30.23846 162 ASN D CA 1
ATOM 6724 C C . ASN D 1 162 ? 30.86564 26.55840 -43.77647 1.000 30.47031 162 ASN D C 1
ATOM 6725 O O . ASN D 1 162 ? 30.67852 27.15822 -42.71681 1.000 28.90658 162 ASN D O 1
ATOM 6730 N N . ASP D 1 163 ? 31.72427 27.00454 -44.68540 1.000 19.18596 163 ASP D N 1
ATOM 6731 C CA . ASP D 1 163 ? 32.42992 28.25758 -44.46794 1.000 20.84365 163 ASP D CA 1
ATOM 6732 C C . ASP D 1 163 ? 31.54371 29.43684 -44.85169 1.000 17.70604 163 ASP D C 1
ATOM 6733 O O . ASP D 1 163 ? 30.65416 29.32421 -45.69994 1.000 18.66081 163 ASP D O 1
ATOM 6738 N N . LEU D 1 164 ? 31.78211 30.57154 -44.20011 1.000 16.72373 164 LEU D N 1
ATOM 6739 C CA . LEU D 1 164 ? 31.10535 31.81621 -44.52941 1.000 15.13088 164 LEU D CA 1
ATOM 6740 C C . LEU D 1 164 ? 32.14267 32.87057 -44.86905 1.000 15.89669 164 LEU D C 1
ATOM 6741 O O . LEU D 1 164 ? 33.17201 32.98283 -44.19544 1.000 16.30567 164 LEU D O 1
ATOM 6746 N N . VAL D 1 165 ? 31.87692 33.62385 -45.92343 1.000 13.40678 165 VAL D N 1
ATOM 6747 C CA . VAL D 1 165 ? 32.65684 34.80563 -46.26381 1.000 13.90909 165 VAL D CA 1
ATOM 6748 C C . VAL D 1 165 ? 31.85444 36.02699 -45.84271 1.000 12.42592 165 VAL D C 1
ATOM 6749 O O . VAL D 1 165 ? 30.62374 36.04888 -45.96199 1.000 12.32325 165 VAL D O 1
ATOM 6753 N N . TRP D 1 166 ? 32.54254 37.02400 -45.30568 1.000 12.89948 166 TRP D N 1
ATOM 6754 C CA . TRP D 1 166 ? 31.91037 38.21813 -44.76096 1.000 11.88273 166 TRP D CA 1
ATOM 6755 C C . TRP D 1 166 ? 32.32515 39.42347 -45.58885 1.000 12.83262 166 TRP D C 1
ATOM 6756 O O . TRP D 1 166 ? 33.52193 39.66283 -45.78298 1.000 14.13906 166 TRP D O 1
ATOM 6767 N N . ILE D 1 167 ? 31.33978 40.18048 -46.06790 1.000 11.90593 167 ILE D N 1
ATOM 6768 C CA . ILE D 1 167 ? 31.55970 41.28331 -46.99968 1.000 12.36244 167 ILE D CA 1
ATOM 6769 C C . ILE D 1 167 ? 31.05108 42.56238 -46.35082 1.000 12.31927 167 ILE D C 1
ATOM 6770 O O . ILE D 1 167 ? 29.84028 42.72880 -46.15673 1.000 13.02990 167 ILE D O 1
ATOM 6775 N N . GLY D 1 168 ? 31.95848 43.46865 -46.03116 1.000 11.52964 168 GLY D N 1
ATOM 6776 C CA . GLY D 1 168 ? 31.57263 44.75418 -45.48301 1.000 12.90936 168 GLY D CA 1
ATOM 6777 C C . GLY D 1 168 ? 32.72678 45.38919 -44.74870 1.000 13.07326 168 GLY D C 1
ATOM 6778 O O . GLY D 1 168 ? 33.72902 44.74471 -44.43626 1.000 12.67293 168 GLY D O 1
ATOM 6779 N N . ARG D 1 169 ? 32.55876 46.68365 -44.45797 1.000 12.86111 169 ARG D N 1
ATOM 6780 C CA . ARG D 1 169 ? 33.66203 47.47962 -43.92731 1.000 13.63797 169 ARG D CA 1
ATOM 6781 C C . ARG D 1 169 ? 34.26283 46.85723 -42.67238 1.000 13.57763 169 ARG D C 1
ATOM 6782 O O . ARG D 1 169 ? 35.48760 46.76495 -42.54412 1.000 13.10286 169 ARG D O 1
ATOM 6790 N N . ALA D 1 170 ? 33.41603 46.43608 -41.72550 1.000 12.53768 170 ALA D N 1
ATOM 6791 C CA . ALA D 1 170 ? 33.93469 45.99910 -40.42968 1.000 12.15857 170 ALA D CA 1
ATOM 6792 C C . ALA D 1 170 ? 34.79035 44.74892 -40.55656 1.000 12.88507 170 ALA D C 1
ATOM 6793 O O . ALA D 1 170 ? 35.74894 44.57398 -39.79556 1.000 13.98297 170 ALA D O 1
ATOM 6795 N N . ALA D 1 171 ? 34.47715 43.87908 -41.51459 1.000 11.97429 171 ALA D N 1
ATOM 6796 C CA . ALA D 1 171 ? 35.28868 42.68282 -41.69558 1.000 14.47584 171 ALA D CA 1
ATOM 6797 C C . ALA D 1 171 ? 36.68908 43.04782 -42.16800 1.000 16.10966 171 ALA D C 1
ATOM 6798 O O . ALA D 1 171 ? 37.67593 42.44796 -41.73339 1.000 19.70195 171 ALA D O 1
ATOM 6800 N N . ASN D 1 172 ? 36.79517 44.05922 -43.02315 1.000 14.05714 172 ASN D N 1
ATOM 6801 C CA . ASN D 1 172 ? 38.09175 44.48229 -43.53117 1.000 14.47174 172 ASN D CA 1
ATOM 6802 C C . ASN D 1 172 ? 38.83886 45.33925 -42.50968 1.000 13.59810 172 ASN D C 1
ATOM 6803 O O . ASN D 1 172 ? 40.01900 45.10175 -42.23267 1.000 16.27140 172 ASN D O 1
ATOM 6808 N N . TYR D 1 173 ? 38.16224 46.33695 -41.93552 1.000 13.43962 173 TYR D N 1
ATOM 6809 C CA . TYR D 1 173 ? 38.84872 47.31161 -41.08690 1.000 13.93481 173 TYR D CA 1
ATOM 6810 C C . TYR D 1 173 ? 39.30346 46.70785 -39.76322 1.000 13.58750 173 TYR D C 1
ATOM 6811 O O . TYR D 1 173 ? 40.38789 47.03705 -39.26926 1.000 14.33222 173 TYR D O 1
ATOM 6820 N N . ALA D 1 174 ? 38.49577 45.84362 -39.15334 1.000 13.07077 174 ALA D N 1
ATOM 6821 C CA . ALA D 1 174 ? 38.94094 45.22674 -37.91023 1.000 13.13536 174 ALA D CA 1
ATOM 6822 C C . ALA D 1 174 ? 40.21123 44.41274 -38.12784 1.000 14.40129 174 ALA D C 1
ATOM 6823 O O . ALA D 1 174 ? 41.11704 44.42935 -37.28958 1.000 14.56886 174 ALA D O 1
ATOM 6825 N N . ALA D 1 175 ? 40.30905 43.72380 -39.26780 1.000 16.50121 175 ALA D N 1
ATOM 6826 C CA . ALA D 1 175 ? 41.52479 42.97722 -39.56570 1.000 16.22474 175 ALA D CA 1
ATOM 6827 C C . ALA D 1 175 ? 42.70381 43.91736 -39.79094 1.000 16.55624 175 ALA D C 1
ATOM 6828 O O . ALA D 1 175 ? 43.80842 43.66104 -39.30201 1.000 17.66254 175 ALA D O 1
ATOM 6830 N N . LYS D 1 176 ? 42.48245 45.02465 -40.50556 1.000 14.04917 176 LYS D N 1
ATOM 6831 C CA . LYS D 1 176 ? 43.57699 45.95319 -40.77586 1.000 15.09651 176 LYS D CA 1
ATOM 6832 C C . LYS D 1 176 ? 44.08477 46.61024 -39.49805 1.000 15.33193 176 LYS D C 1
ATOM 6833 O O . LYS D 1 176 ? 45.28966 46.84557 -39.35311 1.000 15.74593 176 LYS D O 1
ATOM 6839 N N . LEU D 1 177 ? 43.18279 46.91201 -38.56020 1.000 14.80625 177 LEU D N 1
ATOM 6840 C CA . LEU D 1 177 ? 43.60509 47.46408 -37.27670 1.000 15.64008 177 LEU D CA 1
ATOM 6841 C C . LEU D 1 177 ? 44.58821 46.54214 -36.56540 1.000 16.31522 177 LEU D C 1
ATOM 6842 O O . LEU D 1 177 ? 45.50824 47.01419 -35.89050 1.000 18.06941 177 LEU D O 1
ATOM 6847 N N . THR D 1 178 ? 44.40232 45.22458 -36.68582 1.000 20.15771 178 THR D N 1
ATOM 6848 C CA . THR D 1 178 ? 45.28216 44.29068 -35.99212 1.000 21.47942 178 THR D CA 1
ATOM 6849 C C . THR D 1 178 ? 46.63159 44.11990 -36.67345 1.000 32.14533 178 THR D C 1
ATOM 6850 O O . THR D 1 178 ? 47.54551 43.55560 -36.06258 1.000 30.84137 178 THR D O 1
ATOM 6854 N N . ASN D 1 179 ? 46.77786 44.57288 -37.92028 1.000 25.77250 179 ASN D N 1
ATOM 6855 C CA . ASN D 1 179 ? 48.09176 44.60639 -38.54707 1.000 28.83698 179 ASN D CA 1
ATOM 6856 C C . ASN D 1 179 ? 48.96411 45.72151 -37.99251 1.000 30.33124 179 ASN D C 1
ATOM 6857 O O . ASN D 1 179 ? 50.17282 45.72696 -38.24749 1.000 36.25256 179 ASN D O 1
ATOM 6862 N N . LEU D 1 180 ? 48.38382 46.66275 -37.25512 1.000 22.82823 180 LEU D N 1
ATOM 6863 C CA . LEU D 1 180 ? 49.12652 47.76645 -36.67296 1.000 20.12332 180 LEU D CA 1
ATOM 6864 C C . LEU D 1 180 ? 49.68998 47.35080 -35.32113 1.000 25.65507 180 LEU D C 1
ATOM 6865 O O . LEU D 1 180 ? 49.09379 46.54794 -34.59955 1.000 27.88093 180 LEU D O 1
ATOM 6870 N N . ALA D 1 181 ? 50.85143 47.89846 -34.98610 1.000 28.12215 181 ALA D N 1
ATOM 6871 C CA . ALA D 1 181 ? 51.54442 47.54240 -33.75728 1.000 27.75380 181 ALA D CA 1
ATOM 6872 C C . ALA D 1 181 ? 51.49523 48.69558 -32.76401 1.000 24.28116 181 ALA D C 1
ATOM 6873 O O . ALA D 1 181 ? 51.15334 49.83073 -33.10007 1.000 23.59069 181 ALA D O 1
ATOM 6875 N N . GLY D 1 182 ? 51.82428 48.38278 -31.51385 1.000 23.56373 182 GLY D N 1
ATOM 6876 C CA . GLY D 1 182 ? 52.03963 49.38425 -30.49827 1.000 26.93716 182 GLY D CA 1
ATOM 6877 C C . GLY D 1 182 ? 50.91149 49.55434 -29.50140 1.000 23.52117 182 GLY D C 1
ATOM 6878 O O . GLY D 1 182 ? 51.12964 50.17181 -28.45175 1.000 24.98199 182 GLY D O 1
ATOM 6879 N N . LYS D 1 183 ? 49.71153 49.04397 -29.79990 1.000 19.23568 183 LYS D N 1
ATOM 6880 C CA . LYS D 1 183 ? 48.58233 49.15836 -28.87982 1.000 17.92519 183 LYS D CA 1
ATOM 6881 C C . LYS D 1 183 ? 47.84081 47.83005 -28.81015 1.000 15.25733 183 LYS D C 1
ATOM 6882 O O . LYS D 1 183 ? 47.62594 47.18301 -29.84483 1.000 17.29049 183 LYS D O 1
ATOM 6888 N N . PRO D 1 184 ? 47.44030 47.40009 -27.62202 1.000 13.95708 184 PRO D N 1
ATOM 6889 C CA . PRO D 1 184 ? 46.75687 46.10424 -27.50844 1.000 14.09357 184 PRO D CA 1
ATOM 6890 C C . PRO D 1 184 ? 45.30560 46.11349 -27.96792 1.000 11.85620 184 PRO D C 1
ATOM 6891 O O . PRO D 1 184 ? 44.79885 45.06506 -28.37836 1.000 12.49829 184 PRO D O 1
ATOM 6895 N N . THR D 1 185 ? 44.62713 47.26300 -27.92708 1.000 12.52522 185 THR D N 1
ATOM 6896 C CA . THR D 1 185 ? 43.24155 47.33903 -28.38520 1.000 10.73241 185 THR D CA 1
ATOM 6897 C C . THR D 1 185 ? 43.04801 48.59620 -29.21869 1.000 11.48807 185 THR D C 1
ATOM 6898 O O . THR D 1 185 ? 43.44011 49.69008 -28.79954 1.000 13.77893 185 THR D O 1
ATOM 6902 N N . ARG D 1 186 ? 42.43809 48.43471 -30.39296 1.000 10.75157 186 ARG D N 1
ATOM 6903 C CA . ARG D 1 186 ? 42.11173 49.53648 -31.29229 1.000 10.92842 186 ARG D CA 1
ATOM 6904 C C . ARG D 1 186 ? 40.68156 49.35267 -31.76901 1.000 13.39247 186 ARG D C 1
ATOM 6905 O O . ARG D 1 186 ? 40.31121 48.25606 -32.19956 1.000 11.63517 186 ARG D O 1
ATOM 6913 N N . ILE D 1 187 ? 39.88642 50.42182 -31.71388 1.000 12.29719 187 ILE D N 1
ATOM 6914 C CA . ILE D 1 187 ? 38.49686 50.38767 -32.15906 1.000 11.45072 187 ILE D CA 1
ATOM 6915 C C . ILE D 1 187 ? 38.22553 51.60227 -33.03615 1.000 12.47224 187 ILE D C 1
ATOM 6916 O O . ILE D 1 187 ? 38.85220 52.65358 -32.88093 1.000 13.79985 187 ILE D O 1
ATOM 6921 N N . THR D 1 188 ? 37.27456 51.46793 -33.95795 1.000 11.43207 188 THR D N 1
ATOM 6922 C CA . THR D 1 188 ? 36.93316 52.63251 -34.75905 1.000 12.00674 188 THR D CA 1
ATOM 6923 C C . THR D 1 188 ? 36.02012 53.57514 -33.98204 1.000 13.51044 188 THR D C 1
ATOM 6924 O O . THR D 1 188 ? 35.44467 53.22091 -32.94723 1.000 13.23961 188 THR D O 1
ATOM 6928 N N . ALA D 1 189 ? 35.90294 54.80456 -34.49417 1.000 14.07474 189 ALA D N 1
ATOM 6929 C CA . ALA D 1 189 ? 35.03319 55.78361 -33.84707 1.000 14.54026 189 ALA D CA 1
ATOM 6930 C C . ALA D 1 189 ? 33.60326 55.26714 -33.74535 1.000 16.02394 189 ALA D C 1
ATOM 6931 O O . ALA D 1 189 ? 32.92195 55.50314 -32.74198 1.000 16.59817 189 ALA D O 1
ATOM 6933 N N . ASP D 1 190 ? 33.13759 54.53652 -34.76146 1.000 16.63252 190 ASP D N 1
ATOM 6934 C CA . ASP D 1 190 ? 31.76914 54.03230 -34.72231 1.000 16.94473 190 ASP D CA 1
ATOM 6935 C C . ASP D 1 190 ? 31.55525 53.07537 -33.55480 1.000 14.51189 190 ASP D C 1
ATOM 6936 O O . ASP D 1 190 ? 30.47002 53.05827 -32.96125 1.000 16.54694 190 ASP D O 1
ATOM 6941 N N . VAL D 1 191 ? 32.57278 52.28840 -33.19879 1.000 12.69370 191 VAL D N 1
ATOM 6942 C CA . VAL D 1 191 ? 32.47810 51.44677 -32.00932 1.000 11.52014 191 VAL D CA 1
ATOM 6943 C C . VAL D 1 191 ? 32.49934 52.29913 -30.74982 1.000 12.71548 191 VAL D C 1
ATOM 6944 O O . VAL D 1 191 ? 31.65615 52.13980 -29.85625 1.000 15.89767 191 VAL D O 1
ATOM 6948 N N . TYR D 1 192 ? 33.47920 53.20406 -30.65372 1.000 13.57764 192 TYR D N 1
ATOM 6949 C CA . TYR D 1 192 ? 33.60412 54.05239 -29.47401 1.000 14.34287 192 TYR D CA 1
ATOM 6950 C C . TYR D 1 192 ? 32.31316 54.81088 -29.19192 1.000 15.12391 192 TYR D C 1
ATOM 6951 O O . TYR D 1 192 ? 31.88332 54.91058 -28.03721 1.000 18.24434 192 TYR D O 1
ATOM 6960 N N . ASN D 1 193 ? 31.67518 55.34633 -30.23610 1.000 15.66827 193 ASN D N 1
ATOM 6961 C CA . ASN D 1 193 ? 30.48852 56.17472 -30.04465 1.000 18.82687 193 ASN D CA 1
ATOM 6962 C C . ASN D 1 193 ? 29.28400 55.38463 -29.54847 1.000 21.09479 193 ASN D C 1
ATOM 6963 O O . ASN D 1 193 ? 28.27630 55.99794 -29.18066 1.000 23.99580 193 ASN D O 1
ATOM 6968 N N . LYS D 1 194 ? 29.36115 54.05368 -29.52900 1.000 18.88400 194 LYS D N 1
ATOM 6969 C CA . LYS D 1 194 ? 28.28650 53.20430 -29.03313 1.000 17.72744 194 LYS D CA 1
ATOM 6970 C C . LYS D 1 194 ? 28.57284 52.60542 -27.66194 1.000 23.42350 194 LYS D C 1
ATOM 6971 O O . LYS D 1 194 ? 27.68590 51.96462 -27.09181 1.000 22.82163 194 LYS D O 1
ATOM 6977 N N . LEU D 1 195 ? 29.77773 52.78491 -27.12616 1.000 17.44932 195 LEU D N 1
ATOM 6978 C CA . LEU D 1 195 ? 30.13768 52.15187 -25.86530 1.000 15.66745 195 LEU D CA 1
ATOM 6979 C C . LEU D 1 195 ? 29.33380 52.72750 -24.71163 1.000 19.95304 195 LEU D C 1
ATOM 6980 O O . LEU D 1 195 ? 29.10660 53.93877 -24.62969 1.000 21.24713 195 LEU D O 1
ATOM 6985 N N . ALA D 1 196 ? 28.92391 51.84644 -23.80375 1.000 18.07323 196 ALA D N 1
ATOM 6986 C CA . ALA D 1 196 ? 28.37695 52.29272 -22.53123 1.000 18.60093 196 ALA D CA 1
ATOM 6987 C C . ALA D 1 196 ? 29.43971 53.05669 -21.74651 1.000 21.72084 196 ALA D C 1
ATOM 6988 O O . ALA D 1 196 ? 30.64375 52.86170 -21.93737 1.000 20.76080 196 ALA D O 1
ATOM 6990 N N . ASP D 1 197 ? 28.98242 53.93776 -20.85106 1.000 21.63336 197 ASP D N 1
ATOM 6991 C CA . ASP D 1 197 ? 29.90953 54.77489 -20.09159 1.000 23.53412 197 ASP D CA 1
ATOM 6992 C C . ASP D 1 197 ? 30.92467 53.94094 -19.31612 1.000 20.08853 197 ASP D C 1
ATOM 6993 O O . ASP D 1 197 ? 32.08767 54.33864 -19.17972 1.000 23.65553 197 ASP D O 1
ATOM 6998 N N . LYS D 1 198 ? 30.50663 52.78716 -18.79296 1.000 21.89339 198 LYS D N 1
ATOM 6999 C CA . LYS D 1 198 ? 31.41681 51.95472 -18.01477 1.000 21.40999 198 LYS D CA 1
ATOM 7000 C C . LYS D 1 198 ? 32.53503 51.34795 -18.85334 1.000 23.06002 198 LYS D C 1
ATOM 7001 O O . LYS D 1 198 ? 33.50209 50.83519 -18.27912 1.000 22.50109 198 LYS D O 1
ATOM 7007 N N . LEU D 1 199 ? 32.42865 51.37837 -20.18152 1.000 18.32792 199 LEU D N 1
ATOM 7008 C CA . LEU D 1 199 ? 33.51574 50.94032 -21.04814 1.000 17.71870 199 LEU D CA 1
ATOM 7009 C C . LEU D 1 199 ? 34.31811 52.10038 -21.62276 1.000 18.71475 199 LEU D C 1
ATOM 7010 O O . LEU D 1 199 ? 35.25899 51.86508 -22.38564 1.000 20.03746 199 LEU D O 1
ATOM 7015 N N . LYS D 1 200 ? 33.97290 53.33994 -21.27905 1.000 20.40510 200 LYS D N 1
ATOM 7016 C CA . LYS D 1 200 ? 34.68861 54.52197 -21.74476 1.000 21.59842 200 LYS D CA 1
ATOM 7017 C C . LYS D 1 200 ? 35.47900 55.21414 -20.65150 1.000 26.44609 200 LYS D C 1
ATOM 7018 O O . LYS D 1 200 ? 36.55237 55.75761 -20.92565 1.000 26.06959 200 LYS D O 1
ATOM 7024 N N . TYR D 1 201 ? 34.96649 55.21687 -19.42153 1.000 24.84106 201 TYR D N 1
ATOM 7025 C CA . TYR D 1 201 ? 35.54434 55.98057 -18.32599 1.000 26.88515 201 TYR D CA 1
ATOM 7026 C C . TYR D 1 201 ? 35.69603 55.08451 -17.10904 1.000 28.09785 201 TYR D C 1
ATOM 7027 O O . TYR D 1 201 ? 34.84732 54.22735 -16.84676 1.000 33.87454 201 TYR D O 1
ATOM 7036 N N . ALA D 1 202 ? 36.77871 55.29537 -16.36463 1.000 35.18302 202 ALA D N 1
ATOM 7037 C CA . ALA D 1 202 ? 37.04003 54.57226 -15.12557 1.000 37.00457 202 ALA D CA 1
ATOM 7038 C C . ALA D 1 202 ? 37.40186 55.60204 -14.06721 1.000 44.95218 202 ALA D C 1
ATOM 7039 O O . ALA D 1 202 ? 38.49046 56.18316 -14.11329 1.000 34.72450 202 ALA D O 1
ATOM 7041 N N . ASN D 1 203 ? 36.49057 55.82681 -13.12187 1.000 51.56711 203 ASN D N 1
ATOM 7042 C CA . ASN D 1 203 ? 36.65660 56.85395 -12.09505 1.000 57.08260 203 ASN D CA 1
ATOM 7043 C C . ASN D 1 203 ? 36.92481 58.22239 -12.71933 1.000 53.85565 203 ASN D C 1
ATOM 7044 O O . ASN D 1 203 ? 37.84016 58.94886 -12.32736 1.000 56.53716 203 ASN D O 1
ATOM 7049 N N . GLY D 1 204 ? 36.11511 58.56332 -13.72020 1.000 47.13719 204 GLY D N 1
ATOM 7050 C CA . GLY D 1 204 ? 36.19257 59.85295 -14.37134 1.000 50.91827 204 GLY D CA 1
ATOM 7051 C C . GLY D 1 204 ? 37.32401 60.02428 -15.36091 1.000 55.57748 204 GLY D C 1
ATOM 7052 O O . GLY D 1 204 ? 37.44667 61.10651 -15.94883 1.000 62.75284 204 GLY D O 1
ATOM 7053 N N . VAL D 1 205 ? 38.15113 59.00392 -15.57136 1.000 44.31689 205 VAL D N 1
ATOM 7054 C CA . VAL D 1 205 ? 39.29082 59.08975 -16.47764 1.000 39.72173 205 VAL D CA 1
ATOM 7055 C C . VAL D 1 205 ? 38.97086 58.32627 -17.75413 1.000 28.09926 205 VAL D C 1
ATOM 7056 O O . VAL D 1 205 ? 38.44847 57.20554 -17.70746 1.000 29.73390 205 VAL D O 1
ATOM 7060 N N . ASP D 1 206 ? 39.28085 58.93629 -18.89710 1.000 33.71510 206 ASP D N 1
ATOM 7061 C CA . ASP D 1 206 ? 39.07301 58.28079 -20.18096 1.000 27.45364 206 ASP D CA 1
ATOM 7062 C C . ASP D 1 206 ? 40.00457 57.08548 -20.31045 1.000 28.11169 206 ASP D C 1
ATOM 7063 O O . ASP D 1 206 ? 41.19846 57.17746 -20.01058 1.000 29.86929 206 ASP D O 1
ATOM 7076 N N . TRP D 1 208 ? 40.37044 55.56254 -23.19488 1.000 19.21406 208 TRP D N 1
ATOM 7077 C CA . TRP D 1 208 ? 40.69154 55.52253 -24.61457 1.000 17.51048 208 TRP D CA 1
ATOM 7078 C C . TRP D 1 208 ? 41.35171 56.82076 -25.04912 1.000 19.37836 208 TRP D C 1
ATOM 7079 O O . TRP D 1 208 ? 41.05070 57.89650 -24.52479 1.000 26.07543 208 TRP D O 1
ATOM 7090 N N . ALA D 1 209 ? 42.24514 56.70738 -26.02900 1.000 18.99705 209 ALA D N 1
ATOM 7091 C CA . ALA D 1 209 ? 42.90485 57.85425 -26.61804 1.000 19.77444 209 ALA D CA 1
ATOM 7092 C C . ALA D 1 209 ? 42.54610 57.93069 -28.09434 1.000 18.33722 209 ALA D C 1
ATOM 7093 O O . ALA D 1 209 ? 42.61517 56.91020 -28.79426 1.000 16.71322 209 ALA D O 1
ATOM 7095 N N . PRO D 1 210 ? 42.15439 59.09661 -28.60472 1.000 19.27330 210 PRO D N 1
ATOM 7096 C CA . PRO D 1 210 ? 41.82015 59.20024 -30.02781 1.000 20.50837 210 PRO D CA 1
ATOM 7097 C C . PRO D 1 210 ? 43.07276 59.21222 -30.88659 1.000 21.10624 210 PRO D C 1
ATOM 7098 O O . PRO D 1 210 ? 44.08424 59.83218 -30.54585 1.000 25.19485 210 PRO D O 1
ATOM 7102 N N . GLU D 1 211 ? 42.99299 58.52353 -32.02094 1.000 19.10262 211 GLU D N 1
ATOM 7103 C CA . GLU D 1 211 ? 44.10159 58.44653 -32.96459 1.000 20.08665 211 GLU D CA 1
ATOM 7104 C C . GLU D 1 211 ? 43.51642 58.42546 -34.36617 1.000 21.91639 211 GLU D C 1
ATOM 7105 O O . GLU D 1 211 ? 42.73120 57.53373 -34.69883 1.000 18.00865 211 GLU D O 1
ATOM 7111 N N . HIS D 1 212 ? 43.87981 59.40108 -35.18822 1.000 23.76591 212 HIS D N 1
ATOM 7112 C CA . HIS D 1 212 ? 43.33291 59.44333 -36.53444 1.000 20.31352 212 HIS D CA 1
ATOM 7113 C C . HIS D 1 212 ? 44.03341 58.42648 -37.42746 1.000 21.67417 212 HIS D C 1
ATOM 7114 O O . HIS D 1 212 ? 45.26509 58.34899 -37.45108 1.000 26.15451 212 HIS D O 1
ATOM 7121 N N . TRP D 1 213 ? 43.23984 57.65081 -38.16277 1.000 22.64678 213 TRP D N 1
ATOM 7122 C CA . TRP D 1 213 ? 43.73635 56.62123 -39.07562 1.000 22.24194 213 TRP D CA 1
ATOM 7123 C C . TRP D 1 213 ? 43.81707 57.26954 -40.45316 1.000 24.41860 213 TRP D C 1
ATOM 7124 O O . TRP D 1 213 ? 42.84957 57.27169 -41.21252 1.000 26.03135 213 TRP D O 1
ATOM 7135 N N . ASP D 1 214 ? 44.99373 57.81478 -40.77689 1.000 26.94558 214 ASP D N 1
ATOM 7136 C CA . ASP D 1 214 ? 45.13601 58.60933 -41.99570 1.000 23.67983 214 ASP D CA 1
ATOM 7137 C C . ASP D 1 214 ? 44.81914 57.79427 -43.24502 1.000 36.78956 214 ASP D C 1
ATOM 7138 O O . ASP D 1 214 ? 44.20951 58.30903 -44.18972 1.000 37.53293 214 ASP D O 1
ATOM 7143 N N . ASP D 1 215 ? 45.22231 56.52183 -43.27116 1.000 33.59679 215 ASP D N 1
ATOM 7144 C CA . ASP D 1 215 ? 44.98151 55.69736 -44.45303 1.000 40.54540 215 ASP D CA 1
ATOM 7145 C C . ASP D 1 215 ? 43.49242 55.52766 -44.73019 1.000 40.56419 215 ASP D C 1
ATOM 7146 O O . ASP D 1 215 ? 43.05452 55.62951 -45.88166 1.000 44.12437 215 ASP D O 1
ATOM 7159 N N . GLY D 1 217 ? 41.07850 57.39213 -43.34923 1.000 25.66717 217 GLY D N 1
ATOM 7160 C CA . GLY D 1 217 ? 40.36661 58.65319 -43.20675 1.000 23.23543 217 GLY D CA 1
ATOM 7161 C C . GLY D 1 217 ? 39.26590 58.62952 -42.16924 1.000 30.53341 217 GLY D C 1
ATOM 7162 O O . GLY D 1 217 ? 38.23094 59.28346 -42.34779 1.000 32.71460 217 GLY D O 1
ATOM 7163 N N . ILE D 1 218 ? 39.46057 57.87915 -41.08458 1.000 23.80981 218 ILE D N 1
ATOM 7164 C CA . ILE D 1 218 ? 38.50694 57.83735 -39.98356 1.000 20.49443 218 ILE D CA 1
ATOM 7165 C C . ILE D 1 218 ? 39.26813 57.94151 -38.67109 1.000 18.34342 218 ILE D C 1
ATOM 7166 O O . ILE D 1 218 ? 40.47321 57.68685 -38.59734 1.000 21.40469 218 ILE D O 1
ATOM 7171 N N . TRP D 1 219 ? 38.54078 58.32526 -37.62812 1.000 20.00781 219 TRP D N 1
ATOM 7172 C CA . TRP D 1 219 ? 39.08992 58.33161 -36.28589 1.000 18.57610 219 TRP D CA 1
ATOM 7173 C C . TRP D 1 219 ? 38.99641 56.94210 -35.67267 1.000 16.87757 219 TRP D C 1
ATOM 7174 O O . TRP D 1 219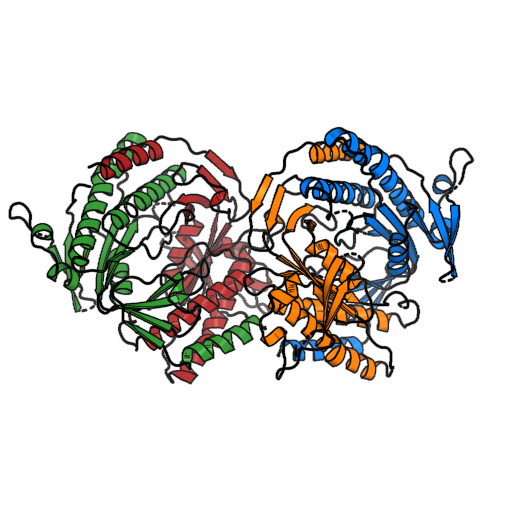 ? 38.05889 56.18221 -35.93195 1.000 16.80854 219 TRP D O 1
ATOM 7185 N N . THR D 1 220 ? 40.00021 56.60447 -34.87405 1.000 15.90636 220 THR D N 1
ATOM 7186 C CA . THR D 1 220 ? 39.99152 55.39691 -34.06941 1.000 16.28739 220 THR D CA 1
ATOM 7187 C C . THR D 1 220 ? 40.30414 55.77426 -32.63186 1.000 14.02277 220 THR D C 1
ATOM 7188 O O . THR D 1 220 ? 40.68741 56.90630 -32.32670 1.000 16.95120 220 THR D O 1
ATOM 7192 N N . TYR D 1 221 ? 40.13935 54.80499 -31.74516 1.000 13.87154 221 TYR D N 1
ATOM 7193 C CA . TYR D 1 221 ? 40.44275 54.96642 -30.33526 1.000 14.12071 221 TYR D CA 1
ATOM 7194 C C . TYR D 1 221 ? 41.25342 53.76626 -29.88326 1.000 15.02757 221 TYR D C 1
ATOM 7195 O O . TYR D 1 221 ? 40.96458 52.62966 -30.26993 1.000 14.63449 221 TYR D O 1
ATOM 7204 N N . THR D 1 222 ? 42.28741 54.02306 -29.09353 1.000 15.41697 222 THR D N 1
ATOM 7205 C CA . THR D 1 222 ? 43.14856 52.96443 -28.59917 1.000 14.66708 222 THR D CA 1
ATOM 7206 C C . THR D 1 222 ? 43.08332 52.92475 -27.08233 1.000 14.88322 222 THR D C 1
ATOM 7207 O O . THR D 1 222 ? 42.77229 53.92488 -26.42859 1.000 16.58517 222 THR D O 1
ATOM 7211 N N . SER D 1 223 ? 43.37956 51.75149 -26.52262 1.000 13.17981 223 SER D N 1
ATOM 7212 C CA . SER D 1 223 ? 43.41761 51.61023 -25.07651 1.000 14.53108 223 SER D CA 1
ATOM 7213 C C . SER D 1 223 ? 44.52532 50.65400 -24.67078 1.000 15.32062 223 SER D C 1
ATOM 7214 O O . SER D 1 223 ? 44.74931 49.63280 -25.32542 1.000 14.92964 223 SER D O 1
ATOM 7217 N N . THR D 1 224 ? 45.21965 51.00376 -23.59162 1.000 15.13217 224 THR D N 1
ATOM 7218 C CA . THR D 1 224 ? 46.14001 50.09921 -22.92434 1.000 15.87818 224 THR D CA 1
ATOM 7219 C C . THR D 1 224 ? 45.52650 49.49978 -21.67213 1.000 18.14734 224 THR D C 1
ATOM 7220 O O . THR D 1 224 ? 46.22564 48.82611 -20.90974 1.000 18.72803 224 THR D O 1
ATOM 7224 N N . TRP D 1 225 ? 44.24026 49.73937 -21.43765 1.000 15.79180 225 TRP D N 1
ATOM 7225 C CA . TRP D 1 225 ? 43.61357 49.24772 -20.22361 1.000 16.00296 225 TRP D CA 1
ATOM 7226 C C . TRP D 1 225 ? 43.35797 47.74766 -20.31280 1.000 13.36822 225 TRP D C 1
ATOM 7227 O O . TRP D 1 225 ? 43.41900 47.12589 -21.38050 1.000 13.60755 225 TRP D O 1
ATOM 7238 N N . LYS D 1 226 ? 43.07414 47.16589 -19.15292 1.000 17.78006 226 LYS D N 1
ATOM 7239 C CA . LYS D 1 226 ? 42.68811 45.76971 -19.06108 1.000 17.17012 226 LYS D CA 1
ATOM 7240 C C . LYS D 1 226 ? 41.44264 45.66378 -18.19555 1.000 16.97399 226 LYS D C 1
ATOM 7241 O O . LYS D 1 226 ? 41.10100 46.57971 -17.44323 1.000 20.15050 226 LYS D O 1
ATOM 7247 N N . TRP D 1 227 ? 40.75622 44.53350 -18.32494 1.000 15.98417 227 TRP D N 1
ATOM 7248 C CA . TRP D 1 227 ? 39.50153 44.30705 -17.62355 1.000 16.58731 227 TRP D CA 1
ATOM 7249 C C . TRP D 1 227 ? 39.53567 42.89397 -17.06747 1.000 14.01695 227 TRP D C 1
ATOM 7250 O O . TRP D 1 227 ? 39.90702 41.96278 -17.78156 1.000 14.91384 227 TRP D O 1
ATOM 7261 N N . THR D 1 228 ? 39.14291 42.74024 -15.80175 1.000 19.95866 228 THR D N 1
ATOM 7262 C CA . THR D 1 228 ? 39.22154 41.44502 -15.13446 1.000 19.16487 228 THR D CA 1
ATOM 7263 C C . THR D 1 228 ? 38.44842 40.37707 -15.90021 1.000 16.27150 228 THR D C 1
ATOM 7264 O O . THR D 1 228 ? 37.28006 40.56781 -16.25317 1.000 19.48846 228 THR D O 1
ATOM 7268 N N . VAL D 1 229 ? 39.10966 39.25045 -16.16001 1.000 16.93042 229 VAL D N 1
ATOM 7269 C CA . VAL D 1 229 ? 38.49257 38.12555 -16.85783 1.000 16.51030 229 VAL D CA 1
ATOM 7270 C C . VAL D 1 229 ? 37.47046 37.41657 -15.97267 1.000 23.43221 229 VAL D C 1
ATOM 7271 O O . VAL D 1 229 ? 37.69511 37.20430 -14.78039 1.000 26.28732 229 VAL D O 1
#

Sequence (900 aa):
SALADDLKKWVGETFTGKWEVQETTSVPNPEDLRLNSSNHAKDLKAATVLYADLDGSTDVNTKKWQFSAQIYKTFLKCASSDIIRDEGGNITAYDGDRVVAVFTGNSKNTSAARCALKINSAVLDIIQPAIAKKWQTDFVLRHVVGIDTSQLRTARIGIRGDNDLVWIGRAANYAAKLTNLAGKPTRITADVYNKLADKLKYANGVDWAPEHWDDGIWTYTSTWKWTVSALADDLKKWVGETFTGKWEVQETTSVPNPEDLRLNSSNHAKDLKAATVLYADLDGSTDVNTKKWQFSAQIYKTFLKCASDIIRDEGGNITAYDGDRVVAVFTGNSKNTSAARCALKINSAVLDIIQPAIAKKWQTDFVLRHVVGIDTSQLRTARIGIRGDNDLVWIGRAANYAAKLTNLAGKPTRITADVYNKLADKLKYANGVDWAPEHWDDGIWTYTSTWKWTVSALADDLKKWVGETFTGKWEVQETTSVPNPEDLRLNSSNHAKDLKAATVLYADLDGSTDVNTKKWQFSAQIYKTFLKCASSDIIRDEGGNITAYDGDRVVAVFTGNSKNTSAARCALKINSAVLDIIQPAIAKKWQTDFVLRHVVGIDTSQLRTARIGIRGDNDLVWIGRAANYAAKLTNLAGKPTRITADVYNKLADKLKYANGVDWAPEHWDDGIWTYTSTWKWTVSALADDLKKWVGETFTGKWEVQETTSVPNPEDLRLNSNHAKDLKAATVLYADLDGSTDVNTKKWQFSAQIYKTFLKCASDIIRDEGGNITAYDGDRVAVFTGNSKNTSAARCALKINSAVLDIIQPAIAKKWQTDFVLRHVVGIDTSQLRTARIGIRGDNDLVWIGRAANYAAKLTNLAGKPTRITADVYNKLADKLKYANGVDWAPEHWDDGIWTYTSTWKWTV

InterPro domains:
  IPR001054 Adenylyl cyclase class-3/4/guanylyl cyclase [PF00211] (41-196)
  IPR001054 Adenylyl cyclase class-3/4/guanylyl cyclase [PS50125] (47-178)
  IPR029787 Nucleotide cyclase [G3DSA:3.30.70.1230] (41-217)
  IPR029787 Nucleotide cyclase [SSF55073] (43-197)

Solvent-accessible surface area: 35857 Å² total

Nearest PDB structures (foldseek):
  7r65-assembly1_A  TM=1.000E+00  e=1.187E-49  Burkholderia cepacia
  8qfi-assembly1_A  TM=7.767E-01  e=1.784E-10  Oscillatoria acuminata PCC 6304
  5mbb-assembly1_A  TM=7.649E-01  e=1.567E-10  Beggiatoa sp. PS
  4yut-assembly1_B  TM=7.408E-01  e=4.435E-10  Oscillatoria acuminata PCC 6304
  5m2a-assembly1_A  TM=7.300E-01  e=4.435E-10  Beggiatoa sp. PS